Protein 3X17 (pdb70)

Solvent-accessible surface area: 38099 Å² total; per-residue (Å²): 118,24,151,62,8,77,6,5,3,0,9,25,0,2,29,32,78,10,50,0,30,0,0,0,10,4,24,107,79,43,10,105,62,37,188,123,74,59,66,3,41,0,33,0,18,84,38,115,88,41,95,62,62,44,108,16,96,2,68,38,67,72,110,6,176,76,9,18,46,4,19,6,1,92,9,85,0,49,95,11,68,54,105,33,117,6,18,0,42,0,79,74,25,27,166,3,53,74,0,23,4,6,69,9,3,145,96,0,1,54,13,0,0,8,2,2,27,5,5,4,0,16,49,63,6,125,6,128,101,28,41,1,44,10,62,80,0,17,69,51,0,0,11,2,47,50,68,23,34,20,47,58,53,30,30,9,15,20,0,24,4,0,0,8,3,6,1,6,5,4,0,5,0,0,0,0,0,0,0,0,0,4,0,0,2,0,24,43,36,25,62,122,17,7,59,53,25,39,0,99,13,97,43,41,63,79,55,15,11,0,0,0,7,0,0,56,56,0,0,42,0,0,7,71,0,20,18,42,37,0,0,0,3,8,1,0,1,3,69,149,123,16,44,69,52,79,0,47,105,10,135,32,114,8,38,1,2,73,13,1,0,0,0,0,0,0,0,0,0,0,0,0,0,0,6,40,12,0,54,108,72,40,51,65,8,9,156,106,0,43,55,10,0,25,51,0,17,111,30,2,79,69,26,47,101,54,31,79,20,30,88,126,10,42,58,5,1,20,56,36,46,2,150,80,7,40,17,0,22,0,0,0,0,0,0,0,10,22,48,35,55,103,70,87,5,28,82,31,0,22,134,21,10,188,131,40,25,14,75,36,30,35,2,25,55,69,17,0,0,0,0,0,0,0,0,0,20,44,58,11,139,205,21,49,110,69,8,61,60,85,0,44,87,90,0,31,80,10,0,132,57,8,17,109,25,31,120,70,9,18,1,6,1,0,3,57,56,48,48,0,83,114,2,2,0,25,43,0,0,0,32,0,0,3,0,4,0,0,30,95,53,90,112,87,110,54,14,56,99,0,0,5,4,0,0,3,1,0,0,0,0,0,9,56,16,13,0,0,0,0,48,22,32,58,44,21,1,133,64,2,19,6,15,7,11,110,36,26,69,48,60,0,38,0,7,0,0,1,0,0,2,1,90,42,103,33,208,53,16,168,65,130,72,3,3,61,1,21,21,35,47,14,93,0,69,0,0,0,22,1,9,4,6,18,1,0,0,0,0,0,0,0,0,18,9,12,21,127,80,27,151,32,2,16,4,1,3,0,11,24,0,4,28,31,84,14,59,0,31,0,0,0,5,4,23,68,73,39,32,109,52,34,179,140,73,55,69,4,51,0,40,0,21,82,37,132,94,43,91,69,48,44,106,21,99,0,64,41,74,66,100,6,170,77,9,23,46,6,21,5,1,78,7,92,0,52,90,13,69,45,102,33,125,3,15,0,42,0,74,77,26,27,105,3,50,72,0,22,4,4,75,7,4,143,92,0,0,54,12,0,0,7,1,2,25,5,5,3,0,13,50,62,6,121,12,124,104,28,43,3,44,9,62,84,1,13,106,76,0,0,34,2,50,52,98,28,113,88,61,187,50,41,41,77,18,128,0,51,1,0,0,7,3,8,1,8,4,4,0,4,0,0,0,0,0,0,0,0,0,3,0,0,0,0,26,42,40,23,58,115,15,12,53,49,27,38,0,96,15,94,44,37,65,74,58,18,13,0,0,0,4,0,0,61,58,0,0,43,0,0,28,87,0,37,19,72,38,0,0,0,4,8,2,0,1,3,69,148,123,18,45,68,52,82,1,48,96,9,131,30,118,7,37,1,3,74,10,0,0,0,0,0,0,0,0,0,0,0,0,0,0,0,5,38,10,2,60,105,70,47,56,64,8,10,152,121,0,36,57,11,0,21,58,0,22,139,27,2,83,94,23,47,98,55,28,78,25,34,78,131,16,45,61,4,1,18,52,37,48,2,149,78,9,36,17,0,22,1,0,0,0,0,0,0,16,30,46,38,53,97,72,83,4,31,76,42,1,22,125,32,8,200,113,28,34,11,76,39,28,35,1,23,55,65,16,0,0,0,0,0,0,0,0,0,16,45,59,5,165,195,12,51,98,74,13,81,51,98,0,38,134,119,0,41,80,10,0,126,53,9,25,106,24,25,122,70,9,22,1,5,1,0,4,56,54,46,53,0,87,123,2,1,0,27,38,0,0,1,35,0,0,4,0,4,0,0,27,97,50,64,104,89,107,73,10,57,124,0,0,7,7,0,0,5,1,0,0,1,0,0,4,16,9,12,0,0,0,0,46,25,37,61,13,28,1,113,31,3,19,6,13,9,10,100,34,32,69,53,54,0,38,0,6,0,0,1,0,0,3,1,83,46,96,34,149,6,19,141,62,126,80,4,2,41,1,10,3,22,1,9,59,0,73,0,0,0,22,1,9,4,6,18,2,0,0,0,0,0,0,0,0,24,12,10,22,130

Radius of gyration: 35.02 Å; Cα contacts (8 Å, |Δi|>4): 2572; chains: 2; bounding box: 73×94×100 Å

Secondary structure (DSSP, 8-state):
--TT-EEE--SSEE-TTS--EEEEE--TT-SS---TT---EEEEEETTT--EEEEEEPEEEEE-TTTT--EEEEEE-TT--S-EEEEEEETTS-BPPPEEESSHHHHHHHHHHHHHHHTBSSS-EE-TTT--EE----TT--EE-S--SS--TTPBP----SB--SSS--EEHHHHHHHHHHHHHHHHH-GGG--TTTT--TTTTSSS-HHHHHHHHHHHHHHHTB-TTS-EE-EEEESS---S--GGG--S-EEEPPEEHHHHHHHHHHHHHHHHHHTTT-HHHHHHHHHHHHHHHHHHHH--------GGGGSSS--------HHHHHHHHHHHHHHH--HHHHHHHHHHHHH---------SS--HHHHHHHHHHH-SS--TTTTTHHHHHHHHHHHHHHHHHHT-TT--S--TT---TTHHHHHHHHHHHHHHHHHHS--HHHHHHHHHHHHHHTT-STT----BTTSSSS--SS-S-HHHHHH----TTPBB----SS-SSTTS-TT-GGG-----TT-HHHH-B-HHHHHHHHHHHHHHHH-/--TT-EEE--SSEE-TTS--EEEEEE-SS--S---TT---EEEEEETTT--EEEEEEPEEEEE-TTTT--EEEEEE-TT----EEEEEEETTS-BPPPEEESSHHHHHHHHHHHHHHHHB-SS-EE-TTT--EE----TT--EE-S--SS--TT-B-----SB--SSS--EEHHHHHHHHHHHHHHHHH-GGG--TTTT--TTTTSSS-HHHHHHHHHHHHHHHTB-TTS-EE-EEEESS---S--GGG--S-EEEPPEEHHHHHHHHHHHHHHHHHSTTT-HHHHHHHHHHHHHHHHHHHT--------GGGGSSS--------HHHHHHHHHHHHHHH--HHHHHHHHHHHHH-PPPP-S--SS--THHHHHHHHHH-SS--HHHHHHHHHHHHHHHHHHHHHHHT-TTS-S--TT---TTHHHHHHHHHHHHHHHHHHS--HHHHHHHHHHHHHHBT-STT--B-BTTSSSS--SS-S-HHHHHH----TTPBB----SS--SSS--TT-GGG----STT-TTTS-B-HHHHHHHHHHHHHHHH-

Foldseek 3Di:
DQPPWDKWFQQAAEELQFWGKIKIWDDLPDPVPPDPPDWWKKFKAAPPPRHTDDIDIWDDQDQLVFFQRITITMDIVSVDRDWHKIKMDIVVHDIHHIYTHHLRLLVLLLQLLLLQVLFKAQAFDCDPVFRFTDHGFPQQFAFACPDDPPDHGGDGFRLTIAGQFWQFRKFFLLLLLLLLQLLLVLCVVQVVSFDQQSHVHPRRPVRDTVSLVSSVRSLVSQVSQADQLLFGFGIKAALAADDLADRRVVPGHIYTHHTWLLSSLSSLLSLLSCLVRCCVPDNPSSVVSLVSSVSSVSVVVVDDGDQDFPPSVPNHHDGLRQPDRQLSNLSSLLSNCLNPVDPVSLVSNVVCVVVDHPQQAQDDSNHNNLNSLLCCLPRHDPHDVVVNVVSLVNLLVLLVLQLVQLVSGSQLQSATQVGFAQQSLLRSLSNLVSLVSNCVVPNDSSSLNSNVSSSRDCSQSASVSANQWAPHGDHYQQAALHSSCSHVVGDSGSFGGSAAHQDFDDDPFHHRSGNPGADSHNPRNSHRMGGSSSSSSVSSSSSVSSRD/DLVVKDKWFQQAAEELQFKGKMKIWGDPPDDVVQPVPDWWKKFKAAPPPSHTDDIDTWDDQDQLVFFQRTGMTMDIPSVDRPWHKIWMDTVVHDIGDIYTHHLRLLVLLQLLLLLLLLQKAQAFDCDPVFRFTDHGFPQQFAFACPDDPPDHGGDGFRQTIAGQFWQFRKFFLLLLLLLLQLLLVQCVVQVQSFDQQSHVHPCRPVRDGVSVVSSCRSLVSQVSQADPQLFGFGIKAALAADDLAARRVVPGHIHTHHTWLQSLLSSLLSLLSCLVRCVVPCNPSSVVSNVSSVSSVSVNVVDDGDQDFDPSSPSHHDGLRQPDNQLSNLSSLLSNCLRPVDPVSVVSVVVCVVVHHDQQAQCDSNHNSVNSLLCLQPGHDPHDPVVSVVSLVRLLVLLVLQLVLQVSGPLRQSATFVGCAQLSLLRSLSNLVSLVSNCVVPNDVSSLNSNVSSSRDCSQSAPVSENQWWPDGDHYQQQALHSSCVNVVGDSGSFGASAAHQDFPDPQADHRSGRVRAGSHNPRNSHGMGGSSSSSSVSSSSSVSSRD

Nearest PDB structures (foldseek):
  3x17-assembly2_A  TM=9.994E-01  e=1.806E-95  uncultured bacterium
  5u2o-assembly1_A  TM=9.255E-01  e=7.073E-48  Thermobacillus composti KWC4
  5u0h-assembly1_A  TM=9.293E-01  e=1.559E-47  Thermobacillus composti KWC4
  4cj0-assembly1_A  TM=9.137E-01  e=5.878E-42  Acetivibrio thermocellus
  5e2j-assembly2_B  TM=9.163E-01  e=1.608E-40  Alicyclobacillus acidocaldarius subsp. acidocaldarius

Sequence (1096 aa):
LLQGAQILVNQVGYHPATPKQAVLALAPGTAAGIRPGWTPTLQIVRADDGQVVWEGTMAGPSEDRLVSGDTLYRADFTSLTAPGRYVAQVVGGPRSPEFAIGPVYRDVLYAAARSYYLQRCGVAIDDPITGVSHALDHHEDGYVLVDDPFYRAGTRLEATGGWHDAGDYGKYVTTTAVTAAQLLKAYELYPQAFADGQLHLPESGNGVPDILDEVRWGLEWLFRMQRPDGAVYHKLAGLRWPGMIRPEQDVQRRYVYRITTQDTAKAAAAWAMAARIFAPFDAAFARKALAAAEQAWRFLAASGPILDYPAEDNSGSGPYDDRDDADDRFWAAVELWVVTGRAEYHDYIARMARTGLPAYAPVSWVNPAALGYFDYVTLGQKGDPAIRARLVQRILEGARSVFQTYEQSGYGVPILAGSFHWGSNKEALAKGMLLLFAHHLEPRPEYERAALAQLDYVLGVNPLAKSYVTGLGSNPPRNPHHRLVKASGVMVPGLLVGGPNDHPQTKAIRPHMGPRGYADVTDSYETNEPAIDYNAPLVFVAAHFASLLLQGAQILVNQVGYHPATPKQAVLALAPGTAAGIRPGWTPTLQIVRADDGQVVWEGTMAGPSEDRLVSGDTLYRADFTSLTAPGRYVAQVVGGPRSPEFAIGPVYRDVLYAAARSYYLQRCGVAIDDPITGVSHALDHHEDGYVLVDDPFYRAGTRLEATGGWHDAGDYGKYVTTTAVTAAQLLKAYELYPQAFADGQLHLPESGNGVPDILDEVRWGLEWLFRMQRPDGAVYHKLAGLRWPGMIRPEQDVQRRYVYRITTQDTAKAAAAWAMAARIFAPFDAAFARKALAAAEQAWRFLAASGPILDYPAEDNSGSGPYDDRDDADDRFWAAVELWVVTGRAEYHDYIARMARTGLPAYAPVSWVNPAALGYFDYVTLGQKGDPAIRARLVQRILEGARSVFQTYEQSGYGVPILAGSFHWGSNKEALAKGMLLLFAHHLEPRPEYERAALAQLDYVLGVNPLAKSYVTGLGSNPPRNPHHRLVKASGVMVPGLLVGGPNDHPQTKAIRPHMGPRGYADVTDSYETNEPAIDYNAPLVFVAAHFASL

Structure (mmCIF, N/CA/C/O backbone):
data_3X17
#
_entry.id   3X17
#
_cell.length_a   84.631
_cell.length_b   89.913
_cell.length_c   151.157
_cell.angle_alpha   90.00
_cell.angle_beta   90.00
_cell.angle_gamma   90.00
#
_symmetry.space_group_name_H-M   'P 21 21 21'
#
loop_
_entity.id
_entity.type
_entity.pdbx_description
1 polymer Endoglucanase
2 non-polymer 'ZINC ION'
3 non-polymer 'CALCIUM ION'
4 water water
#
loop_
_atom_site.group_PDB
_atom_site.id
_atom_site.type_symbol
_atom_site.label_atom_id
_atom_site.label_alt_id
_atom_site.label_comp_id
_atom_site.label_asym_id
_atom_site.label_entity_id
_atom_site.label_seq_id
_atom_site.pdbx_PDB_ins_code
_atom_site.Cartn_x
_atom_site.Cartn_y
_atom_site.Cartn_z
_atom_site.occupancy
_atom_site.B_iso_or_equiv
_atom_site.auth_seq_id
_atom_site.auth_comp_id
_atom_site.auth_asym_id
_atom_site.auth_atom_id
_atom_site.pdbx_PDB_model_num
ATOM 1 N N . LEU A 1 12 ? 5.724 -6.235 46.029 1.00 77.31 30 LEU B N 1
ATOM 2 C CA . LEU A 1 12 ? 4.320 -6.357 45.665 1.00 78.54 30 LEU B CA 1
ATOM 3 C C . LEU A 1 12 ? 4.157 -7.045 44.322 1.00 78.46 30 LEU B C 1
ATOM 4 O O . LEU A 1 12 ? 3.183 -7.732 44.082 1.00 78.64 30 LEU B O 1
ATOM 9 N N . LEU A 1 13 ? 5.135 -6.837 43.450 1.00 77.53 31 LEU B N 1
ATOM 10 C CA . LEU A 1 13 ? 5.151 -7.397 42.096 1.00 74.82 31 LEU B CA 1
ATOM 11 C C . LEU A 1 13 ? 6.203 -8.495 42.002 1.00 73.93 31 LEU B C 1
ATOM 12 O O . LEU A 1 13 ? 6.693 -8.840 40.923 1.00 72.03 31 LEU B O 1
ATOM 17 N N . GLN A 1 14 ? 6.545 -9.069 43.126 1.00 73.19 32 GLN B N 1
ATOM 18 C CA . GLN A 1 14 ? 7.380 -10.241 43.077 1.00 72.85 32 GLN B CA 1
ATOM 19 C C . GLN A 1 14 ? 6.569 -11.452 43.540 1.00 70.27 32 GLN B C 1
ATOM 20 O O . GLN A 1 14 ? 5.720 -11.347 44.405 1.00 69.87 32 GLN B O 1
ATOM 26 N N . GLY A 1 15 ? 6.845 -12.613 42.989 1.00 67.10 33 GLY B N 1
ATOM 27 C CA . GLY A 1 15 ? 7.375 -12.765 41.679 1.00 61.96 33 GLY B CA 1
ATOM 28 C C . GLY A 1 15 ? 6.131 -12.968 40.836 1.00 58.14 33 GLY B C 1
ATOM 29 O O . GLY A 1 15 ? 5.676 -14.065 40.610 1.00 56.30 33 GLY B O 1
ATOM 30 N N . ALA A 1 16 ? 5.570 -11.869 40.398 1.00 53.29 34 ALA B N 1
ATOM 31 C CA . ALA A 1 16 ? 4.537 -11.879 39.408 1.00 50.53 34 ALA B CA 1
ATOM 32 C C . ALA A 1 16 ? 5.170 -12.126 38.053 1.00 49.06 34 ALA B C 1
ATOM 33 O O . ALA A 1 16 ? 6.363 -12.143 37.945 1.00 49.08 34 ALA B O 1
ATOM 35 N N . GLN A 1 17 ? 4.362 -12.312 37.028 1.00 45.84 35 GLN B N 1
ATOM 36 C CA . GLN A 1 17 ? 4.886 -12.496 35.676 1.00 45.89 35 GLN B CA 1
ATOM 37 C C . GLN A 1 17 ? 4.041 -11.698 34.684 1.00 43.40 35 GLN B C 1
ATOM 38 O O . GLN A 1 17 ? 2.819 -11.681 34.800 1.00 40.85 35 GLN B O 1
ATOM 44 N N . ILE A 1 18 ? 4.655 -11.122 33.656 1.00 42.44 36 ILE B N 1
ATOM 45 C CA . ILE A 1 18 ? 3.842 -10.576 32.550 1.00 42.11 36 ILE B CA 1
ATOM 46 C C . ILE A 1 18 ? 3.955 -11.490 31.363 1.00 40.62 36 ILE B C 1
ATOM 47 O O . ILE A 1 18 ? 5.051 -11.669 30.807 1.00 39.31 36 ILE B O 1
ATOM 52 N N . LEU A 1 19 ? 2.796 -11.931 30.902 1.00 37.04 37 LEU B N 1
ATOM 53 C CA . LEU A 1 19 ? 2.696 -12.926 29.869 1.00 39.22 37 LEU B CA 1
ATOM 54 C C . LEU A 1 19 ? 2.378 -12.218 28.560 1.00 38.53 37 LEU B C 1
ATOM 55 O O . LEU A 1 19 ? 1.528 -11.337 28.525 1.00 37.75 37 LEU B O 1
ATOM 60 N N . VAL A 1 20 ? 3.113 -12.563 27.509 1.00 37.74 38 VAL B N 1
ATOM 61 C CA . VAL A 1 20 ? 2.840 -12.073 26.158 1.00 35.34 38 VAL B CA 1
ATOM 62 C C . VAL A 1 20 ? 3.004 -13.260 25.195 1.00 35.71 38 VAL B C 1
ATOM 63 O O . VAL A 1 20 ? 3.577 -14.278 25.560 1.00 35.68 38 VAL B O 1
ATOM 67 N N . ASN A 1 21 ? 2.434 -13.158 23.999 1.00 36.97 39 ASN B N 1
ATOM 68 C CA . ASN A 1 21 ? 2.777 -14.053 22.897 1.00 35.08 39 ASN B CA 1
ATOM 69 C C . ASN A 1 21 ? 4.260 -13.911 22.637 1.00 35.81 39 ASN B C 1
ATOM 70 O O . ASN A 1 21 ? 4.731 -12.820 22.265 1.00 33.90 39 ASN B O 1
ATOM 75 N N . GLN A 1 22 ? 4.989 -15.013 22.773 1.00 34.31 40 GLN B N 1
ATOM 76 C CA . GLN A 1 22 ? 6.437 -14.950 22.731 1.00 35.27 40 GLN B CA 1
ATOM 77 C C . GLN A 1 22 ? 6.995 -14.829 21.330 1.00 35.69 40 GLN B C 1
ATOM 78 O O . GLN A 1 22 ? 8.191 -14.621 21.153 1.00 36.95 40 GLN B O 1
ATOM 84 N N . VAL A 1 23 ? 6.151 -15.006 20.327 1.00 34.35 41 VAL B N 1
ATOM 85 C CA . VAL A 1 23 ? 6.571 -14.692 18.985 1.00 35.14 41 VAL B CA 1
ATOM 86 C C . VAL A 1 23 ? 6.185 -13.231 18.736 1.00 35.49 41 VAL B C 1
ATOM 87 O O . VAL A 1 23 ? 7.019 -12.416 18.349 1.00 34.01 41 VAL B O 1
ATOM 91 N N . GLY A 1 24 ? 4.918 -12.915 18.971 1.00 35.07 42 GLY B N 1
ATOM 92 C CA . GLY A 1 24 ? 4.471 -11.515 18.958 1.00 38.17 42 GLY B CA 1
ATOM 93 C C . GLY A 1 24 ? 3.069 -11.333 18.392 1.00 38.11 42 GLY B C 1
ATOM 94 O O . GLY A 1 24 ? 2.166 -12.132 18.672 1.00 39.41 42 GLY B O 1
ATOM 95 N N . TYR A 1 25 ? 2.874 -10.248 17.643 1.00 38.88 43 TYR B N 1
ATOM 96 C CA . TYR A 1 25 ? 1.530 -9.796 17.273 1.00 37.92 43 TYR B CA 1
ATOM 97 C C . TYR A 1 25 ? 1.554 -9.177 15.891 1.00 37.67 43 TYR B C 1
ATOM 98 O O . TYR A 1 25 ? 2.513 -8.482 15.542 1.00 37.41 43 TYR B O 1
ATOM 107 N N . HIS A 1 26 ? 0.516 -9.443 15.102 1.00 38.44 44 HIS B N 1
ATOM 108 C CA . HIS A 1 26 ? 0.333 -8.747 13.837 1.00 41.20 44 HIS B CA 1
ATOM 109 C C . HIS A 1 26 ? -0.143 -7.311 14.117 1.00 42.29 44 HIS B C 1
ATOM 110 O O . HIS A 1 26 ? -0.871 -7.074 15.080 1.00 42.76 44 HIS B O 1
ATOM 117 N N . PRO A 1 27 ? 0.252 -6.350 13.268 1.00 44.36 45 PRO B N 1
ATOM 118 C CA . PRO A 1 27 ? -0.143 -4.963 13.576 1.00 45.32 45 PRO B CA 1
ATOM 119 C C . PRO A 1 27 ? -1.663 -4.745 13.696 1.00 45.16 45 PRO B C 1
ATOM 120 O O . PRO A 1 27 ? -2.112 -3.960 14.530 1.00 45.61 45 PRO B O 1
ATOM 124 N N . ALA A 1 28 ? -2.457 -5.506 12.959 1.00 44.84 46 ALA B N 1
ATOM 125 C CA . ALA A 1 28 ? -3.881 -5.212 12.882 1.00 45.42 46 ALA B CA 1
ATOM 126 C C . ALA A 1 28 ? -4.697 -5.804 14.027 1.00 46.00 46 ALA B C 1
ATOM 127 O O . ALA A 1 28 ? -5.913 -5.627 14.089 1.00 47.98 46 ALA B O 1
ATOM 129 N N . THR A 1 29 ? -4.070 -6.586 14.892 1.00 45.76 47 THR B N 1
ATOM 130 C CA . THR A 1 29 ? -4.865 -7.391 15.792 1.00 44.46 47 THR B CA 1
ATOM 131 C C . THR A 1 29 ? -4.829 -6.827 17.185 1.00 43.67 47 THR B C 1
ATOM 132 O O . THR A 1 29 ? -3.928 -6.050 17.522 1.00 44.19 47 THR B O 1
ATOM 136 N N . PRO A 1 30 ? -5.794 -7.241 18.015 1.00 42.05 48 PRO B N 1
ATOM 137 C CA . PRO A 1 30 ? -5.713 -6.997 19.459 1.00 42.44 48 PRO B CA 1
ATOM 138 C C . PRO A 1 30 ? -4.439 -7.578 20.047 1.00 40.63 48 PRO B C 1
ATOM 139 O O . PRO A 1 30 ? -3.899 -8.535 19.509 1.00 40.85 48 PRO B O 1
ATOM 143 N N . LYS A 1 31 ? -3.901 -6.943 21.076 1.00 40.12 49 LYS B N 1
ATOM 144 C CA . LYS A 1 31 ? -2.586 -7.331 21.602 1.00 41.55 49 LYS B CA 1
ATOM 145 C C . LYS A 1 31 ? -2.612 -7.362 23.124 1.00 43.00 49 LYS B C 1
ATOM 146 O O . LYS A 1 31 ? -2.620 -6.308 23.769 1.00 45.42 49 LYS B O 1
ATOM 152 N N . GLN A 1 32 ? -2.757 -8.555 23.697 1.00 42.35 50 GLN B N 1
ATOM 153 C CA . GLN A 1 32 ? -2.916 -8.695 25.150 1.00 41.00 50 GLN B CA 1
ATOM 154 C C . GLN A 1 32 ? -1.574 -8.849 25.871 1.00 41.28 50 GLN B C 1
ATOM 155 O O . GLN A 1 32 ? -0.622 -9.399 25.315 1.00 41.11 50 GLN B O 1
ATOM 161 N N . ALA A 1 33 ? -1.499 -8.350 27.103 1.00 39.44 51 ALA B N 1
ATOM 162 C CA . ALA A 1 33 ? -0.471 -8.780 28.044 1.00 41.24 51 ALA B CA 1
ATOM 163 C C . ALA A 1 33 ? -1.124 -9.021 29.395 1.00 41.50 51 ALA B C 1
ATOM 164 O O . ALA A 1 33 ? -2.108 -8.366 29.764 1.00 40.40 51 ALA B O 1
ATOM 166 N N . VAL A 1 34 ? -0.686 -10.066 30.065 1.00 40.97 52 VAL B N 1
ATOM 167 C CA . VAL A 1 34 ? -1.417 -10.535 31.222 1.00 39.52 52 VAL B CA 1
ATOM 168 C C . VAL A 1 34 ? -0.426 -10.543 32.353 1.00 41.22 52 VAL B C 1
ATOM 169 O O . VAL A 1 34 ? 0.670 -11.094 32.218 1.00 39.69 52 VAL B O 1
ATOM 173 N N . LEU A 1 35 ? -0.773 -9.813 33.411 1.00 41.32 53 LEU B N 1
ATOM 174 C CA . LEU A 1 35 ? -0.004 -9.790 34.641 1.00 40.84 53 LEU B CA 1
ATOM 175 C C . LEU A 1 35 ? -0.598 -10.820 35.596 1.00 40.87 53 LEU B C 1
ATOM 176 O O . LEU A 1 35 ? -1.735 -10.691 36.025 1.00 38.56 53 LEU B O 1
ATOM 181 N N . ALA A 1 36 ? 0.146 -11.877 35.879 1.00 41.85 54 ALA B N 1
ATOM 182 C CA . ALA A 1 36 ? -0.364 -12.897 36.783 1.00 45.01 54 ALA B CA 1
ATOM 183 C C . ALA A 1 36 ? 0.386 -12.796 38.090 1.00 45.58 54 ALA B C 1
ATOM 184 O O . ALA A 1 36 ? 1.606 -12.872 38.104 1.00 44.69 54 ALA B O 1
ATOM 186 N N . LEU A 1 37 ? -0.354 -12.655 39.185 1.00 49.39 55 LEU B N 1
ATOM 187 C CA . LEU A 1 37 ? 0.244 -12.635 40.522 1.00 53.46 55 LEU B CA 1
ATOM 188 C C . LEU A 1 37 ? 0.586 -14.032 41.027 1.00 56.03 55 LEU B C 1
ATOM 189 O O . LEU A 1 37 ? -0.206 -14.972 40.891 1.00 56.93 55 LEU B O 1
ATOM 194 N N . ALA A 1 38 ? 1.699 -14.121 41.715 1.00 60.31 56 ALA B N 1
ATOM 195 C CA . ALA A 1 38 ? 2.008 -15.240 42.577 1.00 63.54 56 ALA B CA 1
ATOM 196 C C . ALA A 1 38 ? 0.811 -15.885 43.275 1.00 65.85 56 ALA B C 1
ATOM 197 O O . ALA A 1 38 ? 0.103 -15.232 44.027 1.00 65.86 56 ALA B O 1
ATOM 199 N N . PRO A 1 39 ? 0.599 -17.173 43.048 1.00 68.64 57 PRO B N 1
ATOM 200 C CA . PRO A 1 39 ? -0.479 -17.896 43.743 1.00 70.72 57 PRO B CA 1
ATOM 201 C C . PRO A 1 39 ? -0.623 -17.591 45.238 1.00 72.18 57 PRO B C 1
ATOM 202 O O . PRO A 1 39 ? -1.699 -17.185 45.691 1.00 72.54 57 PRO B O 1
ATOM 206 N N . GLY A 1 40 ? 0.453 -17.744 45.995 1.00 73.61 58 GLY B N 1
ATOM 207 C CA . GLY A 1 40 ? 0.497 -17.115 47.306 1.00 77.53 58 GLY B CA 1
ATOM 208 C C . GLY A 1 40 ? 0.696 -15.616 47.173 1.00 79.65 58 GLY B C 1
ATOM 209 O O . GLY A 1 40 ? 1.830 -15.142 47.229 1.00 80.86 58 GLY B O 1
ATOM 210 N N . THR A 1 41 ? -0.386 -14.879 46.911 1.00 80.97 59 THR B N 1
ATOM 211 C CA . THR A 1 41 ? -0.359 -13.404 46.937 1.00 82.23 59 THR B CA 1
ATOM 212 C C . THR A 1 41 ? -1.775 -12.884 47.157 1.00 83.35 59 THR B C 1
ATOM 213 O O . THR A 1 41 ? -2.637 -13.622 47.624 1.00 84.41 59 THR B O 1
ATOM 217 N N . ALA A 1 42 ? -2.031 -11.660 46.705 1.00 83.62 60 ALA B N 1
ATOM 218 C CA . ALA A 1 42 ? -3.174 -10.869 47.157 1.00 84.38 60 ALA B CA 1
ATOM 219 C C . ALA A 1 42 ? -4.579 -11.465 46.966 1.00 84.90 60 ALA B C 1
ATOM 220 O O . ALA A 1 42 ? -5.071 -11.525 45.840 1.00 85.82 60 ALA B O 1
ATOM 222 N N . ALA A 1 43 ? -5.247 -11.878 48.049 1.00 84.79 61 ALA B N 1
ATOM 223 C CA . ALA A 1 43 ? -4.799 -11.696 49.441 1.00 84.51 61 ALA B CA 1
ATOM 224 C C . ALA A 1 43 ? -4.707 -10.194 49.700 1.00 83.88 61 ALA B C 1
ATOM 225 O O . ALA A 1 43 ? -5.733 -9.509 49.810 1.00 84.38 61 ALA B O 1
ATOM 227 N N . GLY A 1 44 ? -3.506 -9.707 49.932 1.00 82.45 62 GLY B N 1
ATOM 228 C CA . GLY A 1 44 ? -3.261 -8.278 50.066 1.00 81.42 62 GLY B CA 1
ATOM 229 C C . GLY A 1 44 ? -3.131 -7.529 48.756 1.00 80.96 62 GLY B C 1
ATOM 230 O O . GLY A 1 44 ? -2.065 -6.988 48.441 1.00 81.66 62 GLY B O 1
ATOM 231 N N . ILE A 1 45 ? -4.195 -7.565 47.953 1.00 79.09 63 ILE B N 1
ATOM 232 C CA . ILE A 1 45 ? -4.426 -6.515 46.959 1.00 77.33 63 ILE B CA 1
ATOM 233 C C . ILE A 1 45 ? -4.938 -5.285 47.695 1.00 74.16 63 ILE B C 1
ATOM 234 O O . ILE A 1 45 ? -6.075 -5.270 48.177 1.00 73.52 63 ILE B O 1
ATOM 239 N N . ARG A 1 46 ? -4.104 -4.259 47.802 1.00 70.73 64 ARG B N 1
ATOM 240 C CA . ARG A 1 46 ? -4.634 -2.979 48.234 1.00 67.98 64 ARG B CA 1
ATOM 241 C C . ARG A 1 46 ? -5.746 -2.511 47.291 1.00 65.80 64 ARG B C 1
ATOM 242 O O . ARG A 1 46 ? -5.530 -2.398 46.086 1.00 65.12 64 ARG B O 1
ATOM 250 N N . PRO A 1 47 ? -6.963 -2.324 47.829 1.00 64.39 65 PRO B N 1
ATOM 251 C CA . PRO A 1 47 ? -8.092 -1.884 47.024 1.00 63.11 65 PRO B CA 1
ATOM 252 C C . PRO A 1 47 ? -7.677 -0.683 46.199 1.00 61.96 65 PRO B C 1
ATOM 253 O O . PRO A 1 47 ? -7.058 0.240 46.742 1.00 62.09 65 PRO B O 1
ATOM 257 N N . GLY A 1 48 ? -7.954 -0.737 44.894 1.00 59.01 66 GLY B N 1
ATOM 258 C CA . GLY A 1 48 ? -7.743 0.386 43.987 1.00 55.46 66 GLY B CA 1
ATOM 259 C C . GLY A 1 48 ? -6.335 0.429 43.419 1.00 53.00 66 GLY B C 1
ATOM 260 O O . GLY A 1 48 ? -6.032 1.235 42.538 1.00 53.56 66 GLY B O 1
ATOM 261 N N . TRP A 1 49 ? -5.466 -0.439 43.912 1.00 49.94 67 TRP B N 1
ATOM 262 C CA . TRP A 1 49 ? -4.151 -0.569 43.300 1.00 49.59 67 TRP B CA 1
ATOM 263 C C . TRP A 1 49 ? -4.234 -0.883 41.808 1.00 48.82 67 TRP B C 1
ATOM 264 O O . TRP A 1 49 ? -5.024 -1.724 41.383 1.00 46.31 67 TRP B O 1
ATOM 275 N N . THR A 1 50 ? -3.402 -0.201 41.023 1.00 47.92 68 THR B N 1
ATOM 276 C CA . THR A 1 50 ? -3.404 -0.363 39.588 1.00 47.84 68 THR B CA 1
ATOM 277 C C . THR A 1 50 ? -2.001 -0.409 39.000 1.00 48.75 68 THR B C 1
ATOM 278 O O . THR A 1 50 ? -1.238 0.565 39.081 1.00 48.44 68 THR B O 1
ATOM 282 N N . PRO A 1 51 ? -1.661 -1.542 38.377 1.00 46.61 69 PRO B N 1
ATOM 283 C CA . PRO A 1 51 ? -0.359 -1.751 37.765 1.00 44.93 69 PRO B CA 1
ATOM 284 C C . PRO A 1 51 ? -0.238 -0.940 36.497 1.00 42.45 69 PRO B C 1
ATOM 285 O O . PRO A 1 51 ? -1.205 -0.826 35.758 1.00 40.50 69 PRO B O 1
ATOM 289 N N . THR A 1 52 ? 0.928 -0.353 36.257 1.00 42.49 70 THR B N 1
ATOM 290 C CA . THR A 1 52 ? 1.177 0.304 34.973 1.00 44.47 70 THR B CA 1
ATOM 291 C C . THR A 1 52 ? 2.079 -0.524 34.063 1.00 42.38 70 THR B C 1
ATOM 292 O O . THR A 1 52 ? 3.149 -0.968 34.472 1.00 41.48 70 THR B O 1
ATOM 296 N N . LEU A 1 53 ? 1.645 -0.709 32.822 1.00 41.70 71 LEU B N 1
ATOM 297 C CA . LEU A 1 53 ? 2.474 -1.399 31.828 1.00 40.96 71 LEU B CA 1
ATOM 298 C C . LEU A 1 53 ? 3.085 -0.439 30.827 1.00 40.71 71 LEU B C 1
ATOM 299 O O . LEU A 1 53 ? 2.400 0.438 30.285 1.00 40.80 71 LEU B O 1
ATOM 304 N N . GLN A 1 54 ? 4.358 -0.649 30.528 1.00 39.08 72 GLN B N 1
ATOM 305 C CA . GLN A 1 54 ? 4.957 -0.034 29.374 1.00 40.47 72 GLN B CA 1
ATOM 306 C C . GLN A 1 54 ? 5.329 -1.102 28.351 1.00 41.88 72 GLN B C 1
ATOM 307 O O . GLN A 1 54 ? 5.634 -2.240 28.714 1.00 40.71 72 GLN B O 1
ATOM 313 N N . ILE A 1 55 ? 5.256 -0.740 27.075 1.00 41.54 73 ILE B N 1
ATOM 314 C CA . ILE A 1 55 ? 5.948 -1.475 26.032 1.00 42.72 73 ILE B CA 1
ATOM 315 C C . ILE A 1 55 ? 7.145 -0.652 25.613 1.00 45.48 73 ILE B C 1
ATOM 316 O O . ILE A 1 55 ? 7.039 0.554 25.421 1.00 47.61 73 ILE B O 1
ATOM 321 N N . VAL A 1 56 ? 8.258 -1.327 25.376 1.00 47.89 74 VAL B N 1
ATOM 322 C CA . VAL A 1 56 ? 9.551 -0.672 25.291 1.00 49.87 74 VAL B CA 1
ATOM 323 C C . VAL A 1 56 ? 10.328 -1.247 24.092 1.00 50.66 74 VAL B C 1
ATOM 324 O O . VAL A 1 56 ? 10.370 -2.455 23.906 1.00 49.40 74 VAL B O 1
ATOM 328 N N . ARG A 1 57 ? 10.908 -0.393 23.258 1.00 54.64 75 ARG B N 1
ATOM 329 C CA . ARG A 1 57 ? 11.788 -0.888 22.188 1.00 58.51 75 ARG B CA 1
ATOM 330 C C . ARG A 1 57 ? 12.874 -1.798 22.763 1.00 59.25 75 ARG B C 1
ATOM 331 O O . ARG A 1 57 ? 13.458 -1.501 23.813 1.00 59.43 75 ARG B O 1
ATOM 339 N N . ALA A 1 58 ? 13.087 -2.943 22.121 1.00 59.73 76 ALA B N 1
ATOM 340 C CA . ALA A 1 58 ? 14.121 -3.875 22.560 1.00 61.15 76 ALA B CA 1
ATOM 341 C C . ALA A 1 58 ? 15.494 -3.212 22.573 1.00 62.66 76 ALA B C 1
ATOM 342 O O . ALA A 1 58 ? 16.246 -3.370 23.529 1.00 62.01 76 ALA B O 1
ATOM 344 N N . ASP A 1 59 ? 15.812 -2.482 21.506 1.00 64.40 77 ASP B N 1
ATOM 345 C CA . ASP A 1 59 ? 17.120 -1.836 21.352 1.00 68.02 77 ASP B CA 1
ATOM 346 C C . ASP A 1 59 ? 17.421 -0.723 22.381 1.00 69.11 77 ASP B C 1
ATOM 347 O O . ASP A 1 59 ? 18.427 -0.802 23.093 1.00 69.94 77 ASP B O 1
ATOM 352 N N . ASP A 1 60 ? 16.523 0.268 22.489 1.00 69.74 78 ASP B N 1
ATOM 353 C CA . ASP A 1 60 ? 16.714 1.458 23.346 1.00 68.53 78 ASP B CA 1
ATOM 354 C C . ASP A 1 60 ? 16.320 1.250 24.787 1.00 67.50 78 ASP B C 1
ATOM 355 O O . ASP A 1 60 ? 16.973 1.765 25.695 1.00 68.37 78 ASP B O 1
ATOM 360 N N . GLY A 1 61 ? 15.139 0.681 24.987 1.00 64.71 79 GLY B N 1
ATOM 361 C CA . GLY A 1 61 ? 14.437 0.869 26.245 1.00 60.90 79 GLY B CA 1
ATOM 362 C C . GLY A 1 61 ? 13.520 2.080 26.179 1.00 57.83 79 GLY B C 1
ATOM 363 O O . GLY A 1 61 ? 12.873 2.430 27.161 1.00 58.04 79 GLY B O 1
ATOM 364 N N . GLN A 1 62 ? 13.442 2.697 25.006 1.00 55.63 80 GLN B N 1
ATOM 365 C CA . GLN A 1 62 ? 12.464 3.751 24.748 1.00 54.70 80 GLN B CA 1
ATOM 366 C C . GLN A 1 62 ? 11.003 3.285 24.908 1.00 52.57 80 GLN B C 1
ATOM 367 O O . GLN A 1 62 ? 10.532 2.419 24.169 1.00 50.43 80 GLN B O 1
ATOM 373 N N . VAL A 1 63 ? 10.292 3.864 25.871 1.00 49.04 81 VAL B N 1
ATOM 374 C CA . VAL A 1 63 ? 8.864 3.600 26.025 1.00 47.06 81 VAL B CA 1
ATOM 375 C C . VAL A 1 63 ? 8.030 4.004 24.810 1.00 47.13 81 VAL B C 1
ATOM 376 O O . VAL A 1 63 ? 8.110 5.132 24.323 1.00 45.33 81 VAL B O 1
ATOM 380 N N . VAL A 1 64 ? 7.254 3.059 24.291 1.00 46.31 82 VAL B N 1
ATOM 381 C CA . VAL A 1 64 ? 6.507 3.320 23.073 1.00 47.38 82 VAL B CA 1
ATOM 382 C C . VAL A 1 64 ? 5.004 3.227 23.330 1.00 44.65 82 VAL B C 1
ATOM 383 O O . VAL A 1 64 ? 4.185 3.676 22.527 1.00 44.53 82 VAL B O 1
ATOM 387 N N . TRP A 1 65 ? 4.661 2.765 24.526 1.00 44.28 83 TRP B N 1
ATOM 388 C CA . TRP A 1 65 ? 3.274 2.580 24.916 1.00 43.59 83 TRP B CA 1
ATOM 389 C C . TRP A 1 65 ? 3.246 2.463 26.436 1.00 43.94 83 TRP B C 1
ATOM 390 O O . TRP A 1 65 ? 4.097 1.819 27.035 1.00 42.92 83 TRP B O 1
ATOM 401 N N . GLU A 1 66 ? 2.281 3.110 27.070 1.00 42.47 84 GLU B N 1
ATOM 402 C CA . GLU A 1 66 ? 2.184 3.025 28.503 1.00 44.78 84 GLU B CA 1
ATOM 403 C C . GLU A 1 66 ? 0.717 3.048 28.842 1.00 43.51 84 GLU B C 1
ATOM 404 O O . GLU A 1 66 ? -0.039 3.765 28.213 1.00 46.17 84 GLU B O 1
ATOM 410 N N . GLY A 1 67 ? 0.307 2.243 29.808 1.00 44.34 85 GLY B N 1
ATOM 411 C CA . GLY A 1 67 ? -1.111 2.056 30.080 1.00 43.70 85 GLY B CA 1
ATOM 412 C C . GLY A 1 67 ? -1.297 1.419 31.433 1.00 45.56 85 GLY B C 1
ATOM 413 O O . GLY A 1 67 ? -0.473 0.621 31.883 1.00 47.66 85 GLY B O 1
ATOM 414 N N . THR A 1 68 ? -2.331 1.871 32.124 1.00 46.29 86 THR B N 1
ATOM 415 C CA . THR A 1 68 ? -2.791 1.273 33.351 1.00 47.69 86 THR B CA 1
ATOM 416 C C . THR A 1 68 ? -3.479 -0.073 33.048 1.00 47.83 86 THR B C 1
ATOM 417 O O . THR A 1 68 ? -4.217 -0.191 32.060 1.00 48.40 86 THR B O 1
ATOM 421 N N . MET A 1 69 ? -3.204 -1.088 33.865 1.00 44.68 87 MET B N 1
ATOM 422 C CA . MET A 1 69 ? -3.779 -2.410 33.641 1.00 45.49 87 MET B CA 1
ATOM 423 C C . MET A 1 69 ? -5.134 -2.558 34.345 1.00 45.07 87 MET B C 1
ATOM 424 O O . MET A 1 69 ? -5.275 -2.225 35.526 1.00 47.54 87 MET B O 1
ATOM 429 N N . ALA A 1 70 ? -6.112 -3.112 33.637 1.00 44.68 88 ALA B N 1
ATOM 430 C CA . ALA A 1 70 ? -7.376 -3.486 34.256 1.00 42.74 88 ALA B CA 1
ATOM 431 C C . ALA A 1 70 ? -7.232 -4.718 35.137 1.00 43.87 88 ALA B C 1
ATOM 432 O O . ALA A 1 70 ? -6.402 -5.600 34.865 1.00 42.63 88 ALA B O 1
ATOM 434 N N . GLY A 1 71 ? -8.033 -4.762 36.203 1.00 44.72 89 GLY B N 1
ATOM 435 C CA . GLY A 1 71 ? -7.997 -5.852 37.175 1.00 46.12 89 GLY B CA 1
ATOM 436 C C . GLY A 1 71 ? -8.115 -5.336 38.600 1.00 47.63 89 GLY B C 1
ATOM 437 O O . GLY A 1 71 ? -8.171 -4.132 38.815 1.00 47.47 89 GLY B O 1
ATOM 438 N N . PRO A 1 72 ? -8.082 -6.241 39.592 1.00 49.10 90 PRO B N 1
ATOM 439 C CA . PRO A 1 72 ? -7.756 -7.658 39.412 1.00 50.14 90 PRO B CA 1
ATOM 440 C C . PRO A 1 72 ? -8.981 -8.438 38.950 1.00 50.95 90 PRO B C 1
ATOM 441 O O . PRO A 1 72 ? -10.112 -7.977 39.131 1.00 49.50 90 PRO B O 1
ATOM 445 N N . SER A 1 73 ? -8.726 -9.575 38.302 1.00 52.03 91 SER B N 1
ATOM 446 C CA . SER A 1 73 ? -9.702 -10.656 38.130 1.00 51.91 91 SER B CA 1
ATOM 447 C C . SER A 1 73 ? -9.093 -11.961 38.631 1.00 51.03 91 SER B C 1
ATOM 448 O O . SER A 1 73 ? -7.919 -12.262 38.361 1.00 49.97 91 SER B O 1
ATOM 451 N N . GLU A 1 74 ? -9.910 -12.757 39.310 1.00 50.46 92 GLU B N 1
ATOM 452 C CA . GLU A 1 74 ? -9.480 -14.067 39.774 1.00 50.20 92 GLU B CA 1
ATOM 453 C C . GLU A 1 74 ? -9.944 -15.170 38.818 1.00 48.91 92 GLU B C 1
ATOM 454 O O . GLU A 1 74 ? -11.142 -15.400 38.645 1.00 46.11 92 GLU B O 1
ATOM 460 N N . ASP A 1 75 ? -9.009 -15.851 38.193 1.00 47.36 93 ASP B N 1
ATOM 461 C CA . ASP A 1 75 ? -9.317 -16.876 37.217 1.00 46.39 93 ASP B CA 1
ATOM 462 C C . ASP A 1 75 ? -9.818 -18.133 37.887 1.00 47.26 93 ASP B C 1
ATOM 463 O O . ASP A 1 75 ? -9.190 -19.160 37.833 1.00 46.49 93 ASP B O 1
ATOM 468 N N . ARG A 1 76 ? -10.987 -18.032 38.484 1.00 47.34 94 ARG B N 1
ATOM 469 C CA . ARG A 1 76 ? -11.445 -18.941 39.533 1.00 50.15 94 ARG B CA 1
ATOM 470 C C . ARG A 1 76 ? -11.788 -20.332 38.981 1.00 48.87 94 ARG B C 1
ATOM 471 O O . ARG A 1 76 ? -11.732 -21.340 39.702 1.00 48.12 94 ARG B O 1
ATOM 479 N N . LEU A 1 77 ? -12.129 -20.382 37.698 1.00 46.92 95 LEU B N 1
ATOM 480 C CA . LEU A 1 77 ? -12.629 -21.613 37.103 1.00 43.91 95 LEU B CA 1
ATOM 481 C C . LEU A 1 77 ? -11.553 -22.404 36.371 1.00 42.81 95 LEU B C 1
ATOM 482 O O . LEU A 1 77 ? -11.825 -23.472 35.821 1.00 41.48 95 LEU B O 1
ATOM 487 N N . VAL A 1 78 ? -10.351 -21.870 36.337 1.00 41.11 96 VAL B N 1
ATOM 488 C CA . VAL A 1 78 ? -9.288 -22.472 35.563 1.00 40.74 96 VAL B CA 1
ATOM 489 C C . VAL A 1 78 ? -7.949 -22.519 36.243 1.00 40.13 96 VAL B C 1
ATOM 490 O O . VAL A 1 78 ? -7.566 -23.533 36.701 1.00 42.16 96 VAL B O 1
ATOM 494 N N . SER A 1 79 ? -7.237 -21.414 36.289 1.00 41.26 97 SER B N 1
ATOM 495 C CA . SER A 1 79 ? -5.892 -21.418 36.874 1.00 42.26 97 SER B CA 1
ATOM 496 C C . SER A 1 79 ? -5.923 -21.159 38.377 1.00 42.71 97 SER B C 1
ATOM 497 O O . SER A 1 79 ? -5.014 -21.554 39.087 1.00 44.13 97 SER B O 1
ATOM 500 N N . GLY A 1 80 ? -6.893 -20.383 38.846 1.00 44.37 98 GLY B N 1
ATOM 501 C CA . GLY A 1 80 ? -6.834 -19.850 40.209 1.00 43.14 98 GLY B CA 1
ATOM 502 C C . GLY A 1 80 ? -6.072 -18.534 40.346 1.00 44.13 98 GLY B C 1
ATOM 503 O O . GLY A 1 80 ? -6.049 -17.951 41.421 1.00 44.90 98 GLY B O 1
ATOM 504 N N . ASP A 1 81 ? -5.423 -18.066 39.278 1.00 44.24 99 ASP B N 1
ATOM 505 C CA . ASP A 1 81 ? -4.563 -16.883 39.399 1.00 44.29 99 ASP B CA 1
ATOM 506 C C . ASP A 1 81 ? -5.335 -15.578 39.587 1.00 43.97 99 ASP B C 1
ATOM 507 O O . ASP A 1 81 ? -6.509 -15.460 39.216 1.00 43.65 99 ASP B O 1
ATOM 512 N N . THR A 1 82 ? -4.640 -14.587 40.129 1.00 42.26 100 THR B N 1
ATOM 513 C CA . THR A 1 82 ? -5.086 -13.219 40.063 1.00 41.67 100 THR B CA 1
ATOM 514 C C . THR A 1 82 ? -4.439 -12.545 38.868 1.00 40.77 100 THR B C 1
ATOM 515 O O . THR A 1 82 ? -3.201 -12.468 38.789 1.00 41.88 100 THR B O 1
ATOM 519 N N . LEU A 1 83 ? -5.275 -12.096 37.929 1.00 38.42 101 LEU B N 1
ATOM 520 C CA . LEU A 1 83 ? -4.798 -11.449 36.705 1.00 39.17 101 LEU B CA 1
ATOM 521 C C . LEU A 1 83 ? -5.146 -9.960 36.638 1.00 38.39 101 LEU B C 1
ATOM 522 O O . LEU A 1 83 ? -6.263 -9.547 36.963 1.00 37.43 101 LEU B O 1
ATOM 527 N N . TYR A 1 84 ? -4.210 -9.186 36.106 1.00 36.80 102 TYR B N 1
ATOM 528 C CA . TYR A 1 84 ? -4.522 -7.912 35.486 1.00 37.84 102 TYR B CA 1
ATOM 529 C C . TYR A 1 84 ? -4.198 -8.020 34.008 1.00 36.94 102 TYR B C 1
ATOM 530 O O . TYR A 1 84 ? -3.401 -8.859 33.617 1.00 38.21 102 TYR B O 1
ATOM 539 N N . ARG A 1 85 ? -4.781 -7.149 33.187 1.00 39.36 103 ARG B N 1
ATOM 540 C CA . ARG A 1 85 ? -4.540 -7.193 31.752 1.00 40.63 103 ARG B CA 1
ATOM 541 C C . ARG A 1 85 ? -4.531 -5.842 31.075 1.00 41.76 103 ARG B C 1
ATOM 542 O O . ARG A 1 85 ? -5.195 -4.895 31.523 1.00 43.11 103 ARG B O 1
ATOM 550 N N . ALA A 1 86 ? -3.727 -5.743 30.021 1.00 42.01 104 ALA B N 1
ATOM 551 C CA . ALA A 1 86 ? -3.743 -4.594 29.125 1.00 41.81 104 ALA B CA 1
ATOM 552 C C . ALA A 1 86 ? -4.001 -5.042 27.687 1.00 43.39 104 ALA B C 1
ATOM 553 O O . ALA A 1 86 ? -3.786 -6.205 27.314 1.00 43.46 104 ALA B O 1
ATOM 555 N N . ASP A 1 87 ? -4.381 -4.082 26.865 1.00 44.35 105 ASP B N 1
ATOM 556 C CA . ASP A 1 87 ? -4.504 -4.300 25.437 1.00 44.69 105 ASP B CA 1
ATOM 557 C C . ASP A 1 87 ? -3.753 -3.173 24.755 1.00 42.63 105 ASP B C 1
ATOM 558 O O . ASP A 1 87 ? -4.179 -2.028 24.803 1.00 43.15 105 ASP B O 1
ATOM 563 N N . PHE A 1 88 ? -2.545 -3.459 24.290 1.00 42.25 106 PHE B N 1
ATOM 564 C CA . PHE A 1 88 ? -1.769 -2.455 23.589 1.00 40.83 106 PHE B CA 1
ATOM 565 C C . PHE A 1 88 ? -1.933 -2.512 22.071 1.00 40.22 106 PHE B C 1
ATOM 566 O O . PHE A 1 88 ? -0.977 -2.259 21.339 1.00 40.94 106 PHE B O 1
ATOM 574 N N . THR A 1 89 ? -3.147 -2.824 21.616 1.00 41.67 107 THR B N 1
ATOM 575 C CA . THR A 1 89 ? -3.523 -2.804 20.183 1.00 45.30 107 THR B CA 1
ATOM 576 C C . THR A 1 89 ? -3.025 -1.580 19.413 1.00 45.80 107 THR B C 1
ATOM 577 O O . THR A 1 89 ? -2.615 -1.695 18.248 1.00 45.87 107 THR B O 1
ATOM 581 N N . SER A 1 90 ? -3.139 -0.411 20.050 1.00 48.35 108 SER B N 1
ATOM 582 C CA . SER A 1 90 ? -2.753 0.897 19.466 1.00 50.01 108 SER B CA 1
ATOM 583 C C . SER A 1 90 ? -1.364 0.869 18.880 1.00 50.99 108 SER B C 1
ATOM 584 O O . SER A 1 90 ? -1.088 1.584 17.920 1.00 53.88 108 SER B O 1
ATOM 587 N N . LEU A 1 91 ? -0.479 0.121 19.513 1.00 49.68 109 LEU B N 1
ATOM 588 C CA . LEU A 1 91 ? 0.877 0.020 19.080 1.00 49.13 109 LEU B CA 1
ATOM 589 C C . LEU A 1 91 ? 0.845 -0.808 17.835 1.00 50.54 109 LEU B C 1
ATOM 590 O O . LEU A 1 91 ? 0.419 -1.932 17.903 1.00 50.37 109 LEU B O 1
ATOM 595 N N . THR A 1 92 ? 1.261 -0.247 16.698 1.00 50.68 110 THR B N 1
ATOM 596 C CA . THR A 1 92 ? 1.213 -0.977 15.431 1.00 49.05 110 THR B CA 1
ATOM 597 C C . THR A 1 92 ? 2.486 -0.779 14.638 1.00 48.53 110 THR B C 1
ATOM 598 O O . THR A 1 92 ? 2.593 -1.268 13.516 1.00 48.43 110 THR B O 1
ATOM 602 N N . ALA A 1 93 ? 3.463 -0.095 15.221 1.00 48.81 111 ALA B N 1
ATOM 603 C CA . ALA A 1 93 ? 4.779 0.062 14.562 1.00 49.23 111 ALA B CA 1
ATOM 604 C C . ALA A 1 93 ? 5.637 -1.213 14.577 1.00 49.33 111 ALA B C 1
ATOM 605 O O . ALA A 1 93 ? 5.932 -1.766 15.642 1.00 48.57 111 ALA B O 1
ATOM 607 N N . PRO A 1 94 ? 5.969 -1.728 13.381 1.00 49.78 112 PRO B N 1
ATOM 608 C CA . PRO A 1 94 ? 6.759 -2.953 13.237 1.00 48.61 112 PRO B CA 1
ATOM 609 C C . PRO A 1 94 ? 8.091 -2.847 13.940 1.00 48.91 112 PRO B C 1
ATOM 610 O O . PRO A 1 94 ? 8.812 -1.866 13.741 1.00 50.20 112 PRO B O 1
ATOM 614 N N . GLY A 1 95 ? 8.464 -3.895 14.668 1.00 47.03 113 GLY B N 1
ATOM 615 C CA . GLY A 1 95 ? 9.760 -3.943 15.328 1.00 47.64 113 GLY B CA 1
ATOM 616 C C . GLY A 1 95 ? 9.828 -4.951 16.459 1.00 47.97 113 GLY B C 1
ATOM 617 O O . GLY A 1 95 ? 8.971 -5.836 16.582 1.00 48.13 113 GLY B O 1
ATOM 618 N N . ARG A 1 96 ? 10.790 -4.759 17.346 1.00 46.90 114 ARG B N 1
ATOM 619 C CA . ARG A 1 96 ? 10.981 -5.692 18.441 1.00 46.78 114 ARG B CA 1
ATOM 620 C C . ARG A 1 96 ? 10.865 -4.986 19.773 1.00 45.03 114 ARG B C 1
ATOM 621 O O . ARG A 1 96 ? 11.427 -3.906 19.949 1.00 44.24 114 ARG B O 1
ATOM 629 N N . TYR A 1 97 ? 10.232 -5.643 20.739 1.00 41.59 115 TYR B N 1
ATOM 630 C CA . TYR A 1 97 ? 9.775 -4.967 21.943 1.00 41.50 115 TYR B CA 1
ATOM 631 C C . TYR A 1 97 ? 9.862 -5.835 23.207 1.00 41.29 115 TYR B C 1
ATOM 632 O O . TYR A 1 97 ? 9.978 -7.065 23.135 1.00 41.17 115 TYR B O 1
ATOM 641 N N . VAL A 1 98 ? 9.686 -5.187 24.351 1.00 38.33 116 VAL B N 1
ATOM 642 C CA . VAL A 1 98 ? 9.521 -5.856 25.622 1.00 39.09 116 VAL B CA 1
ATOM 643 C C . VAL A 1 98 ? 8.368 -5.220 26.390 1.00 40.46 116 VAL B C 1
ATOM 644 O O . VAL A 1 98 ? 8.142 -4.011 26.303 1.00 41.01 116 VAL B O 1
ATOM 648 N N . ALA A 1 99 ? 7.606 -6.038 27.107 1.00 41.57 117 ALA B N 1
ATOM 649 C CA . ALA A 1 99 ? 6.584 -5.527 28.012 1.00 41.91 117 ALA B CA 1
ATOM 650 C C . ALA A 1 99 ? 7.134 -5.477 29.434 1.00 42.50 117 ALA B C 1
ATOM 651 O O . ALA A 1 99 ? 7.767 -6.437 29.911 1.00 42.88 117 ALA B O 1
ATOM 653 N N . GLN A 1 100 ? 6.858 -4.366 30.118 1.00 44.48 118 GLN B N 1
ATOM 654 C CA . GLN A 1 100 ? 7.557 -4.000 31.348 1.00 45.98 118 GLN B CA 1
ATOM 655 C C . GLN A 1 100 ? 6.537 -3.430 32.298 1.00 46.06 118 GLN B C 1
ATOM 656 O O . GLN A 1 100 ? 5.975 -2.375 32.028 1.00 48.85 118 GLN B O 1
ATOM 662 N N . VAL A 1 101 ? 6.259 -4.116 33.395 1.00 46.21 119 VAL B N 1
ATOM 663 C CA . VAL A 1 101 ? 5.390 -3.524 34.409 1.00 45.98 119 VAL B CA 1
ATOM 664 C C . VAL A 1 101 ? 6.220 -2.628 35.333 1.00 47.50 119 VAL B C 1
ATOM 665 O O . VAL A 1 101 ? 7.320 -3.020 35.740 1.00 48.91 119 VAL B O 1
ATOM 669 N N . VAL A 1 102 ? 5.773 -1.384 35.534 1.00 46.34 120 VAL B N 1
ATOM 670 C CA . VAL A 1 102 ? 6.548 -0.407 36.303 1.00 46.36 120 VAL B CA 1
ATOM 671 C C . VAL A 1 102 ? 6.694 -0.915 37.733 1.00 45.32 120 VAL B C 1
ATOM 672 O O . VAL A 1 102 ? 5.705 -1.279 38.377 1.00 44.51 120 VAL B O 1
ATOM 676 N N . GLY A 1 103 ? 7.941 -1.039 38.185 1.00 45.89 121 GLY B N 1
ATOM 677 C CA . GLY A 1 103 ? 8.229 -1.654 39.497 1.00 45.22 121 GLY B CA 1
ATOM 678 C C . GLY A 1 103 ? 8.022 -3.161 39.561 1.00 46.05 121 GLY B C 1
ATOM 679 O O . GLY A 1 103 ? 7.857 -3.726 40.637 1.00 46.41 121 GLY B O 1
ATOM 680 N N . GLY A 1 104 ? 8.001 -3.814 38.404 1.00 45.73 122 GLY B N 1
ATOM 681 C CA . GLY A 1 104 ? 7.516 -5.189 38.312 1.00 44.95 122 GLY B CA 1
ATOM 682 C C . GLY A 1 104 ? 8.276 -5.970 37.259 1.00 44.34 122 GLY B C 1
ATOM 683 O O . GLY A 1 104 ? 9.337 -5.548 36.831 1.00 42.33 122 GLY B O 1
ATOM 684 N N . PRO A 1 105 ? 7.702 -7.093 36.792 1.00 44.63 123 PRO B N 1
ATOM 685 C CA . PRO A 1 105 ? 8.438 -8.017 35.931 1.00 44.43 123 PRO B CA 1
ATOM 686 C C . PRO A 1 105 ? 8.561 -7.527 34.489 1.00 43.72 123 PRO B C 1
ATOM 687 O O . PRO A 1 105 ? 7.858 -6.606 34.068 1.00 42.42 123 PRO B O 1
ATOM 691 N N . ARG A 1 106 ? 9.498 -8.108 33.758 1.00 42.57 124 ARG B N 1
ATOM 692 C CA . ARG A 1 106 ? 9.617 -7.826 32.352 1.00 43.32 124 ARG B CA 1
ATOM 693 C C . ARG A 1 106 ? 9.385 -9.105 31.528 1.00 42.70 124 ARG B C 1
ATOM 694 O O . ARG A 1 106 ? 9.648 -10.215 31.997 1.00 41.59 124 ARG B O 1
ATOM 702 N N . SER A 1 107 ? 8.712 -8.946 30.391 1.00 40.60 125 SER B N 1
ATOM 703 C CA . SER A 1 107 ? 8.469 -10.047 29.467 1.00 41.02 125 SER B CA 1
ATOM 704 C C . SER A 1 107 ? 9.698 -10.337 28.629 1.00 42.81 125 SER B C 1
ATOM 705 O O . SER A 1 107 ? 10.573 -9.490 28.471 1.00 43.41 125 SER B O 1
ATOM 708 N N . PRO A 1 108 ? 9.728 -11.521 28.018 1.00 43.46 126 PRO B N 1
ATOM 709 C CA . PRO A 1 108 ? 10.678 -11.737 26.944 1.00 43.12 126 PRO B CA 1
ATOM 710 C C . PRO A 1 108 ? 10.389 -10.819 25.756 1.00 43.53 126 PRO B C 1
ATOM 711 O O . PRO A 1 108 ? 9.303 -10.221 25.666 1.00 43.32 126 PRO B O 1
ATOM 715 N N . GLU A 1 109 ? 11.335 -10.760 24.831 1.00 41.73 127 GLU B N 1
ATOM 716 C CA . GLU A 1 109 ? 11.188 -9.960 23.629 1.00 44.53 127 GLU B CA 1
ATOM 717 C C . GLU A 1 109 ? 10.207 -10.592 22.676 1.00 44.03 127 GLU B C 1
ATOM 718 O O . GLU A 1 109 ? 10.295 -11.795 22.406 1.00 45.02 127 GLU B O 1
ATOM 724 N N . PHE A 1 110 ? 9.457 -9.744 21.981 1.00 40.69 128 PHE B N 1
ATOM 725 C CA . PHE A 1 110 ? 8.517 -10.216 20.982 1.00 39.95 128 PHE B CA 1
ATOM 726 C C . PHE A 1 110 ? 8.479 -9.222 19.828 1.00 40.26 128 PHE B C 1
ATOM 727 O O . PHE A 1 110 ? 8.936 -8.095 19.959 1.00 39.41 128 PHE B O 1
ATOM 735 N N . ALA A 1 111 ? 7.975 -9.650 18.685 1.00 39.23 129 ALA B N 1
ATOM 736 C CA . ALA A 1 111 ? 7.934 -8.774 17.516 1.00 41.62 129 ALA B CA 1
ATOM 737 C C . ALA A 1 111 ? 6.531 -8.247 17.253 1.00 40.28 129 ALA B C 1
ATOM 738 O O . ALA A 1 111 ? 5.547 -8.908 17.562 1.00 42.53 129 ALA B O 1
ATOM 740 N N . ILE A 1 112 ? 6.444 -7.055 16.680 1.00 40.84 130 ILE B N 1
ATOM 741 C CA . ILE A 1 112 ? 5.237 -6.668 15.964 1.00 41.47 130 ILE B CA 1
ATOM 742 C C . ILE A 1 112 ? 5.544 -6.641 14.481 1.00 41.38 130 ILE B C 1
ATOM 743 O O . ILE A 1 112 ? 6.589 -6.154 14.076 1.00 41.89 130 ILE B O 1
ATOM 748 N N . GLY A 1 113 ? 4.710 -7.311 13.697 1.00 40.75 131 GLY B N 1
ATOM 749 C CA . GLY A 1 113 ? 5.064 -7.686 12.335 1.00 42.08 131 GLY B CA 1
ATOM 750 C C . GLY A 1 113 ? 4.157 -8.821 11.877 1.00 42.74 131 GLY B C 1
ATOM 751 O O . GLY A 1 113 ? 3.242 -9.211 12.604 1.00 42.36 131 GLY B O 1
ATOM 752 N N . PRO A 1 114 ? 4.409 -9.361 10.676 1.00 43.67 132 PRO B N 1
ATOM 753 C CA . PRO A 1 114 ? 3.595 -10.456 10.133 1.00 41.53 132 PRO B CA 1
ATOM 754 C C . PRO A 1 114 ? 3.978 -11.807 10.773 1.00 39.12 132 PRO B C 1
ATOM 755 O O . PRO A 1 114 ? 4.452 -12.722 10.101 1.00 37.80 132 PRO B O 1
ATOM 759 N N . VAL A 1 115 ? 3.795 -11.915 12.084 1.00 34.90 133 VAL B N 1
ATOM 760 C CA . VAL A 1 115 ? 4.466 -12.969 12.826 1.00 35.57 133 VAL B CA 1
ATOM 761 C C . VAL A 1 115 ? 3.916 -14.369 12.523 1.00 35.10 133 VAL B C 1
ATOM 762 O O . VAL A 1 115 ? 4.590 -15.359 12.779 1.00 33.88 133 VAL B O 1
ATOM 766 N N . TYR A 1 116 ? 2.696 -14.458 12.002 1.00 31.69 134 TYR B N 1
ATOM 767 C CA . TYR A 1 116 ? 2.096 -15.769 11.841 1.00 34.72 134 TYR B CA 1
ATOM 768 C C . TYR A 1 116 ? 2.492 -16.396 10.526 1.00 36.42 134 TYR B C 1
ATOM 769 O O . TYR A 1 116 ? 2.179 -17.552 10.288 1.00 35.52 134 TYR B O 1
ATOM 778 N N . ARG A 1 117 ? 3.251 -15.656 9.717 1.00 36.40 135 ARG B N 1
ATOM 779 C CA . ARG A 1 117 ? 3.872 -16.247 8.541 1.00 39.80 135 ARG B CA 1
ATOM 780 C C . ARG A 1 117 ? 4.969 -17.219 8.952 1.00 37.37 135 ARG B C 1
ATOM 781 O O . ARG A 1 117 ? 5.096 -18.291 8.381 1.00 37.38 135 ARG B O 1
ATOM 789 N N . ASP A 1 118 ? 5.771 -16.825 9.931 1.00 36.33 136 ASP B N 1
ATOM 790 C CA . ASP A 1 118 ? 6.828 -17.679 10.436 1.00 38.60 136 ASP B CA 1
ATOM 791 C C . ASP A 1 118 ? 6.276 -18.812 11.292 1.00 36.81 136 ASP B C 1
ATOM 792 O O . ASP A 1 118 ? 6.830 -19.901 11.286 1.00 35.13 136 ASP B O 1
ATOM 797 N N . VAL A 1 119 ? 5.247 -18.525 12.082 1.00 34.48 137 VAL B N 1
ATOM 798 C CA . VAL A 1 119 ? 4.584 -19.581 12.865 1.00 35.50 137 VAL B CA 1
ATOM 799 C C . VAL A 1 119 ? 4.004 -20.650 11.920 1.00 32.53 137 VAL B C 1
ATOM 800 O O . VAL A 1 119 ? 4.269 -21.840 12.081 1.00 33.62 137 VAL B O 1
ATOM 804 N N . LEU A 1 120 ? 3.170 -20.216 10.981 1.00 31.50 138 LEU B N 1
ATOM 805 C CA . LEU A 1 120 ? 2.638 -21.092 9.923 1.00 31.43 138 LEU B CA 1
ATOM 806 C C . LEU A 1 120 ? 3.728 -21.943 9.256 1.00 32.20 138 LEU B C 1
ATOM 807 O O . LEU A 1 120 ? 3.570 -23.152 9.101 1.00 30.17 138 LEU B O 1
ATOM 812 N N . TYR A 1 121 ? 4.815 -21.295 8.836 1.00 31.76 139 TYR B N 1
ATOM 813 C CA . TYR A 1 121 ? 5.957 -21.982 8.223 1.00 32.40 139 TYR B CA 1
ATOM 814 C C . TYR A 1 121 ? 6.445 -23.137 9.104 1.00 33.17 139 TYR B C 1
ATOM 815 O O . TYR A 1 121 ? 6.638 -24.249 8.640 1.00 31.21 139 TYR B O 1
ATOM 824 N N . ALA A 1 122 ? 6.709 -22.840 10.368 1.00 32.44 140 ALA B N 1
ATOM 825 C CA . ALA A 1 122 ? 7.370 -23.800 11.217 1.00 32.67 140 ALA B CA 1
ATOM 826 C C . ALA A 1 122 ? 6.406 -24.975 11.430 1.00 32.43 140 ALA B C 1
ATOM 827 O O . ALA A 1 122 ? 6.808 -26.145 11.420 1.00 32.12 140 ALA B O 1
ATOM 829 N N . ALA A 1 123 ? 5.146 -24.647 11.692 1.00 29.21 141 ALA B N 1
ATOM 830 C CA . ALA A 1 123 ? 4.162 -25.666 12.019 1.00 28.05 141 ALA B CA 1
ATOM 831 C C . ALA A 1 123 ? 3.913 -26.555 10.837 1.00 26.78 141 ALA B C 1
ATOM 832 O O . ALA A 1 123 ? 3.738 -27.740 11.009 1.00 29.59 141 ALA B O 1
ATOM 834 N N . ALA A 1 124 ? 3.723 -25.955 9.662 1.00 27.69 142 ALA B N 1
ATOM 835 C CA . ALA A 1 124 ? 3.504 -26.719 8.434 1.00 29.17 142 ALA B CA 1
ATOM 836 C C . ALA A 1 124 ? 4.736 -27.553 8.034 1.00 30.25 142 ALA B C 1
ATOM 837 O O . ALA A 1 124 ? 4.612 -28.709 7.624 1.00 28.55 142 ALA B O 1
ATOM 839 N N . ARG A 1 125 ? 5.918 -26.962 8.093 1.00 30.69 143 ARG B N 1
ATOM 840 C CA . ARG A 1 125 ? 7.125 -27.653 7.675 1.00 30.81 143 ARG B CA 1
ATOM 841 C C . ARG A 1 125 ? 7.516 -28.789 8.604 1.00 31.76 143 ARG B C 1
ATOM 842 O O . ARG A 1 125 ? 8.199 -29.665 8.223 1.00 31.77 143 ARG B O 1
ATOM 850 N N . SER A 1 126 ? 7.032 -28.763 9.822 1.00 31.59 144 SER B N 1
ATOM 851 C CA . SER A 1 126 ? 7.298 -29.834 10.765 1.00 32.32 144 SER B CA 1
ATOM 852 C C . SER A 1 126 ? 6.842 -31.202 10.242 1.00 32.30 144 SER B C 1
ATOM 853 O O . SER A 1 126 ? 7.505 -32.199 10.496 1.00 34.60 144 SER B O 1
ATOM 856 N N . TYR A 1 127 ? 5.769 -31.241 9.440 1.00 31.37 145 TYR B N 1
ATOM 857 C CA . TYR A 1 127 ? 5.330 -32.487 8.811 1.00 30.76 145 TYR B CA 1
ATOM 858 C C . TYR A 1 127 ? 6.439 -33.083 7.926 1.00 33.25 145 TYR B C 1
ATOM 859 O O . TYR A 1 127 ? 6.679 -34.296 7.926 1.00 33.25 145 TYR B O 1
ATOM 868 N N . TYR A 1 128 ? 7.087 -32.235 7.139 1.00 32.75 146 TYR B N 1
ATOM 869 C CA . TYR A 1 128 ? 8.180 -32.697 6.290 1.00 36.17 146 TYR B CA 1
ATOM 870 C C . TYR A 1 128 ? 9.229 -33.379 7.161 1.00 34.74 146 TYR B C 1
ATOM 871 O O . TYR A 1 128 ? 9.783 -34.383 6.788 1.00 32.41 146 TYR B O 1
ATOM 880 N N . LEU A 1 129 ? 9.404 -32.883 8.374 1.00 36.29 147 LEU B N 1
ATOM 881 C CA . LEU A 1 129 ? 10.471 -33.369 9.233 1.00 36.92 147 LEU B CA 1
ATOM 882 C C . LEU A 1 129 ? 10.025 -34.644 9.969 1.00 37.52 147 LEU B C 1
ATOM 883 O O . LEU A 1 129 ? 10.837 -35.336 10.599 1.00 37.90 147 LEU B O 1
ATOM 888 N N . GLN A 1 130 ? 8.729 -34.928 9.902 1.00 35.00 148 GLN B N 1
ATOM 889 C CA . GLN A 1 130 ? 8.151 -36.157 10.464 1.00 33.52 148 GLN B CA 1
ATOM 890 C C . GLN A 1 130 ? 8.000 -37.287 9.442 1.00 32.30 148 GLN B C 1
ATOM 891 O O . GLN A 1 130 ? 7.541 -38.375 9.791 1.00 34.72 148 GLN B O 1
ATOM 897 N N . ARG A 1 131 ? 8.278 -37.018 8.172 1.00 30.28 149 ARG B N 1
ATOM 898 C CA . ARG A 1 131 ? 8.100 -38.037 7.127 1.00 31.38 149 ARG B CA 1
ATOM 899 C C . ARG A 1 131 ? 8.864 -39.333 7.405 1.00 30.86 149 ARG B C 1
ATOM 900 O O . ARG A 1 131 ? 9.947 -39.312 7.975 1.00 30.83 149 ARG B O 1
ATOM 908 N N . CYS A 1 132 ? 8.247 -40.457 7.058 1.00 31.30 150 CYS B N 1
ATOM 909 C CA . CYS A 1 132 ? 8.806 -41.781 7.319 1.00 31.69 150 CYS B CA 1
ATOM 910 C C . CYS A 1 132 ? 9.157 -42.386 5.974 1.00 33.19 150 CYS B C 1
ATOM 911 O O . CYS A 1 132 ? 8.503 -42.089 4.972 1.00 32.41 150 CYS B O 1
ATOM 914 N N . GLY A 1 133 ? 10.242 -43.157 5.927 1.00 31.14 151 GLY B N 1
ATOM 915 C CA . GLY A 1 133 ? 10.534 -43.934 4.736 1.00 32.69 151 GLY B CA 1
ATOM 916 C C . GLY A 1 133 ? 11.387 -43.173 3.736 1.00 34.03 151 GLY B C 1
ATOM 917 O O . GLY A 1 133 ? 11.410 -43.493 2.550 1.00 34.64 151 GLY B O 1
ATOM 918 N N . VAL A 1 134 ? 12.049 -42.122 4.190 1.00 36.32 152 VAL B N 1
ATOM 919 C CA . VAL A 1 134 ? 12.833 -41.316 3.273 1.00 39.04 152 VAL B CA 1
ATOM 920 C C . VAL A 1 134 ? 13.951 -40.639 4.044 1.00 39.28 152 VAL B C 1
ATOM 921 O O . VAL A 1 134 ? 13.745 -40.210 5.177 1.00 35.89 152 VAL B O 1
ATOM 925 N N . ALA A 1 135 ? 15.142 -40.586 3.448 1.00 39.34 153 ALA B N 1
ATOM 926 C CA . ALA A 1 135 ? 16.290 -39.950 4.105 1.00 39.70 153 ALA B CA 1
ATOM 927 C C . ALA A 1 135 ? 16.051 -38.450 4.204 1.00 39.23 153 ALA B C 1
ATOM 928 O O . ALA A 1 135 ? 15.503 -37.853 3.282 1.00 39.52 153 ALA B O 1
ATOM 930 N N . ILE A 1 136 ? 16.524 -37.837 5.286 1.00 38.74 154 ILE B N 1
ATOM 931 C CA . ILE A 1 136 ? 16.517 -36.374 5.403 1.00 41.01 154 ILE B CA 1
ATOM 932 C C . ILE A 1 136 ? 17.888 -35.888 5.876 1.00 40.55 154 ILE B C 1
ATOM 933 O O . ILE A 1 136 ? 18.491 -36.452 6.813 1.00 40.20 154 ILE B O 1
ATOM 938 N N . ASP A 1 137 ? 18.390 -34.863 5.204 1.00 40.77 155 ASP B N 1
ATOM 939 C CA . ASP A 1 137 ? 19.571 -34.136 5.672 1.00 43.28 155 ASP B CA 1
ATOM 940 C C . ASP A 1 137 ? 19.339 -32.643 5.461 1.00 42.50 155 ASP B C 1
ATOM 941 O O . ASP A 1 137 ? 19.681 -32.104 4.409 1.00 43.19 155 ASP B O 1
ATOM 946 N N . ASP A 1 138 ? 18.608 -32.023 6.384 1.00 41.01 156 ASP B N 1
ATOM 947 C CA . ASP A 1 138 ? 18.037 -30.706 6.132 1.00 40.76 156 ASP B CA 1
ATOM 948 C C . ASP A 1 138 ? 18.970 -29.594 6.595 1.00 40.20 156 ASP B C 1
ATOM 949 O O . ASP A 1 138 ? 19.187 -29.418 7.794 1.00 40.29 156 ASP B O 1
ATOM 954 N N . PRO A 1 139 ? 19.379 -28.730 5.665 1.00 39.94 157 PRO B N 1
ATOM 955 C CA . PRO A 1 139 ? 20.345 -27.709 6.090 1.00 41.32 157 PRO B CA 1
ATOM 956 C C . PRO A 1 139 ? 19.701 -26.592 6.934 1.00 42.18 157 PRO B C 1
ATOM 957 O O . PRO A 1 139 ? 20.310 -26.103 7.883 1.00 42.86 157 PRO B O 1
ATOM 961 N N . ILE A 1 140 ? 18.428 -26.292 6.690 1.00 42.77 158 ILE B N 1
ATOM 962 C CA . ILE A 1 140 ? 17.756 -25.215 7.421 1.00 42.20 158 ILE B CA 1
ATOM 963 C C . ILE A 1 140 ? 17.716 -25.492 8.931 1.00 42.57 158 ILE B C 1
ATOM 964 O O . ILE A 1 140 ? 17.945 -24.610 9.768 1.00 42.34 158 ILE B O 1
ATOM 969 N N . THR A 1 141 ? 17.635 -26.767 9.253 1.00 40.19 159 THR B N 1
ATOM 970 C CA . THR A 1 141 ? 17.124 -27.206 10.526 1.00 38.77 159 THR B CA 1
ATOM 971 C C . THR A 1 141 ? 18.252 -28.009 11.221 1.00 40.81 159 THR B C 1
ATOM 972 O O . THR A 1 141 ? 18.380 -28.038 12.456 1.00 38.87 159 THR B O 1
ATOM 976 N N . GLY A 1 142 ? 19.132 -28.566 10.395 1.00 39.76 160 GLY B N 1
ATOM 977 C CA . GLY A 1 142 ? 20.112 -29.544 10.846 1.00 41.05 160 GLY B CA 1
ATOM 978 C C . GLY A 1 142 ? 19.569 -30.954 11.016 1.00 40.38 160 GLY B C 1
ATOM 979 O O . GLY A 1 142 ? 20.305 -31.845 11.371 1.00 40.11 160 GLY B O 1
ATOM 980 N N . VAL A 1 143 ? 18.269 -31.155 10.831 1.00 37.65 161 VAL B N 1
ATOM 981 C CA . VAL A 1 143 ? 17.689 -32.465 11.107 1.00 38.31 161 VAL B CA 1
ATOM 982 C C . VAL A 1 143 ? 18.128 -33.468 10.023 1.00 39.64 161 VAL B C 1
ATOM 983 O O . VAL A 1 143 ? 18.103 -33.154 8.813 1.00 38.37 161 VAL B O 1
ATOM 987 N N . SER A 1 144 ? 18.605 -34.633 10.456 1.00 40.50 162 SER B N 1
ATOM 988 C CA . SER A 1 144 ? 19.035 -35.663 9.518 1.00 42.77 162 SER B CA 1
ATOM 989 C C . SER A 1 144 ? 18.874 -37.071 10.053 1.00 41.85 162 SER B C 1
ATOM 990 O O . SER A 1 144 ? 19.130 -37.352 11.228 1.00 43.02 162 SER B O 1
ATOM 993 N N . HIS A 1 145 ? 18.477 -37.964 9.164 1.00 40.92 163 HIS B N 1
ATOM 994 C CA . HIS A 1 145 ? 18.525 -39.377 9.445 1.00 39.66 163 HIS B CA 1
ATOM 995 C C . HIS A 1 145 ? 18.507 -40.089 8.114 1.00 40.72 163 HIS B C 1
ATOM 996 O O . HIS A 1 145 ? 17.997 -39.551 7.134 1.00 41.40 163 HIS B O 1
ATOM 1003 N N . ALA A 1 146 ? 19.086 -41.285 8.069 1.00 41.77 164 ALA B N 1
ATOM 1004 C CA . ALA A 1 146 ? 19.098 -42.077 6.842 1.00 42.49 164 ALA B CA 1
ATOM 1005 C C . ALA A 1 146 ? 17.726 -42.705 6.634 1.00 42.67 164 ALA B C 1
ATOM 1006 O O . ALA A 1 146 ? 16.825 -42.552 7.465 1.00 42.77 164 ALA B O 1
ATOM 1008 N N . LEU A 1 147 ? 17.585 -43.455 5.561 1.00 41.86 165 LEU B N 1
ATOM 1009 C CA . LEU A 1 147 ? 16.350 -44.111 5.213 1.00 41.74 165 LEU B CA 1
ATOM 1010 C C . LEU A 1 147 ? 15.817 -44.950 6.336 1.00 40.72 165 LEU B C 1
ATOM 1011 O O . LEU A 1 147 ? 16.497 -45.791 6.835 1.00 41.47 165 LEU B O 1
ATOM 1016 N N . ASP A 1 148 ? 14.575 -44.734 6.713 1.00 40.62 166 ASP B N 1
ATOM 1017 C CA . ASP A 1 148 ? 13.973 -45.476 7.833 1.00 38.24 166 ASP B CA 1
ATOM 1018 C C . ASP A 1 148 ? 12.801 -46.319 7.366 1.00 37.19 166 ASP B C 1
ATOM 1019 O O . ASP A 1 148 ? 12.003 -45.880 6.527 1.00 37.96 166 ASP B O 1
ATOM 1024 N N . HIS A 1 149 ? 12.610 -47.469 7.997 1.00 35.73 167 HIS B N 1
ATOM 1025 C CA . HIS A 1 149 ? 11.328 -48.151 7.923 1.00 37.21 167 HIS B CA 1
ATOM 1026 C C . HIS A 1 149 ? 10.994 -48.382 6.463 1.00 38.10 167 HIS B C 1
ATOM 1027 O O . HIS A 1 149 ? 9.820 -48.426 6.067 1.00 35.88 167 HIS B O 1
ATOM 1034 N N . HIS A 1 150 ? 12.029 -48.684 5.694 1.00 37.28 168 HIS B N 1
ATOM 1035 C CA . HIS A 1 150 ? 11.835 -49.105 4.316 1.00 38.12 168 HIS B CA 1
ATOM 1036 C C . HIS A 1 150 ? 11.168 -50.477 4.169 1.00 37.89 168 HIS B C 1
ATOM 1037 O O . HIS A 1 150 ? 10.786 -50.863 3.055 1.00 36.09 168 HIS B O 1
ATOM 1044 N N . GLU A 1 151 ? 11.033 -51.218 5.272 1.00 37.62 169 GLU B N 1
ATOM 1045 C CA . GLU A 1 151 ? 10.337 -52.518 5.203 1.00 38.37 169 GLU B CA 1
ATOM 1046 C C . GLU A 1 151 ? 8.861 -52.488 5.611 1.00 35.92 169 GLU B C 1
ATOM 1047 O O . GLU A 1 151 ? 8.268 -53.537 5.872 1.00 36.51 169 GLU B O 1
ATOM 1053 N N . ASP A 1 152 ? 8.258 -51.301 5.680 1.00 36.05 170 ASP B N 1
ATOM 1054 C CA . ASP A 1 152 ? 6.855 -51.173 6.150 1.00 34.32 170 ASP B CA 1
ATOM 1055 C C . ASP A 1 152 ? 5.939 -51.729 5.058 1.00 33.73 170 ASP B C 1
ATOM 1056 O O . ASP A 1 152 ? 5.989 -51.233 3.935 1.00 34.64 170 ASP B O 1
ATOM 1061 N N . GLY A 1 153 ? 5.073 -52.707 5.339 1.00 33.62 171 GLY B N 1
ATOM 1062 C CA . GLY A 1 153 ? 5.133 -53.593 6.491 1.00 34.97 171 GLY B CA 1
ATOM 1063 C C . GLY A 1 153 ? 4.393 -54.892 6.188 1.00 33.65 171 GLY B C 1
ATOM 1064 O O . GLY A 1 153 ? 3.959 -55.135 5.063 1.00 33.88 171 GLY B O 1
ATOM 1065 N N . TYR A 1 154 ? 4.275 -55.750 7.185 1.00 34.66 172 TYR B N 1
ATOM 1066 C CA . TYR A 1 154 ? 3.773 -57.111 6.978 1.00 34.67 172 TYR B CA 1
ATOM 1067 C C . TYR A 1 154 ? 2.379 -57.223 7.578 1.00 34.41 172 TYR B C 1
ATOM 1068 O O . TYR A 1 154 ? 2.150 -56.776 8.704 1.00 35.97 172 TYR B O 1
ATOM 1077 N N . VAL A 1 155 ? 1.472 -57.864 6.861 1.00 33.61 173 VAL B N 1
ATOM 1078 C CA . VAL A 1 155 ? 0.089 -57.992 7.322 1.00 32.71 173 VAL B CA 1
ATOM 1079 C C . VAL A 1 155 ? 0.018 -58.792 8.609 1.00 34.22 173 VAL B C 1
ATOM 1080 O O . VAL A 1 155 ? 0.511 -59.917 8.651 1.00 34.91 173 VAL B O 1
ATOM 1084 N N . LEU A 1 156 ? -0.624 -58.242 9.639 1.00 34.32 174 LEU B N 1
ATOM 1085 C CA . LEU A 1 156 ? -0.705 -58.924 10.915 1.00 36.68 174 LEU B CA 1
ATOM 1086 C C . LEU A 1 156 ? -1.687 -60.096 10.942 1.00 37.14 174 LEU B C 1
ATOM 1087 O O . LEU A 1 156 ? -1.319 -61.170 11.389 1.00 38.82 174 LEU B O 1
ATOM 1092 N N . VAL A 1 157 ? -2.919 -59.897 10.469 1.00 39.62 175 VAL B N 1
ATOM 1093 C CA . VAL A 1 157 ? -3.915 -60.976 10.467 1.00 40.75 175 VAL B CA 1
ATOM 1094 C C . VAL A 1 157 ? -4.429 -61.346 9.080 1.00 40.88 175 VAL B C 1
ATOM 1095 O O . VAL A 1 157 ? -4.490 -60.497 8.191 1.00 38.93 175 VAL B O 1
ATOM 1099 N N . ASP A 1 158 ? -4.789 -62.620 8.893 1.00 41.17 176 ASP B N 1
ATOM 1100 C CA . ASP A 1 158 ? -5.351 -63.078 7.616 1.00 40.48 176 ASP B CA 1
ATOM 1101 C C . ASP A 1 158 ? -6.549 -62.219 7.241 1.00 40.82 176 ASP B C 1
ATOM 1102 O O . ASP A 1 158 ? -7.390 -61.901 8.076 1.00 37.69 176 ASP B O 1
ATOM 1107 N N . ASP A 1 159 ? -6.679 -61.922 5.961 1.00 37.19 177 ASP B N 1
ATOM 1108 C CA . ASP A 1 159 ? -7.910 -61.352 5.492 1.00 37.59 177 ASP B CA 1
ATOM 1109 C C . ASP A 1 159 ? -8.086 -61.910 4.102 1.00 37.93 177 ASP B C 1
ATOM 1110 O O . ASP A 1 159 ? -7.257 -62.680 3.643 1.00 40.51 177 ASP B O 1
ATOM 1115 N N . PRO A 1 160 ? -9.159 -61.530 3.430 1.00 37.35 178 PRO B N 1
ATOM 1116 C CA . PRO A 1 160 ? -9.473 -62.056 2.122 1.00 37.55 178 PRO B CA 1
ATOM 1117 C C . PRO A 1 160 ? -8.362 -61.878 1.074 1.00 38.26 178 PRO B C 1
ATOM 1118 O O . PRO A 1 160 ? -8.396 -62.548 0.038 1.00 40.57 178 PRO B O 1
ATOM 1122 N N . PHE A 1 161 ? -7.488 -60.887 1.245 1.00 34.57 179 PHE B N 1
ATOM 1123 C CA . PHE A 1 161 ? -6.528 -60.600 0.177 1.00 34.08 179 PHE B CA 1
ATOM 1124 C C . PHE A 1 161 ? -5.168 -61.198 0.498 1.00 33.32 179 PHE B C 1
ATOM 1125 O O . PHE A 1 161 ? -4.458 -61.629 -0.397 1.00 32.60 179 PHE B O 1
ATOM 1133 N N . TYR A 1 162 ? -4.814 -61.194 1.781 1.00 32.36 180 TYR B N 1
ATOM 1134 C CA . TYR A 1 162 ? -3.462 -61.467 2.217 1.00 33.53 180 TYR B CA 1
ATOM 1135 C C . TYR A 1 162 ? -3.476 -62.388 3.434 1.00 35.97 180 TYR B C 1
ATOM 1136 O O . TYR A 1 162 ? -4.224 -62.151 4.405 1.00 36.24 180 TYR B O 1
ATOM 1145 N N . ARG A 1 163 ? -2.558 -63.350 3.443 1.00 35.58 181 ARG B N 1
ATOM 1146 C CA . ARG A 1 163 ? -2.305 -64.105 4.657 1.00 37.05 181 ARG B CA 1
ATOM 1147 C C . ARG A 1 163 ? -1.381 -63.318 5.584 1.00 36.32 181 ARG B C 1
ATOM 1148 O O . ARG A 1 163 ? -0.535 -62.542 5.119 1.00 34.71 181 ARG B O 1
ATOM 1156 N N . ALA A 1 164 ? -1.571 -63.496 6.892 1.00 33.58 182 ALA B N 1
ATOM 1157 C CA . ALA A 1 164 ? -0.650 -62.957 7.877 1.00 34.30 182 ALA B CA 1
ATOM 1158 C C . ALA A 1 164 ? 0.780 -63.204 7.401 1.00 33.91 182 ALA B C 1
ATOM 1159 O O . ALA A 1 164 ? 1.122 -64.313 6.985 1.00 35.41 182 ALA B O 1
ATOM 1161 N N . GLY A 1 165 ? 1.620 -62.188 7.505 1.00 31.63 183 GLY B N 1
ATOM 1162 C CA . GLY A 1 165 ? 3.022 -62.315 7.122 1.00 31.88 183 GLY B CA 1
ATOM 1163 C C . GLY A 1 165 ? 3.317 -61.809 5.715 1.00 33.53 183 GLY B C 1
ATOM 1164 O O . GLY A 1 165 ? 4.476 -61.645 5.347 1.00 34.15 183 GLY B O 1
ATOM 1165 N N . THR A 1 166 ? 2.275 -61.476 4.958 1.00 31.68 184 THR B N 1
ATOM 1166 C CA . THR A 1 166 ? 2.485 -60.885 3.654 1.00 33.27 184 THR B CA 1
ATOM 1167 C C . THR A 1 166 ? 3.116 -59.501 3.745 1.00 33.07 184 THR B C 1
ATOM 1168 O O . THR A 1 166 ? 2.712 -58.675 4.578 1.00 33.98 184 THR B O 1
ATOM 1172 N N . ARG A 1 167 ? 4.085 -59.245 2.868 1.00 30.99 185 ARG B N 1
ATOM 1173 C CA . ARG A 1 167 ? 4.644 -57.916 2.699 1.00 32.37 185 ARG B CA 1
ATOM 1174 C C . ARG A 1 167 ? 3.743 -57.004 1.866 1.00 31.32 185 ARG B C 1
ATOM 1175 O O . ARG A 1 167 ? 3.458 -57.278 0.707 1.00 31.68 185 ARG B O 1
ATOM 1183 N N . LEU A 1 168 ? 3.360 -55.878 2.453 1.00 34.68 186 LEU B N 1
ATOM 1184 C CA . LEU A 1 168 ? 2.645 -54.813 1.731 1.00 33.55 186 LEU B CA 1
ATOM 1185 C C . LEU A 1 168 ? 3.610 -53.677 1.544 1.00 33.09 186 LEU B C 1
ATOM 1186 O O . LEU A 1 168 ? 4.362 -53.363 2.459 1.00 32.11 186 LEU B O 1
ATOM 1191 N N . GLU A 1 169 ? 3.524 -52.980 0.415 1.00 33.01 187 GLU B N 1
ATOM 1192 C CA . GLU A 1 169 ? 4.294 -51.765 0.297 1.00 33.07 187 GLU B CA 1
ATOM 1193 C C . GLU A 1 169 ? 3.519 -50.596 0.880 1.00 33.50 187 GLU B C 1
ATOM 1194 O O . GLU A 1 169 ? 2.615 -50.051 0.231 1.00 36.11 187 GLU B O 1
ATOM 1200 N N . ALA A 1 170 ? 3.841 -50.250 2.121 1.00 34.01 188 ALA B N 1
ATOM 1201 C CA . ALA A 1 170 ? 3.063 -49.283 2.901 1.00 34.50 188 ALA B CA 1
ATOM 1202 C C . ALA A 1 170 ? 4.088 -48.378 3.542 1.00 32.71 188 ALA B C 1
ATOM 1203 O O . ALA A 1 170 ? 4.010 -47.990 4.690 1.00 31.88 188 ALA B O 1
ATOM 1205 N N . THR A 1 171 ? 5.102 -48.129 2.781 1.00 33.59 189 THR B N 1
ATOM 1206 C CA . THR A 1 171 ? 6.150 -47.237 3.150 1.00 35.80 189 THR B CA 1
ATOM 1207 C C . THR A 1 171 ? 5.658 -45.775 3.053 1.00 32.22 189 THR B C 1
ATOM 1208 O O . THR A 1 171 ? 4.646 -45.550 2.508 1.00 31.40 189 THR B O 1
ATOM 1212 N N . GLY A 1 172 ? 6.372 -44.811 3.606 1.00 34.08 190 GLY B N 1
ATOM 1213 C CA . GLY A 1 172 ? 6.014 -43.380 3.472 1.00 33.15 190 GLY B CA 1
ATOM 1214 C C . GLY A 1 172 ? 5.124 -42.894 4.616 1.00 34.04 190 GLY B C 1
ATOM 1215 O O . GLY A 1 172 ? 5.091 -43.515 5.675 1.00 32.80 190 GLY B O 1
ATOM 1216 N N . GLY A 1 173 ? 4.335 -41.843 4.380 1.00 33.55 191 GLY B N 1
ATOM 1217 C CA . GLY A 1 173 ? 3.512 -41.254 5.445 1.00 32.55 191 GLY B CA 1
ATOM 1218 C C . GLY A 1 173 ? 4.308 -40.493 6.497 1.00 32.62 191 GLY B C 1
ATOM 1219 O O . GLY A 1 173 ? 5.490 -40.159 6.283 1.00 32.45 191 GLY B O 1
ATOM 1220 N N . TRP A 1 174 ? 3.643 -40.153 7.605 1.00 31.39 192 TRP B N 1
ATOM 1221 C CA . TRP A 1 174 ? 4.267 -39.373 8.686 1.00 31.69 192 TRP B CA 1
ATOM 1222 C C . TRP A 1 174 ? 4.447 -40.202 9.946 1.00 32.30 192 TRP B C 1
ATOM 1223 O O . TRP A 1 174 ? 3.482 -40.824 10.406 1.00 32.13 192 TRP B O 1
ATOM 1234 N N . HIS A 1 175 ? 5.622 -40.113 10.579 1.00 30.28 193 HIS B N 1
ATOM 1235 C CA . HIS A 1 175 ? 5.723 -40.493 11.993 1.00 31.30 193 HIS B CA 1
ATOM 1236 C C . HIS A 1 175 ? 4.669 -39.720 12.776 1.00 32.52 193 HIS B C 1
ATOM 1237 O O . HIS A 1 175 ? 4.510 -38.510 12.570 1.00 30.86 193 HIS B O 1
ATOM 1244 N N . ASP A 1 176 ? 3.921 -40.430 13.618 1.00 32.30 194 ASP B N 1
ATOM 1245 C CA . ASP A 1 176 ? 2.671 -39.905 14.181 1.00 33.76 194 ASP B CA 1
ATOM 1246 C C . ASP A 1 176 ? 2.960 -38.786 15.163 1.00 33.72 194 ASP B C 1
ATOM 1247 O O . ASP A 1 176 ? 2.160 -37.859 15.321 1.00 34.11 194 ASP B O 1
ATOM 1252 N N . ALA A 1 177 ? 4.056 -38.914 15.899 1.00 32.83 195 ALA B N 1
ATOM 1253 C CA . ALA A 1 177 ? 4.224 -38.141 17.120 1.00 30.54 195 ALA B CA 1
ATOM 1254 C C . ALA A 1 177 ? 5.672 -38.160 17.546 1.00 31.83 195 ALA B C 1
ATOM 1255 O O . ALA A 1 177 ? 6.549 -37.859 16.751 1.00 31.48 195 ALA B O 1
ATOM 1257 N N . GLY A 1 178 ? 5.935 -38.543 18.793 1.00 32.32 196 GLY B N 1
ATOM 1258 C CA . GLY A 1 178 ? 7.299 -38.833 19.207 1.00 34.15 196 GLY B CA 1
ATOM 1259 C C . GLY A 1 178 ? 7.733 -40.289 19.043 1.00 35.19 196 GLY B C 1
ATOM 1260 O O . GLY A 1 178 ? 8.872 -40.645 19.369 1.00 33.02 196 GLY B O 1
ATOM 1261 N N . ASP A 1 179 ? 6.798 -41.147 18.646 1.00 34.54 197 ASP B N 1
ATOM 1262 C CA . ASP A 1 179 ? 7.146 -42.478 18.184 1.00 36.44 197 ASP B CA 1
ATOM 1263 C C . ASP A 1 179 ? 7.202 -42.474 16.669 1.00 37.34 197 ASP B C 1
ATOM 1264 O O . ASP A 1 179 ? 7.182 -41.405 16.021 1.00 38.27 197 ASP B O 1
ATOM 1269 N N . TYR A 1 180 ? 7.259 -43.671 16.098 1.00 35.07 198 TYR B N 1
ATOM 1270 C CA . TYR A 1 180 ? 7.413 -43.813 14.651 1.00 33.86 198 TYR B CA 1
ATOM 1271 C C . TYR A 1 180 ? 6.272 -44.603 14.040 1.00 31.16 198 TYR B C 1
ATOM 1272 O O . TYR A 1 180 ? 6.263 -44.859 12.825 1.00 31.98 198 TYR B O 1
ATOM 1281 N N . GLY A 1 181 ? 5.267 -44.915 14.851 1.00 29.30 199 GLY B N 1
ATOM 1282 C CA . GLY A 1 181 ? 4.041 -45.514 14.335 1.00 27.97 199 GLY B CA 1
ATOM 1283 C C . GLY A 1 181 ? 3.333 -44.606 13.342 1.00 30.87 199 GLY B C 1
ATOM 1284 O O . GLY A 1 181 ? 3.525 -43.398 13.337 1.00 30.41 199 GLY B O 1
ATOM 1285 N N . LYS A 1 182 ? 2.613 -45.208 12.405 1.00 32.74 200 LYS B N 1
ATOM 1286 C CA . LYS A 1 182 ? 1.864 -44.449 11.416 1.00 32.46 200 LYS B CA 1
ATOM 1287 C C . LYS A 1 182 ? 0.421 -44.923 11.504 1.00 31.72 200 LYS B C 1
ATOM 1288 O O . LYS A 1 182 ? 0.157 -46.106 11.626 1.00 31.92 200 LYS B O 1
ATOM 1294 N N . TYR A 1 183 ? -0.500 -43.993 11.636 1.00 31.87 201 TYR B N 1
ATOM 1295 C CA . TYR A 1 183 ? -1.834 -44.374 12.093 1.00 30.23 201 TYR B CA 1
ATOM 1296 C C . TYR A 1 183 ? -2.832 -43.713 11.184 1.00 28.23 201 TYR B C 1
ATOM 1297 O O . TYR A 1 183 ? -2.785 -42.505 11.000 1.00 26.84 201 TYR B O 1
ATOM 1306 N N . VAL A 1 184 ? -3.721 -44.492 10.592 1.00 29.42 202 VAL B N 1
ATOM 1307 C CA . VAL A 1 184 ? -4.647 -43.923 9.628 1.00 30.04 202 VAL B CA 1
ATOM 1308 C C . VAL A 1 184 ? -5.620 -42.907 10.273 1.00 32.26 202 VAL B C 1
ATOM 1309 O O . VAL A 1 184 ? -6.079 -41.954 9.614 1.00 31.04 202 VAL B O 1
ATOM 1313 N N . THR A 1 185 ? -5.867 -43.070 11.569 1.00 29.97 203 THR B N 1
ATOM 1314 C CA . THR A 1 185 ? -6.971 -42.389 12.225 1.00 32.03 203 THR B CA 1
ATOM 1315 C C . THR A 1 185 ? -6.600 -40.915 12.426 1.00 33.20 203 THR B C 1
ATOM 1316 O O . THR A 1 185 ? -7.408 -40.024 12.185 1.00 34.29 203 THR B O 1
ATOM 1320 N N . THR A 1 186 ? -5.328 -40.660 12.714 1.00 33.31 204 THR B N 1
ATOM 1321 C CA . THR A 1 186 ? -4.824 -39.295 12.845 1.00 31.40 204 THR B CA 1
ATOM 1322 C C . THR A 1 186 ? -4.363 -38.732 11.505 1.00 30.19 204 THR B C 1
ATOM 1323 O O . THR A 1 186 ? -4.501 -37.536 11.261 1.00 31.57 204 THR B O 1
ATOM 1327 N N . THR A 1 187 ? -3.755 -39.573 10.670 1.00 29.64 205 THR B N 1
ATOM 1328 C CA . THR A 1 187 ? -3.257 -39.134 9.375 1.00 27.64 205 THR B CA 1
ATOM 1329 C C . THR A 1 187 ? -4.379 -38.578 8.522 1.00 28.37 205 THR B C 1
ATOM 1330 O O . THR A 1 187 ? -4.205 -37.552 7.872 1.00 27.98 205 THR B O 1
ATOM 1334 N N . ALA A 1 188 ? -5.531 -39.243 8.536 1.00 28.63 206 ALA B N 1
ATOM 1335 C CA . ALA A 1 188 ? -6.650 -38.819 7.713 1.00 27.12 206 ALA B CA 1
ATOM 1336 C C . ALA A 1 188 ? -7.263 -37.501 8.202 1.00 29.15 206 ALA B C 1
ATOM 1337 O O . ALA A 1 188 ? -7.425 -36.562 7.410 1.00 30.27 206 ALA B O 1
ATOM 1339 N N . VAL A 1 189 ? -7.440 -37.335 9.513 1.00 31.27 207 VAL B N 1
ATOM 1340 C CA . VAL A 1 189 ? -8.031 -36.071 10.002 1.00 28.85 207 VAL B CA 1
ATOM 1341 C C . VAL A 1 189 ? -7.026 -34.935 9.898 1.00 30.58 207 VAL B C 1
ATOM 1342 O O . VAL A 1 189 ? -7.403 -33.758 9.846 1.00 31.43 207 VAL B O 1
ATOM 1346 N N . THR A 1 190 ? -5.746 -35.277 10.021 1.00 27.85 208 THR B N 1
ATOM 1347 C CA . THR A 1 190 ? -4.688 -34.296 9.892 1.00 26.93 208 THR B CA 1
ATOM 1348 C C . THR A 1 190 ? -4.660 -33.789 8.457 1.00 28.22 208 THR B C 1
ATOM 1349 O O . THR A 1 190 ? -4.718 -32.585 8.219 1.00 27.23 208 THR B O 1
ATOM 1353 N N . ALA A 1 191 ? -4.675 -34.704 7.492 1.00 27.68 209 ALA B N 1
ATOM 1354 C CA . ALA A 1 191 ? -4.621 -34.288 6.086 1.00 30.02 209 ALA B CA 1
ATOM 1355 C C . ALA A 1 191 ? -5.841 -33.423 5.715 1.00 29.82 209 ALA B C 1
ATOM 1356 O O . ALA A 1 191 ? -5.713 -32.382 5.042 1.00 30.21 209 ALA B O 1
ATOM 1358 N N . ALA A 1 192 ? -7.005 -33.824 6.216 1.00 30.15 210 ALA B N 1
ATOM 1359 C CA . ALA A 1 192 ? -8.261 -33.074 5.979 1.00 29.27 210 ALA B CA 1
ATOM 1360 C C . ALA A 1 192 ? -8.135 -31.661 6.504 1.00 29.08 210 ALA B C 1
ATOM 1361 O O . ALA A 1 192 ? -8.619 -30.728 5.875 1.00 31.50 210 ALA B O 1
ATOM 1363 N N . GLN A 1 193 ? -7.554 -31.513 7.694 1.00 29.13 211 GLN B N 1
ATOM 1364 C CA . GLN A 1 193 ? -7.449 -30.203 8.305 1.00 31.03 211 GLN B CA 1
ATOM 1365 C C . GLN A 1 193 ? -6.415 -29.295 7.620 1.00 30.26 211 GLN B C 1
ATOM 1366 O O . GLN A 1 193 ? -6.657 -28.109 7.439 1.00 31.98 211 GLN B O 1
ATOM 1372 N N . LEU A 1 194 ? -5.291 -29.843 7.182 1.00 29.30 212 LEU B N 1
ATOM 1373 C CA . LEU A 1 194 ? -4.385 -29.043 6.350 1.00 28.88 212 LEU B CA 1
ATOM 1374 C C . LEU A 1 194 ? -5.079 -28.628 5.051 1.00 29.73 212 LEU B C 1
ATOM 1375 O O . LEU A 1 194 ? -4.927 -27.493 4.578 1.00 29.88 212 LEU B O 1
ATOM 1380 N N . LEU A 1 195 ? -5.888 -29.522 4.503 1.00 27.38 213 LEU B N 1
ATOM 1381 C CA . LEU A 1 195 ? -6.547 -29.232 3.240 1.00 30.35 213 LEU B CA 1
ATOM 1382 C C . LEU A 1 195 ? -7.489 -28.047 3.425 1.00 30.20 213 LEU B C 1
ATOM 1383 O O . LEU A 1 195 ? -7.577 -27.164 2.567 1.00 31.67 213 LEU B O 1
ATOM 1388 N N . LYS A 1 196 ? -8.188 -28.033 4.555 1.00 30.61 214 LYS B N 1
ATOM 1389 C CA . LYS A 1 196 ? -9.182 -26.997 4.837 1.00 30.50 214 LYS B CA 1
ATOM 1390 C C . LYS A 1 196 ? -8.499 -25.668 5.091 1.00 29.99 214 LYS B C 1
ATOM 1391 O O . LYS A 1 196 ? -9.034 -24.621 4.745 1.00 31.11 214 LYS B O 1
ATOM 1397 N N . ALA A 1 197 ? -7.372 -25.702 5.809 1.00 29.98 215 ALA B N 1
ATOM 1398 C CA . ALA A 1 197 ? -6.535 -24.523 5.954 1.00 30.24 215 ALA B CA 1
ATOM 1399 C C . ALA A 1 197 ? -6.222 -23.926 4.578 1.00 31.77 215 ALA B C 1
ATOM 1400 O O . ALA A 1 197 ? -6.258 -22.705 4.402 1.00 31.97 215 ALA B O 1
ATOM 1402 N N . TYR A 1 198 ? -5.782 -24.772 3.657 1.00 29.89 216 TYR B N 1
ATOM 1403 C CA . TYR A 1 198 ? -5.408 -24.278 2.360 1.00 32.93 216 TYR B CA 1
ATOM 1404 C C . TYR A 1 198 ? -6.619 -23.749 1.612 1.00 31.64 216 TYR B C 1
ATOM 1405 O O . TYR A 1 198 ? -6.574 -22.671 1.048 1.00 33.56 216 TYR B O 1
ATOM 1414 N N . GLU A 1 199 ? -7.715 -24.491 1.655 1.00 32.28 217 GLU B N 1
ATOM 1415 C CA . GLU A 1 199 ? -8.939 -24.116 0.955 1.00 30.61 217 GLU B CA 1
ATOM 1416 C C . GLU A 1 199 ? -9.475 -22.748 1.394 1.00 32.46 217 GLU B C 1
ATOM 1417 O O . GLU A 1 199 ? -9.918 -21.963 0.579 1.00 33.53 217 GLU B O 1
ATOM 1423 N N . LEU A 1 200 ? -9.493 -22.504 2.695 1.00 32.38 218 LEU B N 1
ATOM 1424 C CA . LEU A 1 200 ? -9.988 -21.247 3.235 1.00 32.96 218 LEU B CA 1
ATOM 1425 C C . LEU A 1 200 ? -8.955 -20.124 3.142 1.00 31.73 218 LEU B C 1
ATOM 1426 O O . LEU A 1 200 ? -9.326 -18.987 2.925 1.00 31.31 218 LEU B O 1
ATOM 1431 N N . TYR A 1 201 ? -7.670 -20.452 3.186 1.00 30.03 219 TYR B N 1
ATOM 1432 C CA . TYR A 1 201 ? -6.636 -19.411 3.193 1.00 29.40 219 TYR B CA 1
ATOM 1433 C C . TYR A 1 201 ? -5.532 -19.632 2.157 1.00 29.93 219 TYR B C 1
ATOM 1434 O O . TYR A 1 201 ? -4.352 -19.627 2.496 1.00 32.33 219 TYR B O 1
ATOM 1443 N N . PRO A 1 202 ? -5.907 -19.798 0.883 1.00 31.59 220 PRO B N 1
ATOM 1444 C CA . PRO A 1 202 ? -4.947 -20.158 -0.174 1.00 33.75 220 PRO B CA 1
ATOM 1445 C C . PRO A 1 202 ? -3.842 -19.119 -0.334 1.00 37.28 220 PRO B C 1
ATOM 1446 O O . PRO A 1 202 ? -2.727 -19.448 -0.775 1.00 37.24 220 PRO B O 1
ATOM 1450 N N . GLN A 1 203 ? -4.130 -17.875 0.051 1.00 36.93 221 GLN B N 1
ATOM 1451 C CA . GLN A 1 203 ? -3.162 -16.792 -0.130 1.00 39.85 221 GLN B CA 1
ATOM 1452 C C . GLN A 1 203 ? -2.029 -16.868 0.915 1.00 38.69 221 GLN B C 1
ATOM 1453 O O . GLN A 1 203 ? -0.929 -16.348 0.687 1.00 36.55 221 GLN B O 1
ATOM 1459 N N . ALA A 1 204 ? -2.238 -17.649 1.979 1.00 37.42 222 ALA B N 1
ATOM 1460 C CA . ALA A 1 204 ? -1.134 -17.921 2.911 1.00 36.32 222 ALA B CA 1
ATOM 1461 C C . ALA A 1 204 ? -0.172 -19.028 2.441 1.00 34.82 222 ALA B C 1
ATOM 1462 O O . ALA A 1 204 ? 0.895 -19.207 3.003 1.00 33.02 222 ALA B O 1
ATOM 1464 N N . PHE A 1 205 ? -0.479 -19.674 1.327 1.00 36.25 223 PHE B N 1
ATOM 1465 C CA . PHE A 1 205 ? 0.237 -20.898 0.957 1.00 36.58 223 PHE B CA 1
ATOM 1466 C C . PHE A 1 205 ? 0.738 -20.865 -0.494 1.00 38.72 223 PHE B C 1
ATOM 1467 O O . PHE A 1 205 ? -0.044 -21.074 -1.426 1.00 42.82 223 PHE B O 1
ATOM 1475 N N . ALA A 1 206 ? 2.048 -20.789 -0.684 1.00 38.32 224 ALA B N 1
ATOM 1476 C CA . ALA A 1 206 ? 2.597 -20.764 -2.032 1.00 37.07 224 ALA B CA 1
ATOM 1477 C C . ALA A 1 206 ? 3.415 -22.008 -2.397 1.00 35.12 224 ALA B C 1
ATOM 1478 O O . ALA A 1 206 ? 3.969 -22.680 -1.530 1.00 32.39 224 ALA B O 1
ATOM 1480 N N . ASP A 1 207 ? 3.565 -22.250 -3.696 1.00 33.17 225 ASP B N 1
ATOM 1481 C CA . ASP A 1 207 ? 4.660 -23.085 -4.188 1.00 33.70 225 ASP B CA 1
ATOM 1482 C C . ASP A 1 207 ? 5.973 -22.547 -3.629 1.00 32.87 225 ASP B C 1
ATOM 1483 O O . ASP A 1 207 ? 6.183 -21.327 -3.583 1.00 31.99 225 ASP B O 1
ATOM 1488 N N . GLY A 1 208 ? 6.798 -23.456 -3.108 1.00 33.00 226 GLY B N 1
ATOM 1489 C CA . GLY A 1 208 ? 8.129 -23.129 -2.600 1.00 31.77 226 GLY B CA 1
ATOM 1490 C C . GLY A 1 208 ? 8.114 -22.593 -1.189 1.00 31.59 226 GLY B C 1
ATOM 1491 O O . GLY A 1 208 ? 9.161 -22.451 -0.572 1.00 31.80 226 GLY B O 1
ATOM 1492 N N . GLN A 1 209 ? 6.930 -22.308 -0.657 1.00 33.20 227 GLN B N 1
ATOM 1493 C CA . GLN A 1 209 ? 6.804 -21.833 0.729 1.00 32.45 227 GLN B CA 1
ATOM 1494 C C . GLN A 1 209 ? 7.612 -22.615 1.775 1.00 34.58 227 GLN B C 1
ATOM 1495 O O . GLN A 1 209 ? 8.177 -22.023 2.707 1.00 36.34 227 GLN B O 1
ATOM 1501 N N . LEU A 1 210 ? 7.656 -23.940 1.650 1.00 35.12 228 LEU B N 1
ATOM 1502 C CA . LEU A 1 210 ? 8.032 -24.772 2.785 1.00 35.36 228 LEU B CA 1
ATOM 1503 C C . LEU A 1 210 ? 9.407 -25.405 2.622 1.00 36.76 228 LEU B C 1
ATOM 1504 O O . LEU A 1 210 ? 9.814 -26.249 3.430 1.00 32.31 228 LEU B O 1
ATOM 1509 N N . HIS A 1 211 ? 10.125 -24.982 1.580 1.00 38.12 229 HIS B N 1
ATOM 1510 C CA . HIS A 1 211 ? 11.453 -25.513 1.298 1.00 37.51 229 HIS B CA 1
ATOM 1511 C C . HIS A 1 211 ? 11.459 -27.029 1.348 1.00 38.08 229 HIS B C 1
ATOM 1512 O O . HIS A 1 211 ? 12.149 -27.642 2.169 1.00 39.37 229 HIS B O 1
ATOM 1519 N N . LEU A 1 212 ? 10.705 -27.620 0.435 1.00 36.42 230 LEU B N 1
ATOM 1520 C CA . LEU A 1 212 ? 10.517 -29.065 0.377 1.00 38.91 230 LEU B CA 1
ATOM 1521 C C . LEU A 1 212 ? 11.229 -29.651 -0.857 1.00 39.53 230 LEU B C 1
ATOM 1522 O O . LEU A 1 212 ? 11.566 -28.918 -1.789 1.00 39.72 230 LEU B O 1
ATOM 1527 N N . PRO A 1 213 ? 11.316 -30.984 -0.938 1.00 40.52 231 PRO B N 1
ATOM 1528 C CA . PRO A 1 213 ? 11.734 -31.601 -2.202 1.00 39.99 231 PRO B CA 1
ATOM 1529 C C . PRO A 1 213 ? 10.776 -31.238 -3.340 1.00 41.27 231 PRO B C 1
ATOM 1530 O O . PRO A 1 213 ? 11.185 -31.208 -4.510 1.00 38.98 231 PRO B O 1
ATOM 1534 N N . GLU A 1 214 ? 9.511 -30.971 -3.004 1.00 38.80 232 GLU B N 1
ATOM 1535 C CA . GLU A 1 214 ? 8.520 -30.632 -4.021 1.00 38.17 232 GLU B CA 1
ATOM 1536 C C . GLU A 1 214 ? 8.398 -29.125 -4.300 1.00 36.82 232 GLU B C 1
ATOM 1537 O O . GLU A 1 214 ? 7.571 -28.705 -5.107 1.00 37.65 232 GLU B O 1
ATOM 1543 N N . SER A 1 215 ? 9.188 -28.312 -3.607 1.00 37.02 233 SER B N 1
ATOM 1544 C CA . SER A 1 215 ? 9.162 -26.873 -3.802 1.00 38.24 233 SER B CA 1
ATOM 1545 C C . SER A 1 215 ? 9.516 -26.547 -5.255 1.00 41.16 233 SER B C 1
ATOM 1546 O O . SER A 1 215 ? 10.564 -26.954 -5.736 1.00 40.78 233 SER B O 1
ATOM 1549 N N . GLY A 1 216 ? 8.630 -25.855 -5.964 1.00 42.37 234 GLY B N 1
ATOM 1550 C CA . GLY A 1 216 ? 8.944 -25.420 -7.321 1.00 44.06 234 GLY B CA 1
ATOM 1551 C C . GLY A 1 216 ? 8.348 -26.318 -8.388 1.00 44.60 234 GLY B C 1
ATOM 1552 O O . GLY A 1 216 ? 8.686 -26.189 -9.551 1.00 44.93 234 GLY B O 1
ATOM 1553 N N . ASN A 1 217 ? 7.411 -27.186 -8.005 1.00 43.00 235 ASN B N 1
ATOM 1554 C CA . ASN A 1 217 ? 6.693 -28.007 -8.965 1.00 40.90 235 ASN B CA 1
ATOM 1555 C C . ASN A 1 217 ? 5.388 -27.350 -9.407 1.00 41.07 235 ASN B C 1
ATOM 1556 O O . ASN A 1 217 ? 4.587 -27.970 -10.097 1.00 43.60 235 ASN B O 1
ATOM 1561 N N . GLY A 1 218 ? 5.153 -26.108 -8.999 1.00 39.53 236 GLY B N 1
ATOM 1562 C CA . GLY A 1 218 ? 3.946 -25.397 -9.419 1.00 38.77 236 GLY B CA 1
ATOM 1563 C C . GLY A 1 218 ? 2.717 -25.637 -8.546 1.00 38.99 236 GLY B C 1
ATOM 1564 O O . GLY A 1 218 ? 1.628 -25.150 -8.859 1.00 38.57 236 GLY B O 1
ATOM 1565 N N . VAL A 1 219 ? 2.891 -26.387 -7.456 1.00 36.85 237 VAL B N 1
ATOM 1566 C CA . VAL A 1 219 ? 1.788 -26.720 -6.544 1.00 35.96 237 VAL B CA 1
ATOM 1567 C C . VAL A 1 219 ? 2.112 -26.159 -5.132 1.00 34.60 237 VAL B C 1
ATOM 1568 O O . VAL A 1 219 ? 3.225 -26.319 -4.630 1.00 32.51 237 VAL B O 1
ATOM 1572 N N . PRO A 1 220 ? 1.131 -25.525 -4.472 1.00 33.18 238 PRO B N 1
ATOM 1573 C CA . PRO A 1 220 ? 1.420 -25.056 -3.115 1.00 33.14 238 PRO B CA 1
ATOM 1574 C C . PRO A 1 220 ? 2.007 -26.169 -2.263 1.00 32.27 238 PRO B C 1
ATOM 1575 O O . PRO A 1 220 ? 1.499 -27.287 -2.294 1.00 32.53 238 PRO B O 1
ATOM 1579 N N . ASP A 1 221 ? 3.092 -25.875 -1.556 1.00 31.84 239 ASP B N 1
ATOM 1580 C CA . ASP A 1 221 ? 3.851 -26.877 -0.823 1.00 31.42 239 ASP B CA 1
ATOM 1581 C C . ASP A 1 221 ? 2.981 -27.582 0.212 1.00 32.50 239 ASP B C 1
ATOM 1582 O O . ASP A 1 221 ? 3.177 -28.753 0.478 1.00 34.77 239 ASP B O 1
ATOM 1587 N N . ILE A 1 222 ? 2.065 -26.853 0.842 1.00 34.30 240 ILE B N 1
ATOM 1588 C CA . ILE A 1 222 ? 1.179 -27.464 1.843 1.00 32.41 240 ILE B CA 1
ATOM 1589 C C . ILE A 1 222 ? 0.414 -28.615 1.193 1.00 31.78 240 ILE B C 1
ATOM 1590 O O . ILE A 1 222 ? 0.225 -29.656 1.810 1.00 30.60 240 ILE B O 1
ATOM 1595 N N . LEU A 1 223 ? 0.102 -28.485 -0.100 1.00 32.44 241 LEU B N 1
ATOM 1596 C CA . LEU A 1 223 ? -0.574 -29.564 -0.842 1.00 30.90 241 LEU B CA 1
ATOM 1597 C C . LEU A 1 223 ? 0.361 -30.715 -1.212 1.00 30.17 241 LEU B C 1
ATOM 1598 O O . LEU A 1 223 ? -0.017 -31.869 -1.117 1.00 31.82 241 LEU B O 1
ATOM 1603 N N . ASP A 1 224 ? 1.612 -30.414 -1.522 1.00 30.21 242 ASP B N 1
ATOM 1604 C CA . ASP A 1 224 ? 2.612 -31.469 -1.619 1.00 32.28 242 ASP B CA 1
ATOM 1605 C C . ASP A 1 224 ? 2.726 -32.236 -0.309 1.00 32.82 242 ASP B C 1
ATOM 1606 O O . ASP A 1 224 ? 2.826 -33.458 -0.320 1.00 32.89 242 ASP B O 1
ATOM 1611 N N . GLU A 1 225 ? 2.709 -31.534 0.824 1.00 32.05 243 GLU B N 1
ATOM 1612 C CA . GLU A 1 225 ? 2.844 -32.257 2.087 1.00 30.25 243 GLU B CA 1
ATOM 1613 C C . GLU A 1 225 ? 1.633 -33.166 2.291 1.00 30.84 243 GLU B C 1
ATOM 1614 O O . GLU A 1 225 ? 1.784 -34.344 2.618 1.00 31.04 243 GLU B O 1
ATOM 1620 N N . VAL A 1 226 ? 0.441 -32.582 2.195 1.00 28.48 244 VAL B N 1
ATOM 1621 C CA . VAL A 1 226 ? -0.795 -33.343 2.264 1.00 29.88 244 VAL B CA 1
ATOM 1622 C C . VAL A 1 226 ? -0.731 -34.570 1.365 1.00 30.69 244 VAL B C 1
ATOM 1623 O O . VAL A 1 226 ? -1.201 -35.638 1.737 1.00 31.70 244 VAL B O 1
ATOM 1627 N N . ARG A 1 227 ? -0.175 -34.412 0.168 1.00 31.07 245 ARG B N 1
ATOM 1628 C CA . ARG A 1 227 ? -0.173 -35.502 -0.779 1.00 31.59 245 ARG B CA 1
ATOM 1629 C C . ARG A 1 227 ? 0.708 -36.652 -0.275 1.00 29.96 245 ARG B C 1
ATOM 1630 O O . ARG A 1 227 ? 0.354 -37.798 -0.426 1.00 31.22 245 ARG B O 1
ATOM 1638 N N . TRP A 1 228 ? 1.842 -36.327 0.348 1.00 31.22 246 TRP B N 1
ATOM 1639 C CA . TRP A 1 228 ? 2.640 -37.321 1.042 1.00 31.81 246 TRP B CA 1
ATOM 1640 C C . TRP A 1 228 ? 1.766 -38.159 1.974 1.00 32.09 246 TRP B C 1
ATOM 1641 O O . TRP A 1 228 ? 1.841 -39.382 1.961 1.00 30.18 246 TRP B O 1
ATOM 1652 N N . GLY A 1 229 ? 0.935 -37.511 2.784 1.00 31.02 247 GLY B N 1
ATOM 1653 C CA . GLY A 1 229 ? 0.136 -38.263 3.751 1.00 29.91 247 GLY B CA 1
ATOM 1654 C C . GLY A 1 229 ? -0.897 -39.111 3.044 1.00 29.92 247 GLY B C 1
ATOM 1655 O O . GLY A 1 229 ? -1.114 -40.264 3.397 1.00 30.84 247 GLY B O 1
ATOM 1656 N N . LEU A 1 230 ? -1.527 -38.543 2.019 1.00 30.11 248 LEU B N 1
ATOM 1657 C CA . LEU A 1 230 ? -2.626 -39.220 1.339 1.00 30.57 248 LEU B CA 1
ATOM 1658 C C . LEU A 1 230 ? -2.141 -40.412 0.515 1.00 32.00 248 LEU B C 1
ATOM 1659 O O . LEU A 1 230 ? -2.862 -41.418 0.372 1.00 29.32 248 LEU B O 1
ATOM 1664 N N . GLU A 1 231 ? -0.943 -40.275 -0.062 1.00 30.85 249 GLU B N 1
ATOM 1665 C CA . GLU A 1 231 ? -0.334 -41.372 -0.830 1.00 31.83 249 GLU B CA 1
ATOM 1666 C C . GLU A 1 231 ? -0.003 -42.591 0.030 1.00 31.57 249 GLU B C 1
ATOM 1667 O O . GLU A 1 231 ? -0.163 -43.743 -0.404 1.00 33.11 249 GLU B O 1
ATOM 1673 N N . TRP A 1 232 ? 0.320 -42.332 1.287 1.00 30.09 250 TRP B N 1
ATOM 1674 C CA . TRP A 1 232 ? 0.423 -43.399 2.269 1.00 30.98 250 TRP B CA 1
ATOM 1675 C C . TRP A 1 232 ? -0.895 -44.062 2.602 1.00 29.99 250 TRP B C 1
ATOM 1676 O O . TRP A 1 232 ? -0.975 -45.282 2.650 1.00 30.21 250 TRP B O 1
ATOM 1687 N N . LEU A 1 233 ? -1.951 -43.266 2.789 1.00 31.21 251 LEU B N 1
ATOM 1688 C CA . LEU A 1 233 ? -3.313 -43.805 2.830 1.00 31.00 251 LEU B CA 1
ATOM 1689 C C . LEU A 1 233 ? -3.671 -44.756 1.671 1.00 30.68 251 LEU B C 1
ATOM 1690 O O . LEU A 1 233 ? -4.315 -45.789 1.901 1.00 29.78 251 LEU B O 1
ATOM 1695 N N . PHE A 1 234 ? -3.338 -44.385 0.426 1.00 31.12 252 PHE B N 1
ATOM 1696 C CA . PHE A 1 234 ? -3.538 -45.297 -0.698 1.00 30.42 252 PHE B CA 1
ATOM 1697 C C . PHE A 1 234 ? -2.904 -46.675 -0.409 1.00 31.95 252 PHE B C 1
ATOM 1698 O O . PHE A 1 234 ? -3.527 -47.710 -0.654 1.00 31.91 252 PHE B O 1
ATOM 1706 N N . ARG A 1 235 ? -1.674 -46.683 0.105 1.00 31.77 253 ARG B N 1
ATOM 1707 C CA . ARG A 1 235 ? -0.952 -47.958 0.318 1.00 31.05 253 ARG B CA 1
ATOM 1708 C C . ARG A 1 235 ? -1.608 -48.739 1.455 1.00 30.41 253 ARG B C 1
ATOM 1709 O O . ARG A 1 235 ? -1.387 -49.945 1.591 1.00 30.62 253 ARG B O 1
ATOM 1717 N N . MET A 1 236 ? -2.364 -48.039 2.304 1.00 29.57 254 MET B N 1
ATOM 1718 C CA . MET A 1 236 ? -3.088 -48.668 3.419 1.00 29.20 254 MET B CA 1
ATOM 1719 C C . MET A 1 236 ? -4.493 -49.149 3.017 1.00 30.26 254 MET B C 1
ATOM 1720 O O . MET A 1 236 ? -5.298 -49.567 3.866 1.00 29.32 254 MET B O 1
ATOM 1725 N N . GLN A 1 237 ? -4.793 -49.061 1.730 1.00 28.51 255 GLN B N 1
ATOM 1726 C CA . GLN A 1 237 ? -6.089 -49.460 1.247 1.00 31.94 255 GLN B CA 1
ATOM 1727 C C . GLN A 1 237 ? -6.057 -50.813 0.541 1.00 34.11 255 GLN B C 1
ATOM 1728 O O . GLN A 1 237 ? -5.286 -51.055 -0.375 1.00 33.71 255 GLN B O 1
ATOM 1734 N N . ARG A 1 238 ? -7.043 -51.618 0.876 1.00 36.35 256 ARG B N 1
ATOM 1735 C CA . ARG A 1 238 ? -7.156 -52.973 0.395 1.00 38.51 256 ARG B CA 1
ATOM 1736 C C . ARG A 1 238 ? -8.058 -52.895 -0.839 1.00 37.68 256 ARG B C 1
ATOM 1737 O O . ARG A 1 238 ? -8.884 -51.980 -0.931 1.00 40.03 256 ARG B O 1
ATOM 1745 N N . PRO A 1 239 ? -7.911 -53.831 -1.798 1.00 37.27 257 PRO B N 1
ATOM 1746 C CA . PRO A 1 239 ? -8.592 -53.591 -3.063 1.00 37.44 257 PRO B CA 1
ATOM 1747 C C . PRO A 1 239 ? -10.112 -53.531 -2.953 1.00 37.70 257 PRO B C 1
ATOM 1748 O O . PRO A 1 239 ? -10.772 -52.997 -3.848 1.00 37.57 257 PRO B O 1
ATOM 1752 N N . ASP A 1 240 ? -10.684 -54.057 -1.874 1.00 36.43 258 ASP B N 1
ATOM 1753 C CA . ASP A 1 240 ? -12.127 -53.935 -1.733 1.00 36.54 258 ASP B CA 1
ATOM 1754 C C . ASP A 1 240 ? -12.508 -52.531 -1.217 1.00 34.84 258 ASP B C 1
ATOM 1755 O O . ASP A 1 240 ? -13.683 -52.177 -1.200 1.00 33.62 258 ASP B O 1
ATOM 1760 N N . GLY A 1 241 ? -11.499 -51.718 -0.867 1.00 33.08 259 GLY B N 1
ATOM 1761 C CA . GLY A 1 241 ? -11.748 -50.331 -0.432 1.00 29.71 259 GLY B CA 1
ATOM 1762 C C . GLY A 1 241 ? -11.597 -50.131 1.048 1.00 31.61 259 GLY B C 1
ATOM 1763 O O . GLY A 1 241 ? -11.456 -48.997 1.513 1.00 34.60 259 GLY B O 1
ATOM 1764 N N . ALA A 1 242 ? -11.488 -51.223 1.804 1.00 30.76 260 ALA B N 1
ATOM 1765 C CA . ALA A 1 242 ? -11.248 -51.103 3.241 1.00 31.22 260 ALA B CA 1
ATOM 1766 C C . ALA A 1 242 ? -9.828 -50.580 3.540 1.00 30.37 260 ALA B C 1
ATOM 1767 O O . ALA A 1 242 ? -8.924 -50.771 2.750 1.00 30.53 260 ALA B O 1
ATOM 1769 N N . VAL A 1 243 ? -9.650 -49.916 4.678 1.00 28.43 261 VAL B N 1
ATOM 1770 C CA . VAL A 1 243 ? -8.382 -49.259 4.999 1.00 29.91 261 VAL B CA 1
ATOM 1771 C C . VAL A 1 243 ? -7.825 -49.771 6.327 1.00 30.86 261 VAL B C 1
ATOM 1772 O O . VAL A 1 243 ? -8.561 -49.868 7.314 1.00 31.83 261 VAL B O 1
ATOM 1776 N N . TYR A 1 244 ? -6.578 -50.253 6.299 1.00 31.27 262 TYR B N 1
ATOM 1777 C CA . TYR A 1 244 ? -5.914 -50.768 7.502 1.00 30.67 262 TYR B CA 1
ATOM 1778 C C . TYR A 1 244 ? -5.745 -49.667 8.527 1.00 31.27 262 TYR B C 1
ATOM 1779 O O . TYR A 1 244 ? -5.689 -48.479 8.187 1.00 32.26 262 TYR B O 1
ATOM 1788 N N . HIS A 1 245 ? -5.642 -50.063 9.787 1.00 30.33 263 HIS B N 1
ATOM 1789 C CA . HIS A 1 245 ? -5.808 -49.126 10.880 1.00 31.63 263 HIS B CA 1
ATOM 1790 C C . HIS A 1 245 ? -4.522 -48.373 11.160 1.00 32.23 263 HIS B C 1
ATOM 1791 O O . HIS A 1 245 ? -4.537 -47.188 11.453 1.00 33.35 263 HIS B O 1
ATOM 1798 N N . LYS A 1 246 ? -3.404 -49.069 11.110 1.00 28.74 264 LYS B N 1
ATOM 1799 C CA . LYS A 1 246 ? -2.163 -48.483 11.538 1.00 29.30 264 LYS B CA 1
ATOM 1800 C C . LYS A 1 246 ? -1.041 -49.469 11.231 1.00 30.64 264 LYS B C 1
ATOM 1801 O O . LYS A 1 246 ? -1.292 -50.620 10.820 1.00 29.74 264 LYS B O 1
ATOM 1807 N N . LEU A 1 247 ? 0.185 -48.971 11.342 1.00 30.97 265 LEU B N 1
ATOM 1808 C CA . LEU A 1 247 ? 1.359 -49.717 10.983 1.00 32.91 265 LEU B CA 1
ATOM 1809 C C . LEU A 1 247 ? 2.413 -49.446 12.024 1.00 33.20 265 LEU B C 1
ATOM 1810 O O . LEU A 1 247 ? 2.813 -48.301 12.228 1.00 35.68 265 LEU B O 1
ATOM 1815 N N . ALA A 1 248 ? 2.872 -50.483 12.701 1.00 31.62 266 ALA B N 1
ATOM 1816 C CA . ALA A 1 248 ? 3.823 -50.255 13.790 1.00 35.02 266 ALA B CA 1
ATOM 1817 C C . ALA A 1 248 ? 4.546 -51.543 14.151 1.00 33.72 266 ALA B C 1
ATOM 1818 O O . ALA A 1 248 ? 4.163 -52.607 13.685 1.00 31.28 266 ALA B O 1
ATOM 1820 N N . GLY A 1 249 ? 5.604 -51.418 14.947 1.00 35.77 267 GLY B N 1
ATOM 1821 C CA . GLY A 1 249 ? 6.326 -52.577 15.487 1.00 37.83 267 GLY B CA 1
ATOM 1822 C C . GLY A 1 249 ? 5.512 -53.204 16.595 1.00 41.53 267 GLY B C 1
ATOM 1823 O O . GLY A 1 249 ? 4.548 -52.593 17.082 1.00 40.56 267 GLY B O 1
ATOM 1824 N N . LEU A 1 250 ? 5.877 -54.431 16.984 1.00 42.49 268 LEU B N 1
ATOM 1825 C CA . LEU A 1 250 ? 5.297 -55.076 18.169 1.00 42.55 268 LEU B CA 1
ATOM 1826 C C . LEU A 1 250 ? 5.771 -54.407 19.459 1.00 40.05 268 LEU B C 1
ATOM 1827 O O . LEU A 1 250 ? 5.118 -54.502 20.487 1.00 39.38 268 LEU B O 1
ATOM 1832 N N . ARG A 1 251 ? 6.898 -53.713 19.381 1.00 40.63 269 ARG B N 1
ATOM 1833 C CA . ARG A 1 251 ? 7.502 -53.071 20.549 1.00 41.31 269 ARG B CA 1
ATOM 1834 C C . ARG A 1 251 ? 7.744 -51.568 20.338 1.00 40.14 269 ARG B C 1
ATOM 1835 O O . ARG A 1 251 ? 8.007 -51.115 19.219 1.00 36.62 269 ARG B O 1
ATOM 1843 N N . TRP A 1 252 ? 7.616 -50.805 21.424 1.00 39.32 270 TRP B N 1
ATOM 1844 C CA . TRP A 1 252 ? 7.990 -49.404 21.441 1.00 39.21 270 TRP B CA 1
ATOM 1845 C C . TRP A 1 252 ? 9.504 -49.348 21.329 1.00 40.85 270 TRP B C 1
ATOM 1846 O O . TRP A 1 252 ? 10.194 -49.946 22.147 1.00 39.44 270 TRP B O 1
ATOM 1857 N N . PRO A 1 253 ? 10.018 -48.654 20.293 1.00 39.75 271 PRO B N 1
ATOM 1858 C CA . PRO A 1 253 ? 11.427 -48.338 20.222 1.00 39.85 271 PRO B CA 1
ATOM 1859 C C . PRO A 1 253 ? 11.859 -47.544 21.445 1.00 41.56 271 PRO B C 1
ATOM 1860 O O . PRO A 1 253 ? 11.049 -46.828 22.045 1.00 40.82 271 PRO B O 1
ATOM 1864 N N . GLY A 1 254 ? 13.143 -47.625 21.775 1.00 42.01 272 GLY B N 1
ATOM 1865 C CA . GLY A 1 254 ? 13.720 -46.713 22.741 1.00 41.83 272 GLY B CA 1
ATOM 1866 C C . GLY A 1 254 ? 13.898 -45.328 22.144 1.00 42.81 272 GLY B C 1
ATOM 1867 O O . GLY A 1 254 ? 13.416 -45.040 21.034 1.00 42.28 272 GLY B O 1
ATOM 1868 N N . MET A 1 255 ? 14.637 -44.486 22.861 1.00 40.70 273 MET B N 1
ATOM 1869 C CA . MET A 1 255 ? 14.987 -43.178 22.355 1.00 41.65 273 MET B CA 1
ATOM 1870 C C . MET A 1 255 ? 16.100 -43.277 21.335 1.00 41.55 273 MET B C 1
ATOM 1871 O O . MET A 1 255 ? 17.212 -42.840 21.588 1.00 43.84 273 MET B O 1
ATOM 1876 N N . ILE A 1 256 ? 15.790 -43.816 20.161 1.00 40.67 274 ILE B N 1
ATOM 1877 C CA . ILE A 1 256 ? 16.794 -44.001 19.129 1.00 38.74 274 ILE B CA 1
ATOM 1878 C C . ILE A 1 256 ? 16.301 -43.351 17.839 1.00 39.74 274 ILE B C 1
ATOM 1879 O O . ILE A 1 256 ? 15.105 -43.054 17.710 1.00 39.43 274 ILE B O 1
ATOM 1884 N N . ARG A 1 257 ? 17.201 -43.217 16.867 1.00 37.80 275 ARG B N 1
ATOM 1885 C CA . ARG A 1 257 ? 16.862 -42.763 15.514 1.00 40.84 275 ARG B CA 1
ATOM 1886 C C . ARG A 1 257 ? 15.937 -43.740 14.794 1.00 39.06 275 ARG B C 1
ATOM 1887 O O . ARG A 1 257 ? 15.949 -44.937 15.086 1.00 38.95 275 ARG B O 1
ATOM 1895 N N . PRO A 1 258 ? 15.212 -43.245 13.773 1.00 38.71 276 PRO B N 1
ATOM 1896 C CA . PRO A 1 258 ? 14.240 -44.101 13.094 1.00 37.48 276 PRO B CA 1
ATOM 1897 C C . PRO A 1 258 ? 14.911 -45.190 12.265 1.00 38.22 276 PRO B C 1
ATOM 1898 O O . PRO A 1 258 ? 14.314 -46.246 12.062 1.00 36.60 276 PRO B O 1
ATOM 1902 N N . GLU A 1 259 ? 16.112 -44.915 11.752 1.00 37.84 277 GLU B N 1
ATOM 1903 C CA . GLU A 1 259 ? 16.847 -45.910 10.968 1.00 41.19 277 GLU B CA 1
ATOM 1904 C C . GLU A 1 259 ? 17.426 -46.993 11.858 1.00 40.89 277 GLU B C 1
ATOM 1905 O O . GLU A 1 259 ? 17.781 -48.052 11.379 1.00 39.59 277 GLU B O 1
ATOM 1911 N N . GLN A 1 260 ? 17.547 -46.717 13.149 1.00 41.75 278 GLN B N 1
ATOM 1912 C CA . GLN A 1 260 ? 17.914 -47.773 14.086 1.00 43.70 278 GLN B CA 1
ATOM 1913 C C . GLN A 1 260 ? 16.725 -48.655 14.496 1.00 43.86 278 GLN B C 1
ATOM 1914 O O . GLN A 1 260 ? 16.919 -49.718 15.107 1.00 42.61 278 GLN B O 1
ATOM 1920 N N . ASP A 1 261 ? 15.501 -48.219 14.170 1.00 41.70 279 ASP B N 1
ATOM 1921 C CA . ASP A 1 261 ? 14.307 -48.938 14.621 1.00 41.60 279 ASP B CA 1
ATOM 1922 C C . ASP A 1 261 ? 14.006 -50.002 13.594 1.00 42.17 279 ASP B C 1
ATOM 1923 O O . ASP A 1 261 ? 13.262 -49.776 12.641 1.00 40.39 279 ASP B O 1
ATOM 1928 N N . VAL A 1 262 ? 14.683 -51.132 13.727 1.00 43.34 280 VAL B N 1
ATOM 1929 C CA . VAL A 1 262 ? 14.833 -52.053 12.615 1.00 42.97 280 VAL B CA 1
ATOM 1930 C C . VAL A 1 262 ? 13.958 -53.296 12.848 1.00 42.64 280 VAL B C 1
ATOM 1931 O O . VAL A 1 262 ? 13.847 -54.171 11.990 1.00 42.43 280 VAL B O 1
ATOM 1935 N N . GLN A 1 263 ? 13.208 -53.287 13.948 1.00 41.02 281 GLN B N 1
ATOM 1936 C CA . GLN A 1 263 ? 12.203 -54.320 14.180 1.00 41.03 281 GLN B CA 1
ATOM 1937 C C . GLN A 1 263 ? 11.218 -54.460 12.997 1.00 40.85 281 GLN B C 1
ATOM 1938 O O . GLN A 1 263 ? 11.011 -53.525 12.227 1.00 38.55 281 GLN B O 1
ATOM 1944 N N . ARG A 1 264 ? 10.644 -55.647 12.835 1.00 38.91 282 ARG B N 1
ATOM 1945 C CA . ARG A 1 264 ? 9.683 -55.847 11.781 1.00 40.61 282 ARG B CA 1
ATOM 1946 C C . ARG A 1 264 ? 8.470 -54.985 12.125 1.00 40.12 282 ARG B C 1
ATOM 1947 O O . ARG A 1 264 ? 8.147 -54.815 13.313 1.00 38.88 282 ARG B O 1
ATOM 1955 N N . ARG A 1 265 ? 7.842 -54.392 11.107 1.00 37.28 283 ARG B N 1
ATOM 1956 C CA . ARG A 1 265 ? 6.638 -53.586 11.329 1.00 38.49 283 ARG B CA 1
ATOM 1957 C C . ARG A 1 265 ? 5.437 -54.189 10.625 1.00 37.87 283 ARG B C 1
ATOM 1958 O O . ARG A 1 265 ? 5.556 -54.688 9.507 1.00 38.75 283 ARG B O 1
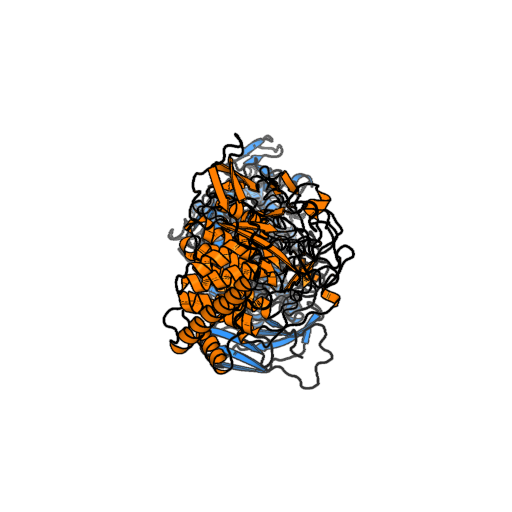ATOM 1966 N N . TYR A 1 266 ? 4.286 -54.098 11.285 1.00 36.16 284 TYR B N 1
ATOM 1967 C CA . TYR A 1 266 ? 3.079 -54.830 10.915 1.00 35.36 284 TYR B CA 1
ATOM 1968 C C . TYR A 1 266 ? 1.944 -53.894 10.559 1.00 35.15 284 TYR B C 1
ATOM 1969 O O . TYR A 1 266 ? 1.832 -52.791 11.097 1.00 33.21 284 TYR B O 1
ATOM 1978 N N . VAL A 1 267 ? 1.113 -54.352 9.635 1.00 33.15 285 VAL B N 1
ATOM 1979 C CA . VAL A 1 267 ? -0.047 -53.602 9.185 1.00 33.95 285 VAL B CA 1
ATOM 1980 C C . VAL A 1 267 ? -1.242 -54.209 9.891 1.00 33.98 285 VAL B C 1
ATOM 1981 O O . VAL A 1 267 ? -1.518 -55.395 9.742 1.00 33.51 285 VAL B O 1
ATOM 1985 N N . TYR A 1 268 ? -1.847 -53.427 10.773 1.00 34.23 286 TYR B N 1
ATOM 1986 C CA . TYR A 1 268 ? -2.930 -53.912 11.623 1.00 32.93 286 TYR B CA 1
ATOM 1987 C C . TYR A 1 268 ? -4.259 -53.905 10.868 1.00 33.93 286 TYR B C 1
ATOM 1988 O O . TYR A 1 268 ? -4.359 -53.325 9.784 1.00 34.52 286 TYR B O 1
ATOM 1997 N N . ARG A 1 269 ? -5.278 -54.526 11.457 1.00 32.01 287 ARG B N 1
ATOM 1998 C CA . ARG A 1 269 ? -6.470 -54.919 10.731 1.00 33.23 287 ARG B CA 1
ATOM 1999 C C . ARG A 1 269 ? -7.314 -53.701 10.358 1.00 33.54 287 ARG B C 1
ATOM 2000 O O . ARG A 1 269 ? -7.224 -52.655 11.003 1.00 31.15 287 ARG B O 1
ATOM 2008 N N . ILE A 1 270 ? -8.129 -53.844 9.314 1.00 34.20 288 ILE B N 1
ATOM 2009 C CA . ILE A 1 270 ? -8.971 -52.747 8.869 1.00 33.27 288 ILE B CA 1
ATOM 2010 C C . ILE A 1 270 ? -9.990 -52.328 9.936 1.00 36.48 288 ILE B C 1
ATOM 2011 O O . ILE A 1 270 ? -10.384 -53.118 10.803 1.00 33.51 288 ILE B O 1
ATOM 2016 N N . THR A 1 271 ? -10.552 -51.141 9.711 1.00 37.04 289 THR B N 1
ATOM 2017 C CA . THR A 1 271 ? -11.563 -50.565 10.557 1.00 35.86 289 THR B CA 1
ATOM 2018 C C . THR A 1 271 ? -12.458 -49.746 9.617 1.00 37.88 289 THR B C 1
ATOM 2019 O O . THR A 1 271 ? -11.975 -49.213 8.608 1.00 37.62 289 THR B O 1
ATOM 2023 N N . THR A 1 272 ? -13.763 -49.716 9.889 1.00 35.61 290 THR B N 1
ATOM 2024 C CA . THR A 1 272 ? -14.684 -48.893 9.105 1.00 34.72 290 THR B CA 1
ATOM 2025 C C . THR A 1 272 ? -14.528 -47.394 9.359 1.00 33.94 290 THR B C 1
ATOM 2026 O O . THR A 1 272 ? -14.648 -46.626 8.423 1.00 34.83 290 THR B O 1
ATOM 2030 N N . GLN A 1 273 ? -14.253 -46.969 10.600 1.00 32.90 291 GLN B N 1
ATOM 2031 C CA . GLN A 1 273 ? -13.936 -45.543 10.839 1.00 33.78 291 GLN B CA 1
ATOM 2032 C C . GLN A 1 273 ? -12.738 -45.046 10.029 1.00 31.02 291 GLN B C 1
ATOM 2033 O O . GLN A 1 273 ? -12.763 -43.948 9.485 1.00 30.16 291 GLN B O 1
ATOM 2039 N N . ASP A 1 274 ? -11.683 -45.852 9.962 1.00 31.13 292 ASP B N 1
ATOM 2040 C CA . ASP A 1 274 ? -10.525 -45.501 9.163 1.00 30.00 292 ASP B CA 1
ATOM 2041 C C . ASP A 1 274 ? -10.908 -45.457 7.694 1.00 31.17 292 ASP B C 1
ATOM 2042 O O . ASP A 1 274 ? -10.429 -44.593 6.949 1.00 31.89 292 ASP B O 1
ATOM 2047 N N . THR A 1 275 ? -11.714 -46.423 7.259 1.00 30.78 293 THR B N 1
ATOM 2048 C CA . THR A 1 275 ? -12.101 -46.492 5.866 1.00 30.90 293 THR B CA 1
ATOM 2049 C C . THR A 1 275 ? -12.880 -45.204 5.473 1.00 32.30 293 THR B C 1
ATOM 2050 O O . THR A 1 275 ? -12.599 -44.553 4.449 1.00 30.80 293 THR B O 1
ATOM 2054 N N . ALA A 1 276 ? -13.768 -44.776 6.364 1.00 30.72 294 ALA B N 1
ATOM 2055 C CA . ALA A 1 276 ? -14.607 -43.586 6.124 1.00 31.67 294 ALA B CA 1
ATOM 2056 C C . ALA A 1 276 ? -13.785 -42.279 6.251 1.00 30.23 294 ALA B C 1
ATOM 2057 O O . ALA A 1 276 ? -13.883 -41.399 5.398 1.00 32.82 294 ALA B O 1
ATOM 2059 N N . LYS A 1 277 ? -12.939 -42.176 7.273 1.00 28.75 295 LYS B N 1
ATOM 2060 C CA . LYS A 1 277 ? -12.014 -41.041 7.365 1.00 29.80 295 LYS B CA 1
ATOM 2061 C C . LYS A 1 277 ? -11.155 -40.891 6.108 1.00 31.15 295 LYS B C 1
ATOM 2062 O O . LYS A 1 277 ? -11.024 -39.797 5.570 1.00 29.29 295 LYS B O 1
ATOM 2068 N N . ALA A 1 278 ? -10.656 -42.002 5.570 1.00 29.84 296 ALA B N 1
ATOM 2069 C CA . ALA A 1 278 ? -9.786 -41.888 4.414 1.00 30.27 296 ALA B CA 1
ATOM 2070 C C . ALA A 1 278 ? -10.627 -41.499 3.210 1.00 30.52 296 ALA B C 1
ATOM 2071 O O . ALA A 1 278 ? -10.215 -40.680 2.406 1.00 31.76 296 ALA B O 1
ATOM 2073 N N . ALA A 1 279 ? -11.826 -42.065 3.106 1.00 30.56 297 ALA B N 1
ATOM 2074 C CA . ALA A 1 279 ? -12.770 -41.631 2.081 1.00 30.76 297 ALA B CA 1
ATOM 2075 C C . ALA A 1 279 ? -12.968 -40.131 2.124 1.00 28.96 297 ALA B C 1
ATOM 2076 O O . ALA A 1 279 ? -12.924 -39.477 1.098 1.00 30.62 297 ALA B O 1
ATOM 2078 N N . ALA A 1 280 ? -13.211 -39.591 3.309 1.00 30.27 298 ALA B N 1
ATOM 2079 C CA . ALA A 1 280 ? -13.520 -38.167 3.437 1.00 30.86 298 ALA B CA 1
ATOM 2080 C C . ALA A 1 280 ? -12.312 -37.325 2.993 1.00 31.43 298 ALA B C 1
ATOM 2081 O O . ALA A 1 280 ? -12.435 -36.402 2.180 1.00 32.12 298 ALA B O 1
ATOM 2083 N N . ALA A 1 281 ? -11.134 -37.695 3.458 1.00 30.65 299 ALA B N 1
ATOM 2084 C CA . ALA A 1 281 ? -9.949 -36.886 3.174 1.00 31.42 299 ALA B CA 1
ATOM 2085 C C . ALA A 1 281 ? -9.619 -36.925 1.699 1.00 30.33 299 ALA B C 1
ATOM 2086 O O . ALA A 1 281 ? -9.343 -35.882 1.096 1.00 30.18 299 ALA B O 1
ATOM 2088 N N . TRP A 1 282 ? -9.705 -38.114 1.109 1.00 29.94 300 TRP B N 1
ATOM 2089 C CA . TRP A 1 282 ? -9.493 -38.285 -0.324 1.00 31.01 300 TRP B CA 1
ATOM 2090 C C . TRP A 1 282 ? -10.516 -37.491 -1.152 1.00 31.00 300 TRP B C 1
ATOM 2091 O O . TRP A 1 282 ? -10.182 -36.989 -2.221 1.00 31.71 300 TRP B O 1
ATOM 2102 N N . ALA A 1 283 ? -11.786 -37.555 -0.775 1.00 30.22 301 ALA B N 1
ATOM 2103 C CA . ALA A 1 283 ? -12.812 -36.792 -1.516 1.00 30.36 301 ALA B CA 1
ATOM 2104 C C . ALA A 1 283 ? -12.573 -35.283 -1.405 1.00 28.50 301 ALA B C 1
ATOM 2105 O O . ALA A 1 283 ? -12.768 -34.546 -2.368 1.00 29.40 301 ALA B O 1
ATOM 2107 N N . MET A 1 284 ? -12.191 -34.809 -0.219 1.00 30.69 302 MET B N 1
ATOM 2108 C CA . MET A 1 284 ? -11.679 -33.445 -0.105 1.00 31.83 302 MET B CA 1
ATOM 2109 C C . MET A 1 284 ? -10.533 -33.132 -1.072 1.00 31.77 302 MET B C 1
ATOM 2110 O O . MET A 1 284 ? -10.471 -32.052 -1.619 1.00 31.41 302 MET B O 1
ATOM 2115 N N . ALA A 1 285 ? -9.557 -34.026 -1.174 1.00 33.57 303 ALA B N 1
ATOM 2116 C CA . ALA A 1 285 ? -8.376 -33.752 -1.995 1.00 32.96 303 ALA B CA 1
ATOM 2117 C C . ALA A 1 285 ? -8.785 -33.724 -3.456 1.00 33.60 303 ALA B C 1
ATOM 2118 O O . ALA A 1 285 ? -8.187 -32.999 -4.267 1.00 31.20 303 ALA B O 1
ATOM 2120 N N . ALA A 1 286 ? -9.764 -34.559 -3.798 1.00 32.31 304 ALA B N 1
ATOM 2121 C CA . ALA A 1 286 ? -10.265 -34.599 -5.168 1.00 35.40 304 ALA B CA 1
ATOM 2122 C C . ALA A 1 286 ? -10.782 -33.213 -5.575 1.00 36.16 304 ALA B C 1
ATOM 2123 O O . ALA A 1 286 ? -10.581 -32.783 -6.706 1.00 38.20 304 ALA B O 1
ATOM 2125 N N . ARG A 1 287 ? -11.417 -32.522 -4.661 1.00 35.63 305 ARG B N 1
ATOM 2126 C CA . ARG A 1 287 ? -11.959 -31.223 -4.923 1.00 35.99 305 ARG B CA 1
ATOM 2127 C C . ARG A 1 287 ? -10.844 -30.212 -4.951 1.00 35.76 305 ARG B C 1
ATOM 2128 O O . ARG A 1 287 ? -10.812 -29.363 -5.779 1.00 34.66 305 ARG B O 1
ATOM 2136 N N . ILE A 1 288 ? -9.923 -30.325 -4.033 1.00 32.10 306 ILE B N 1
ATOM 2137 C CA . ILE A 1 288 ? -8.968 -29.259 -3.831 1.00 31.14 306 ILE B CA 1
ATOM 2138 C C . ILE A 1 288 ? -7.792 -29.334 -4.818 1.00 33.27 306 ILE B C 1
ATOM 2139 O O . ILE A 1 288 ? -7.230 -28.297 -5.193 1.00 33.82 306 ILE B O 1
ATOM 2144 N N . PHE A 1 289 ? -7.409 -30.543 -5.238 1.00 32.76 307 PHE B N 1
ATOM 2145 C CA . PHE A 1 289 ? -6.199 -30.700 -6.074 1.00 34.04 307 PHE B CA 1
ATOM 2146 C C . PHE A 1 289 ? -6.562 -30.520 -7.536 1.00 35.41 307 PHE B C 1
ATOM 2147 O O . PHE A 1 289 ? -5.692 -30.616 -8.391 1.00 35.70 307 PHE B O 1
ATOM 2155 N N . ALA A 1 290 ? -7.859 -30.403 -7.828 1.00 34.93 308 ALA B N 1
ATOM 2156 C CA . ALA A 1 290 ? -8.323 -30.389 -9.218 1.00 39.10 308 ALA B CA 1
ATOM 2157 C C . ALA A 1 290 ? -7.612 -29.375 -10.147 1.00 39.87 308 ALA B C 1
ATOM 2158 O O . ALA A 1 290 ? -7.232 -29.738 -11.248 1.00 42.79 308 ALA B O 1
ATOM 2160 N N . PRO A 1 291 ? -7.365 -28.134 -9.680 1.00 41.40 309 PRO B N 1
ATOM 2161 C CA . PRO A 1 291 ? -6.653 -27.169 -10.549 1.00 41.75 309 PRO B CA 1
ATOM 2162 C C . PRO A 1 291 ? -5.150 -27.439 -10.695 1.00 41.73 309 PRO B C 1
ATOM 2163 O O . PRO A 1 291 ? -4.510 -26.820 -11.528 1.00 42.07 309 PRO B O 1
ATOM 2167 N N . PHE A 1 292 ? -4.575 -28.297 -9.853 1.00 40.87 310 PHE B N 1
ATOM 2168 C CA . PHE A 1 292 ? -3.138 -28.473 -9.843 1.00 41.47 310 PHE B CA 1
ATOM 2169 C C . PHE A 1 292 ? -2.698 -29.778 -10.472 1.00 43.03 310 PHE B C 1
ATOM 2170 O O . PHE A 1 292 ? -1.685 -29.815 -11.146 1.00 42.77 310 PHE B O 1
ATOM 2178 N N . ASP A 1 293 ? -3.410 -30.861 -10.170 1.00 44.06 311 ASP B N 1
ATOM 2179 C CA . ASP A 1 293 ? -2.998 -32.189 -10.592 1.00 42.56 311 ASP B CA 1
ATOM 2180 C C . ASP A 1 293 ? -4.233 -33.042 -10.791 1.00 43.37 311 ASP B C 1
ATOM 2181 O O . ASP A 1 293 ? -4.701 -33.675 -9.854 1.00 42.06 311 ASP B O 1
ATOM 2186 N N . ALA A 1 294 ? -4.775 -33.011 -12.007 1.00 42.52 312 ALA B N 1
ATOM 2187 C CA . ALA A 1 294 ? -6.053 -33.650 -12.319 1.00 43.15 312 ALA B CA 1
ATOM 2188 C C . ALA A 1 294 ? -5.993 -35.185 -12.220 1.00 40.94 312 ALA B C 1
ATOM 2189 O O . ALA A 1 294 ? -6.963 -35.815 -11.806 1.00 43.56 312 ALA B O 1
ATOM 2191 N N . ALA A 1 295 ? -4.841 -35.765 -12.540 1.00 37.93 313 ALA B N 1
ATOM 2192 C CA . ALA A 1 295 ? -4.630 -37.209 -12.402 1.00 37.97 313 ALA B CA 1
ATOM 2193 C C . ALA A 1 295 ? -4.624 -37.643 -10.907 1.00 36.96 313 ALA B C 1
ATOM 2194 O O . ALA A 1 295 ? -5.161 -38.679 -10.541 1.00 36.76 313 ALA B O 1
ATOM 2196 N N . PHE A 1 296 ? -3.979 -36.864 -10.058 1.00 35.29 314 PHE B N 1
ATOM 2197 C CA . PHE A 1 296 ? -3.987 -37.171 -8.636 1.00 35.08 314 PHE B CA 1
ATOM 2198 C C . PHE A 1 296 ? -5.372 -36.971 -8.051 1.00 34.17 314 PHE B C 1
ATOM 2199 O O . PHE A 1 296 ? -5.844 -37.787 -7.271 1.00 35.26 314 PHE B O 1
ATOM 2207 N N . ALA A 1 297 ? -6.018 -35.872 -8.430 1.00 35.07 315 ALA B N 1
ATOM 2208 C CA . ALA A 1 297 ? -7.435 -35.664 -8.151 1.00 36.36 315 ALA B CA 1
ATOM 2209 C C . ALA A 1 297 ? -8.337 -36.868 -8.438 1.00 36.66 315 ALA B C 1
ATOM 2210 O O . ALA A 1 297 ? -9.130 -37.245 -7.582 1.00 38.18 315 ALA B O 1
ATOM 2212 N N . ARG A 1 298 ? -8.298 -37.388 -9.665 1.00 37.23 316 ARG B N 1
ATOM 2213 C CA . ARG A 1 298 ? -9.064 -38.592 -10.051 1.00 38.17 316 ARG B CA 1
ATOM 2214 C C . ARG A 1 298 ? -8.761 -39.770 -9.153 1.00 36.84 316 ARG B C 1
ATOM 2215 O O . ARG A 1 298 ? -9.642 -40.590 -8.861 1.00 39.91 316 ARG B O 1
ATOM 2223 N N . LYS A 1 299 ? -7.478 -39.975 -8.899 1.00 35.34 317 LYS B N 1
ATOM 2224 C CA . LYS A 1 299 ? -7.055 -41.140 -8.157 1.00 34.93 317 LYS B CA 1
ATOM 2225 C C . LYS A 1 299 ? -7.601 -41.032 -6.736 1.00 34.87 317 LYS B C 1
ATOM 2226 O O . LYS A 1 299 ? -8.080 -42.023 -6.170 1.00 33.10 317 LYS B O 1
ATOM 2232 N N . ALA A 1 300 ? -7.553 -39.825 -6.164 1.00 34.40 318 ALA B N 1
ATOM 2233 C CA . ALA A 1 300 ? -8.052 -39.677 -4.805 1.00 34.23 318 ALA B CA 1
ATOM 2234 C C . ALA A 1 300 ? -9.542 -39.960 -4.839 1.00 33.88 318 ALA B C 1
ATOM 2235 O O . ALA A 1 300 ? -10.058 -40.648 -3.969 1.00 35.06 318 ALA B O 1
ATOM 2237 N N . LEU A 1 301 ? -10.198 -39.554 -5.926 1.00 36.02 319 LEU B N 1
ATOM 2238 C CA . LEU A 1 301 ? -11.651 -39.709 -6.020 1.00 34.38 319 LEU B CA 1
ATOM 2239 C C . LEU A 1 301 ? -11.996 -41.164 -6.175 1.00 35.00 319 LEU B C 1
ATOM 2240 O O . LEU A 1 301 ? -12.922 -41.640 -5.532 1.00 35.38 319 LEU B O 1
ATOM 2245 N N . ALA A 1 302 ? -11.206 -41.897 -6.966 1.00 35.55 320 ALA B N 1
ATOM 2246 C CA . ALA A 1 302 ? -11.485 -43.329 -7.183 1.00 34.05 320 ALA B CA 1
ATOM 2247 C C . ALA A 1 302 ? -11.362 -44.096 -5.882 1.00 34.14 320 ALA B C 1
ATOM 2248 O O . ALA A 1 302 ? -12.215 -44.929 -5.550 1.00 35.64 320 ALA B O 1
ATOM 2250 N N . ALA A 1 303 ? -10.310 -43.784 -5.129 1.00 33.72 321 ALA B N 1
ATOM 2251 C CA . ALA A 1 303 ? -10.076 -44.419 -3.853 1.00 32.59 321 ALA B CA 1
ATOM 2252 C C . ALA A 1 303 ? -11.243 -44.158 -2.898 1.00 31.96 321 ALA B C 1
ATOM 2253 O O . ALA A 1 303 ? -11.721 -45.073 -2.221 1.00 31.98 321 ALA B O 1
ATOM 2255 N N . ALA A 1 304 ? -11.671 -42.900 -2.809 1.00 31.20 322 ALA B N 1
ATOM 2256 C CA . ALA A 1 304 ? -12.779 -42.539 -1.903 1.00 33.22 322 ALA B CA 1
ATOM 2257 C C . ALA A 1 304 ? -14.039 -43.318 -2.273 1.00 30.43 322 ALA B C 1
ATOM 2258 O O . ALA A 1 304 ? -14.778 -43.785 -1.397 1.00 30.22 322 ALA B O 1
ATOM 2260 N N . GLU A 1 305 ? -14.275 -43.454 -3.570 1.00 32.68 323 GLU B N 1
ATOM 2261 C CA . GLU A 1 305 ? -15.469 -44.132 -4.084 1.00 33.52 323 GLU B CA 1
ATOM 2262 C C . GLU A 1 305 ? -15.463 -45.626 -3.775 1.00 33.61 323 GLU B C 1
ATOM 2263 O O . GLU A 1 305 ? -16.513 -46.214 -3.504 1.00 34.29 323 GLU B O 1
ATOM 2269 N N . GLN A 1 306 ? -14.280 -46.233 -3.793 1.00 33.35 324 GLN B N 1
ATOM 2270 C CA . GLN A 1 306 ? -14.149 -47.671 -3.566 1.00 31.80 324 GLN B CA 1
ATOM 2271 C C . GLN A 1 306 ? -14.320 -47.955 -2.067 1.00 31.12 324 GLN B C 1
ATOM 2272 O O . GLN A 1 306 ? -15.023 -48.872 -1.676 1.00 30.86 324 GLN B O 1
ATOM 2278 N N . ALA A 1 307 ? -13.705 -47.122 -1.239 1.00 32.45 325 ALA B N 1
ATOM 2279 C CA . ALA A 1 307 ? -13.937 -47.127 0.190 1.00 32.71 325 ALA B CA 1
ATOM 2280 C C . ALA A 1 307 ? -15.414 -46.985 0.574 1.00 33.94 325 ALA B C 1
ATOM 2281 O O . ALA A 1 307 ? -15.893 -47.657 1.477 1.00 33.13 325 ALA B O 1
ATOM 2283 N N . TRP A 1 308 ? -16.130 -46.072 -0.067 1.00 34.19 326 TRP B N 1
ATOM 2284 C CA . TRP A 1 308 ? -17.548 -45.973 0.205 1.00 33.61 326 TRP B CA 1
ATOM 2285 C C . TRP A 1 308 ? -18.309 -47.237 -0.234 1.00 34.93 326 TRP B C 1
ATOM 2286 O O . TRP A 1 308 ? -19.295 -47.600 0.390 1.00 35.03 326 TRP B O 1
ATOM 2297 N N . ARG A 1 309 ? -17.875 -47.891 -1.311 1.00 34.69 327 ARG B N 1
ATOM 2298 C CA . ARG A 1 309 ? -18.523 -49.143 -1.728 1.00 36.66 327 ARG B CA 1
ATOM 2299 C C . ARG A 1 309 ? -18.378 -50.195 -0.627 1.00 36.50 327 ARG B C 1
ATOM 2300 O O . ARG A 1 309 ? -19.351 -50.842 -0.214 1.00 35.55 327 ARG B O 1
ATOM 2308 N N . PHE A 1 310 ? -17.172 -50.290 -0.082 1.00 36.48 328 PHE B N 1
ATOM 2309 C CA . PHE A 1 310 ? -16.961 -51.129 1.088 1.00 35.79 328 PHE B CA 1
ATOM 2310 C C . PHE A 1 310 ? -17.883 -50.769 2.253 1.00 36.67 328 PHE B C 1
ATOM 2311 O O . PHE A 1 310 ? -18.497 -51.652 2.837 1.00 35.96 328 PHE B O 1
ATOM 2319 N N . LEU A 1 311 ? -17.916 -49.494 2.645 1.00 34.00 329 LEU B N 1
ATOM 2320 C CA . LEU A 1 311 ? -18.784 -49.075 3.758 1.00 36.21 329 LEU B CA 1
ATOM 2321 C C . LEU A 1 311 ? -20.277 -49.363 3.547 1.00 35.45 329 LEU B C 1
ATOM 2322 O O . LEU A 1 311 ? -20.987 -49.654 4.494 1.00 36.19 329 LEU B O 1
ATOM 2327 N N . ALA A 1 312 ? -20.767 -49.211 2.331 1.00 37.18 330 ALA B N 1
ATOM 2328 C CA . ALA A 1 312 ? -22.196 -49.392 2.085 1.00 40.64 330 ALA B CA 1
ATOM 2329 C C . ALA A 1 312 ? -22.598 -50.878 2.151 1.00 41.46 330 ALA B C 1
ATOM 2330 O O . ALA A 1 312 ? -23.765 -51.193 2.379 1.00 41.20 330 ALA B O 1
ATOM 2332 N N . ALA A 1 313 ? -21.598 -51.765 2.148 1.00 42.67 331 ALA B N 1
ATOM 2333 C CA . ALA A 1 313 ? -21.830 -53.209 2.179 1.00 43.75 331 ALA B CA 1
ATOM 2334 C C . ALA A 1 313 ? -21.464 -53.778 3.535 1.00 44.43 331 ALA B C 1
ATOM 2335 O O . ALA A 1 313 ? -21.416 -54.987 3.719 1.00 45.36 331 ALA B O 1
ATOM 2337 N N . SER A 1 314 ? -21.104 -52.921 4.468 1.00 45.04 332 SER B N 1
ATOM 2338 C CA . SER A 1 314 ? -20.482 -53.424 5.687 1.00 44.83 332 SER B CA 1
ATOM 2339 C C . SER A 1 314 ? -21.059 -52.721 6.918 1.00 43.19 332 SER B C 1
ATOM 2340 O O . SER A 1 314 ? -21.331 -51.525 6.868 1.00 44.04 332 SER B O 1
ATOM 2343 N N . GLY A 1 315 ? -21.312 -53.477 7.987 1.00 42.47 333 GLY B N 1
ATOM 2344 C CA . GLY A 1 315 ? -21.645 -52.916 9.304 1.00 38.19 333 GLY B CA 1
ATOM 2345 C C . GLY A 1 315 ? -20.370 -52.377 9.961 1.00 39.13 333 GLY B C 1
ATOM 2346 O O . GLY A 1 315 ? -19.281 -52.439 9.384 1.00 39.56 333 GLY B O 1
ATOM 2347 N N . PRO A 1 316 ? -20.500 -51.833 11.169 1.00 37.17 334 PRO B N 1
ATOM 2348 C CA . PRO A 1 316 ? -19.363 -51.336 11.918 1.00 37.16 334 PRO B CA 1
ATOM 2349 C C . PRO A 1 316 ? -18.301 -52.421 12.062 1.00 37.91 334 PRO B C 1
ATOM 2350 O O . PRO A 1 316 ? -18.619 -53.539 12.435 1.00 38.27 334 PRO B O 1
ATOM 2354 N N . ILE A 1 317 ? -17.051 -52.092 11.758 1.00 36.23 335 ILE B N 1
ATOM 2355 C CA . ILE A 1 317 ? -15.943 -52.950 12.125 1.00 35.41 335 ILE B CA 1
ATOM 2356 C C . ILE A 1 317 ? -14.962 -52.136 12.942 1.00 36.23 335 ILE B C 1
ATOM 2357 O O . ILE A 1 317 ? -14.156 -51.374 12.404 1.00 37.29 335 ILE B O 1
ATOM 2362 N N . LEU A 1 318 ? -15.021 -52.311 14.252 1.00 34.51 336 LEU B N 1
ATOM 2363 C CA . LEU A 1 318 ? -14.301 -51.447 15.130 1.00 34.16 336 LEU B CA 1
ATOM 2364 C C . LEU A 1 318 ? -13.632 -52.271 16.217 1.00 35.52 336 LEU B C 1
ATOM 2365 O O . LEU A 1 318 ? -13.850 -52.044 17.404 1.00 34.87 336 LEU B O 1
ATOM 2370 N N . ASP A 1 319 ? -12.804 -53.225 15.810 1.00 36.06 337 ASP B N 1
ATOM 2371 C CA . ASP A 1 319 ? -12.119 -54.097 16.772 1.00 38.49 337 ASP B CA 1
ATOM 2372 C C . ASP A 1 319 ? -10.711 -53.625 17.040 1.00 37.76 337 ASP B C 1
ATOM 2373 O O . ASP A 1 319 ? -9.897 -53.502 16.108 1.00 39.78 337 ASP B O 1
ATOM 2378 N N . TYR A 1 320 ? -10.394 -53.477 18.311 1.00 38.22 338 TYR B N 1
ATOM 2379 C CA . TYR A 1 320 ? -9.099 -52.979 18.733 1.00 38.40 338 TYR B CA 1
ATOM 2380 C C . TYR A 1 320 ? -8.493 -53.914 19.789 1.00 40.39 338 TYR B C 1
ATOM 2381 O O . TYR A 1 320 ? -8.408 -53.562 20.961 1.00 39.57 338 TYR B O 1
ATOM 2390 N N . PRO A 1 321 ? -8.029 -55.100 19.362 1.00 40.96 339 PRO B N 1
ATOM 2391 C CA . PRO A 1 321 ? -7.558 -56.057 20.363 1.00 42.39 339 PRO B CA 1
ATOM 2392 C C . PRO A 1 321 ? -6.452 -55.431 21.207 1.00 44.04 339 PRO B C 1
ATOM 2393 O O . PRO A 1 321 ? -5.550 -54.779 20.673 1.00 44.60 339 PRO B O 1
ATOM 2397 N N . ALA A 1 322 ? -6.523 -55.627 22.514 1.00 43.31 340 ALA B N 1
ATOM 2398 C CA . ALA A 1 322 ? -5.562 -55.018 23.424 1.00 45.02 340 ALA B CA 1
ATOM 2399 C C . ALA A 1 322 ? -4.119 -55.360 23.052 1.00 43.19 340 ALA B C 1
ATOM 2400 O O . ALA A 1 322 ? -3.194 -54.575 23.296 1.00 43.42 340 ALA B O 1
ATOM 2402 N N . GLU A 1 323 ? -3.920 -56.519 22.448 1.00 43.89 341 GLU B N 1
ATOM 2403 C CA . GLU A 1 323 ? -2.564 -56.924 22.074 1.00 46.63 341 GLU B CA 1
ATOM 2404 C C . GLU A 1 323 ? -1.986 -56.184 20.859 1.00 45.18 341 GLU B C 1
ATOM 2405 O O . GLU A 1 323 ? -0.777 -56.164 20.660 1.00 45.73 341 GLU B O 1
ATOM 2411 N N . ASP A 1 324 ? -2.847 -55.580 20.047 1.00 43.56 342 ASP B N 1
ATOM 2412 C CA . ASP A 1 324 ? -2.391 -54.729 18.959 1.00 42.07 342 ASP B CA 1
ATOM 2413 C C . ASP A 1 324 ? -1.731 -53.431 19.472 1.00 41.59 342 ASP B C 1
ATOM 2414 O O . ASP A 1 324 ? -1.155 -52.668 18.691 1.00 38.52 342 ASP B O 1
ATOM 2419 N N . ASN A 1 325 ? -1.837 -53.177 20.775 1.00 40.38 343 ASN B N 1
ATOM 2420 C CA . ASN A 1 325 ? -1.224 -51.986 21.369 1.00 41.41 343 ASN B CA 1
ATOM 2421 C C . ASN A 1 325 ? 0.150 -52.177 21.967 1.00 41.17 343 ASN B C 1
ATOM 2422 O O . ASN A 1 325 ? 0.613 -51.315 22.699 1.00 42.88 343 ASN B O 1
ATOM 2427 N N . SER A 1 326 ? 0.804 -53.300 21.676 1.00 41.23 344 SER B N 1
ATOM 2428 C CA . SER A 1 326 ? 2.067 -53.626 22.348 1.00 40.85 344 SER B CA 1
ATOM 2429 C C . SER A 1 326 ? 3.209 -52.683 21.953 1.00 41.58 344 SER B C 1
ATOM 2430 O O . SER A 1 326 ? 4.192 -52.585 22.673 1.00 42.07 344 SER B O 1
ATOM 2433 N N . GLY A 1 327 ? 3.101 -52.007 20.805 1.00 40.65 345 GLY B N 1
ATOM 2434 C CA . GLY A 1 327 ? 4.162 -51.079 20.386 1.00 35.13 345 GLY B CA 1
ATOM 2435 C C . GLY A 1 327 ? 3.683 -49.785 19.741 1.00 36.56 345 GLY B C 1
ATOM 2436 O O . GLY A 1 327 ? 4.413 -49.135 18.977 1.00 34.82 345 GLY B O 1
ATOM 2437 N N . SER A 1 328 ? 2.440 -49.437 20.016 1.00 35.06 346 SER B N 1
ATOM 2438 C CA . SER A 1 328 ? 1.788 -48.301 19.372 1.00 36.00 346 SER B CA 1
ATOM 2439 C C . SER A 1 328 ? 0.497 -48.012 20.127 1.00 37.46 346 SER B C 1
ATOM 2440 O O . SER A 1 328 ? 0.013 -48.857 20.913 1.00 37.80 346 SER B O 1
ATOM 2443 N N . GLY A 1 329 ? -0.028 -46.802 19.949 1.00 37.75 347 GLY B N 1
ATOM 2444 C CA . GLY A 1 329 ? -1.263 -46.411 20.638 1.00 36.67 347 GLY B CA 1
ATOM 2445 C C . GLY A 1 329 ? -2.478 -46.977 19.933 1.00 36.75 347 GLY B C 1
ATOM 2446 O O . GLY A 1 329 ? -2.397 -47.350 18.765 1.00 36.13 347 GLY B O 1
ATOM 2447 N N . PRO A 1 330 ? -3.626 -47.045 20.636 1.00 36.67 348 PRO B N 1
ATOM 2448 C CA . PRO A 1 330 ? -4.820 -47.710 20.082 1.00 36.06 348 PRO B CA 1
ATOM 2449 C C . PRO A 1 330 ? -5.615 -46.912 19.031 1.00 34.37 348 PRO B C 1
ATOM 2450 O O . PRO A 1 330 ? -6.179 -47.499 18.099 1.00 34.29 348 PRO B O 1
ATOM 2454 N N . TYR A 1 331 ? -5.726 -45.597 19.216 1.00 34.42 349 TYR B N 1
ATOM 2455 C CA . TYR A 1 331 ? -6.723 -44.789 18.489 1.00 33.06 349 TYR B CA 1
ATOM 2456 C C . TYR A 1 331 ? -8.007 -45.580 18.308 1.00 32.87 349 TYR B C 1
ATOM 2457 O O . TYR A 1 331 ? -8.497 -45.759 17.185 1.00 33.23 349 TYR B O 1
ATOM 2466 N N . ASP A 1 332 ? -8.569 -46.025 19.423 1.00 32.10 350 ASP B N 1
ATOM 2467 C CA . ASP A 1 332 ? -9.691 -46.937 19.376 1.00 33.87 350 ASP B CA 1
ATOM 2468 C C . ASP A 1 332 ? -11.004 -46.139 19.289 1.00 34.61 350 ASP B C 1
ATOM 2469 O O . ASP A 1 332 ? -11.727 -45.954 20.300 1.00 36.41 350 ASP B O 1
ATOM 2474 N N . ASP A 1 333 ? -11.243 -45.565 18.112 1.00 32.53 351 ASP B N 1
ATOM 2475 C CA . ASP A 1 333 ? -12.439 -44.759 17.855 1.00 33.82 351 ASP B CA 1
ATOM 2476 C C . ASP A 1 333 ? -13.623 -45.723 17.710 1.00 33.57 351 ASP B C 1
ATOM 2477 O O . ASP A 1 333 ? -13.652 -46.542 16.798 1.00 33.15 351 ASP B O 1
ATOM 2482 N N . ARG A 1 334 ? -14.496 -45.736 18.702 1.00 34.45 352 ARG B N 1
ATOM 2483 C CA . ARG A 1 334 ? -15.466 -46.835 18.839 1.00 38.49 352 ARG B CA 1
ATOM 2484 C C . ARG A 1 334 ? -16.855 -46.553 18.233 1.00 37.88 352 ARG B C 1
ATOM 2485 O O . ARG A 1 334 ? -17.805 -47.307 18.464 1.00 39.09 352 ARG B O 1
ATOM 2493 N N . ASP A 1 335 ? -16.919 -45.566 17.336 1.00 36.81 353 ASP B N 1
ATOM 2494 C CA . ASP A 1 335 ? -18.152 -45.277 16.586 1.00 37.95 353 ASP B CA 1
ATOM 2495 C C . ASP A 1 335 ? -17.830 -44.676 15.220 1.00 36.06 353 ASP B C 1
ATOM 2496 O O . ASP A 1 335 ? -17.134 -43.655 15.135 1.00 39.06 353 ASP B O 1
ATOM 2501 N N . ASP A 1 336 ? -18.359 -45.271 14.157 1.00 33.20 354 ASP B N 1
ATOM 2502 C CA . ASP A 1 336 ? -18.031 -44.844 12.806 1.00 33.68 354 ASP B CA 1
ATOM 2503 C C . ASP A 1 336 ? -19.073 -43.945 12.134 1.00 34.99 354 ASP B C 1
ATOM 2504 O O . ASP A 1 336 ? -18.945 -43.604 10.949 1.00 34.71 354 ASP B O 1
ATOM 2509 N N . ALA A 1 337 ? -20.144 -43.614 12.852 1.00 32.97 355 ALA B N 1
ATOM 2510 C CA . ALA A 1 337 ? -21.263 -42.871 12.216 1.00 32.65 355 ALA B CA 1
ATOM 2511 C C . ALA A 1 337 ? -20.872 -41.422 11.893 1.00 31.15 355 ALA B C 1
ATOM 2512 O O . ALA A 1 337 ? -21.236 -40.894 10.835 1.00 33.21 355 ALA B O 1
ATOM 2514 N N . ASP A 1 338 ? -20.113 -40.793 12.787 1.00 28.65 356 ASP B N 1
ATOM 2515 C CA . ASP A 1 338 ? -19.640 -39.456 12.530 1.00 32.55 356 ASP B CA 1
ATOM 2516 C C . ASP A 1 338 ? -18.628 -39.415 11.398 1.00 34.09 356 ASP B C 1
ATOM 2517 O O . ASP A 1 338 ? -18.624 -38.472 10.596 1.00 35.48 356 ASP B O 1
ATOM 2522 N N . ASP A 1 339 ? -17.787 -40.445 11.328 1.00 34.32 357 ASP B N 1
ATOM 2523 C CA . ASP A 1 339 ? -16.878 -40.637 10.186 1.00 34.09 357 ASP B CA 1
ATOM 2524 C C . ASP A 1 339 ? -17.601 -40.925 8.864 1.00 34.95 357 ASP B C 1
ATOM 2525 O O . ASP A 1 339 ? -17.255 -40.341 7.829 1.00 33.66 357 ASP B O 1
ATOM 2530 N N . ARG A 1 340 ? -18.625 -41.792 8.883 1.00 33.64 358 ARG B N 1
ATOM 2531 C CA . ARG A 1 340 ? -19.418 -42.019 7.653 1.00 31.93 358 ARG B CA 1
ATOM 2532 C C . ARG A 1 340 ? -20.163 -40.771 7.188 1.00 31.77 358 ARG B C 1
ATOM 2533 O O . ARG A 1 340 ? -20.200 -40.468 5.991 1.00 31.67 358 ARG B O 1
ATOM 2541 N N . PHE A 1 341 ? -20.784 -40.056 8.122 1.00 32.63 359 PHE B N 1
ATOM 2542 C CA . PHE A 1 341 ? -21.410 -38.766 7.788 1.00 33.07 359 PHE B CA 1
ATOM 2543 C C . PHE A 1 341 ? -20.412 -37.891 7.014 1.00 34.59 359 PHE B C 1
ATOM 2544 O O . PHE A 1 341 ? -20.699 -37.407 5.899 1.00 34.06 359 PHE B O 1
ATOM 2552 N N . TRP A 1 342 ? -19.215 -37.728 7.587 1.00 34.25 360 TRP B N 1
ATOM 2553 C CA . TRP A 1 342 ? -18.209 -36.834 6.998 1.00 31.30 360 TRP B CA 1
ATOM 2554 C C . TRP A 1 342 ? -17.816 -37.296 5.600 1.00 30.97 360 TRP B C 1
ATOM 2555 O O . TRP A 1 342 ? -17.748 -36.510 4.667 1.00 30.81 360 TRP B O 1
ATOM 2566 N N . ALA A 1 343 ? -17.603 -38.596 5.451 1.00 31.16 361 ALA B N 1
ATOM 2567 C CA . ALA A 1 343 ? -17.285 -39.152 4.142 1.00 31.95 361 ALA B CA 1
ATOM 2568 C C . ALA A 1 343 ? -18.424 -38.925 3.148 1.00 31.24 361 ALA B C 1
ATOM 2569 O O . ALA A 1 343 ? -18.185 -38.497 2.015 1.00 31.59 361 ALA B O 1
ATOM 2571 N N . ALA A 1 344 ? -19.657 -39.210 3.568 1.00 30.82 362 ALA B N 1
ATOM 2572 C CA . ALA A 1 344 ? -20.835 -38.891 2.734 1.00 32.61 362 ALA B CA 1
ATOM 2573 C C . ALA A 1 344 ? -20.891 -37.444 2.241 1.00 30.77 362 ALA B C 1
ATOM 2574 O O . ALA A 1 344 ? -21.070 -37.198 1.050 1.00 33.67 362 ALA B O 1
ATOM 2576 N N . VAL A 1 345 ? -20.716 -36.491 3.145 1.00 31.57 363 VAL B N 1
ATOM 2577 C CA . VAL A 1 345 ? -20.692 -35.070 2.765 1.00 31.04 363 VAL B CA 1
ATOM 2578 C C . VAL A 1 345 ? -19.641 -34.805 1.697 1.00 29.61 363 VAL B C 1
ATOM 2579 O O . VAL A 1 345 ? -19.959 -34.265 0.642 1.00 30.14 363 VAL B O 1
ATOM 2583 N N . GLU A 1 346 ? -18.388 -35.182 1.967 1.00 29.38 364 GLU B N 1
ATOM 2584 C CA . GLU A 1 346 ? -17.276 -34.857 1.046 1.00 30.74 364 GLU B CA 1
ATOM 2585 C C . GLU A 1 346 ? -17.451 -35.508 -0.340 1.00 32.38 364 GLU B C 1
ATOM 2586 O O . GLU A 1 346 ? -17.192 -34.893 -1.375 1.00 32.69 364 GLU B O 1
ATOM 2592 N N . LEU A 1 347 ? -17.929 -36.743 -0.357 1.00 34.08 365 LEU B N 1
ATOM 2593 C CA . LEU A 1 347 ? -18.208 -37.406 -1.617 1.00 36.08 365 LEU B CA 1
ATOM 2594 C C . LEU A 1 347 ? -19.369 -36.729 -2.356 1.00 35.85 365 LEU B C 1
ATOM 2595 O O . LEU A 1 347 ? -19.319 -36.577 -3.576 1.00 36.00 365 LEU B O 1
ATOM 2600 N N . TRP A 1 348 ? -20.438 -36.418 -1.621 1.00 36.37 366 TRP B N 1
ATOM 2601 C CA . TRP A 1 348 ? -21.553 -35.638 -2.167 1.00 38.61 366 TRP B CA 1
ATOM 2602 C C . TRP A 1 348 ? -21.086 -34.319 -2.785 1.00 38.56 366 TRP B C 1
ATOM 2603 O O . TRP A 1 348 ? -21.535 -33.942 -3.874 1.00 40.74 366 TRP B O 1
ATOM 2614 N N . VAL A 1 349 ? -20.178 -33.631 -2.088 1.00 38.35 367 VAL B N 1
ATOM 2615 C CA . VAL A 1 349 ? -19.747 -32.288 -2.484 1.00 36.00 367 VAL B CA 1
ATOM 2616 C C . VAL A 1 349 ? -19.004 -32.336 -3.798 1.00 36.41 367 VAL B C 1
ATOM 2617 O O . VAL A 1 349 ? -19.226 -31.476 -4.655 1.00 37.33 367 VAL B O 1
ATOM 2621 N N . VAL A 1 350 ? -18.112 -33.316 -3.974 1.00 33.90 368 VAL B N 1
ATOM 2622 C CA . VAL A 1 350 ? -17.305 -33.390 -5.221 1.00 32.33 368 VAL B CA 1
ATOM 2623 C C . VAL A 1 350 ? -17.995 -34.113 -6.404 1.00 34.77 368 VAL B C 1
ATOM 2624 O O . VAL A 1 350 ? -17.696 -33.829 -7.574 1.00 35.85 368 VAL B O 1
ATOM 2628 N N . THR A 1 351 ? -18.905 -35.046 -6.115 1.00 34.74 369 THR B N 1
ATOM 2629 C CA . THR A 1 351 ? -19.577 -35.795 -7.193 1.00 36.80 369 THR B CA 1
ATOM 2630 C C . THR A 1 351 ? -20.996 -35.309 -7.490 1.00 38.45 369 THR B C 1
ATOM 2631 O O . THR A 1 351 ? -21.509 -35.552 -8.565 1.00 36.88 369 THR B O 1
ATOM 2635 N N . GLY A 1 352 ? -21.675 -34.792 -6.474 1.00 40.39 370 GLY B N 1
ATOM 2636 C CA . GLY A 1 352 ? -23.030 -34.330 -6.638 1.00 42.22 370 GLY B CA 1
ATOM 2637 C C . GLY A 1 352 ? -24.035 -35.462 -6.627 1.00 44.31 370 GLY B C 1
ATOM 2638 O O . GLY A 1 352 ? -25.220 -35.219 -6.717 1.00 42.97 370 GLY B O 1
ATOM 2639 N N . ARG A 1 353 ? -23.570 -36.692 -6.418 1.00 45.15 371 ARG B N 1
ATOM 2640 C CA . ARG A 1 353 ? -24.429 -37.864 -6.548 1.00 43.43 371 ARG B CA 1
ATOM 2641 C C . ARG A 1 353 ? -25.409 -38.089 -5.390 1.00 44.75 371 ARG B C 1
ATOM 2642 O O . ARG A 1 353 ? -25.059 -37.970 -4.184 1.00 42.26 371 ARG B O 1
ATOM 2650 N N . ALA A 1 354 ? -26.639 -38.430 -5.777 1.00 42.05 372 ALA B N 1
ATOM 2651 C CA . ALA A 1 354 ? -27.702 -38.742 -4.838 1.00 44.02 372 ALA B CA 1
ATOM 2652 C C . ALA A 1 354 ? -27.325 -39.813 -3.808 1.00 43.24 372 ALA B C 1
ATOM 2653 O O . ALA A 1 354 ? -27.735 -39.730 -2.629 1.00 41.30 372 ALA B O 1
ATOM 2655 N N . GLU A 1 355 ? -26.566 -40.824 -4.239 1.00 41.56 373 GLU B N 1
ATOM 2656 C CA . GLU A 1 355 ? -26.262 -41.924 -3.322 1.00 42.60 373 GLU B CA 1
ATOM 2657 C C . GLU A 1 355 ? -25.634 -41.422 -2.027 1.00 43.01 373 GLU B C 1
ATOM 2658 O O . GLU A 1 355 ? -25.954 -41.935 -0.954 1.00 45.50 373 GLU B O 1
ATOM 2664 N N . TYR A 1 356 ? -24.766 -40.408 -2.127 1.00 40.13 374 TYR B N 1
ATOM 2665 C CA . TYR A 1 356 ? -24.113 -39.826 -0.959 1.00 38.58 374 TYR B CA 1
ATOM 2666 C C . TYR A 1 356 ? -25.059 -38.937 -0.134 1.00 38.05 374 TYR B C 1
ATOM 2667 O O . TYR A 1 356 ? -25.102 -39.038 1.092 1.00 36.15 374 TYR B O 1
ATOM 2676 N N . HIS A 1 357 ? -25.854 -38.102 -0.803 1.00 39.57 375 HIS B N 1
ATOM 2677 C CA . HIS A 1 357 ? -26.818 -37.249 -0.073 1.00 38.48 375 HIS B CA 1
ATOM 2678 C C . HIS A 1 357 ? -27.935 -38.057 0.607 1.00 38.27 375 HIS B C 1
ATOM 2679 O O . HIS A 1 357 ? -28.371 -37.714 1.704 1.00 38.76 375 HIS B O 1
ATOM 2686 N N . ASP A 1 358 ? -28.350 -39.153 -0.025 1.00 39.87 376 ASP B N 1
ATOM 2687 C CA . ASP A 1 358 ? -29.282 -40.100 0.594 1.00 40.72 376 ASP B CA 1
ATOM 2688 C C . ASP A 1 358 ? -28.796 -40.536 1.970 1.00 41.26 376 ASP B C 1
ATOM 2689 O O . ASP A 1 358 ? -29.576 -40.574 2.934 1.00 40.51 376 ASP B O 1
ATOM 2694 N N . TYR A 1 359 ? -27.509 -40.871 2.076 1.00 39.69 377 TYR B N 1
ATOM 2695 C CA . TYR A 1 359 ? -26.996 -41.312 3.364 1.00 37.71 377 TYR B CA 1
ATOM 2696 C C . TYR A 1 359 ? -27.165 -40.187 4.371 1.00 36.86 377 TYR B C 1
ATOM 2697 O O . TYR A 1 359 ? -27.646 -40.394 5.491 1.00 37.19 377 TYR B O 1
ATOM 2706 N N . ILE A 1 360 ? -26.832 -38.972 3.945 1.00 36.81 378 ILE B N 1
ATOM 2707 C CA . ILE A 1 360 ? -26.942 -37.812 4.829 1.00 35.83 378 ILE B CA 1
ATOM 2708 C C . ILE A 1 360 ? -28.394 -37.609 5.300 1.00 35.89 378 ILE B C 1
ATOM 2709 O O . ILE A 1 360 ? -28.643 -37.484 6.497 1.00 34.80 378 ILE B O 1
ATOM 2714 N N . ALA A 1 361 ? -29.336 -37.657 4.361 1.00 36.50 379 ALA B N 1
ATOM 2715 C CA . ALA A 1 361 ? -30.759 -37.422 4.673 1.00 39.82 379 ALA B CA 1
ATOM 2716 C C . ALA A 1 361 ? -31.323 -38.497 5.603 1.00 40.50 379 ALA B C 1
ATOM 2717 O O . ALA A 1 361 ? -32.050 -38.191 6.542 1.00 44.16 379 ALA B O 1
ATOM 2719 N N . ARG A 1 362 ? -30.929 -39.745 5.373 1.00 42.30 380 ARG B N 1
ATOM 2720 C CA . ARG A 1 362 ? -31.271 -40.861 6.260 1.00 43.87 380 ARG B CA 1
ATOM 2721 C C . ARG A 1 362 ? -30.789 -40.601 7.688 1.00 44.82 380 ARG B C 1
ATOM 2722 O O . ARG A 1 362 ? -31.569 -40.723 8.660 1.00 42.26 380 ARG B O 1
ATOM 2730 N N . MET A 1 363 ? -29.521 -40.208 7.819 1.00 43.45 381 MET B N 1
ATOM 2731 C CA . MET A 1 363 ? -28.992 -39.853 9.139 1.00 44.78 381 MET B CA 1
ATOM 2732 C C . MET A 1 363 ? -29.722 -38.679 9.740 1.00 43.41 381 MET B C 1
ATOM 2733 O O . MET A 1 363 ? -29.909 -38.636 10.945 1.00 44.08 381 MET B O 1
ATOM 2738 N N . ALA A 1 364 ? -30.059 -37.695 8.912 1.00 42.11 382 ALA B N 1
ATOM 2739 C CA . ALA A 1 364 ? -30.741 -36.493 9.409 1.00 44.84 382 ALA B CA 1
ATOM 2740 C C . ALA A 1 364 ? -32.097 -36.837 10.068 1.00 46.49 382 ALA B C 1
ATOM 2741 O O . ALA A 1 364 ? -32.486 -36.210 11.063 1.00 45.39 382 ALA B O 1
ATOM 2743 N N . ARG A 1 365 ? -32.733 -37.909 9.592 1.00 48.19 383 ARG B N 1
ATOM 2744 C CA . ARG A 1 365 ? -33.947 -38.427 10.225 1.00 50.53 383 ARG B CA 1
ATOM 2745 C C . ARG A 1 365 ? -33.765 -39.004 11.640 1.00 50.69 383 ARG B C 1
ATOM 2746 O O . ARG A 1 365 ? -34.657 -38.879 12.482 1.00 50.11 383 ARG B O 1
ATOM 2754 N N . THR A 1 366 ? -32.636 -39.649 11.911 1.00 50.61 384 THR B N 1
ATOM 2755 C CA . THR A 1 366 ? -32.471 -40.329 13.200 1.00 50.54 384 THR B CA 1
ATOM 2756 C C . THR A 1 366 ? -31.559 -39.587 14.169 1.00 52.07 384 THR B C 1
ATOM 2757 O O . THR A 1 366 ? -31.638 -39.781 15.394 1.00 52.18 384 THR B O 1
ATOM 2761 N N . GLY A 1 367 ? -30.736 -38.688 13.632 1.00 51.43 385 GLY B N 1
ATOM 2762 C CA . GLY A 1 367 ? -29.867 -37.865 14.469 1.00 51.36 385 GLY B CA 1
ATOM 2763 C C . GLY A 1 367 ? -28.527 -37.656 13.789 1.00 50.17 385 GLY B C 1
ATOM 2764 O O . GLY A 1 367 ? -27.899 -38.610 13.351 1.00 49.29 385 GLY B O 1
ATOM 2765 N N . LEU A 1 368 ? -28.170 -36.396 13.565 1.00 49.56 386 LEU B N 1
ATOM 2766 C CA . LEU A 1 368 ? -26.878 -36.075 12.975 1.00 47.28 386 LEU B CA 1
ATOM 2767 C C . LEU A 1 368 ? -25.803 -36.297 14.030 1.00 44.77 386 LEU B C 1
ATOM 2768 O O . LEU A 1 368 ? -26.095 -36.278 15.220 1.00 41.55 386 LEU B O 1
ATOM 2773 N N . PRO A 1 369 ? -24.552 -36.498 13.596 1.00 43.91 387 PRO B N 1
ATOM 2774 C CA . PRO A 1 369 ? -23.431 -36.646 14.532 1.00 40.92 387 PRO B CA 1
ATOM 2775 C C . PRO A 1 369 ? -23.405 -35.445 15.469 1.00 39.95 387 PRO B C 1
ATOM 2776 O O . PRO A 1 369 ? -23.785 -34.353 15.049 1.00 39.66 387 PRO B O 1
ATOM 2780 N N . ALA A 1 370 ? -22.979 -35.623 16.718 1.00 38.26 388 ALA B N 1
ATOM 2781 C CA . ALA A 1 370 ? -22.756 -34.474 17.605 1.00 37.70 388 ALA B CA 1
ATOM 2782 C C . ALA A 1 370 ? -21.769 -33.486 16.967 1.00 37.61 388 ALA B C 1
ATOM 2783 O O . ALA A 1 370 ? -20.864 -33.893 16.214 1.00 34.09 388 ALA B O 1
ATOM 2785 N N . TYR A 1 371 ? -22.012 -32.192 17.202 1.00 34.02 389 TYR B N 1
ATOM 2786 C CA . TYR A 1 371 ? -21.138 -31.134 16.729 1.00 35.06 389 TYR B CA 1
ATOM 2787 C C . TYR A 1 371 ? -20.055 -30.873 17.771 1.00 35.27 389 TYR B C 1
ATOM 2788 O O . TYR A 1 371 ? -20.337 -30.494 18.910 1.00 36.17 389 TYR B O 1
ATOM 2797 N N . ALA A 1 372 ? -18.810 -31.100 17.400 1.00 34.85 390 ALA B N 1
ATOM 2798 C CA . ALA A 1 372 ? -17.748 -31.033 18.402 1.00 35.23 390 ALA B CA 1
ATOM 2799 C C . ALA A 1 372 ? -16.468 -30.610 17.710 1.00 31.64 390 ALA B C 1
ATOM 2800 O O . ALA A 1 372 ? -16.404 -30.637 16.476 1.00 34.59 390 ALA B O 1
ATOM 2802 N N . PRO A 1 373 ? -15.490 -30.104 18.481 1.00 31.40 391 PRO B N 1
ATOM 2803 C CA . PRO A 1 373 ? -14.242 -29.643 17.852 1.00 31.19 391 PRO B CA 1
ATOM 2804 C C . PRO A 1 373 ? -13.661 -30.849 17.093 1.00 33.62 391 PRO B C 1
ATOM 2805 O O . PRO A 1 373 ? -13.871 -31.987 17.506 1.00 32.38 391 PRO B O 1
ATOM 2809 N N . VAL A 1 374 ? -13.080 -30.611 15.930 1.00 31.75 392 VAL B N 1
ATOM 2810 C CA . VAL A 1 374 ? -12.552 -31.694 15.093 1.00 31.05 392 VAL B CA 1
ATOM 2811 C C . VAL A 1 374 ? -11.508 -32.489 15.852 1.00 32.22 392 VAL B C 1
ATOM 2812 O O . VAL A 1 374 ? -10.604 -31.905 16.489 1.00 29.55 392 VAL B O 1
ATOM 2816 N N . SER A 1 375 ? -11.714 -33.808 15.903 1.00 32.00 393 SER B N 1
ATOM 2817 C CA . SER A 1 375 ? -10.767 -34.726 16.561 1.00 31.75 393 SER B CA 1
ATOM 2818 C C . SER A 1 375 ? -10.733 -36.065 15.799 1.00 31.43 393 SER B C 1
ATOM 2819 O O . SER A 1 375 ? -11.583 -36.307 14.961 1.00 31.10 393 SER B O 1
ATOM 2822 N N . TRP A 1 376 ? -9.742 -36.913 16.084 1.00 31.96 394 TRP B N 1
ATOM 2823 C CA . TRP A 1 376 ? -9.677 -38.264 15.504 1.00 31.44 394 TRP B CA 1
ATOM 2824 C C . TRP A 1 376 ? -10.818 -39.187 15.934 1.00 32.20 394 TRP B C 1
ATOM 2825 O O . TRP A 1 376 ? -11.097 -40.189 15.266 1.00 34.10 394 TRP B O 1
ATOM 2836 N N . VAL A 1 377 ? -11.520 -38.825 17.000 1.00 31.41 395 VAL B N 1
ATOM 2837 C CA . VAL A 1 377 ? -12.754 -39.534 17.370 1.00 31.99 395 VAL B CA 1
ATOM 2838 C C . VAL A 1 377 ? -13.925 -39.082 16.492 1.00 32.15 395 VAL B C 1
ATOM 2839 O O . VAL A 1 377 ? -14.582 -39.901 15.821 1.00 29.62 395 VAL B O 1
ATOM 2843 N N . ASN A 1 378 ? -14.152 -37.763 16.483 1.00 32.46 396 ASN B N 1
ATOM 2844 C CA . ASN A 1 378 ? -15.283 -37.156 15.779 1.00 31.26 396 ASN B CA 1
ATOM 2845 C C . ASN A 1 378 ? -14.810 -36.020 14.873 1.00 29.22 396 ASN B C 1
ATOM 2846 O O . ASN A 1 378 ? -14.414 -34.970 15.341 1.00 28.86 396 ASN B O 1
ATOM 2851 N N . PRO A 1 379 ? -14.724 -36.284 13.577 1.00 31.69 397 PRO B N 1
ATOM 2852 C CA . PRO A 1 379 ? -14.270 -35.280 12.620 1.00 30.17 397 PRO B CA 1
ATOM 2853 C C . PRO A 1 379 ? -15.458 -34.557 11.940 1.00 31.44 397 PRO B C 1
ATOM 2854 O O . PRO A 1 379 ? -15.269 -33.808 10.973 1.00 28.53 397 PRO B O 1
ATOM 2858 N N . ALA A 1 380 ? -16.678 -34.840 12.385 1.00 29.56 398 ALA B N 1
ATOM 2859 C CA . ALA A 1 380 ? -17.841 -34.479 11.593 1.00 31.73 398 ALA B CA 1
ATOM 2860 C C . ALA A 1 380 ? -18.074 -32.957 11.426 1.00 31.43 398 ALA B C 1
ATOM 2861 O O . ALA A 1 380 ? -18.821 -32.564 10.546 1.00 29.74 398 ALA B O 1
ATOM 2863 N N . ALA A 1 381 ? -17.414 -32.112 12.227 1.00 30.31 399 ALA B N 1
ATOM 2864 C CA . ALA A 1 381 ? -17.575 -30.663 12.048 1.00 30.99 399 ALA B CA 1
ATOM 2865 C C . ALA A 1 381 ? -17.150 -30.230 10.653 1.00 33.51 399 ALA B C 1
ATOM 2866 O O . ALA A 1 381 ? -17.692 -29.255 10.106 1.00 34.53 399 ALA B O 1
ATOM 2868 N N . LEU A 1 382 ? -16.145 -30.903 10.096 1.00 30.17 400 LEU B N 1
ATOM 2869 C CA . LEU A 1 382 ? -15.719 -30.619 8.725 1.00 33.72 400 LEU B CA 1
ATOM 2870 C C . LEU A 1 382 ? -16.842 -30.938 7.730 1.00 32.70 400 LEU B C 1
ATOM 2871 O O . LEU A 1 382 ? -16.988 -30.302 6.684 1.00 33.18 400 LEU B O 1
ATOM 2876 N N . GLY A 1 383 ? -17.657 -31.920 8.069 1.00 32.57 401 GLY B N 1
ATOM 2877 C CA . GLY A 1 383 ? -18.761 -32.264 7.195 1.00 31.52 401 GLY B CA 1
ATOM 2878 C C . GLY A 1 383 ? -19.841 -31.201 7.308 1.00 32.83 401 GLY B C 1
ATOM 2879 O O . GLY A 1 383 ? -20.376 -30.741 6.301 1.00 32.15 401 GLY B O 1
ATOM 2880 N N . TYR A 1 384 ? -20.183 -30.835 8.542 1.00 32.27 402 TYR B N 1
ATOM 2881 C CA . TYR A 1 384 ? -21.126 -29.735 8.769 1.00 34.88 402 TYR B CA 1
ATOM 2882 C C . TYR A 1 384 ? -20.730 -28.534 7.925 1.00 33.63 402 TYR B C 1
ATOM 2883 O O . TYR A 1 384 ? -21.538 -28.006 7.171 1.00 34.70 402 TYR B O 1
ATOM 2892 N N . PHE A 1 385 ? -19.462 -28.138 8.026 1.00 34.09 403 PHE B N 1
ATOM 2893 C CA . PHE A 1 385 ? -18.993 -26.905 7.408 1.00 32.95 403 PHE B CA 1
ATOM 2894 C C . PHE A 1 385 ? -18.986 -27.022 5.895 1.00 32.97 403 PHE B C 1
ATOM 2895 O O . PHE A 1 385 ? -19.320 -26.069 5.203 1.00 33.98 403 PHE B O 1
ATOM 2903 N N . ASP A 1 386 ? -18.557 -28.176 5.379 1.00 32.91 404 ASP B N 1
ATOM 2904 C CA . ASP A 1 386 ? -18.355 -28.335 3.938 1.00 30.68 404 ASP B CA 1
ATOM 2905 C C . ASP A 1 386 ? -19.695 -28.490 3.228 1.00 31.11 404 ASP B C 1
ATOM 2906 O O . ASP A 1 386 ? -19.906 -27.945 2.143 1.00 31.63 404 ASP B O 1
ATOM 2911 N N . TYR A 1 387 ? -20.615 -29.203 3.859 1.00 30.57 405 TYR B N 1
ATOM 2912 C CA . TYR A 1 387 ? -21.995 -29.217 3.400 1.00 31.42 405 TYR B CA 1
ATOM 2913 C C . TYR A 1 387 ? -22.629 -27.802 3.259 1.00 33.98 405 TYR B C 1
ATOM 2914 O O . TYR A 1 387 ? -23.091 -27.431 2.179 1.00 31.28 405 TYR B O 1
ATOM 2923 N N . VAL A 1 388 ? -22.642 -27.041 4.361 1.00 33.00 406 VAL B N 1
ATOM 2924 C CA . VAL A 1 388 ? -23.108 -25.658 4.372 1.00 34.84 406 VAL B CA 1
ATOM 2925 C C . VAL A 1 388 ? -22.393 -24.774 3.330 1.00 35.67 406 VAL B C 1
ATOM 2926 O O . VAL A 1 388 ? -23.058 -24.106 2.537 1.00 37.31 406 VAL B O 1
ATOM 2930 N N . THR A 1 389 ? -21.060 -24.811 3.271 1.00 35.48 407 THR B N 1
ATOM 2931 C CA . THR A 1 389 ? -20.325 -23.854 2.427 1.00 34.42 407 THR B CA 1
ATOM 2932 C C . THR A 1 389 ? -20.045 -24.304 1.003 1.00 35.39 407 THR B C 1
ATOM 2933 O O . THR A 1 389 ? -19.671 -23.489 0.171 1.00 36.14 407 THR B O 1
ATOM 2937 N N . LEU A 1 390 ? -20.099 -25.605 0.756 1.00 34.86 408 LEU B N 1
ATOM 2938 C CA . LEU A 1 390 ? -19.609 -26.135 -0.523 1.00 38.18 408 LEU B CA 1
ATOM 2939 C C . LEU A 1 390 ? -20.637 -27.014 -1.230 1.00 38.07 408 LEU B C 1
ATOM 2940 O O . LEU A 1 390 ? -20.557 -27.185 -2.437 1.00 36.74 408 LEU B O 1
ATOM 2945 N N . GLY A 1 391 ? -21.633 -27.499 -0.484 1.00 40.58 409 GLY B N 1
ATOM 2946 C CA . GLY A 1 391 ? -22.659 -28.377 -1.034 1.00 42.88 409 GLY B CA 1
ATOM 2947 C C . GLY A 1 391 ? -23.562 -27.646 -2.009 1.00 47.11 409 GLY B C 1
ATOM 2948 O O . GLY A 1 391 ? -24.090 -26.583 -1.692 1.00 49.27 409 GLY B O 1
ATOM 2949 N N . GLN A 1 392 ? -23.727 -28.195 -3.208 1.00 49.00 410 GLN B N 1
ATOM 2950 C CA . GLN A 1 392 ? -24.656 -27.627 -4.177 1.00 53.21 410 GLN B CA 1
ATOM 2951 C C . GLN A 1 392 ? -25.974 -28.366 -4.166 1.00 54.04 410 GLN B C 1
ATOM 2952 O O . GLN A 1 392 ? -26.009 -29.603 -4.092 1.00 55.45 410 GLN B O 1
ATOM 2958 N N . LYS A 1 393 ? -27.063 -27.617 -4.264 1.00 53.01 411 LYS B N 1
ATOM 2959 C CA . LYS A 1 393 ? -28.381 -28.230 -4.427 1.00 53.24 411 LYS B CA 1
ATOM 2960 C C . LYS A 1 393 ? -28.669 -29.228 -3.307 1.00 51.48 411 LYS B C 1
ATOM 2961 O O . LYS A 1 393 ? -29.084 -30.363 -3.553 1.00 50.19 411 LYS B O 1
ATOM 2967 N N . GLY A 1 394 ? -28.441 -28.783 -2.075 1.00 50.90 412 GLY B N 1
ATOM 2968 C CA . GLY A 1 394 ? -28.723 -29.583 -0.886 1.00 49.81 412 GLY B CA 1
ATOM 2969 C C . GLY A 1 394 ? -30.174 -29.548 -0.447 1.00 48.75 412 GLY B C 1
ATOM 2970 O O . GLY A 1 394 ? -31.064 -29.294 -1.248 1.00 49.33 412 GLY B O 1
ATOM 2971 N N . ASP A 1 395 ? -30.413 -30.058 0.753 1.00 46.26 413 ASP B N 1
ATOM 2972 C CA . ASP A 1 395 ? -31.715 -30.018 1.383 1.00 44.55 413 ASP B CA 1
ATOM 2973 C C . ASP A 1 395 ? -31.749 -28.805 2.309 1.00 43.05 413 ASP B C 1
ATOM 2974 O O . ASP A 1 395 ? -30.924 -28.692 3.211 1.00 42.39 413 ASP B O 1
ATOM 2979 N N . PRO A 1 396 ? -32.670 -27.864 2.047 1.00 41.03 414 PRO B N 1
ATOM 2980 C CA . PRO A 1 396 ? -32.560 -26.585 2.755 1.00 38.76 414 PRO B CA 1
ATOM 2981 C C . PRO A 1 396 ? -32.856 -26.716 4.234 1.00 37.49 414 PRO B C 1
ATOM 2982 O O . PRO A 1 396 ? -32.280 -25.990 5.044 1.00 37.43 414 PRO B O 1
ATOM 2986 N N . ALA A 1 397 ? -33.668 -27.702 4.612 1.00 37.64 415 ALA B N 1
ATOM 2987 C CA . ALA A 1 397 ? -33.916 -27.943 6.046 1.00 38.59 415 ALA B CA 1
A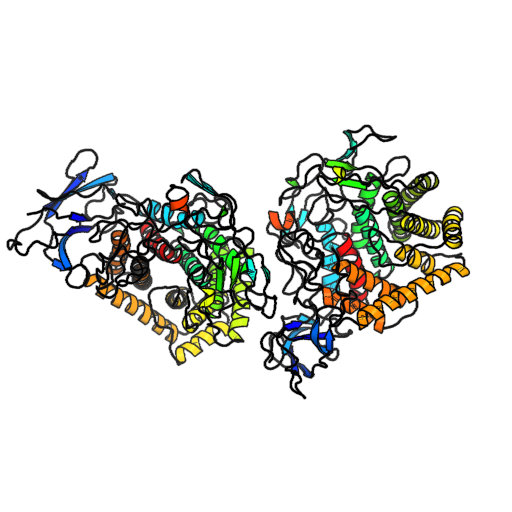TOM 2988 C C . ALA A 1 397 ? -32.693 -28.565 6.754 1.00 38.10 415 ALA B C 1
ATOM 2989 O O . ALA A 1 397 ? -32.436 -28.290 7.937 1.00 39.21 415 ALA B O 1
ATOM 2991 N N . ILE A 1 398 ? -31.933 -29.392 6.037 1.00 37.92 416 ILE B N 1
ATOM 2992 C CA . ILE A 1 398 ? -30.683 -29.945 6.608 1.00 38.26 416 ILE B CA 1
ATOM 2993 C C . ILE A 1 398 ? -29.641 -28.840 6.748 1.00 37.45 416 ILE B C 1
ATOM 2994 O O . ILE A 1 398 ? -29.096 -28.603 7.842 1.00 34.36 416 ILE B O 1
ATOM 2999 N N . ARG A 1 399 ? -29.524 -28.047 5.684 1.00 36.06 417 ARG B N 1
ATOM 3000 C CA . ARG A 1 399 ? -28.569 -26.978 5.667 1.00 35.18 417 ARG B CA 1
ATOM 3001 C C . ARG A 1 399 ? -28.812 -26.056 6.845 1.00 35.89 417 ARG B C 1
ATOM 3002 O O . ARG A 1 399 ? -27.868 -25.721 7.571 1.00 34.66 417 ARG B O 1
ATOM 3010 N N . ALA A 1 400 ? -30.083 -25.745 7.112 1.00 36.50 418 ALA B N 1
ATOM 3011 C CA . ALA A 1 400 ? -30.424 -24.843 8.222 1.00 36.57 418 ALA B CA 1
ATOM 3012 C C . ALA A 1 400 ? -30.103 -25.471 9.562 1.00 35.68 418 ALA B C 1
ATOM 3013 O O . ALA A 1 400 ? -29.701 -24.780 10.483 1.00 37.01 418 ALA B O 1
ATOM 3015 N N . ARG A 1 401 ? -30.285 -26.779 9.685 1.00 35.83 419 ARG B N 1
ATOM 3016 C CA . ARG A 1 401 ? -29.863 -27.466 10.914 1.00 37.70 419 ARG B CA 1
ATOM 3017 C C . ARG A 1 401 ? -28.344 -27.428 11.116 1.00 37.72 419 ARG B C 1
ATOM 3018 O O . ARG A 1 401 ? -27.856 -27.100 12.199 1.00 38.24 419 ARG B O 1
ATOM 3026 N N . LEU A 1 402 ? -27.606 -27.643 10.035 1.00 37.63 420 LEU B N 1
ATOM 3027 C CA . LEU A 1 402 ? -26.152 -27.619 10.088 1.00 35.98 420 LEU B CA 1
ATOM 3028 C C . LEU A 1 402 ? -25.642 -26.248 10.503 1.00 36.00 420 LEU B C 1
ATOM 3029 O O . LEU A 1 402 ? -24.772 -26.140 11.378 1.00 35.31 420 LEU B O 1
ATOM 3034 N N . VAL A 1 403 ? -26.262 -25.200 9.958 1.00 35.90 421 VAL B N 1
ATOM 3035 C CA . VAL A 1 403 ? -25.830 -23.833 10.237 1.00 35.30 421 VAL B CA 1
ATOM 3036 C C . VAL A 1 403 ? -26.005 -23.542 11.720 1.00 35.63 421 VAL B C 1
ATOM 3037 O O . VAL A 1 403 ? -25.074 -23.079 12.389 1.00 34.81 421 VAL B O 1
ATOM 3041 N N . GLN A 1 404 ? -27.219 -23.778 12.216 1.00 35.57 422 GLN B N 1
ATOM 3042 C CA . GLN A 1 404 ? -27.545 -23.574 13.629 1.00 36.51 422 GLN B CA 1
ATOM 3043 C C . GLN A 1 404 ? -26.567 -24.299 14.591 1.00 35.84 422 GLN B C 1
ATOM 3044 O O . GLN A 1 404 ? -26.149 -23.735 15.607 1.00 35.19 422 GLN B O 1
ATOM 3050 N N . ARG A 1 405 ? -26.223 -25.554 14.289 1.00 34.11 423 ARG B N 1
ATOM 3051 C CA . ARG A 1 405 ? -25.224 -26.262 15.082 1.00 33.08 423 ARG B CA 1
ATOM 3052 C C . ARG A 1 405 ? -23.841 -25.620 15.019 1.00 34.25 423 ARG B C 1
ATOM 3053 O O . ARG A 1 405 ? -23.167 -25.483 16.044 1.00 34.35 423 ARG B O 1
ATOM 3061 N N . ILE A 1 406 ? -23.467 -25.109 13.851 1.00 33.98 424 ILE B N 1
ATOM 3062 C CA . ILE A 1 406 ? -22.177 -24.438 13.722 1.00 34.35 424 ILE B CA 1
ATOM 3063 C C . ILE A 1 406 ? -22.112 -23.188 14.608 1.00 36.08 424 ILE B C 1
ATOM 3064 O O . ILE A 1 406 ? -21.116 -22.961 15.315 1.00 35.60 424 ILE B O 1
ATOM 3069 N N . LEU A 1 407 ? -23.197 -22.408 14.621 1.00 34.78 425 LEU B N 1
ATOM 3070 C CA . LEU A 1 407 ? -23.211 -21.165 15.399 1.00 36.62 425 LEU B CA 1
ATOM 3071 C C . LEU A 1 407 ? -23.328 -21.419 16.898 1.00 37.01 425 LEU B C 1
ATOM 3072 O O . LEU A 1 407 ? -22.702 -20.723 17.715 1.00 36.24 425 LEU B O 1
ATOM 3077 N N . GLU A 1 408 ? -24.103 -22.437 17.251 1.00 36.28 426 GLU B N 1
ATOM 3078 C CA . GLU A 1 408 ? -24.199 -22.884 18.639 1.00 39.31 426 GLU B CA 1
ATOM 3079 C C . GLU A 1 408 ? -22.837 -23.408 19.177 1.00 37.32 426 GLU B C 1
ATOM 3080 O O . GLU A 1 408 ? -22.422 -23.049 20.279 1.00 38.25 426 GLU B O 1
ATOM 3086 N N . GLY A 1 409 ? -22.107 -24.171 18.362 1.00 37.43 427 GLY B N 1
ATOM 3087 C CA . GLY A 1 409 ? -20.790 -24.682 18.762 1.00 34.44 427 GLY B CA 1
ATOM 3088 C C . GLY A 1 409 ? -19.810 -23.567 19.104 1.00 35.78 427 GLY B C 1
ATOM 3089 O O . GLY A 1 409 ? -19.208 -23.532 20.191 1.00 35.96 427 GLY B O 1
ATOM 3090 N N . ALA A 1 410 ? -19.733 -22.581 18.228 1.00 34.45 428 ALA B N 1
ATOM 3091 C CA . ALA A 1 410 ? -18.906 -21.436 18.507 1.00 35.96 428 ALA B CA 1
ATOM 3092 C C . ALA A 1 410 ? -19.413 -20.775 19.786 1.00 36.42 428 ALA B C 1
ATOM 3093 O O . ALA A 1 410 ? -18.623 -20.387 20.640 1.00 35.61 428 ALA B O 1
ATOM 3095 N N . ARG A 1 411 ? -20.732 -20.714 19.953 1.00 37.00 429 ARG B N 1
ATOM 3096 C CA . ARG A 1 411 ? -21.280 -19.985 21.091 1.00 40.42 429 ARG B CA 1
ATOM 3097 C C . ARG A 1 411 ? -20.889 -20.635 22.423 1.00 38.02 429 ARG B C 1
ATOM 3098 O O . ARG A 1 411 ? -20.321 -19.981 23.296 1.00 37.90 429 ARG B O 1
ATOM 3106 N N . SER A 1 412 ? -21.088 -21.940 22.548 1.00 36.25 430 SER B N 1
ATOM 3107 C CA . SER A 1 412 ? -20.548 -22.608 23.737 1.00 38.84 430 SER B CA 1
ATOM 3108 C C . SER A 1 412 ? -19.026 -22.435 23.904 1.00 36.58 430 SER B C 1
ATOM 3109 O O . SER A 1 412 ? -18.564 -22.171 25.006 1.00 35.09 430 SER B O 1
ATOM 3112 N N . VAL A 1 413 ? -18.249 -22.546 22.825 1.00 34.76 431 VAL B N 1
ATOM 3113 C CA . VAL A 1 413 ? -16.817 -22.274 22.949 1.00 34.87 431 VAL B CA 1
ATOM 3114 C C . VAL A 1 413 ? -16.575 -20.866 23.519 1.00 35.82 431 VAL B C 1
ATOM 3115 O O . VAL A 1 413 ? -15.830 -20.710 24.486 1.00 35.81 431 VAL B O 1
ATOM 3119 N N . PHE A 1 414 ? -17.205 -19.859 22.916 1.00 34.71 432 PHE B N 1
ATOM 3120 C CA . PHE A 1 414 ? -17.029 -18.479 23.331 1.00 36.63 432 PHE B CA 1
ATOM 3121 C C . PHE A 1 414 ? -17.376 -18.244 24.797 1.00 38.18 432 PHE B C 1
ATOM 3122 O O . PHE A 1 414 ? -16.654 -17.533 25.505 1.00 39.28 432 PHE B O 1
ATOM 3130 N N . GLN A 1 415 ? -18.432 -18.900 25.273 1.00 39.16 433 GLN B N 1
ATOM 3131 C CA . GLN A 1 415 ? -18.807 -18.803 26.681 1.00 40.71 433 GLN B CA 1
ATOM 3132 C C . GLN A 1 415 ? -17.734 -19.341 27.628 1.00 40.86 433 GLN B C 1
ATOM 3133 O O . GLN A 1 415 ? -17.496 -18.772 28.719 1.00 40.64 433 GLN B O 1
ATOM 3139 N N . THR A 1 416 ? -17.106 -20.461 27.253 1.00 39.22 434 THR B N 1
ATOM 3140 C CA . THR A 1 416 ? -15.992 -20.972 28.056 1.00 37.54 434 THR B CA 1
ATOM 3141 C C . THR A 1 416 ? -14.814 -19.998 28.017 1.00 37.40 434 THR B C 1
ATOM 3142 O O . THR A 1 416 ? -14.196 -19.693 29.039 1.00 38.46 434 THR B O 1
ATOM 3146 N N . TYR A 1 417 ? -14.528 -19.475 26.838 1.00 35.18 435 TYR B N 1
ATOM 3147 C CA . TYR A 1 417 ? -13.432 -18.538 26.693 1.00 36.63 435 TYR B CA 1
ATOM 3148 C C . TYR A 1 417 ? -13.630 -17.353 27.650 1.00 38.12 435 TYR B C 1
ATOM 3149 O O . TYR A 1 417 ? -12.670 -16.856 28.251 1.00 38.59 435 TYR B O 1
ATOM 3158 N N . GLU A 1 418 ? -14.875 -16.925 27.810 1.00 38.03 436 GLU B N 1
ATOM 3159 C CA . GLU A 1 418 ? -15.155 -15.772 28.656 1.00 42.01 436 GLU B CA 1
ATOM 3160 C C . GLU A 1 418 ? -14.989 -16.123 30.126 1.00 42.08 436 GLU B C 1
ATOM 3161 O O . GLU A 1 418 ? -14.701 -15.257 30.932 1.00 45.29 436 GLU B O 1
ATOM 3167 N N . GLN A 1 419 ? -15.121 -17.402 30.460 1.00 42.51 437 GLN B N 1
ATOM 3168 C CA . GLN A 1 419 ? -14.912 -17.850 31.835 1.00 42.84 437 GLN B CA 1
ATOM 3169 C C . GLN A 1 419 ? -13.437 -18.051 32.194 1.00 42.21 437 GLN B C 1
ATOM 3170 O O . GLN A 1 419 ? -13.138 -18.550 33.267 1.00 45.50 437 GLN B O 1
ATOM 3176 N N . SER A 1 420 ? -12.516 -17.659 31.319 1.00 40.62 438 SER B N 1
ATOM 3177 C CA . SER A 1 420 ? -11.155 -18.169 31.413 1.00 37.23 438 SER B CA 1
ATOM 3178 C C . SER A 1 420 ? -10.130 -17.057 31.331 1.00 36.80 438 SER B C 1
ATOM 3179 O O . SER A 1 420 ? -9.918 -16.461 30.281 1.00 35.21 438 SER B O 1
ATOM 3182 N N . GLY A 1 421 ? -9.442 -16.823 32.432 1.00 36.67 439 GLY B N 1
ATOM 3183 C CA . GLY A 1 421 ? -8.570 -15.668 32.504 1.00 39.31 439 GLY B CA 1
ATOM 3184 C C . GLY A 1 421 ? -7.521 -15.679 31.409 1.00 38.86 439 GLY B C 1
ATOM 3185 O O . GLY A 1 421 ? -7.234 -14.649 30.829 1.00 38.45 439 GLY B O 1
ATOM 3186 N N . TYR A 1 422 ? -6.969 -16.850 31.086 1.00 39.65 440 TYR B N 1
ATOM 3187 C CA . TYR A 1 422 ? -5.918 -16.902 30.072 1.00 38.68 440 TYR B CA 1
ATOM 3188 C C . TYR A 1 422 ? -6.402 -17.049 28.627 1.00 39.75 440 TYR B C 1
ATOM 3189 O O . TYR A 1 422 ? -5.574 -17.198 27.715 1.00 41.37 440 TYR B O 1
ATOM 3198 N N . GLY A 1 423 ? -7.716 -17.114 28.415 1.00 38.03 441 GLY B N 1
ATOM 3199 C CA . GLY A 1 423 ? -8.226 -17.317 27.062 1.00 36.26 441 GLY B CA 1
ATOM 3200 C C . GLY A 1 423 ? -8.560 -18.757 26.695 1.00 36.13 441 GLY B C 1
ATOM 3201 O O . GLY A 1 423 ? -9.443 -18.989 25.890 1.00 33.73 441 GLY B O 1
ATOM 3202 N N . VAL A 1 424 ? -7.874 -19.724 27.301 1.00 37.83 442 VAL B N 1
ATOM 3203 C CA . VAL A 1 424 ? -8.005 -21.131 26.886 1.00 37.18 442 VAL B CA 1
ATOM 3204 C C . VAL A 1 424 ? -9.384 -21.643 27.253 1.00 35.06 442 VAL B C 1
ATOM 3205 O O . VAL A 1 424 ? -9.813 -21.486 28.385 1.00 35.43 442 VAL B O 1
ATOM 3209 N N . PRO A 1 425 ? -10.142 -22.127 26.258 1.00 36.08 443 PRO B N 1
ATOM 3210 C CA . PRO A 1 425 ? -11.550 -22.485 26.471 1.00 35.36 443 PRO B CA 1
ATOM 3211 C C . PRO A 1 425 ? -11.718 -23.849 27.113 1.00 34.15 443 PRO B C 1
ATOM 3212 O O . PRO A 1 425 ? -12.552 -24.652 26.676 1.00 34.19 443 PRO B O 1
ATOM 3216 N N . ILE A 1 426 ? -11.019 -24.049 28.224 1.00 33.84 444 ILE B N 1
ATOM 3217 C CA . ILE A 1 426 ? -11.013 -25.330 28.897 1.00 35.91 444 ILE B CA 1
ATOM 3218 C C . ILE A 1 426 ? -11.014 -25.087 30.400 1.00 36.91 444 ILE B C 1
ATOM 3219 O O . ILE A 1 426 ? -10.188 -24.335 30.910 1.00 37.93 444 ILE B O 1
ATOM 3224 N N . LEU A 1 427 ? -11.970 -25.678 31.105 1.00 37.64 445 LEU B N 1
ATOM 3225 C CA . LEU A 1 427 ? -12.050 -25.460 32.556 1.00 39.95 445 LEU B CA 1
ATOM 3226 C C . LEU A 1 427 ? -11.241 -26.507 33.321 1.00 40.19 445 LEU B C 1
ATOM 3227 O O . LEU A 1 427 ? -11.052 -27.646 32.848 1.00 37.74 445 LEU B O 1
ATOM 3232 N N . ALA A 1 428 ? -10.774 -26.110 34.500 1.00 40.24 446 ALA B N 1
ATOM 3233 C CA . ALA A 1 428 ? -10.184 -27.022 35.465 1.00 42.34 446 ALA B CA 1
ATOM 3234 C C . ALA A 1 428 ? -11.023 -28.289 35.655 1.00 42.30 446 ALA B C 1
ATOM 3235 O O . ALA A 1 428 ? -12.246 -28.226 35.760 1.00 42.68 446 ALA B O 1
ATOM 3237 N N . GLY A 1 429 ? -10.354 -29.436 35.706 1.00 42.34 447 GLY B N 1
ATOM 3238 C CA . GLY A 1 429 ? -11.051 -30.716 35.717 1.00 42.74 447 GLY B CA 1
ATOM 3239 C C . GLY A 1 429 ? -11.243 -31.263 34.314 1.00 43.77 447 GLY B C 1
ATOM 3240 O O . GLY A 1 429 ? -11.573 -32.441 34.143 1.00 45.29 447 GLY B O 1
ATOM 3241 N N . SER A 1 430 ? -11.035 -30.435 33.292 1.00 41.78 448 SER B N 1
ATOM 3242 C CA . SER A 1 430 ? -11.267 -30.929 31.931 1.00 40.81 448 SER B CA 1
ATOM 3243 C C . SER A 1 430 ? -10.034 -30.897 31.037 1.00 38.80 448 SER B C 1
ATOM 3244 O O . SER A 1 430 ? -10.162 -30.984 29.812 1.00 37.04 448 SER B O 1
ATOM 3247 N N . PHE A 1 431 ? -8.857 -30.710 31.627 1.00 37.32 449 PHE B N 1
ATOM 3248 C CA . PHE A 1 431 ? -7.612 -30.766 30.848 1.00 37.88 449 PHE B CA 1
ATOM 3249 C C . PHE A 1 431 ? -7.200 -32.205 30.576 1.00 38.39 449 PHE B C 1
ATOM 3250 O O . PHE A 1 431 ? -6.804 -32.921 31.481 1.00 38.30 449 PHE B O 1
ATOM 3258 N N . HIS A 1 432 ? -7.318 -32.623 29.325 1.00 39.25 450 HIS B N 1
ATOM 3259 C CA . HIS A 1 432 ? -6.968 -33.974 28.930 1.00 41.08 450 HIS B CA 1
ATOM 3260 C C . HIS A 1 432 ? -5.700 -33.977 28.073 1.00 40.34 450 HIS B C 1
ATOM 3261 O O . HIS A 1 432 ? -5.212 -32.939 27.625 1.00 39.30 450 HIS B O 1
ATOM 3268 N N . TRP A 1 433 ? -5.224 -35.176 27.794 1.00 38.69 451 TRP B N 1
ATOM 3269 C CA . TRP A 1 433 ? -4.104 -35.396 26.894 1.00 37.47 451 TRP B CA 1
ATOM 3270 C C . TRP A 1 433 ? -4.403 -34.734 25.542 1.00 34.73 451 TRP B C 1
ATOM 3271 O O . TRP A 1 433 ? -5.367 -35.082 24.906 1.00 36.19 451 TRP B O 1
ATOM 3282 N N . GLY A 1 434 ? -3.585 -33.778 25.121 1.00 33.44 452 GLY B N 1
ATOM 3283 C CA . GLY A 1 434 ? -3.854 -33.011 23.904 1.00 31.37 452 GLY B CA 1
ATOM 3284 C C . GLY A 1 434 ? -4.682 -31.746 24.132 1.00 32.21 452 GLY B C 1
ATOM 3285 O O . GLY A 1 434 ? -5.258 -31.188 23.188 1.00 30.61 452 GLY B O 1
ATOM 3286 N N . SER A 1 435 ? -4.714 -31.255 25.366 1.00 29.98 453 SER B N 1
ATOM 3287 C CA . SER A 1 435 ? -5.450 -30.042 25.652 1.00 31.89 453 SER B CA 1
ATOM 3288 C C . SER A 1 435 ? -5.095 -28.862 24.733 1.00 31.43 453 SER B C 1
ATOM 3289 O O . SER A 1 435 ? -5.967 -28.100 24.348 1.00 31.24 453 SER B O 1
ATOM 3292 N N . ASN A 1 436 ? -3.822 -28.707 24.388 1.00 31.19 454 ASN B N 1
ATOM 3293 C CA . ASN A 1 436 ? -3.450 -27.687 23.421 1.00 32.64 454 ASN B CA 1
ATOM 3294 C C . ASN A 1 436 ? -4.170 -27.838 22.084 1.00 33.75 454 ASN B C 1
ATOM 3295 O O . ASN A 1 436 ? -4.661 -26.871 21.501 1.00 34.49 454 ASN B O 1
ATOM 3300 N N . LYS A 1 437 ? -4.246 -29.063 21.598 1.00 33.95 455 LYS B N 1
ATOM 3301 C CA . LYS A 1 437 ? -4.903 -29.319 20.331 1.00 33.19 455 LYS B CA 1
ATOM 3302 C C . LYS A 1 437 ? -6.393 -28.950 20.425 1.00 33.18 455 LYS B C 1
ATOM 3303 O O . LYS A 1 437 ? -6.966 -28.310 19.527 1.00 30.70 455 LYS B O 1
ATOM 3309 N N . GLU A 1 438 ? -7.010 -29.368 21.518 1.00 32.66 456 GLU B N 1
ATOM 3310 C CA . GLU A 1 438 ? -8.411 -29.071 21.818 1.00 33.23 456 GLU B CA 1
ATOM 3311 C C . GLU A 1 438 ? -8.700 -27.558 21.870 1.00 32.24 456 GLU B C 1
ATOM 3312 O O . GLU A 1 438 ? -9.711 -27.098 21.320 1.00 33.30 456 GLU B O 1
ATOM 3318 N N . ALA A 1 439 ? -7.779 -26.788 22.456 1.00 30.89 457 ALA B N 1
ATOM 3319 C CA . ALA A 1 439 ? -7.877 -25.320 22.440 1.00 30.47 457 ALA B CA 1
ATOM 3320 C C . ALA A 1 439 ? -7.926 -24.825 21.005 1.00 31.71 457 ALA B C 1
ATOM 3321 O O . ALA A 1 439 ? -8.767 -23.986 20.648 1.00 31.64 457 ALA B O 1
ATOM 3323 N N . LEU A 1 440 ? -6.962 -25.263 20.209 1.00 28.76 458 LEU B N 1
ATOM 3324 C CA . LEU A 1 440 ? -6.841 -24.728 18.867 1.00 29.66 458 LEU B CA 1
ATOM 3325 C C . LEU A 1 440 ? -8.001 -25.204 17.996 1.00 29.20 458 LEU B C 1
ATOM 3326 O O . LEU A 1 440 ? -8.494 -24.456 17.143 1.00 32.17 458 LEU B O 1
ATOM 3331 N N . ALA A 1 441 ? -8.445 -26.441 18.209 1.00 28.64 459 ALA B N 1
ATOM 3332 C CA . ALA A 1 441 ? -9.590 -26.993 17.482 1.00 27.82 459 ALA B CA 1
ATOM 3333 C C . ALA A 1 441 ? -10.863 -26.210 17.828 1.00 30.39 459 ALA B C 1
ATOM 3334 O O . ALA A 1 441 ? -11.744 -26.077 16.985 1.00 29.71 459 ALA B O 1
ATOM 3336 N N . LYS A 1 442 ? -10.987 -25.775 19.081 1.00 28.79 460 LYS B N 1
ATOM 3337 C CA . LYS A 1 442 ? -12.076 -24.877 19.471 1.00 31.79 460 LYS B CA 1
ATOM 3338 C C . LYS A 1 442 ? -11.931 -23.483 18.862 1.00 32.76 460 LYS B C 1
ATOM 3339 O O . LYS A 1 442 ? -12.928 -22.843 18.529 1.00 33.52 460 LYS B O 1
ATOM 3345 N N . GLY A 1 443 ? -10.688 -23.033 18.704 1.00 32.42 461 GLY B N 1
ATOM 3346 C CA . GLY A 1 443 ? -10.385 -21.874 17.890 1.00 30.63 461 GLY B CA 1
ATOM 3347 C C . GLY A 1 443 ? -10.939 -22.020 16.487 1.00 31.86 461 GLY B C 1
ATOM 3348 O O . GLY A 1 443 ? -11.542 -21.091 15.931 1.00 29.50 461 GLY B O 1
ATOM 3349 N N . MET A 1 444 ? -10.737 -23.203 15.923 1.00 31.30 462 MET B N 1
ATOM 3350 C CA . MET A 1 444 ? -11.276 -23.545 14.607 1.00 31.23 462 MET B CA 1
ATOM 3351 C C . MET A 1 444 ? -12.812 -23.455 14.557 1.00 29.85 462 MET B C 1
ATOM 3352 O O . MET A 1 444 ? -13.335 -22.937 13.607 1.00 30.81 462 MET B O 1
ATOM 3357 N N . LEU A 1 445 ? -13.528 -23.921 15.575 1.00 30.76 463 LEU B N 1
ATOM 3358 C CA . LEU A 1 445 ? -14.990 -23.764 15.554 1.00 31.63 463 LEU B CA 1
ATOM 3359 C C . LEU A 1 445 ? -15.438 -22.302 15.617 1.00 32.68 463 LEU B C 1
ATOM 3360 O O . LEU A 1 445 ? -16.398 -21.920 14.931 1.00 32.27 463 LEU B O 1
ATOM 3365 N N . LEU A 1 446 ? -14.727 -21.480 16.389 1.00 31.48 464 LEU B N 1
ATOM 3366 C CA . LEU A 1 446 ? -14.961 -20.025 16.375 1.00 33.70 464 LEU B CA 1
ATOM 3367 C C . LEU A 1 446 ? -14.765 -19.449 14.976 1.00 33.59 464 LEU B C 1
ATOM 3368 O O . LEU A 1 446 ? -15.635 -18.739 14.474 1.00 35.94 464 LEU B O 1
ATOM 3373 N N . LEU A 1 447 ? -13.694 -19.854 14.300 1.00 32.11 465 LEU B N 1
ATOM 3374 C CA . LEU A 1 447 ? -13.461 -19.376 12.968 1.00 32.23 465 LEU B CA 1
ATOM 3375 C C . LEU A 1 447 ? -14.482 -19.891 11.964 1.00 32.42 465 LEU B C 1
ATOM 3376 O O . LEU A 1 447 ? -14.746 -19.220 10.976 1.00 36.54 465 LEU B O 1
ATOM 3381 N N . PHE A 1 448 ? -15.012 -21.095 12.156 1.00 31.89 466 PHE B N 1
ATOM 3382 C CA . PHE A 1 448 ? -16.048 -21.586 11.228 1.00 32.98 466 PHE B CA 1
ATOM 3383 C C . PHE A 1 448 ? -17.283 -20.659 11.306 1.00 32.74 466 PHE B C 1
ATOM 3384 O O . PHE A 1 448 ? -17.854 -20.289 10.283 1.00 32.17 466 PHE B O 1
ATOM 3392 N N . ALA A 1 449 ? -17.702 -20.354 12.527 1.00 29.74 467 ALA B N 1
ATOM 3393 C CA . ALA A 1 449 ? -18.858 -19.507 12.789 1.00 34.73 467 ALA B CA 1
ATOM 3394 C C . ALA A 1 449 ? -18.607 -18.086 12.281 1.00 33.72 467 ALA B C 1
ATOM 3395 O O . ALA A 1 449 ? -19.401 -17.541 11.519 1.00 36.49 467 ALA B O 1
ATOM 3397 N N . HIS A 1 450 ? -17.430 -17.564 12.578 1.00 36.23 468 HIS B N 1
ATOM 3398 C CA . HIS A 1 450 ? -16.970 -16.306 12.011 1.00 38.78 468 HIS B CA 1
ATOM 3399 C C . HIS A 1 450 ? -17.089 -16.271 10.489 1.00 40.85 468 HIS B C 1
ATOM 3400 O O . HIS A 1 450 ? -17.356 -15.221 9.900 1.00 39.71 468 HIS B O 1
ATOM 3407 N N . HIS A 1 451 ? -16.837 -17.403 9.851 1.00 40.98 469 HIS B N 1
ATOM 3408 C CA . HIS A 1 451 ? -16.865 -17.451 8.408 1.00 43.41 469 HIS B CA 1
ATOM 3409 C C . HIS A 1 451 ? -18.310 -17.361 7.873 1.00 44.74 469 HIS B C 1
ATOM 3410 O O . HIS A 1 451 ? -18.553 -16.792 6.798 1.00 44.11 469 HIS B O 1
ATOM 3417 N N . LEU A 1 452 ? -19.265 -17.913 8.627 1.00 44.02 470 LEU B N 1
ATOM 3418 C CA . LEU A 1 452 ? -20.683 -17.869 8.221 1.00 44.37 470 LEU B CA 1
ATOM 3419 C C . LEU A 1 452 ? -21.313 -16.503 8.513 1.00 44.38 470 LEU B C 1
ATOM 3420 O O . LEU A 1 452 ? -22.212 -16.051 7.804 1.00 44.99 470 LEU B O 1
ATOM 3425 N N . GLU A 1 453 ? -20.772 -15.840 9.526 1.00 44.49 471 GLU B N 1
ATOM 3426 C CA . GLU A 1 453 ? -21.399 -14.723 10.209 1.00 46.72 471 GLU B CA 1
ATOM 3427 C C . GLU A 1 453 ? -20.253 -13.959 10.892 1.00 45.57 471 GLU B C 1
ATOM 3428 O O . GLU A 1 453 ? -19.845 -14.308 12.010 1.00 43.72 471 GLU B O 1
ATOM 3434 N N . PRO A 1 454 ? -19.673 -12.972 10.187 1.00 44.46 472 PRO B N 1
ATOM 3435 C CA . PRO A 1 454 ? -18.457 -12.341 10.727 1.00 45.06 472 PRO B CA 1
ATOM 3436 C C . PRO A 1 454 ? -18.727 -11.730 12.093 1.00 46.24 472 PRO B C 1
ATOM 3437 O O . PRO A 1 454 ? -19.833 -11.247 12.345 1.00 46.67 472 PRO B O 1
ATOM 3441 N N . ARG A 1 455 ? -17.771 -11.857 12.987 1.00 44.58 473 ARG B N 1
ATOM 3442 C CA . ARG A 1 455 ? -17.993 -11.542 14.361 1.00 44.35 473 ARG B CA 1
ATOM 3443 C C . ARG A 1 455 ? -16.672 -11.367 15.048 1.00 44.25 473 ARG B C 1
ATOM 3444 O O . ARG A 1 455 ? -16.022 -12.307 15.398 1.00 44.29 473 ARG B O 1
ATOM 3452 N N . PRO A 1 456 ? -16.264 -10.135 15.214 1.00 45.06 474 PRO B N 1
ATOM 3453 C CA . PRO A 1 456 ? -14.921 -9.844 15.671 1.00 43.42 474 PRO B CA 1
ATOM 3454 C C . PRO A 1 456 ? -14.539 -10.497 16.977 1.00 41.14 474 PRO B C 1
ATOM 3455 O O . PRO A 1 456 ? -13.409 -10.852 17.107 1.00 39.42 474 PRO B O 1
ATOM 3459 N N . GLU A 1 457 ? -15.449 -10.642 17.919 1.00 38.34 475 GLU B N 1
ATOM 3460 C CA . GLU A 1 457 ? -15.081 -11.289 19.151 1.00 39.66 475 GLU B CA 1
ATOM 3461 C C . GLU A 1 457 ? -14.691 -12.737 18.937 1.00 38.89 475 GLU B C 1
ATOM 3462 O O . GLU A 1 457 ? -13.940 -13.264 19.670 1.00 38.35 475 GLU B O 1
ATOM 3468 N N . TYR A 1 458 ? -15.208 -13.379 17.918 1.00 39.12 476 TYR B N 1
ATOM 3469 C CA . TYR A 1 458 ? -14.874 -14.788 17.697 1.00 37.54 476 TYR B CA 1
ATOM 3470 C C . TYR A 1 458 ? -13.436 -14.869 17.184 1.00 39.50 476 TYR B C 1
ATOM 3471 O O . TYR A 1 458 ? -12.629 -15.652 17.676 1.00 37.73 476 TYR B O 1
ATOM 3480 N N . GLU A 1 459 ? -13.092 -13.955 16.288 1.00 39.11 477 GLU B N 1
ATOM 3481 C CA . GLU A 1 459 ? -11.746 -13.896 15.748 1.00 40.25 477 GLU B CA 1
ATOM 3482 C C . GLU A 1 459 ? -10.722 -13.549 16.830 1.00 39.11 477 GLU B C 1
ATOM 3483 O O . GLU A 1 459 ? -9.615 -14.127 16.888 1.00 35.72 477 GLU B O 1
ATOM 3489 N N . ARG A 1 460 ? -11.125 -12.679 17.746 1.00 38.27 478 ARG B N 1
ATOM 3490 C CA . ARG A 1 460 ? -10.281 -12.403 18.897 1.00 40.49 478 ARG B CA 1
ATOM 3491 C C . ARG A 1 460 ? -10.099 -13.669 19.747 1.00 38.97 478 ARG B C 1
ATOM 3492 O O . ARG A 1 460 ? -8.983 -13.972 20.172 1.00 38.13 478 ARG B O 1
ATOM 3500 N N . ALA A 1 461 ? -11.196 -14.376 20.010 1.00 35.68 479 ALA B N 1
ATOM 3501 C CA . ALA A 1 461 ? -11.133 -15.572 20.832 1.00 36.57 479 ALA B CA 1
ATOM 3502 C C . ALA A 1 461 ? -10.265 -16.643 20.180 1.00 34.40 479 ALA B C 1
ATOM 3503 O O . ALA A 1 461 ? -9.590 -17.379 20.874 1.00 35.16 479 ALA B O 1
ATOM 3505 N N . ALA A 1 462 ? -10.323 -16.762 18.853 1.00 33.74 480 ALA B N 1
ATOM 3506 C CA . ALA A 1 462 ? -9.464 -17.688 18.132 1.00 31.69 480 ALA B CA 1
ATOM 3507 C C . ALA A 1 462 ? -8.003 -17.257 18.259 1.00 34.12 480 ALA B C 1
ATOM 3508 O O . ALA A 1 462 ? -7.118 -18.085 18.528 1.00 34.42 480 ALA B O 1
ATOM 3510 N N . LEU A 1 463 ? -7.730 -15.973 18.061 1.00 31.23 481 LEU B N 1
ATOM 3511 C CA . LEU A 1 463 ? -6.351 -15.484 18.194 1.00 31.84 481 LEU B CA 1
ATOM 3512 C C . LEU A 1 463 ? -5.807 -15.836 19.572 1.00 31.46 481 LEU B C 1
ATOM 3513 O O . LEU A 1 463 ? -4.627 -16.177 19.725 1.00 31.27 481 LEU B O 1
ATOM 3518 N N . ALA A 1 464 ? -6.674 -15.739 20.567 1.00 29.08 482 ALA B N 1
ATOM 3519 C CA . ALA A 1 464 ? -6.285 -15.994 21.950 1.00 27.07 482 ALA B CA 1
ATOM 3520 C C . ALA A 1 464 ? -5.771 -17.436 22.141 1.00 28.91 482 ALA B C 1
ATOM 3521 O O . ALA A 1 464 ? -5.097 -17.738 23.146 1.00 28.52 482 ALA B O 1
ATOM 3523 N N . GLN A 1 465 ? -6.113 -18.326 21.214 1.00 26.26 483 GLN B N 1
ATOM 3524 C CA . GLN A 1 465 ? -5.618 -19.719 21.306 1.00 29.09 483 GLN B CA 1
ATOM 3525 C C . GLN A 1 465 ? -4.177 -19.844 20.805 1.00 29.62 483 GLN B C 1
ATOM 3526 O O . GLN A 1 465 ? -3.364 -20.572 21.393 1.00 31.48 483 GLN B O 1
ATOM 3532 N N . LEU A 1 466 ? -3.853 -19.077 19.768 1.00 28.81 484 LEU B N 1
ATOM 3533 C CA . LEU A 1 466 ? -2.458 -18.867 19.412 1.00 31.06 484 LEU B CA 1
ATOM 3534 C C . LEU A 1 466 ? -1.657 -18.180 20.521 1.00 32.10 484 LEU B C 1
ATOM 3535 O O . LEU A 1 466 ? -0.577 -18.648 20.862 1.00 33.83 484 LEU B O 1
ATOM 3540 N N . ASP A 1 467 ? -2.156 -17.078 21.079 1.00 29.49 485 ASP B N 1
ATOM 3541 C CA . ASP A 1 467 ? -1.432 -16.418 22.180 1.00 30.60 485 ASP B CA 1
ATOM 3542 C C . ASP A 1 467 ? -1.159 -17.401 23.307 1.00 30.08 485 ASP B C 1
ATOM 3543 O O . ASP A 1 467 ? -0.110 -17.344 23.945 1.00 30.25 485 ASP B O 1
ATOM 3548 N N . TYR A 1 468 ? -2.155 -18.226 23.604 1.00 29.08 486 TYR B N 1
ATOM 3549 C CA . TYR A 1 468 ? -2.084 -19.133 24.737 1.00 32.94 486 TYR B CA 1
ATOM 3550 C C . TYR A 1 468 ? -1.013 -20.220 24.553 1.00 31.85 486 TYR B C 1
ATOM 3551 O O . TYR A 1 468 ? -0.181 -20.427 25.445 1.00 31.18 486 TYR B O 1
ATOM 3560 N N . VAL A 1 469 ? -0.960 -20.830 23.365 1.00 31.16 487 VAL B N 1
ATOM 3561 C CA . VAL A 1 469 ? 0.035 -21.875 23.135 1.00 30.66 487 VAL B CA 1
ATOM 3562 C C . VAL A 1 469 ? 1.411 -21.276 22.915 1.00 31.47 487 VAL B C 1
ATOM 3563 O O . VAL A 1 469 ? 2.408 -22.013 22.884 1.00 31.61 487 VAL B O 1
ATOM 3567 N N . LEU A 1 470 ? 1.474 -19.950 22.769 1.00 29.31 488 LEU B N 1
ATOM 3568 C CA . LEU A 1 470 ? 2.740 -19.303 22.506 1.00 30.88 488 LEU B CA 1
ATOM 3569 C C . LEU A 1 470 ? 3.202 -18.431 23.656 1.00 30.85 488 LEU B C 1
ATOM 3570 O O . LEU A 1 470 ? 4.072 -17.582 23.479 1.00 30.46 488 LEU B O 1
ATOM 3575 N N . GLY A 1 471 ? 2.615 -18.641 24.832 1.00 30.50 489 GLY B N 1
ATOM 3576 C CA . GLY A 1 471 ? 3.190 -18.093 26.066 1.00 31.23 489 GLY B CA 1
ATOM 3577 C C . GLY A 1 471 ? 2.222 -17.343 26.973 1.00 31.66 489 GLY B C 1
ATOM 3578 O O . GLY A 1 471 ? 2.584 -16.967 28.106 1.00 31.37 489 GLY B O 1
ATOM 3579 N N . VAL A 1 472 ? 0.976 -17.182 26.526 1.00 30.06 490 VAL B N 1
ATOM 3580 C CA . VAL A 1 472 ? -0.041 -16.560 27.371 1.00 31.26 490 VAL B CA 1
ATOM 3581 C C . VAL A 1 472 ? -0.762 -17.607 28.217 1.00 32.83 490 VAL B C 1
ATOM 3582 O O . VAL A 1 472 ? -1.894 -17.989 27.943 1.00 33.94 490 VAL B O 1
ATOM 3586 N N . ASN A 1 473 ? -0.083 -18.065 29.263 1.00 33.68 491 ASN B N 1
ATOM 3587 C CA . ASN A 1 473 ? -0.545 -19.188 30.079 1.00 32.98 491 ASN B CA 1
ATOM 3588 C C . ASN A 1 473 ? 0.228 -19.175 31.405 1.00 33.80 491 ASN B C 1
ATOM 3589 O O . ASN A 1 473 ? 1.245 -18.491 31.526 1.00 34.43 491 ASN B O 1
ATOM 3594 N N . PRO A 1 474 ? -0.271 -19.882 32.424 1.00 34.48 492 PRO B N 1
ATOM 3595 C CA . PRO A 1 474 ? 0.292 -19.551 33.731 1.00 36.00 492 PRO B CA 1
ATOM 3596 C C . PRO A 1 474 ? 1.737 -20.019 33.888 1.00 36.54 492 PRO B C 1
ATOM 3597 O O . PRO A 1 474 ? 2.373 -19.683 34.878 1.00 37.45 492 PRO B O 1
ATOM 3601 N N . LEU A 1 475 ? 2.219 -20.856 32.958 1.00 38.57 493 LEU B N 1
ATOM 3602 C CA . LEU A 1 475 ? 3.610 -21.359 32.997 1.00 35.61 493 LEU B CA 1
ATOM 3603 C C . LEU A 1 475 ? 4.531 -20.511 32.125 1.00 37.14 493 LEU B C 1
ATOM 3604 O O . LEU A 1 475 ? 5.721 -20.790 32.005 1.00 37.08 493 LEU B O 1
ATOM 3609 N N . ALA A 1 476 ? 3.967 -19.492 31.475 1.00 35.72 494 ALA B N 1
ATOM 3610 C CA . ALA A 1 476 ? 4.752 -18.643 30.616 1.00 35.54 494 ALA B CA 1
ATOM 3611 C C . ALA A 1 476 ? 5.515 -19.496 29.598 1.00 34.35 494 ALA B C 1
ATOM 3612 O O . ALA A 1 476 ? 6.708 -19.251 29.329 1.00 32.59 494 ALA B O 1
ATOM 3614 N N . LYS A 1 477 ? 4.849 -20.538 29.102 1.00 32.02 495 LYS B N 1
ATOM 3615 C CA . LYS A 1 477 ? 5.507 -21.561 28.275 1.00 30.55 495 LYS B CA 1
ATOM 3616 C C . LYS A 1 477 ? 5.068 -21.414 26.833 1.00 31.36 495 LYS B C 1
ATOM 3617 O O . LYS A 1 477 ? 3.864 -21.322 26.548 1.00 33.25 495 LYS B O 1
ATOM 3623 N N . SER A 1 478 ? 6.008 -21.530 25.911 1.00 31.86 496 SER B N 1
ATOM 3624 C CA . SER A 1 478 ? 5.630 -21.752 24.502 1.00 32.24 496 SER B CA 1
ATOM 3625 C C . SER A 1 478 ? 5.538 -23.253 24.303 1.00 32.10 496 SER B C 1
ATOM 3626 O O . SER A 1 478 ? 6.465 -23.975 24.687 1.00 32.12 496 SER B O 1
ATOM 3629 N N . TYR A 1 479 ? 4.409 -23.734 23.792 1.00 29.43 497 TYR B N 1
ATOM 3630 C CA . TYR A 1 479 ? 4.239 -25.172 23.642 1.00 29.50 497 TYR B CA 1
ATOM 3631 C C . TYR A 1 479 ? 4.656 -25.641 22.258 1.00 30.84 497 TYR B C 1
ATOM 3632 O O . TYR A 1 479 ? 4.425 -26.787 21.904 1.00 30.54 497 TYR B O 1
ATOM 3641 N N . VAL A 1 480 ? 5.249 -24.746 21.462 1.00 30.68 498 VAL B N 1
ATOM 3642 C CA . VAL A 1 480 ? 5.674 -25.117 20.123 1.00 29.41 498 VAL B CA 1
ATOM 3643 C C . VAL A 1 480 ? 7.188 -25.103 20.034 1.00 29.62 498 VAL B C 1
ATOM 3644 O O . VAL A 1 480 ? 7.828 -24.085 20.314 1.00 29.89 498 VAL B O 1
ATOM 3648 N N . THR A 1 481 ? 7.767 -26.220 19.620 1.00 28.15 499 THR B N 1
ATOM 3649 C CA . THR A 1 481 ? 9.229 -26.333 19.630 1.00 30.73 499 THR B CA 1
ATOM 3650 C C . THR A 1 481 ? 9.849 -25.307 18.716 1.00 32.78 499 THR B C 1
ATOM 3651 O O . THR A 1 481 ? 9.326 -25.052 17.616 1.00 31.90 499 THR B O 1
ATOM 3655 N N . GLY A 1 482 ? 10.972 -24.733 19.148 1.00 32.64 500 GLY B N 1
ATOM 3656 C CA . GLY A 1 482 ? 11.716 -23.782 18.298 1.00 32.87 500 GLY B CA 1
ATOM 3657 C C . GLY A 1 482 ? 11.055 -22.409 18.138 1.00 34.42 500 GLY B C 1
ATOM 3658 O O . GLY A 1 482 ? 11.553 -21.570 17.385 1.00 36.00 500 GLY B O 1
ATOM 3659 N N . LEU A 1 483 ? 9.948 -22.174 18.846 1.00 33.21 501 LEU B N 1
ATOM 3660 C CA . LEU A 1 483 ? 9.264 -20.886 18.813 1.00 34.05 501 LEU B CA 1
ATOM 3661 C C . LEU A 1 483 ? 9.231 -20.202 20.170 1.00 34.49 501 LEU B C 1
ATOM 3662 O O . LEU A 1 483 ? 9.006 -20.844 21.200 1.00 36.31 501 LEU B O 1
ATOM 3667 N N . GLY A 1 484 ? 9.355 -18.880 20.157 1.00 36.51 502 GLY B N 1
ATOM 3668 C CA . GLY A 1 484 ? 9.276 -18.077 21.380 1.00 36.96 502 GLY B CA 1
ATOM 3669 C C . GLY A 1 484 ? 10.527 -18.241 22.219 1.00 37.64 502 GLY B C 1
ATOM 3670 O O . GLY A 1 484 ? 11.549 -18.737 21.735 1.00 35.10 502 GLY B O 1
ATOM 3671 N N . SER A 1 485 ? 10.469 -17.808 23.473 1.00 38.94 503 SER B N 1
ATOM 3672 C CA . SER A 1 485 ? 11.690 -17.779 24.277 1.00 38.52 503 SER B CA 1
ATOM 3673 C C . SER A 1 485 ? 11.747 -18.889 25.291 1.00 37.49 503 SER B C 1
ATOM 3674 O O . SER A 1 485 ? 12.810 -19.152 25.820 1.00 37.07 503 SER B O 1
ATOM 3677 N N . ASN A 1 486 ? 10.612 -19.547 25.552 1.00 35.98 504 ASN B N 1
ATOM 3678 C CA . ASN A 1 486 ? 10.568 -20.679 26.492 1.00 35.90 504 ASN B CA 1
ATOM 3679 C C . ASN A 1 486 ? 9.835 -21.930 25.939 1.00 34.05 504 ASN B C 1
ATOM 3680 O O . ASN A 1 486 ? 8.881 -22.426 26.549 1.00 34.00 504 ASN B O 1
ATOM 3685 N N . PRO A 1 487 ? 10.269 -22.419 24.767 1.00 33.47 505 PRO B N 1
ATOM 3686 C CA . PRO A 1 487 ? 9.701 -23.596 24.144 1.00 34.16 505 PRO B CA 1
ATOM 3687 C C . PRO A 1 487 ? 10.031 -24.887 24.917 1.00 35.53 505 PRO B C 1
ATOM 3688 O O . PRO A 1 487 ? 10.773 -24.854 25.912 1.00 37.04 505 PRO B O 1
ATOM 3692 N N . PRO A 1 488 ? 9.481 -26.023 24.466 1.00 35.70 506 PRO B N 1
ATOM 3693 C CA . PRO A 1 488 ? 9.832 -27.330 25.028 1.00 34.97 506 PRO B CA 1
ATOM 3694 C C . PRO A 1 488 ? 11.236 -27.761 24.611 1.00 35.80 506 PRO B C 1
ATOM 3695 O O . PRO A 1 488 ? 11.486 -27.999 23.442 1.00 37.22 506 PRO B O 1
ATOM 3699 N N . ARG A 1 489 ? 12.148 -27.845 25.570 1.00 36.07 507 ARG B N 1
ATOM 3700 C CA . ARG A 1 489 ? 13.500 -28.249 25.285 1.00 35.43 507 ARG B CA 1
ATOM 3701 C C . ARG A 1 489 ? 13.658 -29.766 25.335 1.00 33.85 507 ARG B C 1
ATOM 3702 O O . ARG A 1 489 ? 14.596 -30.303 24.774 1.00 30.75 507 ARG B O 1
ATOM 3710 N N . ASN A 1 490 ? 12.750 -30.440 26.022 1.00 33.06 508 ASN B N 1
ATOM 3711 C CA . ASN A 1 490 ? 12.885 -31.859 26.242 1.00 35.02 508 ASN B CA 1
ATOM 3712 C C . ASN A 1 490 ? 11.667 -32.613 25.792 1.00 33.90 508 ASN B C 1
ATOM 3713 O O . ASN A 1 490 ? 11.094 -33.371 26.566 1.00 34.96 508 ASN B O 1
ATOM 3718 N N . PRO A 1 491 ? 11.239 -32.402 24.550 1.00 35.00 509 PRO B N 1
ATOM 3719 C CA . PRO A 1 491 ? 10.008 -33.045 24.091 1.00 34.48 509 PRO B CA 1
ATOM 3720 C C . PRO A 1 491 ? 10.108 -34.575 24.068 1.00 34.76 509 PRO B C 1
ATOM 3721 O O . PRO A 1 491 ? 11.173 -35.118 23.739 1.00 36.80 509 PRO B O 1
ATOM 3725 N N . HIS A 1 492 ? 9.003 -35.261 24.365 1.00 33.23 510 HIS B N 1
ATOM 3726 C CA . HIS A 1 492 ? 8.941 -36.702 24.180 1.00 32.42 510 HIS B CA 1
ATOM 3727 C C . HIS A 1 492 ? 8.994 -36.997 22.683 1.00 33.58 510 HIS B C 1
ATOM 3728 O O . HIS A 1 492 ? 7.947 -37.139 22.017 1.00 32.41 510 HIS B O 1
ATOM 3735 N N . HIS A 1 493 ? 10.215 -37.051 22.155 1.00 30.61 511 HIS B N 1
ATOM 3736 C CA . HIS A 1 493 ? 10.424 -37.206 20.720 1.00 33.09 511 HIS B CA 1
ATOM 3737 C C . HIS A 1 493 ? 11.736 -37.924 20.478 1.00 33.17 511 HIS B C 1
ATOM 3738 O O . HIS A 1 493 ? 12.811 -37.388 20.753 1.00 33.63 511 HIS B O 1
ATOM 3745 N N . ARG A 1 494 ? 11.621 -39.117 19.916 1.00 33.99 512 ARG B N 1
ATOM 3746 C CA . ARG A 1 494 ? 12.715 -40.061 19.823 1.00 34.48 512 ARG B CA 1
ATOM 3747 C C . ARG A 1 494 ? 13.861 -39.516 18.981 1.00 36.50 512 ARG B C 1
ATOM 3748 O O . ARG A 1 494 ? 15.010 -39.617 19.389 1.00 39.46 512 ARG B O 1
ATOM 3756 N N . LEU A 1 495 ? 13.551 -38.887 17.847 1.00 37.03 513 LEU B N 1
ATOM 3757 C CA . LEU A 1 495 ? 14.582 -38.324 16.989 1.00 36.38 513 LEU B CA 1
ATOM 3758 C C . LEU A 1 495 ? 15.283 -37.138 17.643 1.00 38.31 513 LEU B C 1
ATOM 3759 O O . LEU A 1 495 ? 16.513 -37.016 17.565 1.00 38.64 513 LEU B O 1
ATOM 3764 N N . VAL A 1 496 ? 14.503 -36.254 18.262 1.00 37.34 514 VAL B N 1
ATOM 3765 C CA . VAL A 1 496 ? 15.077 -35.109 18.947 1.00 37.96 514 VAL B CA 1
ATOM 3766 C C . VAL A 1 496 ? 16.023 -35.574 20.043 1.00 39.43 514 VAL B C 1
ATOM 3767 O O . VAL A 1 496 ? 17.172 -35.103 20.130 1.00 39.07 514 VAL B O 1
ATOM 3771 N N . LYS A 1 497 ? 15.558 -36.543 20.825 1.00 39.07 515 LYS B N 1
ATOM 3772 C CA . LYS A 1 497 ? 16.292 -37.036 21.983 1.00 41.42 515 LYS B CA 1
ATOM 3773 C C . LYS A 1 497 ? 17.553 -37.761 21.528 1.00 42.33 515 LYS B C 1
ATOM 3774 O O . LYS A 1 497 ? 18.645 -37.448 21.981 1.00 42.80 515 LYS B O 1
ATOM 3780 N N . ALA A 1 498 ? 17.407 -38.664 20.565 1.00 42.24 516 ALA B N 1
ATOM 3781 C CA . ALA A 1 498 ? 18.557 -39.415 20.060 1.00 44.65 516 ALA B CA 1
ATOM 3782 C C . ALA A 1 498 ? 19.578 -38.546 19.321 1.00 44.79 516 ALA B C 1
ATOM 3783 O O . ALA A 1 498 ? 20.771 -38.787 19.411 1.00 44.32 516 ALA B O 1
ATOM 3785 N N . SER A 1 499 ? 19.115 -37.525 18.609 1.00 44.23 517 SER B N 1
ATOM 3786 C CA . SER A 1 499 ? 20.003 -36.771 17.739 1.00 43.58 517 SER B CA 1
ATOM 3787 C C . SER A 1 499 ? 20.591 -35.569 18.448 1.00 44.67 517 SER B C 1
ATOM 3788 O O . SER A 1 499 ? 21.597 -35.019 18.000 1.00 43.72 517 SER B O 1
ATOM 3791 N N . GLY A 1 500 ? 19.928 -35.127 19.520 1.00 44.85 518 GLY B N 1
ATOM 3792 C CA . GLY A 1 500 ? 20.220 -33.828 20.132 1.00 43.60 518 GLY B CA 1
ATOM 3793 C C . GLY A 1 500 ? 19.988 -32.637 19.202 1.00 44.20 518 GLY B C 1
ATOM 3794 O O . GLY A 1 500 ? 20.438 -31.519 19.488 1.00 43.87 518 GLY B O 1
ATOM 3795 N N . VAL A 1 501 ? 19.258 -32.860 18.108 1.00 41.00 519 VAL B N 1
ATOM 3796 C CA . VAL A 1 501 ? 18.862 -31.774 17.202 1.00 39.67 519 VAL B CA 1
ATOM 3797 C C . VAL A 1 501 ? 17.350 -31.488 17.297 1.00 39.85 519 VAL B C 1
ATOM 3798 O O . VAL A 1 501 ? 16.531 -32.383 17.041 1.00 38.62 519 VAL B O 1
ATOM 3802 N N . MET A 1 502 ? 16.978 -30.263 17.676 1.00 37.60 520 MET B N 1
ATOM 3803 C CA . MET A 1 502 ? 15.553 -29.891 17.768 1.00 37.72 520 MET B CA 1
ATOM 3804 C C . MET A 1 502 ? 14.862 -29.976 16.413 1.00 38.39 520 MET B C 1
ATOM 3805 O O . MET A 1 502 ? 15.368 -29.455 15.392 1.00 36.86 520 MET B O 1
ATOM 3810 N N . VAL A 1 503 ? 13.700 -30.621 16.401 1.00 37.37 521 VAL B N 1
ATOM 3811 C CA . VAL A 1 503 ? 12.750 -30.433 15.320 1.00 34.23 521 VAL B CA 1
ATOM 3812 C C . VAL A 1 503 ? 11.795 -29.279 15.653 1.00 35.55 521 VAL B C 1
ATOM 3813 O O . VAL A 1 503 ? 10.963 -29.382 16.566 1.00 35.13 521 VAL B O 1
ATOM 3817 N N . PRO A 1 504 ? 11.913 -28.168 14.906 1.00 34.43 522 PRO B N 1
ATOM 3818 C CA . PRO A 1 504 ? 11.118 -26.987 15.219 1.00 33.48 522 PRO B CA 1
ATOM 3819 C C . PRO A 1 504 ? 9.683 -27.087 14.671 1.00 32.84 522 PRO B C 1
ATOM 3820 O O . PRO A 1 504 ? 9.438 -27.803 13.689 1.00 33.21 522 PRO B O 1
ATOM 3824 N N . GLY A 1 505 ? 8.750 -26.398 15.325 1.00 32.28 523 GLY B N 1
ATOM 3825 C CA . GLY A 1 505 ? 7.418 -26.180 14.787 1.00 30.98 523 GLY B CA 1
ATOM 3826 C C . GLY A 1 505 ? 6.410 -27.211 15.280 1.00 32.02 523 GLY B C 1
ATOM 3827 O O . GLY A 1 505 ? 5.245 -27.222 14.832 1.00 30.84 523 GLY B O 1
ATOM 3828 N N . LEU A 1 506 ? 6.830 -28.073 16.212 1.00 31.43 524 LEU B N 1
ATOM 3829 C CA . LEU A 1 506 ? 5.913 -29.121 16.737 1.00 30.39 524 LEU B CA 1
ATOM 3830 C C . LEU A 1 506 ? 5.209 -28.651 18.008 1.00 28.16 524 LEU B C 1
ATOM 3831 O O . LEU A 1 506 ? 5.860 -28.283 18.995 1.00 26.27 524 LEU B O 1
ATOM 3836 N N . LEU A 1 507 ? 3.884 -28.753 18.014 1.00 27.72 525 LEU B N 1
ATOM 3837 C CA . LEU A 1 507 ? 3.103 -28.460 19.204 1.00 29.41 525 LEU B CA 1
ATOM 3838 C C . LEU A 1 507 ? 3.019 -29.688 20.134 1.00 30.24 525 LEU B C 1
ATOM 3839 O O . LEU A 1 507 ? 2.461 -30.725 19.751 1.00 28.77 525 LEU B O 1
ATOM 3844 N N . VAL A 1 508 ? 3.422 -29.514 21.397 1.00 30.08 526 VAL B N 1
ATOM 3845 C CA . VAL A 1 508 ? 3.234 -30.559 22.394 1.00 29.94 526 VAL B CA 1
ATOM 3846 C C . VAL A 1 508 ? 1.823 -30.566 22.935 1.00 30.85 526 VAL B C 1
ATOM 3847 O O . VAL A 1 508 ? 1.122 -29.566 22.864 1.00 33.17 526 VAL B O 1
ATOM 3851 N N . GLY A 1 509 ? 1.382 -31.729 23.406 1.00 32.43 527 GLY B N 1
ATOM 3852 C CA . GLY A 1 509 ? 0.046 -31.890 23.959 1.00 29.84 527 GLY B CA 1
ATOM 3853 C C . GLY A 1 509 ? -0.363 -30.834 24.981 1.00 29.57 527 GLY B C 1
ATOM 3854 O O . GLY A 1 509 ? -1.505 -30.395 24.979 1.00 32.17 527 GLY B O 1
ATOM 3855 N N . GLY A 1 510 ? 0.495 -30.568 25.952 1.00 29.38 528 GLY B N 1
ATOM 3856 C CA . GLY A 1 510 ? 0.215 -29.557 26.973 1.00 32.08 528 GLY B CA 1
ATOM 3857 C C . GLY A 1 510 ? -0.454 -30.097 28.243 1.00 34.40 528 GLY B C 1
ATOM 3858 O O . GLY A 1 510 ? -0.589 -31.311 28.420 1.00 32.54 528 GLY B O 1
ATOM 3859 N N . PRO A 1 511 ? -0.972 -29.182 29.081 1.00 34.34 529 PRO B N 1
ATOM 3860 C CA . PRO A 1 511 ? -1.511 -29.475 30.404 1.00 35.87 529 PRO B CA 1
ATOM 3861 C C . PRO A 1 511 ? -2.570 -30.561 30.386 1.00 35.97 529 PRO B C 1
ATOM 3862 O O . PRO A 1 511 ? -3.418 -30.606 29.474 1.00 35.56 529 PRO B O 1
ATOM 3866 N N . ASN A 1 512 ? -2.521 -31.412 31.410 1.00 35.26 530 ASN B N 1
ATOM 3867 C CA . ASN A 1 512 ? -3.310 -32.638 31.462 1.00 34.44 530 ASN B CA 1
ATOM 3868 C C . ASN A 1 512 ? -3.608 -32.931 32.924 1.00 36.26 530 ASN B C 1
ATOM 3869 O O . ASN A 1 512 ? -2.690 -32.979 33.761 1.00 34.31 530 ASN B O 1
ATOM 3874 N N . ASP A 1 513 ? -4.897 -33.031 33.251 1.00 37.43 531 ASP B N 1
ATOM 3875 C CA . ASP A 1 513 ? -5.321 -33.313 34.610 1.00 39.26 531 ASP B CA 1
ATOM 3876 C C . ASP A 1 513 ? -5.087 -34.779 34.984 1.00 39.97 531 ASP B C 1
ATOM 3877 O O . ASP A 1 513 ? -5.142 -35.130 36.164 1.00 41.01 531 ASP B O 1
ATOM 3882 N N . HIS A 1 514 ? -4.916 -35.645 33.990 1.00 39.12 532 HIS B N 1
ATOM 3883 C CA . HIS A 1 514 ? -4.939 -37.087 34.240 1.00 40.35 532 HIS B CA 1
ATOM 3884 C C . HIS A 1 514 ? -3.630 -37.739 33.850 1.00 41.41 532 HIS B C 1
ATOM 3885 O O . HIS A 1 514 ? -3.527 -38.327 32.777 1.00 42.65 532 HIS B O 1
ATOM 3892 N N . PRO A 1 515 ? -2.629 -37.658 34.733 1.00 42.01 533 PRO B N 1
ATOM 3893 C CA . PRO A 1 515 ? -1.269 -38.127 34.469 1.00 43.14 533 PRO B CA 1
ATOM 3894 C C . PRO A 1 515 ? -1.138 -39.634 34.247 1.00 42.75 533 PRO B C 1
ATOM 3895 O O . PRO A 1 515 ? -1.914 -40.403 34.792 1.00 40.76 533 PRO B O 1
ATOM 3899 N N . GLN A 1 516 ? -0.052 -40.021 33.578 1.00 42.21 534 GLN B N 1
ATOM 3900 C CA . GLN A 1 516 ? 0.272 -41.405 33.260 1.00 44.53 534 GLN B CA 1
ATOM 3901 C C . GLN A 1 516 ? 1.695 -41.685 33.702 1.00 44.43 534 GLN B C 1
ATOM 3902 O O . GLN A 1 516 ? 2.128 -42.824 33.701 1.00 43.81 534 GLN B O 1
ATOM 3908 N N . THR A 1 517 ? 2.462 -40.628 33.913 1.00 42.40 535 THR B N 1
ATOM 3909 C CA . THR A 1 517 ? 3.866 -40.783 34.189 1.00 44.28 535 THR B CA 1
ATOM 3910 C C . THR A 1 517 ? 4.209 -40.081 35.497 1.00 45.69 535 THR B C 1
ATOM 3911 O O . THR A 1 517 ? 3.324 -39.622 36.222 1.00 46.78 535 THR B O 1
ATOM 3915 N N . LYS A 1 518 ? 5.501 -40.016 35.789 1.00 47.56 536 LYS B N 1
ATOM 3916 C CA . LYS A 1 518 ? 5.968 -39.702 37.126 1.00 49.57 536 LYS B CA 1
ATOM 3917 C C . LYS A 1 518 ? 5.974 -38.191 37.370 1.00 48.47 536 LYS B C 1
ATOM 3918 O O . LYS A 1 518 ? 5.726 -37.735 38.490 1.00 47.47 536 LYS B O 1
ATOM 3924 N N . ALA A 1 519 ? 6.218 -37.421 36.314 1.00 48.08 537 ALA B N 1
ATOM 3925 C CA . ALA A 1 519 ? 6.731 -36.061 36.478 1.00 50.53 537 ALA B CA 1
ATOM 3926 C C . ALA A 1 519 ? 5.666 -34.967 36.581 1.00 50.30 537 ALA B C 1
ATOM 3927 O O . ALA A 1 519 ? 6.000 -33.793 36.721 1.00 52.93 537 ALA B O 1
ATOM 3929 N N . ILE A 1 520 ? 4.396 -35.348 36.538 1.00 48.55 538 ILE B N 1
ATOM 3930 C CA . ILE A 1 520 ? 3.313 -34.422 36.843 1.00 48.92 538 ILE B CA 1
ATOM 3931 C C . ILE A 1 520 ? 2.281 -35.080 37.736 1.00 48.03 538 ILE B C 1
ATOM 3932 O O . ILE A 1 520 ? 1.917 -36.249 37.542 1.00 46.99 538 ILE B O 1
ATOM 3937 N N . ARG A 1 521 ? 1.720 -34.298 38.645 1.00 45.94 539 ARG B N 1
ATOM 3938 C CA . ARG A 1 521 ? 0.599 -34.788 39.426 1.00 46.46 539 ARG B CA 1
ATOM 3939 C C . ARG A 1 521 ? -0.799 -34.390 38.924 1.00 44.26 539 ARG B C 1
ATOM 3940 O O . ARG A 1 521 ? -0.922 -33.567 38.019 1.00 43.63 539 ARG B O 1
ATOM 3948 N N . PRO A 1 522 ? -1.847 -35.065 39.435 1.00 42.43 540 PRO B N 1
ATOM 3949 C CA . PRO A 1 522 ? -3.202 -34.930 38.890 1.00 42.40 540 PRO B CA 1
ATOM 3950 C C . PRO A 1 522 ? -3.886 -33.622 39.271 1.00 42.67 540 PRO B C 1
ATOM 3951 O O . PRO A 1 522 ? -3.550 -33.015 40.296 1.00 41.22 540 PRO B O 1
ATOM 3955 N N . HIS A 1 523 ? -4.821 -33.183 38.426 1.00 41.57 541 HIS B N 1
ATOM 3956 C CA . HIS A 1 523 ? -5.730 -32.095 38.773 1.00 43.40 541 HIS B CA 1
ATOM 3957 C C . HIS A 1 523 ? -5.017 -30.755 38.955 1.00 41.42 541 HIS B C 1
ATOM 3958 O O . HIS A 1 523 ? -5.457 -29.922 39.748 1.00 41.44 541 HIS B O 1
ATOM 3965 N N . MET A 1 524 ? -3.898 -30.568 38.253 1.00 40.06 542 MET B N 1
ATOM 3966 C CA . MET A 1 524 ? -3.210 -29.266 38.204 1.00 38.13 542 MET B CA 1
ATOM 3967 C C . MET A 1 524 ? -3.725 -28.351 37.073 1.00 37.81 542 MET B C 1
ATOM 3968 O O . MET A 1 524 ? -3.232 -27.231 36.898 1.00 37.15 542 MET B O 1
ATOM 3973 N N . GLY A 1 525 ? -4.698 -28.833 36.303 1.00 37.03 543 GLY B N 1
ATOM 3974 C CA . GLY A 1 525 ? -5.242 -28.052 35.173 1.00 39.51 543 GLY B CA 1
ATOM 3975 C C . GLY A 1 525 ? -4.200 -27.410 34.257 1.00 38.17 543 GLY B C 1
ATOM 3976 O O . GLY A 1 525 ? -3.364 -28.104 33.694 1.00 39.08 543 GLY B O 1
ATOM 3977 N N . PRO A 1 526 ? -4.270 -26.075 34.058 1.00 37.53 544 PRO B N 1
ATOM 3978 C CA . PRO A 1 526 ? -3.400 -25.447 33.056 1.00 36.92 544 PRO B CA 1
ATOM 3979 C C . PRO A 1 526 ? -1.954 -25.470 33.507 1.00 36.43 544 PRO B C 1
ATOM 3980 O O . PRO A 1 526 ? -1.050 -25.086 32.755 1.00 34.95 544 PRO B O 1
ATOM 3984 N N . ARG A 1 527 ? -1.736 -25.900 34.744 1.00 37.53 545 ARG B N 1
ATOM 3985 C CA . ARG A 1 527 ? -0.395 -26.090 35.240 1.00 39.41 545 ARG B CA 1
ATOM 3986 C C . ARG A 1 527 ? 0.111 -27.523 35.176 1.00 39.72 545 ARG B C 1
ATOM 3987 O O . ARG A 1 527 ? 1.253 -27.782 35.562 1.00 38.06 545 ARG B O 1
ATOM 3995 N N . GLY A 1 528 ? -0.722 -28.445 34.692 1.00 37.63 546 GLY B N 1
ATOM 3996 C CA . GLY A 1 528 ? -0.354 -29.870 34.674 1.00 37.68 546 GLY B CA 1
ATOM 3997 C C . GLY A 1 528 ? 0.569 -30.311 33.544 1.00 36.27 546 GLY B C 1
ATOM 3998 O O . GLY A 1 528 ? 0.192 -31.100 32.704 1.00 34.09 546 GLY B O 1
ATOM 3999 N N . TYR A 1 529 ? 1.777 -29.764 33.495 1.00 38.26 547 TYR B N 1
ATOM 4000 C CA . TYR A 1 529 ? 2.666 -29.994 32.341 1.00 38.59 547 TYR B CA 1
ATOM 4001 C C . TYR A 1 529 ? 4.103 -30.013 32.816 1.00 36.28 547 TYR B C 1
ATOM 4002 O O . TYR A 1 529 ? 4.462 -29.237 33.688 1.00 37.74 547 TYR B O 1
ATOM 4011 N N . ALA A 1 530 ? 4.953 -30.782 32.150 1.00 36.48 548 ALA B N 1
ATOM 4012 C CA . ALA A 1 530 ? 6.385 -30.799 32.500 1.00 36.21 548 ALA B CA 1
ATOM 4013 C C . ALA A 1 530 ? 7.268 -30.929 31.285 1.00 37.11 548 ALA B C 1
ATOM 4014 O O . ALA A 1 530 ? 7.147 -31.886 30.512 1.00 37.69 548 ALA B O 1
ATOM 4016 N N . ASP A 1 531 ? 8.225 -30.023 31.151 1.00 36.66 549 ASP B N 1
ATOM 4017 C CA . ASP A 1 531 ? 9.109 -30.096 29.995 1.00 36.43 549 ASP B CA 1
ATOM 4018 C C . ASP A 1 531 ? 10.198 -31.153 30.209 1.00 36.48 549 ASP B C 1
ATOM 4019 O O . ASP A 1 531 ? 11.356 -30.831 30.404 1.00 35.15 549 ASP B O 1
ATOM 4024 N N . VAL A 1 532 ? 9.827 -32.421 30.120 1.00 38.15 550 VAL B N 1
ATOM 4025 C CA . VAL A 1 532 ? 10.807 -33.477 30.295 1.00 41.18 550 VAL B CA 1
ATOM 4026 C C . VAL A 1 532 ? 10.488 -34.610 29.330 1.00 39.11 550 VAL B C 1
ATOM 4027 O O . VAL A 1 532 ? 9.308 -34.861 29.017 1.00 38.22 550 VAL B O 1
ATOM 4031 N N . THR A 1 533 ? 11.537 -35.306 28.897 1.00 36.50 551 THR B N 1
ATOM 4032 C CA . THR A 1 533 ? 11.432 -36.299 27.820 1.00 37.86 551 THR B CA 1
ATOM 4033 C C . THR A 1 533 ? 10.427 -37.411 28.078 1.00 38.30 551 THR B C 1
ATOM 4034 O O . THR A 1 533 ? 9.688 -37.799 27.166 1.00 39.03 551 THR B O 1
ATOM 4038 N N . ASP A 1 534 ? 10.322 -37.830 29.338 1.00 37.10 552 ASP B N 1
ATOM 4039 C CA . ASP A 1 534 ? 9.490 -38.973 29.748 1.00 42.14 552 ASP B CA 1
ATOM 4040 C C . ASP A 1 534 ? 7.990 -38.676 29.707 1.00 41.44 552 ASP B C 1
ATOM 4041 O O . ASP A 1 534 ? 7.173 -39.585 29.774 1.00 41.45 552 ASP B O 1
ATOM 4046 N N . SER A 1 535 ? 7.629 -37.402 29.813 1.00 41.81 553 SER B N 1
ATOM 4047 C CA . SER A 1 535 ? 6.224 -37.046 29.958 1.00 39.78 553 SER B CA 1
ATOM 4048 C C . SER A 1 535 ? 5.574 -37.054 28.601 1.00 39.88 553 SER B C 1
ATOM 4049 O O . SER A 1 535 ? 5.523 -36.031 27.923 1.00 40.99 553 SER B O 1
ATOM 4052 N N . TYR A 1 536 ? 5.142 -38.233 28.170 1.00 38.85 554 TYR B N 1
ATOM 4053 C CA . TYR A 1 536 ? 4.517 -38.361 26.885 1.00 38.74 554 TYR B CA 1
ATOM 4054 C C . TYR A 1 536 ? 3.049 -37.899 26.919 1.00 38.55 554 TYR B C 1
ATOM 4055 O O . TYR A 1 536 ? 2.443 -37.663 25.875 1.00 40.03 554 TYR B O 1
ATOM 4064 N N . GLU A 1 537 ? 2.475 -37.746 28.087 1.00 36.31 555 GLU B N 1
ATOM 4065 C CA . GLU A 1 537 ? 1.100 -37.311 28.148 1.00 37.27 555 GLU B CA 1
ATOM 4066 C C . GLU A 1 537 ? 0.933 -35.796 28.240 1.00 36.93 555 GLU B C 1
ATOM 4067 O O . GLU A 1 537 ? -0.131 -35.281 28.291 1.00 35.33 555 GLU B O 1
ATOM 4073 N N . THR A 1 538 ? 2.032 -35.100 28.214 1.00 35.98 556 THR B N 1
ATOM 4074 C CA . THR A 1 538 ? 2.072 -33.678 28.489 1.00 35.73 556 THR B CA 1
ATOM 4075 C C . THR A 1 538 ? 2.989 -32.989 27.476 1.00 35.33 556 THR B C 1
ATOM 4076 O O . THR A 1 538 ? 2.778 -31.826 27.105 1.00 33.79 556 THR B O 1
ATOM 4080 N N . ASN A 1 539 ? 4.037 -33.693 27.055 1.00 31.71 557 ASN B N 1
ATOM 4081 C CA . ASN A 1 539 ? 5.148 -33.043 26.367 1.00 32.30 557 ASN B CA 1
ATOM 4082 C C . ASN A 1 539 ? 5.529 -33.775 25.093 1.00 31.21 557 ASN B C 1
ATOM 4083 O O . ASN A 1 539 ? 6.689 -33.751 24.645 1.00 32.23 557 ASN B O 1
ATOM 4088 N N . GLU A 1 540 ? 4.549 -34.454 24.526 1.00 30.92 558 GLU B N 1
ATOM 4089 C CA . GLU A 1 540 ? 4.743 -35.135 23.253 1.00 31.63 558 GLU B CA 1
ATOM 4090 C C . GLU A 1 540 ? 3.945 -34.414 22.149 1.00 31.63 558 GLU B C 1
ATOM 4091 O O . GLU A 1 540 ? 2.738 -34.153 22.309 1.00 31.67 558 GLU B O 1
ATOM 4097 N N . PRO A 1 541 ? 4.595 -34.157 21.011 1.00 31.02 559 PRO B N 1
ATOM 4098 C CA . PRO A 1 541 ? 3.905 -33.622 19.843 1.00 31.71 559 PRO B CA 1
ATOM 4099 C C . PRO A 1 541 ? 3.127 -34.712 19.128 1.00 32.27 559 PRO B C 1
ATOM 4100 O O . PRO A 1 541 ? 3.338 -35.887 19.412 1.00 35.87 559 PRO B O 1
ATOM 4104 N N . ALA A 1 542 ? 2.183 -34.331 18.274 1.00 30.80 560 ALA B N 1
ATOM 4105 C CA . ALA A 1 542 ? 1.513 -35.264 17.388 1.00 30.89 560 ALA B CA 1
ATOM 4106 C C . ALA A 1 542 ? 1.015 -34.539 16.140 1.00 31.72 560 ALA B C 1
ATOM 4107 O O . ALA A 1 542 ? 0.771 -33.317 16.169 1.00 31.22 560 ALA B O 1
ATOM 4109 N N . ILE A 1 543 ? 0.850 -35.290 15.051 1.00 31.09 561 ILE B N 1
ATOM 4110 C CA . ILE A 1 543 ? 0.422 -34.709 13.786 1.00 31.04 561 ILE B CA 1
ATOM 4111 C C . ILE A 1 543 ? -0.979 -34.071 13.904 1.00 31.24 561 ILE B C 1
ATOM 4112 O O . ILE A 1 543 ? -1.261 -33.065 13.248 1.00 29.37 561 ILE B O 1
ATOM 4117 N N . ASP A 1 544 ? -1.871 -34.683 14.688 1.00 29.13 562 ASP B N 1
ATOM 4118 C CA . ASP A 1 544 ? -3.216 -34.113 14.826 1.00 28.66 562 ASP B CA 1
ATOM 4119 C C . ASP A 1 544 ? -3.248 -32.873 15.743 1.00 28.95 562 ASP B C 1
ATOM 4120 O O . ASP A 1 544 ? -4.228 -32.138 15.759 1.00 30.16 562 ASP B O 1
ATOM 4125 N N . TYR A 1 545 ? -2.149 -32.595 16.440 1.00 28.03 563 TYR B N 1
ATOM 4126 C CA . TYR A 1 545 ? -2.059 -31.382 17.241 1.00 30.29 563 TYR B CA 1
ATOM 4127 C C . TYR A 1 545 ? -1.681 -30.216 16.328 1.00 30.84 563 TYR B C 1
ATOM 4128 O O . TYR A 1 545 ? -2.226 -29.129 16.444 1.00 30.92 563 TYR B O 1
ATOM 4137 N N . ASN A 1 546 ? -0.750 -30.475 15.419 1.00 30.91 564 ASN B N 1
ATOM 4138 C CA . ASN A 1 546 ? -0.259 -29.486 14.487 1.00 32.77 564 ASN B CA 1
ATOM 4139 C C . ASN A 1 546 ? -1.283 -29.049 13.450 1.00 32.19 564 ASN B C 1
ATOM 4140 O O . ASN A 1 546 ? -1.168 -27.975 12.858 1.00 33.13 564 ASN B O 1
ATOM 4145 N N . ALA A 1 547 ? -2.265 -29.902 13.206 1.00 31.43 565 ALA B N 1
ATOM 4146 C CA . ALA A 1 547 ? -3.232 -29.654 12.139 1.00 30.88 565 ALA B CA 1
ATOM 4147 C C . ALA A 1 547 ? -4.094 -28.421 12.440 1.00 31.07 565 ALA B C 1
ATOM 4148 O O . ALA A 1 547 ? -4.229 -27.557 11.601 1.00 32.11 565 ALA B O 1
ATOM 4150 N N . PRO A 1 548 ? -4.688 -28.341 13.648 1.00 31.79 566 PRO B N 1
ATOM 4151 C CA . PRO A 1 548 ? -5.460 -27.123 13.911 1.00 30.39 566 PRO B CA 1
ATOM 4152 C C . PRO A 1 548 ? -4.551 -25.920 14.160 1.00 30.59 566 PRO B C 1
ATOM 4153 O O . PRO A 1 548 ? -4.984 -24.776 13.985 1.00 29.85 566 PRO B O 1
ATOM 4157 N N . LEU A 1 549 ? -3.310 -26.164 14.587 1.00 29.17 567 LEU B N 1
ATOM 4158 C CA . LEU A 1 549 ? -2.333 -25.083 14.676 1.00 30.50 567 LEU B CA 1
ATOM 4159 C C . LEU A 1 549 ? -2.067 -24.442 13.306 1.00 31.58 567 LEU B C 1
ATOM 4160 O O . LEU A 1 549 ? -2.052 -23.222 13.179 1.00 33.49 567 LEU B O 1
ATOM 4165 N N . VAL A 1 550 ? -1.787 -25.254 12.310 1.00 28.99 568 VAL B N 1
ATOM 4166 C CA . VAL A 1 550 ? -1.618 -24.748 10.954 1.00 31.48 568 VAL B CA 1
ATOM 4167 C C . VAL A 1 550 ? -2.899 -24.027 10.491 1.00 34.28 568 VAL B C 1
ATOM 4168 O O . VAL A 1 550 ? -2.811 -22.965 9.893 1.00 32.68 568 VAL B O 1
ATOM 4172 N N . PHE A 1 551 ? -4.081 -24.567 10.829 1.00 35.06 569 PHE B N 1
ATOM 4173 C CA . PHE A 1 551 ? -5.343 -23.894 10.472 1.00 34.12 569 PHE B CA 1
ATOM 4174 C C . PHE A 1 551 ? -5.496 -22.498 11.079 1.00 31.90 569 PHE B C 1
ATOM 4175 O O . PHE A 1 551 ? -5.695 -21.504 10.356 1.00 31.04 569 PHE B O 1
ATOM 4183 N N . VAL A 1 552 ? -5.327 -22.403 12.392 1.00 29.60 570 VAL B N 1
ATOM 4184 C CA . VAL A 1 552 ? -5.570 -21.137 13.062 1.00 31.15 570 VAL B CA 1
ATOM 4185 C C . VAL A 1 552 ? -4.490 -20.117 12.702 1.00 31.50 570 VAL B C 1
ATOM 4186 O O . VAL A 1 552 ? -4.796 -18.959 12.401 1.00 31.26 570 VAL B O 1
ATOM 4190 N N . ALA A 1 553 ? -3.261 -20.604 12.541 1.00 29.32 571 ALA B N 1
ATOM 4191 C CA . ALA A 1 553 ? -2.151 -19.749 12.188 1.00 30.06 571 ALA B CA 1
ATOM 4192 C C . ALA A 1 553 ? -2.371 -19.190 10.779 1.00 31.71 571 ALA B C 1
ATOM 4193 O O . ALA A 1 553 ? -2.075 -18.001 10.512 1.00 29.24 571 ALA B O 1
ATOM 4195 N N . ALA A 1 554 ? -2.880 -20.036 9.884 1.00 28.73 572 ALA B N 1
ATOM 4196 C CA . ALA A 1 554 ? -3.106 -19.601 8.502 1.00 31.59 572 ALA B CA 1
ATOM 4197 C C . ALA A 1 554 ? -4.168 -18.482 8.424 1.00 32.25 572 ALA B C 1
ATOM 4198 O O . ALA A 1 554 ? -4.023 -17.538 7.648 1.00 33.65 572 ALA B O 1
ATOM 4200 N N . HIS A 1 555 ? -5.201 -18.564 9.261 1.00 32.61 573 HIS B N 1
ATOM 4201 C CA . HIS A 1 555 ? -6.160 -17.475 9.374 1.00 32.98 573 HIS B CA 1
ATOM 4202 C C . HIS A 1 555 ? -5.476 -16.127 9.668 1.00 34.27 573 HIS B C 1
ATOM 4203 O O . HIS A 1 555 ? -5.758 -15.117 9.025 1.00 34.93 573 HIS B O 1
ATOM 4210 N N . PHE A 1 556 ? -4.554 -16.111 10.620 1.00 34.55 574 PHE B N 1
ATOM 4211 C CA . PHE A 1 556 ? -3.951 -14.857 11.001 1.00 37.13 574 PHE B CA 1
ATOM 4212 C C . PHE A 1 556 ? -2.731 -14.465 10.165 1.00 39.18 574 PHE B C 1
ATOM 4213 O O . PHE A 1 556 ? -2.288 -13.322 10.224 1.00 42.52 574 PHE B O 1
ATOM 4221 N N . ALA A 1 557 ? -2.261 -15.364 9.307 1.00 41.19 575 ALA B N 1
ATOM 4222 C CA . ALA A 1 557 ? -1.162 -15.060 8.398 1.00 43.09 575 ALA B CA 1
ATOM 4223 C C . ALA A 1 557 ? -1.697 -14.400 7.135 1.00 47.12 575 ALA B C 1
ATOM 4224 O O . ALA A 1 557 ? -0.937 -13.839 6.365 1.00 45.55 575 ALA B O 1
ATOM 4226 N N . SER A 1 558 ? -2.977 -14.523 6.892 1.00 49.90 576 SER B N 1
ATOM 4227 C CA . SER A 1 558 ? -3.479 -14.015 5.653 1.00 56.39 576 SER B CA 1
ATOM 4228 C C . SER A 1 558 ? -4.371 -12.785 5.793 1.00 60.84 576 SER B C 1
ATOM 4229 O O . SER A 1 558 ? -4.451 -11.969 4.908 1.00 62.72 576 SER B O 1
ATOM 4232 N N . LEU A 1 559 ? -5.041 -12.667 6.917 1.00 65.29 577 LEU B N 1
ATOM 4233 C CA . LEU A 1 559 ? -6.083 -11.693 7.056 1.00 68.74 577 LEU B CA 1
ATOM 4234 C C . LEU A 1 559 ? -7.168 -12.047 6.059 1.00 70.84 577 LEU B C 1
ATOM 4235 O O . LEU A 1 559 ? -8.357 -12.011 6.370 1.00 73.36 577 LEU B O 1
ATOM 4240 N N . LEU B 1 12 ? -19.147 -68.150 8.480 1.00 52.61 30 LEU A N 1
ATOM 4241 C CA . LEU B 1 12 ? -18.500 -69.211 7.724 1.00 55.76 30 LEU A CA 1
ATOM 4242 C C . LEU B 1 12 ? -17.913 -68.757 6.385 1.00 55.19 30 LEU A C 1
ATOM 4243 O O . LEU B 1 12 ? -16.970 -69.338 5.891 1.00 54.81 30 LEU A O 1
ATOM 4248 N N . LEU B 1 13 ? -18.501 -67.720 5.811 1.00 52.64 31 LEU A N 1
ATOM 4249 C CA . LEU B 1 13 ? -17.938 -67.019 4.660 1.00 50.95 31 LEU A CA 1
ATOM 4250 C C . LEU B 1 13 ? -17.051 -65.861 5.124 1.00 50.05 31 LEU A C 1
ATOM 4251 O O . LEU B 1 13 ? -16.479 -65.138 4.321 1.00 50.15 31 LEU A O 1
ATOM 4256 N N . GLN B 1 14 ? -16.976 -65.735 6.415 1.00 49.85 32 GLN A N 1
ATOM 4257 C CA . GLN B 1 14 ? -16.031 -64.924 7.076 1.00 51.92 32 GLN A CA 1
ATOM 4258 C C . GLN B 1 14 ? -14.666 -65.165 6.469 1.00 51.07 32 GLN A C 1
ATOM 4259 O O . GLN B 1 14 ? -14.096 -66.208 6.646 1.00 48.92 32 GLN A O 1
ATOM 4265 N N . GLY B 1 15 ? -14.144 -64.179 5.766 1.00 49.35 33 GLY A N 1
ATOM 4266 C CA . GLY B 1 15 ? -12.760 -64.252 5.256 1.00 47.82 33 GLY A CA 1
ATOM 4267 C C . GLY B 1 15 ? -12.621 -64.978 3.925 1.00 45.31 33 GLY A C 1
ATOM 4268 O O . GLY B 1 15 ? -11.522 -65.136 3.393 1.00 46.16 33 GLY A O 1
ATOM 4269 N N . ALA B 1 16 ? -13.754 -65.377 3.367 1.00 43.24 34 ALA A N 1
ATOM 4270 C CA . ALA B 1 16 ? -13.788 -66.003 2.061 1.00 42.43 34 ALA A CA 1
ATOM 4271 C C . ALA B 1 16 ? -13.325 -65.022 0.967 1.00 41.25 34 ALA A C 1
ATOM 4272 O O . ALA B 1 16 ? -13.385 -63.804 1.162 1.00 40.06 34 ALA A O 1
ATOM 4274 N N . GLN B 1 17 ? -12.915 -65.543 -0.192 1.00 38.54 35 GLN A N 1
ATOM 4275 C CA . GLN B 1 17 ? -12.620 -64.665 -1.351 1.00 38.73 35 GLN A CA 1
ATOM 4276 C C . GLN B 1 17 ? -13.426 -65.138 -2.560 1.00 36.25 35 GLN A C 1
ATOM 4277 O O . GLN B 1 17 ? -13.567 -66.333 -2.754 1.00 35.87 35 GLN A O 1
ATOM 4283 N N . ILE B 1 18 ? -13.970 -64.235 -3.379 1.00 37.23 36 ILE A N 1
ATOM 4284 C CA . ILE B 1 18 ? -14.453 -64.691 -4.705 1.00 38.25 36 ILE A CA 1
ATOM 4285 C C . ILE B 1 18 ? -13.540 -64.220 -5.806 1.00 37.52 36 ILE A C 1
ATOM 4286 O O . ILE B 1 18 ? -13.195 -63.044 -5.871 1.00 36.99 36 ILE A O 1
ATOM 4291 N N . LEU B 1 19 ? -13.290 -65.103 -6.750 1.00 35.42 37 LEU A N 1
ATOM 4292 C CA . LEU B 1 19 ? -12.319 -64.834 -7.776 1.00 35.49 37 LEU A CA 1
ATOM 4293 C C . LEU B 1 19 ? -13.023 -64.808 -9.141 1.00 36.38 37 LEU A C 1
ATOM 4294 O O . LEU B 1 19 ? -13.729 -65.764 -9.492 1.00 36.27 37 LEU A O 1
ATOM 4299 N N . VAL B 1 20 ? -12.877 -63.694 -9.862 1.00 34.14 38 VAL A N 1
ATOM 4300 C CA . VAL B 1 20 ? -13.256 -63.609 -11.277 1.00 35.97 38 VAL A CA 1
ATOM 4301 C C . VAL B 1 20 ? -12.101 -63.106 -12.177 1.00 36.63 38 VAL A C 1
ATOM 4302 O O . VAL B 1 20 ? -11.158 -62.461 -11.698 1.00 36.88 38 VAL A O 1
ATOM 4306 N N . ASN B 1 21 ? -12.215 -63.323 -13.492 1.00 37.49 39 ASN A N 1
ATOM 4307 C CA . ASN B 1 21 ? -11.368 -62.582 -14.434 1.00 35.93 39 ASN A CA 1
ATOM 4308 C C . ASN B 1 21 ? -11.710 -61.108 -14.357 1.00 37.96 39 ASN A C 1
ATOM 4309 O O . ASN B 1 21 ? -12.865 -60.744 -14.598 1.00 38.31 39 ASN A O 1
ATOM 4314 N N . GLN B 1 22 ? -10.760 -60.283 -13.896 1.00 35.72 40 GLN A N 1
ATOM 4315 C CA . GLN B 1 22 ? -11.045 -58.874 -13.598 1.00 35.73 40 GLN A CA 1
ATOM 4316 C C . GLN B 1 22 ? -11.245 -57.973 -14.812 1.00 36.41 40 GLN A C 1
ATOM 4317 O O . GLN B 1 22 ? -11.623 -56.824 -14.663 1.00 36.20 40 GLN A O 1
ATOM 4323 N N . VAL B 1 23 ? -10.885 -58.460 -15.991 1.00 38.65 41 VAL A N 1
ATOM 4324 C CA . VAL B 1 23 ? -11.218 -57.764 -17.249 1.00 39.55 41 VAL A CA 1
ATOM 4325 C C . VAL B 1 23 ? -12.604 -58.264 -17.696 1.00 40.68 41 VAL A C 1
ATOM 4326 O O . VAL B 1 23 ? -13.545 -57.476 -17.842 1.00 39.41 41 VAL A O 1
ATOM 4330 N N . GLY B 1 24 ? -12.742 -59.583 -17.783 1.00 39.34 42 GLY A N 1
ATOM 4331 C CA . GLY B 1 24 ? -14.040 -60.197 -17.976 1.00 41.34 42 GLY A CA 1
ATOM 4332 C C . GLY B 1 24 ? -14.013 -61.452 -18.829 1.00 42.78 42 GLY A C 1
ATOM 4333 O O . GLY B 1 24 ? -13.055 -62.236 -18.794 1.00 42.95 42 GLY A O 1
ATOM 4334 N N . TYR B 1 25 ? -15.087 -61.650 -19.583 1.00 41.88 43 TYR A N 1
ATOM 4335 C CA . TYR B 1 25 ? -15.235 -62.836 -20.399 1.00 43.06 43 TYR A CA 1
ATOM 4336 C C . TYR B 1 25 ? -15.784 -62.476 -21.783 1.00 43.84 43 TYR A C 1
ATOM 4337 O O . TYR B 1 25 ? -16.551 -61.525 -21.931 1.00 43.73 43 TYR A O 1
ATOM 4346 N N . HIS B 1 26 ? -15.459 -63.301 -22.769 1.00 46.91 44 HIS A N 1
ATOM 4347 C CA . HIS B 1 26 ? -16.150 -63.273 -24.056 1.00 50.00 44 HIS A CA 1
ATOM 4348 C C . HIS B 1 26 ? -17.482 -64.020 -23.921 1.00 50.92 44 HIS A C 1
ATOM 4349 O O . HIS B 1 26 ? -17.536 -65.075 -23.276 1.00 51.30 44 HIS A O 1
ATOM 4356 N N . PRO B 1 27 ? -18.557 -63.472 -24.527 1.00 52.76 45 PRO A N 1
ATOM 4357 C CA . PRO B 1 27 ? -19.907 -64.068 -24.477 1.00 52.93 45 PRO A CA 1
ATOM 4358 C C . PRO B 1 27 ? -19.897 -65.563 -24.823 1.00 53.48 45 PRO A C 1
ATOM 4359 O O . PRO B 1 27 ? -20.533 -66.363 -24.140 1.00 54.17 45 PRO A O 1
ATOM 4363 N N . ALA B 1 28 ? -19.089 -65.943 -25.807 1.00 52.51 46 ALA A N 1
ATOM 4364 C CA . ALA B 1 28 ? -19.125 -67.285 -26.345 1.00 52.27 46 ALA A CA 1
ATOM 4365 C C . ALA B 1 28 ? -18.296 -68.307 -25.573 1.00 52.64 46 ALA A C 1
ATOM 4366 O O . ALA B 1 28 ? -18.227 -69.463 -25.985 1.00 53.66 46 ALA A O 1
ATOM 4368 N N . THR B 1 29 ? -17.619 -67.894 -24.501 1.00 51.19 47 THR A N 1
ATOM 4369 C CA . THR B 1 29 ? -16.682 -68.801 -23.819 1.00 50.66 47 THR A CA 1
ATOM 4370 C C . THR B 1 29 ? -17.202 -69.299 -22.473 1.00 50.65 47 THR A C 1
ATOM 4371 O O . THR B 1 29 ? -18.163 -68.741 -21.916 1.00 51.55 47 THR A O 1
ATOM 4375 N N . PRO B 1 30 ? -16.558 -70.341 -21.932 1.00 48.30 48 PRO A N 1
ATOM 4376 C CA . PRO B 1 30 ? -16.773 -70.665 -20.534 1.00 48.82 48 PRO A CA 1
ATOM 4377 C C . PRO B 1 30 ? -16.486 -69.476 -19.621 1.00 49.28 48 PRO A C 1
ATOM 4378 O O . PRO B 1 30 ? -15.630 -68.635 -19.929 1.00 46.59 48 PRO A O 1
ATOM 4382 N N . LYS B 1 31 ? -17.314 -69.332 -18.594 1.00 48.40 49 LYS A N 1
ATOM 4383 C CA . LYS B 1 31 ? -17.178 -68.254 -17.639 1.00 49.02 49 LYS A CA 1
ATOM 4384 C C . LYS B 1 31 ? -17.131 -68.798 -16.200 1.00 50.84 49 LYS A C 1
ATOM 4385 O O . LYS B 1 31 ? -18.104 -69.373 -15.699 1.00 52.43 49 LYS A O 1
ATOM 4391 N N . GLN B 1 32 ? -15.958 -68.697 -15.580 1.00 48.46 50 GLN A N 1
ATOM 4392 C CA . GLN B 1 32 ? -15.715 -69.342 -14.298 1.00 45.05 50 GLN A CA 1
ATOM 4393 C C . GLN B 1 32 ? -15.668 -68.326 -13.174 1.00 43.44 50 GLN A C 1
ATOM 4394 O O . GLN B 1 32 ? -15.338 -67.155 -13.378 1.00 40.81 50 GLN A O 1
ATOM 4400 N N . ALA B 1 33 ? -16.074 -68.767 -11.996 1.00 43.15 51 ALA A N 1
ATOM 4401 C CA . ALA B 1 33 ? -15.978 -67.959 -10.808 1.00 42.19 51 ALA A CA 1
ATOM 4402 C C . ALA B 1 33 ? -15.645 -68.894 -9.674 1.00 43.07 51 ALA A C 1
ATOM 4403 O O . ALA B 1 33 ? -16.219 -69.987 -9.576 1.00 43.37 51 ALA A O 1
ATOM 4405 N N . VAL B 1 34 ? -14.739 -68.455 -8.802 1.00 41.52 52 VAL A N 1
ATOM 4406 C CA . VAL B 1 34 ? -14.175 -69.329 -7.775 1.00 39.32 52 VAL A CA 1
ATOM 4407 C C . VAL B 1 34 ? -14.286 -68.681 -6.411 1.00 38.99 52 VAL A C 1
ATOM 4408 O O . VAL B 1 34 ? -13.960 -67.509 -6.243 1.00 36.83 52 VAL A O 1
ATOM 4412 N N . LEU B 1 35 ? -14.806 -69.440 -5.451 1.00 39.93 53 LEU A N 1
ATOM 4413 C CA . LEU B 1 35 ? -14.814 -69.003 -4.071 1.00 39.95 53 LEU A CA 1
ATOM 4414 C C . LEU B 1 35 ? -13.811 -69.821 -3.296 1.00 39.31 53 LEU A C 1
ATOM 4415 O O . LEU B 1 35 ? -13.826 -71.047 -3.340 1.00 37.59 53 LEU A O 1
ATOM 4420 N N . ALA B 1 36 ? -12.917 -69.115 -2.615 1.00 38.16 54 ALA A N 1
ATOM 4421 C CA . ALA B 1 36 ? -11.886 -69.723 -1.807 1.00 38.74 54 ALA A CA 1
ATOM 4422 C C . ALA B 1 36 ? -12.159 -69.440 -0.351 1.00 38.78 54 ALA A C 1
ATOM 4423 O O . ALA B 1 36 ? -12.349 -68.292 0.039 1.00 38.70 54 ALA A O 1
ATOM 4425 N N . LEU B 1 37 ? -12.108 -70.478 0.469 1.00 42.46 55 LEU A N 1
ATOM 4426 C CA . LEU B 1 37 ? -12.412 -70.321 1.881 1.00 45.85 55 LEU A CA 1
ATOM 4427 C C . LEU B 1 37 ? -11.193 -69.969 2.715 1.00 47.42 55 LEU A C 1
ATOM 4428 O O . LEU B 1 37 ? -10.073 -70.358 2.390 1.00 43.80 55 LEU A O 1
ATOM 4433 N N . ALA B 1 38 ? -11.432 -69.268 3.821 1.00 49.64 56 ALA A N 1
ATOM 4434 C CA . ALA B 1 38 ? -10.372 -68.967 4.778 1.00 53.61 56 ALA A CA 1
ATOM 4435 C C . ALA B 1 38 ? -9.667 -70.235 5.277 1.00 54.90 56 ALA A C 1
ATOM 4436 O O . ALA B 1 38 ? -10.188 -71.345 5.128 1.00 51.71 56 ALA A O 1
ATOM 4438 N N . PRO B 1 39 ? -8.426 -70.077 5.779 1.00 57.73 57 PRO A N 1
ATOM 4439 C CA . PRO B 1 39 ? -7.651 -71.160 6.389 1.00 58.64 57 PRO A CA 1
ATOM 4440 C C . PRO B 1 39 ? -8.399 -71.949 7.471 1.00 60.01 57 PRO A C 1
ATOM 4441 O O . PRO B 1 39 ? -8.476 -73.175 7.394 1.00 59.10 57 PRO A O 1
ATOM 4445 N N . GLY B 1 40 ? -8.961 -71.256 8.457 1.00 62.11 58 GLY A N 1
ATOM 4446 C CA . GLY B 1 40 ? -9.622 -71.941 9.577 1.00 64.97 58 GLY A CA 1
ATOM 4447 C C . GLY B 1 40 ? -10.631 -73.021 9.196 1.00 66.07 58 GLY A C 1
ATOM 4448 O O . GLY B 1 40 ? -11.019 -73.840 10.032 1.00 66.14 58 GLY A O 1
ATOM 4449 N N . THR B 1 41 ? -10.960 -73.090 7.907 1.00 67.23 59 THR A N 1
ATOM 4450 C CA . THR B 1 41 ? -12.237 -73.613 7.423 1.00 67.92 59 THR A CA 1
ATOM 4451 C C . THR B 1 41 ? -11.968 -74.264 6.065 1.00 68.97 59 THR A C 1
ATOM 4452 O O . THR B 1 41 ? -11.199 -73.716 5.266 1.00 71.17 59 THR A O 1
ATOM 4456 N N . ALA B 1 42 ? -12.473 -75.463 5.829 1.00 68.62 60 ALA A N 1
ATOM 4457 C CA . ALA B 1 42 ? -13.027 -76.365 6.813 1.00 69.05 60 ALA A CA 1
ATOM 4458 C C . ALA B 1 42 ? -11.882 -76.993 7.591 1.00 69.46 60 ALA A C 1
ATOM 4459 O O . ALA B 1 42 ? -10.786 -76.471 7.561 1.00 70.81 60 ALA A O 1
ATOM 4461 N N . ALA B 1 43 ? -12.116 -78.090 8.310 1.00 69.01 61 ALA A N 1
ATOM 4462 C CA . ALA B 1 43 ? -13.227 -79.004 8.025 1.00 67.64 61 ALA A CA 1
ATOM 4463 C C . ALA B 1 43 ? -14.461 -78.744 8.881 1.00 65.57 61 ALA A C 1
ATOM 4464 O O . ALA B 1 43 ? -15.228 -79.672 9.150 1.00 65.08 61 ALA A O 1
ATOM 4466 N N . GLY B 1 44 ? -14.688 -77.477 9.233 1.00 63.54 62 GLY A N 1
ATOM 4467 C CA . GLY B 1 44 ? -15.989 -77.040 9.761 1.00 62.63 62 GLY A CA 1
ATOM 4468 C C . GLY B 1 44 ? -17.108 -76.841 8.740 1.00 61.99 62 GLY A C 1
ATOM 4469 O O . GLY B 1 44 ? -18.189 -76.342 9.083 1.00 62.03 62 GLY A O 1
ATOM 4470 N N . ILE B 1 45 ? -16.850 -77.210 7.486 1.00 60.78 63 ILE A N 1
ATOM 4471 C CA . ILE B 1 45 ? -17.877 -77.186 6.448 1.00 60.72 63 ILE A CA 1
ATOM 4472 C C . ILE B 1 45 ? -19.006 -78.138 6.842 1.00 60.61 63 ILE A C 1
ATOM 4473 O O . ILE B 1 45 ? -18.881 -79.355 6.677 1.00 62.17 63 ILE A O 1
ATOM 4478 N N . ARG B 1 46 ? -20.086 -77.598 7.399 1.00 58.17 64 ARG A N 1
ATOM 4479 C CA . ARG B 1 46 ? -21.224 -78.437 7.761 1.00 57.80 64 ARG A CA 1
ATOM 4480 C C . ARG B 1 46 ? -21.667 -79.249 6.547 1.00 58.81 64 ARG A C 1
ATOM 4481 O O . ARG B 1 46 ? -21.619 -78.762 5.417 1.00 57.31 64 ARG A O 1
ATOM 4489 N N . PRO B 1 47 ? -22.079 -80.507 6.782 1.00 59.99 65 PRO A N 1
ATOM 4490 C CA . PRO B 1 47 ? -22.794 -81.281 5.763 1.00 59.93 65 PRO A CA 1
ATOM 4491 C C . PRO B 1 47 ? -23.941 -80.475 5.135 1.00 59.66 65 PRO A C 1
ATOM 4492 O O . PRO B 1 47 ? -24.857 -80.030 5.844 1.00 60.01 65 PRO A O 1
ATOM 4496 N N . GLY B 1 48 ? -23.883 -80.295 3.818 1.00 58.25 66 GLY A N 1
ATOM 4497 C CA . GLY B 1 48 ? -24.970 -79.653 3.086 1.00 57.05 66 GLY A CA 1
ATOM 4498 C C . GLY B 1 48 ? -24.682 -78.196 2.729 1.00 55.92 66 GLY A C 1
ATOM 4499 O O . GLY B 1 48 ? -25.327 -77.631 1.834 1.00 56.22 66 GLY A O 1
ATOM 4500 N N . TRP B 1 49 ? -23.695 -77.599 3.399 1.00 53.27 67 TRP A N 1
ATOM 4501 C CA . TRP B 1 49 ? -23.401 -76.194 3.205 1.00 50.40 67 TRP A CA 1
ATOM 4502 C C . TRP B 1 49 ? -23.052 -75.976 1.763 1.00 50.97 67 TRP A C 1
ATOM 4503 O O . TRP B 1 49 ? -22.269 -76.725 1.177 1.00 50.76 67 TRP A O 1
ATOM 4514 N N . THR B 1 50 ? -23.695 -74.987 1.168 1.00 49.84 68 THR A N 1
ATOM 4515 C CA . THR B 1 50 ? -23.435 -74.664 -0.214 1.00 49.87 68 THR A CA 1
ATOM 4516 C C . THR B 1 50 ? -23.577 -73.172 -0.374 1.00 50.28 68 THR A C 1
ATOM 4517 O O . THR B 1 50 ? -24.488 -72.552 0.195 1.00 52.83 68 THR A O 1
ATOM 4521 N N . PRO B 1 51 ? -22.651 -72.571 -1.108 1.00 48.54 69 PRO A N 1
ATOM 4522 C CA . PRO B 1 51 ? -22.809 -71.168 -1.312 1.00 48.24 69 PRO A CA 1
ATOM 4523 C C . PRO B 1 51 ? -23.683 -70.912 -2.537 1.00 47.02 69 PRO A C 1
ATOM 4524 O O . PRO B 1 51 ? -23.650 -71.680 -3.518 1.00 45.84 69 PRO A O 1
ATOM 4528 N N . THR B 1 52 ? -24.495 -69.863 -2.448 1.00 47.70 70 THR A N 1
ATOM 4529 C CA . THR B 1 52 ? -25.200 -69.340 -3.613 1.00 46.95 70 THR A CA 1
ATOM 4530 C C . THR B 1 52 ? -24.466 -68.124 -4.157 1.00 45.41 70 THR A C 1
ATOM 4531 O O . THR B 1 52 ? -24.183 -67.176 -3.415 1.00 44.90 70 THR A O 1
ATOM 4535 N N . LEU B 1 53 ? -24.247 -68.137 -5.467 1.00 44.58 71 LEU A N 1
ATOM 4536 C CA . LEU B 1 53 ? -23.660 -67.019 -6.202 1.00 45.32 71 LEU A CA 1
ATOM 4537 C C . LEU B 1 53 ? -24.706 -66.305 -7.074 1.00 45.42 71 LEU A C 1
ATOM 4538 O O . LEU B 1 53 ? -25.468 -66.945 -7.810 1.00 43.93 71 LEU A O 1
ATOM 4543 N N . GLN B 1 54 ? -24.706 -64.976 -7.007 1.00 45.65 72 GLN A N 1
ATOM 4544 C CA . GLN B 1 54 ? -25.410 -64.167 -7.997 1.00 47.73 72 GLN A CA 1
ATOM 4545 C C . GLN B 1 54 ? -24.438 -63.357 -8.861 1.00 47.54 72 GLN A C 1
ATOM 4546 O O . GLN B 1 54 ? -23.552 -62.662 -8.334 1.00 46.89 72 GLN A O 1
ATOM 4552 N N . ILE B 1 55 ? -24.630 -63.428 -10.178 1.00 46.00 73 ILE A N 1
ATOM 4553 C CA . ILE B 1 55 ? -24.160 -62.384 -11.075 1.00 46.95 73 ILE A CA 1
ATOM 4554 C C . ILE B 1 55 ? -25.178 -61.257 -11.226 1.00 49.07 73 ILE A C 1
ATOM 4555 O O . ILE B 1 55 ? -26.265 -61.454 -11.756 1.00 50.91 73 ILE A O 1
ATOM 4560 N N . VAL B 1 56 ? -24.732 -60.052 -10.904 1.00 50.39 74 VAL A N 1
ATOM 4561 C CA . VAL B 1 56 ? -25.573 -58.895 -10.684 1.00 50.70 74 VAL A CA 1
ATOM 4562 C C . VAL B 1 56 ? -25.072 -57.813 -11.648 1.00 53.85 74 VAL A C 1
ATOM 4563 O O . VAL B 1 56 ? -23.862 -57.676 -11.860 1.00 53.48 74 VAL A O 1
ATOM 4567 N N . ARG B 1 57 ? -26.001 -57.054 -12.221 1.00 55.23 75 ARG A N 1
ATOM 4568 C CA . ARG B 1 57 ? -25.646 -55.927 -13.072 1.00 56.54 75 ARG A CA 1
ATOM 4569 C C . ARG B 1 57 ? -24.933 -54.892 -12.215 1.00 57.35 75 ARG A C 1
ATOM 4570 O O . ARG B 1 57 ? -25.221 -54.766 -11.024 1.00 57.73 75 ARG A O 1
ATOM 4578 N N . ALA B 1 58 ? -24.001 -54.154 -12.807 1.00 58.80 76 ALA A N 1
ATOM 4579 C CA . ALA B 1 58 ? -23.217 -53.193 -12.026 1.00 60.57 76 ALA A CA 1
ATOM 4580 C C . ALA B 1 58 ? -23.929 -51.876 -11.699 1.00 62.16 76 ALA A C 1
ATOM 4581 O O . ALA B 1 58 ? -23.629 -51.248 -10.684 1.00 62.17 76 ALA A O 1
ATOM 4583 N N . ASP B 1 59 ? -24.866 -51.445 -12.539 1.00 64.59 77 ASP A N 1
ATOM 4584 C CA . ASP B 1 59 ? -25.736 -50.322 -12.140 1.00 67.97 77 ASP A CA 1
ATOM 4585 C C . ASP B 1 59 ? -27.007 -50.745 -11.393 1.00 68.65 77 ASP A C 1
ATOM 4586 O O . ASP B 1 59 ? -27.229 -50.318 -10.257 1.00 69.41 77 ASP A O 1
ATOM 4591 N N . ASP B 1 60 ? -27.772 -51.659 -11.994 1.00 69.02 78 ASP A N 1
ATOM 4592 C CA . ASP B 1 60 ? -29.063 -52.118 -11.451 1.00 69.13 78 ASP A CA 1
ATOM 4593 C C . ASP B 1 60 ? -28.952 -52.652 -10.027 1.00 68.31 78 ASP A C 1
ATOM 4594 O O . ASP B 1 60 ? -29.748 -52.305 -9.151 1.00 68.86 78 ASP A O 1
ATOM 4599 N N . GLY B 1 61 ? -27.980 -53.528 -9.814 1.00 66.18 79 GLY A N 1
ATOM 4600 C CA . GLY B 1 61 ? -28.071 -54.503 -8.742 1.00 63.87 79 GLY A CA 1
ATOM 4601 C C . GLY B 1 61 ? -28.918 -55.685 -9.170 1.00 61.52 79 GLY A C 1
ATOM 4602 O O . GLY B 1 61 ? -29.083 -56.641 -8.419 1.00 61.22 79 GLY A O 1
ATOM 4603 N N . GLN B 1 62 ? -29.413 -55.643 -10.400 1.00 59.46 80 GLN A N 1
ATOM 4604 C CA . GLN B 1 62 ? -30.369 -56.637 -10.859 1.00 56.87 80 GLN A CA 1
ATOM 4605 C C . GLN B 1 62 ? -29.702 -57.981 -11.029 1.00 55.52 80 GLN A C 1
ATOM 4606 O O . GLN B 1 62 ? -28.707 -58.110 -11.752 1.00 54.29 80 GLN A O 1
ATOM 4612 N N . VAL B 1 63 ? -30.266 -58.985 -10.365 1.00 52.12 81 VAL A N 1
ATOM 4613 C CA . VAL B 1 63 ? -29.800 -60.360 -10.478 1.00 50.08 81 VAL A CA 1
ATOM 4614 C C . VAL B 1 63 ? -30.047 -60.905 -11.877 1.00 49.29 81 VAL A C 1
ATOM 4615 O O . VAL B 1 63 ? -31.101 -60.690 -12.453 1.00 50.43 81 VAL A O 1
ATOM 4619 N N . VAL B 1 64 ? -29.042 -61.527 -12.471 1.00 47.15 82 VAL A N 1
ATOM 4620 C CA . VAL B 1 64 ? -29.107 -61.745 -13.890 1.00 47.58 82 VAL A CA 1
ATOM 4621 C C . VAL B 1 64 ? -28.746 -63.185 -14.153 1.00 45.49 82 VAL A C 1
ATOM 4622 O O . VAL B 1 64 ? -29.110 -63.769 -15.186 1.00 45.83 82 VAL A O 1
ATOM 4626 N N . TRP B 1 65 ? -28.169 -63.789 -13.118 1.00 43.42 83 TRP A N 1
ATOM 4627 C CA . TRP B 1 65 ? -27.762 -65.199 -13.096 1.00 41.89 83 TRP A CA 1
ATOM 4628 C C . TRP B 1 65 ? -27.595 -65.617 -11.626 1.00 42.76 83 TRP A C 1
ATOM 4629 O O . TRP B 1 65 ? -27.162 -64.814 -10.797 1.00 41.36 83 TRP A O 1
ATOM 4640 N N . GLU B 1 66 ? -27.993 -66.844 -11.309 1.00 43.95 84 GLU A N 1
ATOM 4641 C CA . GLU B 1 66 ? -27.985 -67.355 -9.943 1.00 45.46 84 GLU A CA 1
ATOM 4642 C C . GLU B 1 66 ? -27.906 -68.864 -9.973 1.00 47.88 84 GLU A C 1
ATOM 4643 O O . GLU B 1 66 ? -28.661 -69.516 -10.694 1.00 49.96 84 GLU A O 1
ATOM 4649 N N . GLY B 1 67 ? -26.946 -69.406 -9.235 1.00 48.21 85 GLY A N 1
ATOM 4650 C CA . GLY B 1 67 ? -26.722 -70.843 -9.145 1.00 49.10 85 GLY A CA 1
ATOM 4651 C C . GLY B 1 67 ? -25.974 -71.150 -7.850 1.00 49.92 85 GLY A C 1
ATOM 4652 O O . GLY B 1 67 ? -25.436 -70.236 -7.217 1.00 50.23 85 GLY A O 1
ATOM 4653 N N . THR B 1 68 ? -25.931 -72.430 -7.473 1.00 49.69 86 THR A N 1
ATOM 4654 C CA . THR B 1 68 ? -25.040 -72.936 -6.422 1.00 49.62 86 THR A CA 1
ATOM 4655 C C . THR B 1 68 ? -23.633 -73.132 -6.988 1.00 49.46 86 THR A C 1
ATOM 4656 O O . THR B 1 68 ? -23.474 -73.490 -8.166 1.00 50.04 86 THR A O 1
ATOM 4660 N N . MET B 1 69 ? -22.619 -72.968 -6.141 1.00 48.24 87 MET A N 1
ATOM 4661 C CA . MET B 1 69 ? -21.227 -73.263 -6.542 1.00 48.63 87 MET A CA 1
ATOM 4662 C C . MET B 1 69 ? -20.830 -74.665 -6.118 1.00 48.29 87 MET A C 1
ATOM 4663 O O . MET B 1 69 ? -21.022 -75.037 -4.968 1.00 49.95 87 MET A O 1
ATOM 4668 N N . ALA B 1 70 ? -20.250 -75.425 -7.034 1.00 49.47 88 ALA A N 1
ATOM 4669 C CA . ALA B 1 70 ? -19.880 -76.818 -6.779 1.00 50.30 88 ALA A CA 1
ATOM 4670 C C . ALA B 1 70 ? -18.597 -76.915 -5.946 1.00 51.78 88 ALA A C 1
ATOM 4671 O O . ALA B 1 70 ? -17.719 -76.061 -6.052 1.00 52.54 88 ALA A O 1
ATOM 4673 N N . GLY B 1 71 ? -18.456 -78.011 -5.203 1.00 51.88 89 GLY A N 1
ATOM 4674 C CA . GLY B 1 71 ? -17.356 -78.204 -4.258 1.00 51.94 89 GLY A CA 1
ATOM 4675 C C . GLY B 1 71 ? -17.866 -78.809 -2.958 1.00 51.03 89 GLY A C 1
ATOM 4676 O O . GLY B 1 71 ? -19.030 -79.169 -2.865 1.00 51.43 89 GLY A O 1
ATOM 4677 N N . PRO B 1 72 ? -17.016 -78.882 -1.925 1.00 51.17 90 PRO A N 1
ATOM 4678 C CA . PRO B 1 72 ? -15.648 -78.381 -1.849 1.00 50.94 90 PRO A CA 1
ATOM 4679 C C . PRO B 1 72 ? -14.664 -79.256 -2.632 1.00 51.61 90 PRO A C 1
ATOM 4680 O O . PRO B 1 72 ? -14.853 -80.477 -2.716 1.00 50.31 90 PRO A O 1
ATOM 4684 N N . SER B 1 73 ? -13.657 -78.635 -3.247 1.00 50.75 91 SER A N 1
ATOM 4685 C CA . SER B 1 73 ? -12.477 -79.376 -3.677 1.00 49.95 91 SER A CA 1
ATOM 4686 C C . SER B 1 73 ? -11.278 -78.760 -3.036 1.00 48.07 91 SER A C 1
ATOM 4687 O O . SER B 1 73 ? -11.033 -77.571 -3.209 1.00 47.80 91 SER A O 1
ATOM 4690 N N . GLU B 1 74 ? -10.504 -79.578 -2.340 1.00 47.03 92 GLU A N 1
ATOM 4691 C CA . GLU B 1 74 ? -9.273 -79.105 -1.733 1.00 48.29 92 GLU A CA 1
ATOM 4692 C C . GLU B 1 74 ? -8.116 -79.057 -2.750 1.00 45.81 92 GLU A C 1
ATOM 4693 O O . GLU B 1 74 ? -7.793 -80.047 -3.393 1.00 42.01 92 GLU A O 1
ATOM 4699 N N . ASP B 1 75 ? -7.505 -77.885 -2.882 1.00 45.36 93 ASP A N 1
ATOM 4700 C CA . ASP B 1 75 ? -6.430 -77.677 -3.851 1.00 45.52 93 ASP A CA 1
ATOM 4701 C C . ASP B 1 75 ? -5.100 -78.153 -3.285 1.00 45.28 93 ASP A C 1
ATOM 4702 O O . ASP B 1 75 ? -4.241 -77.343 -2.961 1.00 47.39 93 ASP A O 1
ATOM 4707 N N . ARG B 1 76 ? -4.933 -79.464 -3.160 1.00 44.85 94 ARG A N 1
ATOM 4708 C CA . ARG B 1 76 ? -3.984 -80.012 -2.204 1.00 47.08 94 ARG A CA 1
ATOM 4709 C C . ARG B 1 76 ? -2.578 -79.978 -2.798 1.00 45.59 94 ARG A C 1
ATOM 4710 O O . ARG B 1 76 ? -1.601 -79.917 -2.082 1.00 42.16 94 ARG A O 1
ATOM 4718 N N . LEU B 1 77 ? -2.498 -79.987 -4.120 1.00 46.44 95 LEU A N 1
ATOM 4719 C CA . LEU B 1 77 ? -1.206 -80.022 -4.787 1.00 46.57 95 LEU A CA 1
ATOM 4720 C C . LEU B 1 77 ? -0.659 -78.633 -5.115 1.00 45.75 95 LEU A C 1
ATOM 4721 O O . LEU B 1 77 ? 0.515 -78.497 -5.458 1.00 47.61 95 LEU A O 1
ATOM 4726 N N . VAL B 1 78 ? -1.500 -77.602 -4.990 1.00 43.85 96 VAL A N 1
ATOM 4727 C CA . VAL B 1 78 ? -1.117 -76.239 -5.376 1.00 39.66 96 VAL A CA 1
ATOM 4728 C C . VAL B 1 78 ? -1.245 -75.207 -4.242 1.00 39.03 96 VAL A C 1
ATOM 4729 O O . VAL B 1 78 ? -0.275 -74.940 -3.535 1.00 39.15 96 VAL A O 1
ATOM 4733 N N . SER B 1 79 ? -2.430 -74.641 -4.035 1.00 37.55 97 SER A N 1
ATOM 4734 C CA . SER B 1 79 ? -2.564 -73.548 -3.056 1.00 35.35 97 SER A CA 1
ATOM 4735 C C . SER B 1 79 ? -2.856 -74.050 -1.648 1.00 36.43 97 SER A C 1
ATOM 4736 O O . SER B 1 79 ? -2.551 -73.382 -0.660 1.00 31.05 97 SER A O 1
ATOM 4739 N N . GLY B 1 80 ? -3.431 -75.248 -1.562 1.00 37.31 98 GLY A N 1
ATOM 4740 C CA . GLY B 1 80 ? -3.959 -75.736 -0.289 1.00 39.42 98 GLY A CA 1
ATOM 4741 C C . GLY B 1 80 ? -5.353 -75.208 0.039 1.00 39.13 98 GLY A C 1
ATOM 4742 O O . GLY B 1 80 ? -5.906 -75.561 1.069 1.00 41.34 98 GLY A O 1
ATOM 4743 N N . ASP B 1 81 ? -5.920 -74.352 -0.811 1.00 38.96 99 ASP A N 1
ATOM 4744 C CA . ASP B 1 81 ? -7.230 -73.732 -0.511 1.00 38.77 99 ASP A CA 1
ATOM 4745 C C . ASP B 1 81 ? -8.342 -74.755 -0.717 1.00 37.50 99 ASP A C 1
ATOM 4746 O O . ASP B 1 81 ? -8.213 -75.668 -1.528 1.00 36.20 99 ASP A O 1
ATOM 4751 N N . THR B 1 82 ? -9.453 -74.560 -0.013 1.00 36.30 100 THR A N 1
ATOM 4752 C CA . THR B 1 82 ? -10.684 -75.260 -0.319 1.00 37.01 100 THR A CA 1
ATOM 4753 C C . THR B 1 82 ? -11.589 -74.373 -1.160 1.00 36.65 100 THR A C 1
ATOM 4754 O O . THR B 1 82 ? -11.890 -73.241 -0.782 1.00 37.75 100 THR A O 1
ATOM 4758 N N . LEU B 1 83 ? -11.949 -74.857 -2.341 1.00 36.78 101 LEU A N 1
ATOM 4759 C CA . LEU B 1 83 ? -12.552 -74.024 -3.377 1.00 37.30 101 LEU A CA 1
ATOM 4760 C C . LEU B 1 83 ? -13.956 -74.513 -3.745 1.00 38.36 101 LEU A C 1
ATOM 4761 O O . LEU B 1 83 ? -14.224 -75.715 -3.732 1.00 35.95 101 LEU A O 1
ATOM 4766 N N . TYR B 1 84 ? -14.814 -73.578 -4.145 1.00 37.06 102 TYR A N 1
ATOM 4767 C CA . TYR B 1 84 ? -16.087 -73.897 -4.799 1.00 40.02 102 TYR A CA 1
ATOM 4768 C C . TYR B 1 84 ? -16.111 -73.124 -6.108 1.00 42.16 102 TYR A C 1
ATOM 4769 O O . TYR B 1 84 ? -15.534 -72.023 -6.208 1.00 39.63 102 TYR A O 1
ATOM 4778 N N . ARG B 1 85 ? -16.812 -73.654 -7.103 1.00 43.30 103 ARG A N 1
ATOM 4779 C CA . ARG B 1 85 ? -16.718 -73.047 -8.421 1.00 47.21 103 ARG A CA 1
ATOM 4780 C C . ARG B 1 85 ? -18.025 -73.015 -9.164 1.00 48.02 103 ARG A C 1
ATOM 4781 O O . ARG B 1 85 ? -18.762 -73.997 -9.176 1.00 49.19 103 ARG A O 1
ATOM 4789 N N . ALA B 1 86 ? -18.300 -71.881 -9.795 1.00 48.66 104 ALA A N 1
ATOM 4790 C CA . ALA B 1 86 ? -19.450 -71.770 -10.669 1.00 49.91 104 ALA A CA 1
ATOM 4791 C C . ALA B 1 86 ? -19.026 -71.507 -12.115 1.00 51.95 104 ALA A C 1
ATOM 4792 O O . ALA B 1 86 ? -17.921 -70.995 -12.383 1.00 49.36 104 ALA A O 1
ATOM 4794 N N . ASP B 1 87 ? -19.923 -71.875 -13.032 1.00 52.34 105 ASP A N 1
ATOM 4795 C CA . ASP B 1 87 ? -19.743 -71.698 -14.462 1.00 52.00 105 ASP A CA 1
ATOM 4796 C C . ASP B 1 87 ? -20.970 -70.981 -15.000 1.00 51.85 105 ASP A C 1
ATOM 4797 O O . ASP B 1 87 ? -22.030 -71.586 -15.145 1.00 51.24 105 ASP A O 1
ATOM 4802 N N . PHE B 1 88 ? -20.851 -69.682 -15.225 1.00 49.69 106 PHE A N 1
ATOM 4803 C CA . PHE B 1 88 ? -21.993 -68.926 -15.664 1.00 50.80 106 PHE A CA 1
ATOM 4804 C C . PHE B 1 88 ? -21.926 -68.623 -17.158 1.00 52.30 106 PHE A C 1
ATOM 4805 O O . PHE B 1 88 ? -22.296 -67.540 -17.605 1.00 52.65 106 PHE A O 1
ATOM 4813 N N . THR B 1 89 ? -21.468 -69.601 -17.925 1.00 53.50 107 THR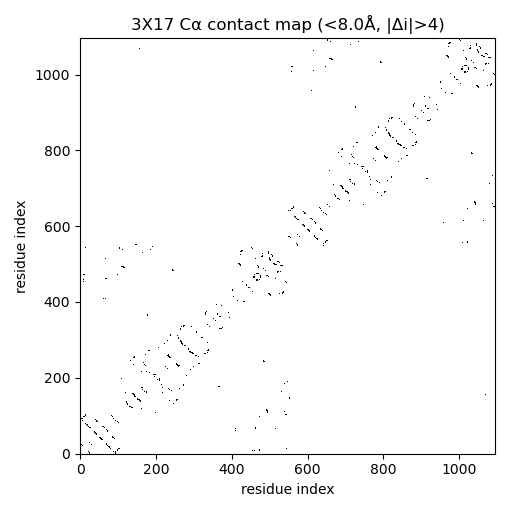 A N 1
ATOM 4814 C CA . THR B 1 89 ? -21.468 -69.496 -19.377 1.00 58.26 107 THR A CA 1
ATOM 4815 C C . THR B 1 89 ? -22.771 -68.906 -19.909 1.00 59.08 107 THR A C 1
ATOM 4816 O O . THR B 1 89 ? -22.749 -68.094 -20.834 1.00 59.69 107 THR A O 1
ATOM 4820 N N . SER B 1 90 ? -23.888 -69.294 -19.288 1.00 61.19 108 SER A N 1
ATOM 4821 C CA . SER B 1 90 ? -25.236 -68.837 -19.662 1.00 61.41 108 SER A CA 1
ATOM 4822 C C . SER B 1 90 ? -25.319 -67.347 -19.925 1.00 61.09 108 SER A C 1
ATOM 4823 O O . SER B 1 90 ? -25.991 -66.919 -20.864 1.00 62.28 108 SER A O 1
ATOM 4826 N N . LEU B 1 91 ? -24.702 -66.560 -19.072 1.00 59.62 109 LEU A N 1
ATOM 4827 C CA . LEU B 1 91 ? -24.816 -65.129 -19.177 1.00 58.74 109 LEU A CA 1
ATOM 4828 C C . LEU B 1 91 ? -24.105 -64.615 -20.410 1.00 58.76 109 LEU A C 1
ATOM 4829 O O . LEU B 1 91 ? -22.909 -64.691 -20.465 1.00 59.01 109 LEU A O 1
ATOM 4834 N N . THR B 1 92 ? -24.827 -64.092 -21.392 1.00 57.28 110 THR A N 1
ATOM 4835 C CA . THR B 1 92 ? -24.188 -63.627 -22.637 1.00 56.70 110 THR A CA 1
ATOM 4836 C C . THR B 1 92 ? -24.498 -62.200 -23.037 1.00 55.44 110 THR A C 1
ATOM 4837 O O . THR B 1 92 ? -23.853 -61.657 -23.917 1.00 54.97 110 THR A O 1
ATOM 4841 N N . ALA B 1 93 ? -25.467 -61.576 -22.382 1.00 56.73 111 ALA A N 1
ATOM 4842 C CA . ALA B 1 93 ? -25.661 -60.144 -22.569 1.00 57.33 111 ALA A CA 1
ATOM 4843 C C . ALA B 1 93 ? -24.350 -59.371 -22.325 1.00 58.16 111 ALA A C 1
ATOM 4844 O O . ALA B 1 93 ? -23.832 -59.332 -21.201 1.00 57.43 111 ALA A O 1
ATOM 4846 N N . PRO B 1 94 ? -23.803 -58.755 -23.385 1.00 58.94 112 PRO A N 1
ATOM 4847 C CA . PRO B 1 94 ? -22.643 -57.903 -23.160 1.00 58.17 112 PRO A CA 1
ATOM 4848 C C . PRO B 1 94 ? -22.986 -56.841 -22.136 1.00 58.45 112 PRO A C 1
ATOM 4849 O O . PRO B 1 94 ? -24.141 -56.438 -22.026 1.00 59.32 112 PRO A O 1
ATOM 4853 N N . GLY B 1 95 ? -22.005 -56.451 -21.334 1.00 58.28 113 GLY A N 1
ATOM 4854 C CA . GLY B 1 95 ? -22.223 -55.454 -20.293 1.00 55.75 113 GLY A CA 1
ATOM 4855 C C . GLY B 1 95 ? -21.355 -55.734 -19.088 1.00 54.78 113 GLY A C 1
ATOM 4856 O O . GLY B 1 95 ? -20.474 -56.584 -19.129 1.00 56.33 113 GLY A O 1
ATOM 4857 N N . ARG B 1 96 ? -21.708 -55.111 -17.978 1.00 54.54 114 ARG A N 1
ATOM 4858 C CA . ARG B 1 96 ? -20.802 -54.906 -16.868 1.00 54.32 114 ARG A CA 1
ATOM 4859 C C . ARG B 1 96 ? -21.440 -55.422 -15.569 1.00 53.28 114 ARG A C 1
ATOM 4860 O O . ARG B 1 96 ? -22.518 -54.962 -15.161 1.00 52.21 114 ARG A O 1
ATOM 4868 N N . TYR B 1 97 ? -20.768 -56.381 -14.934 1.00 50.66 115 TYR A N 1
ATOM 4869 C CA . TYR B 1 97 ? -21.353 -57.162 -13.843 1.00 48.29 115 TYR A CA 1
ATOM 4870 C C . TYR B 1 97 ? -20.454 -57.239 -12.612 1.00 47.98 115 TYR A C 1
ATOM 4871 O O . TYR B 1 97 ? -19.270 -56.838 -12.642 1.00 46.06 115 TYR A O 1
ATOM 4880 N N . VAL B 1 98 ? -21.029 -57.821 -11.560 1.00 46.07 11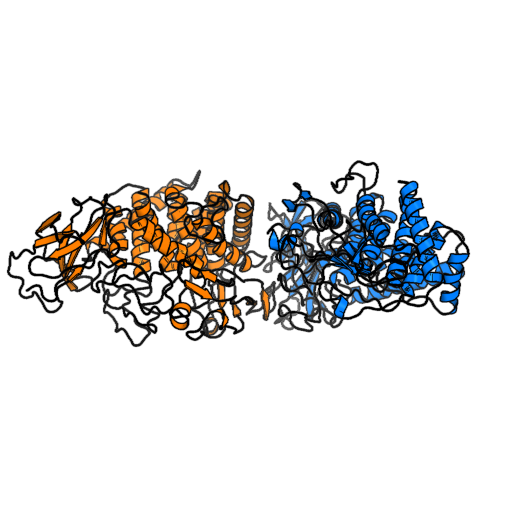6 VAL A N 1
ATOM 4881 C CA . VAL B 1 98 ? -20.355 -58.137 -10.309 1.00 46.25 116 VAL A CA 1
ATOM 4882 C C . VAL B 1 98 ? -20.820 -59.537 -9.878 1.00 45.84 116 VAL A C 1
ATOM 4883 O O . VAL B 1 98 ? -21.977 -59.887 -10.088 1.00 45.05 116 VAL A O 1
ATOM 4887 N N . ALA B 1 99 ? -19.896 -60.365 -9.379 1.00 45.35 117 ALA A N 1
ATOM 4888 C CA . ALA B 1 99 ? -20.240 -61.640 -8.743 1.00 44.24 117 ALA A CA 1
ATOM 4889 C C . ALA B 1 99 ? -20.372 -61.489 -7.228 1.00 45.22 117 ALA A C 1
ATOM 4890 O O . ALA B 1 99 ? -19.436 -61.053 -6.551 1.00 46.78 117 ALA A O 1
ATOM 4892 N N . GLN B 1 100 ? -21.555 -61.803 -6.708 1.00 44.76 118 GLN A N 1
ATOM 4893 C CA . GLN B 1 100 ? -21.885 -61.563 -5.299 1.00 44.35 118 GLN A CA 1
ATOM 4894 C C . GLN B 1 100 ? -22.192 -62.913 -4.678 1.00 45.02 118 GLN A C 1
ATOM 4895 O O . GLN B 1 100 ? -23.053 -63.647 -5.179 1.00 45.36 118 GLN A O 1
ATOM 4901 N N . VAL B 1 101 ? -21.423 -63.292 -3.663 1.00 43.09 119 VAL A N 1
ATOM 4902 C CA . VAL B 1 101 ? -21.727 -64.495 -2.933 1.00 44.33 119 VAL A CA 1
ATOM 4903 C C . VAL B 1 101 ? -22.742 -64.068 -1.909 1.00 44.31 119 VAL A C 1
ATOM 4904 O O . VAL B 1 101 ? -22.547 -63.048 -1.236 1.00 44.48 119 VAL A O 1
ATOM 4908 N N . VAL B 1 102 ? -23.873 -64.769 -1.860 1.00 44.12 120 VAL A N 1
ATOM 4909 C CA . VAL B 1 102 ? -24.960 -64.361 -0.959 1.00 45.75 120 VAL A CA 1
ATOM 4910 C C . VAL B 1 102 ? -24.560 -64.550 0.520 1.00 44.30 120 VAL A C 1
ATOM 4911 O O . VAL B 1 102 ? -24.180 -65.635 0.921 1.00 45.83 120 VAL A O 1
ATOM 4915 N N . GLY B 1 103 ? -24.623 -63.486 1.312 1.00 45.90 121 GLY A N 1
ATOM 4916 C CA . GLY B 1 103 ? -24.066 -63.498 2.662 1.00 47.78 121 GLY A CA 1
ATOM 4917 C C . GLY B 1 103 ? -22.559 -63.728 2.658 1.00 49.86 121 GLY A C 1
ATOM 4918 O O . GLY B 1 103 ? -21.999 -64.242 3.638 1.00 52.23 121 GLY A O 1
ATOM 4919 N N . GLY B 1 104 ? -21.920 -63.443 1.522 1.00 47.47 122 GLY A N 1
ATOM 4920 C CA . GLY B 1 104 ? -20.471 -63.576 1.391 1.00 46.04 122 GLY A CA 1
ATOM 4921 C C . GLY B 1 104 ? -19.771 -62.406 0.713 1.00 44.13 122 GLY A C 1
ATOM 4922 O O . GLY B 1 104 ? -20.242 -61.278 0.755 1.00 40.67 122 GLY A O 1
ATOM 4923 N N . PRO B 1 105 ? -18.603 -62.663 0.111 1.00 45.05 123 PRO A N 1
ATOM 4924 C CA . PRO B 1 105 ? -17.906 -61.508 -0.432 1.00 45.17 123 PRO A CA 1
ATOM 4925 C C . PRO B 1 105 ? -18.425 -61.154 -1.816 1.00 44.02 123 PRO A C 1
ATOM 4926 O O . PRO B 1 105 ? -18.997 -61.997 -2.513 1.00 43.88 123 PRO A O 1
ATOM 4930 N N . ARG B 1 106 ? -18.202 -59.902 -2.192 1.00 44.23 124 ARG A N 1
ATOM 4931 C CA . ARG B 1 106 ? -18.608 -59.352 -3.478 1.00 44.41 124 ARG A CA 1
ATOM 4932 C C . ARG B 1 106 ? -17.332 -59.163 -4.331 1.00 42.04 124 ARG A C 1
ATOM 4933 O O . ARG B 1 106 ? -16.347 -58.631 -3.838 1.00 40.67 124 ARG A O 1
ATOM 4941 N N . SER B 1 107 ? -17.381 -59.544 -5.605 1.00 40.97 125 SER A N 1
ATOM 4942 C CA . SER B 1 107 ? -16.262 -59.360 -6.521 1.00 40.69 125 SER A CA 1
ATOM 4943 C C . SER B 1 107 ? -16.160 -57.923 -7.021 1.00 42.09 125 SER A C 1
ATOM 4944 O O . SER B 1 107 ? -17.115 -57.166 -6.890 1.00 44.49 125 SER A O 1
ATOM 4947 N N . PRO B 1 108 ? -15.034 -57.563 -7.682 1.00 41.56 126 PRO A N 1
ATOM 4948 C CA . PRO B 1 108 ? -15.025 -56.343 -8.502 1.00 41.55 126 PRO A CA 1
ATOM 4949 C C . PRO B 1 108 ? -15.880 -56.460 -9.765 1.00 42.01 126 PRO A C 1
ATOM 4950 O O . PRO B 1 108 ? -16.267 -57.580 -10.149 1.00 38.46 126 PRO A O 1
ATOM 4954 N N . GLU B 1 109 ? -16.144 -55.314 -10.416 1.00 42.21 127 GLU A N 1
ATOM 4955 C CA . GLU B 1 109 ? -16.881 -55.309 -11.690 1.00 42.61 127 GLU A CA 1
ATOM 4956 C C . GLU B 1 109 ? -16.026 -55.960 -12.755 1.00 44.31 127 GLU A C 1
ATOM 4957 O O . GLU B 1 109 ? -14.800 -55.824 -12.747 1.00 46.20 127 GLU A O 1
ATOM 4963 N N . PHE B 1 110 ? -16.679 -56.613 -13.706 1.00 43.28 128 PHE A N 1
ATOM 4964 C CA . PHE B 1 110 ? -16.010 -57.102 -14.886 1.00 44.02 128 PHE A CA 1
ATOM 4965 C C . PHE B 1 110 ? -16.973 -56.972 -16.059 1.00 45.98 128 PHE A C 1
ATOM 4966 O O . PHE B 1 110 ? -18.187 -56.800 -15.857 1.00 46.63 128 PHE A O 1
ATOM 4974 N N . ALA B 1 111 ? -16.443 -57.096 -17.274 1.00 44.57 129 ALA A N 1
ATOM 4975 C CA . ALA B 1 111 ? -17.263 -57.027 -18.475 1.00 43.80 129 ALA A CA 1
ATOM 4976 C C . ALA B 1 111 ? -17.521 -58.409 -19.061 1.00 43.96 129 ALA A C 1
ATOM 4977 O O . ALA B 1 111 ? -16.832 -59.368 -18.726 1.00 43.06 129 ALA A O 1
ATOM 4979 N N . ILE B 1 112 ? -18.639 -58.532 -19.777 1.00 43.89 130 ILE A N 1
ATOM 4980 C CA . ILE B 1 112 ? -18.801 -59.539 -20.810 1.00 43.84 130 ILE A CA 1
ATOM 4981 C C . ILE B 1 112 ? -18.832 -58.807 -22.145 1.00 45.73 130 ILE A C 1
ATOM 4982 O O . ILE B 1 112 ? -19.455 -57.747 -22.269 1.00 46.55 130 ILE A O 1
ATOM 4987 N N . GLY B 1 113 ? -18.085 -59.323 -23.109 1.00 47.76 131 GLY A N 1
ATOM 4988 C CA . GLY B 1 113 ? -17.877 -58.632 -24.380 1.00 50.19 131 GLY A CA 1
ATOM 4989 C C . GLY B 1 113 ? -16.601 -59.121 -25.039 1.00 51.95 131 GLY A C 1
ATOM 4990 O O . GLY B 1 113 ? -16.029 -60.128 -24.609 1.00 52.10 131 GLY A O 1
ATOM 4991 N N . PRO B 1 114 ? -16.086 -58.359 -26.021 1.00 53.11 132 PRO A N 1
ATOM 4992 C CA . PRO B 1 114 ? -14.886 -58.778 -26.753 1.00 53.44 132 PRO A CA 1
ATOM 4993 C C . PRO B 1 114 ? -13.587 -58.359 -26.010 1.00 52.51 132 PRO A C 1
ATOM 4994 O O . PRO B 1 114 ? -12.817 -57.529 -26.497 1.00 53.73 132 PRO A O 1
ATOM 4998 N N . VAL B 1 115 ? -13.385 -58.877 -24.805 1.00 51.47 133 VAL A N 1
ATOM 4999 C CA . VAL B 1 115 ? -12.416 -58.274 -23.885 1.00 49.98 133 VAL A CA 1
ATOM 5000 C C . VAL B 1 115 ? -10.970 -58.527 -24.311 1.00 48.41 133 VAL A C 1
ATOM 5001 O O . VAL B 1 115 ? -10.081 -57.778 -23.928 1.00 49.51 133 VAL A O 1
ATOM 5005 N N . TYR B 1 116 ? -10.712 -59.622 -25.011 1.00 47.18 134 TYR A N 1
ATOM 5006 C CA . TYR B 1 116 ? -9.331 -59.937 -25.357 1.00 49.14 134 TYR A CA 1
ATOM 5007 C C . TYR B 1 116 ? -8.738 -59.104 -26.480 1.00 51.13 134 TYR A C 1
ATOM 5008 O O . TYR B 1 116 ? -7.526 -59.125 -26.678 1.00 52.20 134 TYR A O 1
ATOM 5017 N N . ARG B 1 117 ? -9.581 -58.355 -27.191 1.00 51.66 135 ARG A N 1
ATOM 5018 C CA . ARG B 1 117 ? -9.094 -57.320 -28.096 1.00 52.60 135 ARG A CA 1
ATOM 5019 C C . ARG B 1 117 ? -8.371 -56.245 -27.316 1.00 50.54 135 ARG A C 1
ATOM 5020 O O . ARG B 1 117 ? -7.286 -55.822 -27.697 1.00 49.03 135 ARG A O 1
ATOM 5028 N N . ASP B 1 118 ? -8.966 -55.828 -26.205 1.00 51.37 136 ASP A N 1
ATOM 5029 C CA . ASP B 1 118 ? -8.348 -54.838 -25.329 1.00 50.60 136 ASP A CA 1
ATOM 5030 C C . ASP B 1 118 ? -7.118 -55.377 -24.594 1.00 49.73 136 ASP A C 1
ATOM 5031 O O . ASP B 1 118 ? -6.157 -54.635 -24.354 1.00 50.38 136 ASP A O 1
ATOM 5036 N N . VAL B 1 119 ? -7.150 -56.661 -24.257 1.00 45.97 137 VAL A N 1
ATOM 5037 C CA . VAL B 1 119 ? -6.049 -57.291 -23.564 1.00 45.48 137 VAL A CA 1
ATOM 5038 C C . VAL B 1 119 ? -4.866 -57.480 -24.510 1.00 45.60 137 VAL A C 1
ATOM 5039 O O . VAL B 1 119 ? -3.742 -57.086 -24.201 1.00 44.88 137 VAL A O 1
ATOM 5043 N N . LEU B 1 120 ? -5.144 -58.052 -25.676 1.00 45.26 138 LEU A N 1
ATOM 5044 C CA . LEU B 1 120 ? -4.150 -58.190 -26.733 1.00 45.11 138 LEU A CA 1
ATOM 5045 C C . LEU B 1 120 ? -3.538 -56.853 -27.084 1.00 44.52 138 LEU A C 1
ATOM 5046 O O . LEU B 1 120 ? -2.319 -56.726 -27.180 1.00 47.31 138 LEU A O 1
ATOM 5051 N N . TYR B 1 121 ? -4.383 -55.844 -27.223 1.00 41.92 139 TYR A N 1
ATOM 5052 C CA . TYR B 1 121 ? -3.908 -54.509 -27.439 1.00 42.15 139 TYR A CA 1
ATOM 5053 C C . TYR B 1 121 ? -2.839 -54.076 -26.429 1.00 43.05 139 TYR A C 1
ATOM 5054 O O . TYR B 1 121 ? -1.809 -53.537 -26.828 1.00 41.31 139 TYR A O 1
ATOM 5063 N N . ALA B 1 122 ? -3.171 -54.107 -25.140 1.00 41.96 140 ALA A N 1
ATOM 5064 C CA . ALA B 1 122 ? -2.270 -53.543 -24.126 1.00 41.92 140 ALA A CA 1
ATOM 5065 C C . ALA B 1 122 ? -0.964 -54.340 -24.062 1.00 41.53 140 ALA A C 1
ATOM 5066 O O . ALA B 1 122 ? 0.114 -53.773 -23.865 1.00 42.14 140 ALA A O 1
ATOM 5068 N N . ALA B 1 123 ? -1.083 -55.653 -24.215 1.00 38.92 141 ALA A N 1
ATOM 5069 C CA . ALA B 1 123 ? 0.045 -56.555 -24.145 1.00 39.53 141 ALA A CA 1
ATOM 5070 C C . ALA B 1 123 ? 1.066 -56.295 -25.256 1.00 38.65 141 ALA A C 1
ATOM 5071 O O . ALA B 1 123 ? 2.271 -56.363 -25.022 1.00 37.71 141 ALA A O 1
ATOM 5073 N N . ALA B 1 124 ? 0.580 -56.172 -26.488 1.00 40.33 142 ALA A N 1
ATOM 5074 C CA . ALA B 1 124 ? 1.449 -56.043 -27.653 1.00 40.08 142 ALA A CA 1
ATOM 5075 C C . ALA B 1 124 ? 2.014 -54.645 -27.725 1.00 42.15 142 ALA A C 1
ATOM 5076 O O . ALA B 1 124 ? 3.200 -54.446 -28.024 1.00 43.09 142 ALA A O 1
ATOM 5078 N N . ARG B 1 125 ? 1.200 -53.673 -27.334 1.00 41.09 143 ARG A N 1
ATOM 5079 C CA . ARG B 1 125 ? 1.647 -52.300 -27.347 1.00 39.69 143 ARG A CA 1
ATOM 5080 C C . ARG B 1 125 ? 2.696 -51.966 -26.282 1.00 38.93 143 ARG A C 1
ATOM 5081 O O . ARG B 1 125 ? 3.441 -50.997 -26.436 1.00 36.89 143 ARG A O 1
ATOM 5089 N N . SER B 1 126 ? 2.673 -52.670 -25.148 1.00 38.46 144 SER A N 1
ATOM 5090 C CA . SER B 1 126 ? 3.649 -52.392 -24.104 1.00 36.99 144 SER A CA 1
ATOM 5091 C C . SER B 1 126 ? 5.077 -52.463 -24.663 1.00 38.10 144 SER A C 1
ATOM 5092 O O . SER B 1 126 ? 5.974 -51.770 -24.165 1.00 41.10 144 SER A O 1
ATOM 5095 N N . TYR B 1 127 ? 5.294 -53.322 -25.659 1.00 38.47 145 TYR A N 1
ATOM 5096 C CA . TYR B 1 127 ? 6.601 -53.454 -26.313 1.00 41.44 145 TYR A CA 1
ATOM 5097 C C . TYR B 1 127 ? 7.072 -52.142 -26.920 1.00 43.03 145 TYR A C 1
ATOM 5098 O O . TYR B 1 127 ? 8.255 -51.817 -26.850 1.00 42.94 145 TYR A O 1
ATOM 5107 N N . TYR B 1 128 ? 6.147 -51.399 -27.521 1.00 42.53 146 TYR A N 1
ATOM 5108 C CA . TYR B 1 128 ? 6.460 -50.077 -28.034 1.00 42.65 146 TYR A CA 1
ATOM 5109 C C . TYR B 1 128 ? 6.919 -49.181 -26.885 1.00 41.47 146 TYR A C 1
ATOM 5110 O O . TYR B 1 128 ? 7.939 -48.486 -26.973 1.00 41.35 146 TYR A O 1
ATOM 5119 N N . LEU B 1 129 ? 6.240 -49.288 -25.760 1.00 40.28 147 LEU A N 1
ATOM 5120 C CA . LEU B 1 129 ? 6.585 -48.453 -24.615 1.00 40.28 147 LEU A CA 1
ATOM 5121 C C . LEU B 1 129 ? 7.916 -48.865 -23.946 1.00 39.80 147 LEU A C 1
ATOM 5122 O O . LEU B 1 129 ? 8.473 -48.120 -23.123 1.00 38.79 147 LEU A O 1
ATOM 5127 N N . GLN B 1 130 ? 8.436 -50.034 -24.333 1.00 38.54 148 GLN A N 1
ATOM 5128 C CA . GLN B 1 130 ? 9.684 -50.578 -23.768 1.00 37.77 148 GLN A CA 1
ATOM 5129 C C . GLN B 1 130 ? 10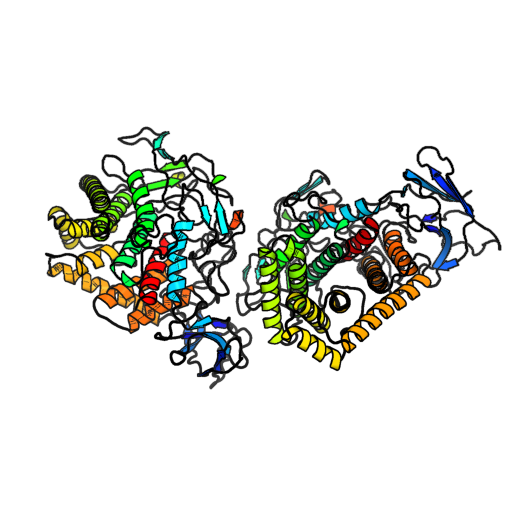.870 -50.297 -24.699 1.00 38.27 148 GLN A C 1
ATOM 5130 O O . GLN B 1 130 ? 12.005 -50.681 -24.418 1.00 38.67 148 GLN A O 1
ATOM 5136 N N . ARG B 1 131 ? 10.581 -49.673 -25.837 1.00 38.90 149 ARG A N 1
ATOM 5137 C CA . ARG B 1 131 ? 11.563 -49.451 -26.883 1.00 37.27 149 ARG A CA 1
ATOM 5138 C C . ARG B 1 131 ? 12.706 -48.585 -26.379 1.00 37.91 149 ARG A C 1
ATOM 5139 O O . ARG B 1 131 ? 12.478 -47.625 -25.631 1.00 34.39 149 ARG A O 1
ATOM 5147 N N . CYS B 1 132 ? 13.929 -48.988 -26.729 1.00 38.23 150 CYS A N 1
ATOM 5148 C CA . CYS B 1 132 ? 15.147 -48.253 -26.355 1.00 39.51 150 CYS A CA 1
ATOM 5149 C C . CYS B 1 132 ? 15.646 -47.405 -27.532 1.00 42.07 150 CYS A C 1
ATOM 5150 O O . CYS B 1 132 ? 15.574 -47.826 -28.698 1.00 41.69 150 CYS A O 1
ATOM 5153 N N . GLY B 1 133 ? 16.243 -46.264 -27.208 1.00 44.42 151 GLY A N 1
ATOM 5154 C CA . GLY B 1 133 ? 16.980 -45.470 -28.191 1.00 47.11 151 GLY A CA 1
ATOM 5155 C C . GLY B 1 133 ? 16.102 -44.491 -28.962 1.00 49.15 151 GLY A C 1
ATOM 5156 O O . GLY B 1 133 ? 16.453 -44.075 -30.058 1.00 49.27 151 GLY A O 1
ATOM 5157 N N . VAL B 1 134 ? 14.956 -44.128 -28.394 1.00 50.45 152 VAL A N 1
ATOM 5158 C CA . VAL B 1 134 ? 14.004 -43.268 -29.087 1.00 52.01 152 VAL A CA 1
ATOM 5159 C C . VAL B 1 134 ? 13.151 -42.489 -28.086 1.00 52.29 152 VAL A C 1
ATOM 5160 O O . VAL B 1 134 ? 12.915 -42.950 -26.968 1.00 52.71 152 VAL A O 1
ATOM 5164 N N . ALA B 1 135 ? 12.794 -41.260 -28.443 1.00 53.12 153 ALA A N 1
ATOM 5165 C CA . ALA B 1 135 ? 11.949 -40.430 -27.593 1.00 52.95 153 ALA A CA 1
ATOM 5166 C C . ALA B 1 135 ? 10.511 -40.937 -27.614 1.00 53.04 153 ALA A C 1
ATOM 5167 O O . ALA B 1 135 ? 10.052 -41.500 -28.611 1.00 53.74 153 ALA A O 1
ATOM 5169 N N . ILE B 1 136 ? 9.860 -40.871 -26.457 1.00 54.48 154 ILE A N 1
ATOM 5170 C CA . ILE B 1 136 ? 8.442 -41.213 -26.360 1.00 55.82 154 ILE A CA 1
ATOM 5171 C C . ILE B 1 136 ? 7.689 -40.138 -25.592 1.00 56.08 154 ILE A C 1
ATOM 5172 O O . ILE B 1 136 ? 8.175 -39.589 -24.590 1.00 53.54 154 ILE A O 1
ATOM 5177 N N . ASP B 1 137 ? 6.527 -39.794 -26.134 1.00 58.05 155 ASP A N 1
ATOM 5178 C CA . ASP B 1 137 ? 5.600 -38.862 -25.503 1.00 60.03 155 ASP A CA 1
ATOM 5179 C C . ASP B 1 137 ? 4.203 -39.323 -25.899 1.00 59.67 155 ASP A C 1
ATOM 5180 O O . ASP B 1 137 ? 3.610 -38.819 -26.853 1.00 59.95 155 ASP A O 1
ATOM 5185 N N . ASP B 1 138 ? 3.769 -40.409 -25.272 1.00 58.20 156 ASP A N 1
ATOM 5186 C CA . ASP B 1 138 ? 2.575 -41.112 -25.699 1.00 56.99 156 ASP A CA 1
ATOM 5187 C C . ASP B 1 138 ? 1.380 -40.430 -25.046 1.00 56.78 156 ASP A C 1
ATOM 5188 O O . ASP B 1 138 ? 1.306 -40.322 -23.825 1.00 56.65 156 ASP A O 1
ATOM 5193 N N . PRO B 1 139 ? 0.497 -39.849 -25.862 1.00 57.53 157 PRO A N 1
ATOM 5194 C CA . PRO B 1 139 ? -0.645 -39.254 -25.202 1.00 56.67 157 PRO A CA 1
ATOM 5195 C C . PRO B 1 139 ? -1.695 -40.310 -24.814 1.00 55.84 157 PRO A C 1
ATOM 5196 O O . PRO B 1 139 ? -2.371 -40.144 -23.806 1.00 55.18 157 PRO A O 1
ATOM 5200 N N . ILE B 1 140 ? -1.763 -41.427 -25.540 1.00 55.32 158 ILE A N 1
ATOM 5201 C CA . ILE B 1 140 ? -2.712 -42.484 -25.193 1.00 55.06 158 ILE A CA 1
ATOM 5202 C C . ILE B 1 140 ? -2.468 -42.968 -23.764 1.00 56.03 158 ILE A C 1
ATOM 5203 O O . ILE B 1 140 ? -3.410 -43.171 -22.991 1.00 55.59 158 ILE A O 1
ATOM 5208 N N . THR B 1 141 ? -1.197 -42.952 -23.373 1.00 54.58 159 THR A N 1
ATOM 5209 C CA . THR B 1 141 ? -0.728 -43.622 -22.177 1.00 53.15 159 THR A CA 1
ATOM 5210 C C . THR B 1 141 ? -0.169 -42.659 -21.097 1.00 53.44 159 THR A C 1
ATOM 5211 O O . THR B 1 141 ? -0.225 -42.939 -19.908 1.00 53.60 159 THR A O 1
ATOM 5215 N N . GLY B 1 142 ? 0.350 -41.513 -21.505 1.00 53.39 160 GLY A N 1
ATOM 5216 C CA . GLY B 1 142 ? 0.942 -40.585 -20.549 1.00 54.10 160 GLY A CA 1
ATOM 5217 C C . GLY B 1 142 ? 2.420 -40.867 -20.332 1.00 53.51 160 GLY A C 1
ATOM 5218 O O . GLY B 1 142 ? 3.083 -40.211 -19.530 1.00 52.95 160 GLY A O 1
ATOM 5219 N N . VAL B 1 143 ? 2.930 -41.858 -21.056 1.00 53.49 161 VAL A N 1
ATOM 5220 C CA . VAL B 1 143 ? 4.287 -42.355 -20.858 1.00 51.03 161 VAL A CA 1
ATOM 5221 C C . VAL B 1 143 ? 5.212 -41.531 -21.743 1.00 49.88 161 VAL A C 1
ATOM 5222 O O . VAL B 1 143 ? 4.961 -41.347 -22.944 1.00 50.25 161 VAL A O 1
ATOM 5226 N N . SER B 1 144 ? 6.238 -40.961 -21.139 1.00 48.07 162 SER A N 1
ATOM 5227 C CA . SER B 1 144 ? 7.213 -40.241 -21.930 1.00 50.28 162 SER A CA 1
ATOM 5228 C C . SER B 1 144 ? 8.609 -40.229 -21.324 1.00 49.09 162 SER A C 1
ATOM 5229 O O . SER B 1 144 ? 8.781 -40.249 -20.101 1.00 49.98 162 SER A O 1
ATOM 5232 N N . HIS B 1 145 ? 9.605 -40.191 -22.199 1.00 48.12 163 HIS A N 1
ATOM 5233 C CA . HIS B 1 145 ? 10.981 -39.919 -21.798 1.00 45.90 163 HIS A CA 1
ATOM 5234 C C . HIS B 1 145 ? 11.693 -39.404 -23.027 1.00 44.02 163 HIS A C 1
ATOM 5235 O O . HIS B 1 145 ? 11.234 -39.653 -24.149 1.00 44.21 163 HIS A O 1
ATOM 5242 N N . ALA B 1 146 ? 12.786 -38.670 -22.824 1.00 45.62 164 ALA A N 1
ATOM 5243 C CA . ALA B 1 146 ? 13.609 -38.211 -23.952 1.00 47.02 164 ALA A CA 1
ATOM 5244 C C . ALA B 1 146 ? 14.468 -39.349 -24.464 1.00 47.68 164 ALA A C 1
ATOM 5245 O O . ALA B 1 146 ? 14.553 -40.394 -23.835 1.00 45.99 164 ALA A O 1
ATOM 5247 N N . LEU B 1 147 ? 15.070 -39.150 -25.607 1.00 47.60 165 LEU A N 1
ATOM 5248 C CA . LEU B 1 147 ? 15.857 -40.156 -26.233 1.00 48.43 165 LEU A CA 1
ATOM 5249 C C . LEU B 1 147 ? 16.889 -40.705 -25.276 1.00 47.41 165 LEU A C 1
ATOM 5250 O O . LEU B 1 147 ? 17.498 -39.977 -24.531 1.00 46.28 165 LEU A O 1
ATOM 5255 N N . ASP B 1 148 ? 17.070 -42.008 -25.297 1.00 44.46 166 ASP A N 1
ATOM 5256 C CA . ASP B 1 148 ? 17.861 -42.678 -24.267 1.00 42.13 166 ASP A CA 1
ATOM 5257 C C . ASP B 1 148 ? 18.942 -43.575 -24.866 1.00 40.38 166 ASP A C 1
ATOM 5258 O O . ASP B 1 148 ? 18.781 -44.109 -25.974 1.00 39.38 166 ASP A O 1
ATOM 5263 N N . HIS B 1 149 ? 20.056 -43.733 -24.147 1.00 37.99 167 HIS A N 1
ATOM 5264 C CA . HIS B 1 149 ? 20.968 -44.825 -24.461 1.00 37.88 167 HIS A CA 1
ATOM 5265 C C . HIS B 1 149 ? 21.420 -44.698 -25.935 1.00 37.95 167 HIS A C 1
ATOM 5266 O O . HIS B 1 149 ? 21.437 -45.677 -26.680 1.00 35.21 167 HIS A O 1
ATOM 5273 N N . HIS B 1 150 ? 21.740 -43.475 -26.357 1.00 40.47 168 HIS A N 1
ATOM 5274 C CA . HIS B 1 150 ? 22.113 -43.216 -27.751 1.00 43.52 168 HIS A CA 1
ATOM 5275 C C . HIS B 1 150 ? 23.577 -43.583 -27.988 1.00 43.45 168 HIS A C 1
ATOM 5276 O O . HIS B 1 150 ? 24.014 -43.716 -29.124 1.00 42.37 168 HIS A O 1
ATOM 5283 N N . GLU B 1 151 ? 24.296 -43.886 -26.913 1.00 42.72 169 GLU A N 1
ATOM 5284 C CA . GLU B 1 151 ? 25.690 -44.330 -27.046 1.00 42.99 169 GLU A CA 1
ATOM 5285 C C . GLU B 1 151 ? 25.844 -45.841 -27.091 1.00 40.36 169 GLU A C 1
ATOM 5286 O O . GLU B 1 151 ? 26.952 -46.329 -26.906 1.00 38.22 169 GLU A O 1
ATOM 5292 N N . ASP B 1 152 ? 24.754 -46.585 -27.296 1.00 38.14 170 ASP A N 1
ATOM 5293 C CA . ASP B 1 152 ? 24.829 -48.067 -27.330 1.00 37.51 170 ASP A CA 1
ATOM 5294 C C . ASP B 1 152 ? 25.571 -48.517 -28.603 1.00 36.72 170 ASP A C 1
ATOM 5295 O O . ASP B 1 152 ? 25.154 -48.170 -29.705 1.00 35.27 170 ASP A O 1
ATOM 5300 N N . GLY B 1 153 ? 26.683 -49.247 -28.471 1.00 35.63 171 GLY A N 1
ATOM 5301 C CA . GLY B 1 153 ? 27.440 -49.353 -27.220 1.00 36.06 171 GLY A CA 1
ATOM 5302 C C . GLY B 1 153 ? 28.845 -49.848 -27.537 1.00 37.69 171 GLY A C 1
ATOM 5303 O O . GLY B 1 153 ? 29.196 -50.003 -28.707 1.00 34.40 171 GLY A O 1
ATOM 5304 N N . TYR B 1 154 ? 29.614 -50.197 -26.504 1.00 36.44 172 TYR A N 1
ATOM 5305 C CA . TYR B 1 154 ? 31.040 -50.505 -26.690 1.00 37.36 172 TYR A CA 1
ATOM 5306 C C . TYR B 1 154 ? 31.442 -51.962 -26.424 1.00 37.56 172 TYR A C 1
ATOM 5307 O O . TYR B 1 154 ? 31.104 -52.534 -25.376 1.00 35.37 172 TYR A O 1
ATOM 5316 N N . VAL B 1 155 ? 32.250 -52.512 -27.326 1.00 35.90 173 VAL A N 1
ATOM 5317 C CA . VAL B 1 155 ? 32.688 -53.897 -27.236 1.00 37.01 173 VAL A CA 1
ATOM 5318 C C . VAL B 1 155 ? 33.473 -54.138 -25.954 1.00 38.16 173 VAL A C 1
ATOM 5319 O O . VAL B 1 155 ? 34.373 -53.360 -25.613 1.00 39.09 173 VAL A O 1
ATOM 5323 N N . LEU B 1 156 ? 33.065 -55.134 -25.173 1.00 37.92 174 LEU A N 1
ATOM 5324 C CA . LEU B 1 156 ? 33.672 -55.313 -23.858 1.00 38.25 174 LEU A CA 1
ATOM 5325 C C . LEU B 1 156 ? 35.005 -56.059 -23.925 1.00 38.32 174 LEU A C 1
ATOM 5326 O O . LEU B 1 156 ? 35.937 -55.713 -23.220 1.00 36.51 174 LEU A O 1
ATOM 5331 N N . VAL B 1 157 ? 35.066 -57.127 -24.710 1.00 39.81 175 VAL A N 1
ATOM 5332 C CA . VAL B 1 157 ? 36.285 -57.904 -24.794 1.00 42.60 175 VAL A CA 1
ATOM 5333 C C . VAL B 1 157 ? 36.733 -58.021 -26.245 1.00 42.07 175 VAL A C 1
ATOM 5334 O O . VAL B 1 157 ? 35.905 -58.011 -27.152 1.00 40.69 175 VAL A O 1
ATOM 5338 N N . ASP B 1 158 ? 38.054 -58.103 -26.442 1.00 42.75 176 ASP A N 1
ATOM 5339 C CA . ASP B 1 158 ? 38.643 -58.388 -27.753 1.00 42.62 176 ASP A CA 1
ATOM 5340 C C . ASP B 1 158 ? 37.995 -59.603 -28.394 1.00 43.65 176 ASP A C 1
ATOM 5341 O O . ASP B 1 158 ? 37.892 -60.660 -27.764 1.00 43.52 176 ASP A O 1
ATOM 5346 N N . ASP B 1 159 ? 37.671 -59.493 -29.673 1.00 43.76 177 ASP A N 1
ATOM 5347 C CA . ASP B 1 159 ? 37.327 -60.680 -30.447 1.00 46.43 177 ASP A CA 1
ATOM 5348 C C . ASP B 1 159 ? 37.977 -60.616 -31.823 1.00 45.84 177 ASP A C 1
ATOM 5349 O O . ASP B 1 159 ? 38.769 -59.734 -32.062 1.00 44.54 177 ASP A O 1
ATOM 5354 N N . PRO B 1 160 ? 37.730 -61.622 -32.679 1.00 47.80 178 PRO A N 1
ATOM 5355 C CA . PRO B 1 160 ? 38.453 -61.674 -33.936 1.00 48.83 178 PRO A CA 1
ATOM 5356 C C . PRO B 1 160 ? 38.283 -60.401 -34.746 1.00 49.81 178 PRO A C 1
ATOM 5357 O O . PRO B 1 160 ? 39.100 -60.129 -35.622 1.00 49.35 178 PRO A O 1
ATOM 5361 N N . PHE B 1 161 ? 37.243 -59.621 -34.457 1.00 47.10 179 PHE A N 1
ATOM 5362 C CA . PHE B 1 161 ? 36.945 -58.459 -35.287 1.00 46.70 179 PHE A CA 1
ATOM 5363 C C . PHE B 1 161 ? 37.206 -57.111 -34.632 1.00 45.74 179 PHE A C 1
ATOM 5364 O O . PHE B 1 161 ? 37.487 -56.130 -35.317 1.00 46.84 179 PHE A O 1
ATOM 5372 N N . TYR B 1 162 ? 36.958 -57.026 -33.332 1.00 44.88 180 TYR A N 1
ATOM 5373 C CA . TYR B 1 162 ? 36.975 -55.736 -32.663 1.00 42.95 180 TYR A CA 1
ATOM 5374 C C . TYR B 1 162 ? 37.833 -55.773 -31.417 1.00 43.68 180 TYR A C 1
ATOM 5375 O O . TYR B 1 162 ? 37.786 -56.735 -30.630 1.00 42.21 180 TYR A O 1
ATOM 5384 N N . ARG B 1 163 ? 38.623 -54.717 -31.254 1.00 43.92 181 ARG A N 1
ATOM 5385 C CA . ARG B 1 163 ? 39.314 -54.435 -30.009 1.00 45.38 181 ARG A CA 1
ATOM 5386 C C . ARG B 1 163 ? 38.289 -54.106 -28.920 1.00 43.44 181 ARG A C 1
ATOM 5387 O O . ARG B 1 163 ? 37.304 -53.439 -29.183 1.00 42.68 181 ARG A O 1
ATOM 5395 N N . ALA B 1 164 ? 38.576 -54.500 -27.687 1.00 42.45 182 ALA A N 1
ATOM 5396 C CA . ALA B 1 164 ? 37.862 -53.985 -26.540 1.00 42.03 182 ALA A CA 1
ATOM 5397 C C . ALA B 1 164 ? 37.823 -52.472 -26.628 1.00 43.04 182 ALA A C 1
ATOM 5398 O O . ALA B 1 164 ? 38.863 -51.839 -26.775 1.00 43.23 182 ALA A O 1
ATOM 5400 N N . GLY B 1 165 ? 36.627 -51.900 -26.488 1.00 42.57 183 GLY A N 1
ATOM 5401 C CA . GLY B 1 165 ? 36.430 -50.459 -26.604 1.00 42.04 183 GLY A CA 1
ATOM 5402 C C . GLY B 1 165 ? 35.927 -49.979 -27.963 1.00 40.59 183 GLY A C 1
ATOM 5403 O O . GLY B 1 165 ? 35.619 -48.813 -28.120 1.00 42.44 183 GLY A O 1
ATOM 5404 N N . THR B 1 166 ? 35.871 -50.833 -28.975 1.00 41.99 184 THR A N 1
ATOM 5405 C CA . THR B 1 166 ? 35.284 -50.375 -30.248 1.00 41.80 184 THR A CA 1
ATOM 5406 C C . THR B 1 166 ? 33.800 -50.036 -30.048 1.00 43.98 184 THR A C 1
ATOM 5407 O O . THR B 1 166 ? 33.040 -50.829 -29.453 1.00 42.13 184 THR A O 1
ATOM 5411 N N . ARG B 1 167 ? 33.419 -48.827 -30.447 1.00 43.03 185 ARG A N 1
ATOM 5412 C CA . ARG B 1 167 ? 32.010 -48.427 -30.547 1.00 45.13 185 ARG A CA 1
ATOM 5413 C C . ARG B 1 167 ? 31.278 -49.191 -31.650 1.00 44.83 185 ARG A C 1
ATOM 5414 O O . ARG B 1 167 ? 31.647 -49.096 -32.814 1.00 46.27 185 ARG A O 1
ATOM 5422 N N . LEU B 1 168 ? 30.244 -49.952 -31.287 1.00 43.51 186 LEU A N 1
ATOM 5423 C CA . LEU B 1 168 ? 29.299 -50.480 -32.293 1.00 42.04 186 LEU A CA 1
ATOM 5424 C C . LEU B 1 168 ? 28.045 -49.644 -32.314 1.00 39.67 186 LEU A C 1
ATOM 5425 O O . LEU B 1 168 ? 27.598 -49.171 -31.278 1.00 39.77 186 LEU A O 1
ATOM 5430 N N . GLU B 1 169 ? 27.493 -49.455 -33.502 1.00 40.55 187 GLU A N 1
ATOM 5431 C CA . GLU B 1 169 ? 26.172 -48.843 -33.681 1.00 41.37 187 GLU A CA 1
ATOM 5432 C C . GLU B 1 169 ? 25.085 -49.868 -33.330 1.00 41.43 187 GLU A C 1
ATOM 5433 O O . GLU B 1 169 ? 24.655 -50.635 -34.199 1.00 40.87 187 GLU A O 1
ATOM 5439 N N . ALA B 1 170 ? 24.670 -49.917 -32.067 1.00 39.27 188 ALA A N 1
ATOM 5440 C CA . ALA B 1 170 ? 23.772 -51.005 -31.614 1.00 40.75 188 ALA A CA 1
ATOM 5441 C C . ALA B 1 170 ? 22.636 -50.432 -30.767 1.00 40.52 188 ALA A C 1
ATOM 5442 O O . ALA B 1 170 ? 22.301 -50.916 -29.681 1.00 37.09 188 ALA A O 1
ATOM 5444 N N . THR B 1 171 ? 22.125 -49.331 -31.275 1.00 38.76 189 THR A N 1
ATOM 5445 C CA . THR B 1 171 ? 21.040 -48.590 -30.710 1.00 40.63 189 THR A CA 1
ATOM 5446 C C . THR B 1 171 ? 19.748 -49.348 -31.034 1.00 39.98 189 THR A C 1
ATOM 5447 O O . THR B 1 171 ? 19.759 -50.250 -31.868 1.00 40.27 189 THR A O 1
ATOM 5451 N N . GLY B 1 172 ? 18.663 -49.047 -30.321 1.00 39.86 190 GLY A N 1
ATOM 5452 C CA . GLY B 1 172 ? 17.362 -49.614 -30.666 1.00 38.71 190 GLY A CA 1
ATOM 5453 C C . GLY B 1 172 ? 17.048 -50.829 -29.807 1.00 38.66 190 GLY A C 1
ATOM 5454 O O . GLY B 1 172 ? 17.650 -51.007 -28.742 1.00 34.76 190 GLY A O 1
ATOM 5455 N N . GLY B 1 173 ? 16.087 -51.644 -30.247 1.00 36.75 191 GLY A N 1
ATOM 5456 C CA . GLY B 1 173 ? 15.652 -52.815 -29.473 1.00 35.88 191 GLY A CA 1
ATOM 5457 C C . GLY B 1 173 ? 14.763 -52.479 -28.287 1.00 36.46 191 GLY A C 1
ATOM 5458 O O . GLY B 1 173 ? 14.262 -51.358 -28.186 1.00 38.13 191 GLY A O 1
ATOM 5459 N N . TRP B 1 174 ? 14.568 -53.433 -27.375 1.00 35.53 192 TRP A N 1
ATOM 5460 C CA . TRP B 1 174 ? 13.659 -53.218 -26.234 1.00 34.12 192 TRP A CA 1
ATOM 5461 C C . TRP B 1 174 ? 14.430 -53.253 -24.945 1.00 32.60 192 TRP A C 1
ATOM 5462 O O . TRP B 1 174 ? 15.162 -54.211 -24.695 1.00 34.06 192 TRP A O 1
ATOM 5473 N N . HIS B 1 175 ? 14.124 -52.334 -24.039 1.00 32.70 193 HIS A N 1
ATOM 5474 C CA . HIS B 1 175 ? 14.436 -52.586 -22.628 1.00 33.40 193 HIS A CA 1
ATOM 5475 C C . HIS B 1 175 ? 13.807 -53.909 -22.215 1.00 33.67 193 HIS A C 1
ATOM 5476 O O . HIS B 1 175 ? 12.678 -54.208 -22.584 1.00 34.73 193 HIS A O 1
ATOM 5483 N N . ASP B 1 176 ? 14.576 -54.729 -21.516 1.00 33.88 194 ASP A N 1
ATOM 5484 C CA . ASP B 1 176 ? 14.214 -56.125 -21.306 1.00 32.80 194 ASP A CA 1
ATOM 5485 C C . ASP B 1 176 ? 12.992 -56.249 -20.381 1.00 34.19 194 ASP A C 1
ATOM 5486 O O . ASP B 1 176 ? 12.207 -57.179 -20.497 1.00 33.71 194 ASP A O 1
ATOM 5491 N N . ALA B 1 177 ? 12.923 -55.396 -19.368 1.00 33.79 195 ALA A N 1
ATOM 5492 C CA . ALA B 1 177 ? 12.227 -55.774 -18.153 1.00 33.37 195 ALA A CA 1
ATOM 5493 C C . ALA B 1 177 ? 11.971 -54.499 -17.354 1.00 33.16 195 ALA A C 1
ATOM 5494 O O . ALA B 1 177 ? 11.458 -53.507 -17.914 1.00 32.00 195 ALA A O 1
ATOM 5496 N N . GLY B 1 178 ? 12.353 -54.508 -16.074 1.00 32.31 196 GLY A N 1
ATOM 5497 C CA . GLY B 1 178 ? 12.348 -53.287 -15.248 1.00 32.02 196 GLY A CA 1
ATOM 5498 C C . GLY B 1 178 ? 13.661 -52.535 -15.357 1.00 33.98 196 GLY A C 1
ATOM 5499 O O . GLY B 1 178 ? 13.799 -51.429 -14.819 1.00 33.87 196 GLY A O 1
ATOM 5500 N N . ASP B 1 179 ? 14.667 -53.187 -15.945 1.00 32.44 197 ASP A N 1
ATOM 5501 C CA . ASP B 1 179 ? 15.917 -52.522 -16.261 1.00 32.27 197 ASP A CA 1
ATOM 5502 C C . ASP B 1 179 ? 15.925 -52.044 -17.694 1.00 33.14 197 ASP A C 1
ATOM 5503 O O . ASP B 1 179 ? 14.954 -52.238 -18.449 1.00 34.35 197 ASP A O 1
ATOM 5508 N N . TYR B 1 180 ? 17.068 -51.540 -18.115 1.00 30.81 198 TYR A N 1
ATOM 5509 C CA . TYR B 1 180 ? 17.211 -50.994 -19.445 1.00 32.36 198 TYR A CA 1
ATOM 5510 C C . TYR B 1 180 ? 18.193 -51.795 -20.294 1.00 34.59 198 TYR A C 1
ATOM 5511 O O . TYR B 1 180 ? 18.445 -51.455 -21.450 1.00 32.93 198 TYR A O 1
ATOM 5520 N N . GLY B 1 181 ? 18.719 -52.882 -19.729 1.00 34.97 199 GLY A N 1
ATOM 5521 C CA . GLY B 1 181 ? 19.593 -53.754 -20.496 1.00 32.94 199 GLY A CA 1
ATOM 5522 C C . GLY B 1 181 ? 18.851 -54.321 -21.692 1.00 33.94 199 GLY A C 1
ATOM 5523 O O . GLY B 1 181 ? 17.626 -54.464 -21.665 1.00 32.39 199 GLY A O 1
ATOM 5524 N N . LYS B 1 182 ? 19.609 -54.765 -22.693 1.00 33.00 200 LYS A N 1
ATOM 5525 C CA . LYS B 1 182 ? 19.041 -55.298 -23.921 1.00 33.84 200 LYS A CA 1
ATOM 5526 C C . LYS B 1 182 ? 19.695 -56.641 -24.191 1.00 33.94 200 LYS A C 1
ATOM 5527 O O . LYS B 1 182 ? 20.931 -56.730 -24.308 1.00 32.09 200 LYS A O 1
ATOM 5533 N N . TYR B 1 183 ? 18.879 -57.690 -24.255 1.00 31.36 201 TYR A N 1
ATOM 5534 C CA . TYR B 1 183 ? 19.415 -59.038 -24.310 1.00 31.42 201 TYR A CA 1
ATOM 5535 C C . TYR B 1 183 ? 18.967 -59.808 -25.547 1.00 32.60 201 TYR A C 1
ATOM 5536 O O . TYR B 1 183 ? 17.785 -59.847 -25.898 1.00 32.89 201 TYR A O 1
ATOM 5545 N N . VAL B 1 184 ? 19.911 -60.476 -26.180 1.00 34.02 202 VAL A N 1
ATOM 5546 C CA . VAL B 1 184 ? 19.576 -61.259 -27.362 1.00 34.52 202 VAL A CA 1
ATOM 5547 C C . VAL B 1 184 ? 18.771 -62.504 -27.000 1.00 35.42 202 VAL A C 1
ATOM 5548 O O . VAL B 1 184 ? 17.906 -62.943 -27.764 1.00 33.67 202 VAL A O 1
ATOM 5552 N N . THR B 1 185 ? 19.051 -63.080 -25.835 1.00 34.74 203 THR A N 1
ATOM 5553 C CA . THR B 1 185 ? 18.470 -64.371 -25.555 1.00 38.17 203 THR A CA 1
ATOM 5554 C C . THR B 1 185 ? 16.933 -64.241 -25.467 1.00 36.64 203 THR A C 1
ATOM 5555 O O . THR B 1 185 ? 16.217 -65.024 -26.080 1.00 37.50 203 THR A O 1
ATOM 5559 N N . THR B 1 186 ? 16.450 -63.170 -24.831 1.00 35.96 204 THR A N 1
ATOM 5560 C CA . THR B 1 186 ? 15.001 -62.947 -24.664 1.00 36.20 204 THR A CA 1
ATOM 5561 C C . THR B 1 186 ? 14.425 -62.233 -25.860 1.00 35.16 204 THR A C 1
ATOM 5562 O O . THR B 1 186 ? 13.346 -62.579 -26.338 1.00 32.88 204 THR A O 1
ATOM 5566 N N . THR B 1 187 ? 15.184 -61.278 -26.385 1.00 36.35 205 THR A N 1
ATOM 5567 C CA . THR B 1 187 ? 14.747 -60.527 -27.561 1.00 36.88 205 THR A CA 1
ATOM 5568 C C . THR B 1 187 ? 14.387 -61.502 -28.675 1.00 37.01 205 THR A C 1
ATOM 5569 O O . THR B 1 187 ? 13.353 -61.363 -29.312 1.00 36.15 205 THR A O 1
ATOM 5573 N N . ALA B 1 188 ? 15.207 -62.534 -28.862 1.00 37.48 206 ALA A N 1
ATOM 5574 C CA . ALA B 1 188 ? 15.014 -63.408 -30.009 1.00 37.83 206 ALA A CA 1
ATOM 5575 C C . ALA B 1 188 ? 13.807 -64.354 -29.823 1.00 39.00 206 ALA A C 1
ATOM 5576 O O . ALA B 1 188 ? 13.012 -64.542 -30.752 1.00 39.02 206 ALA A O 1
ATOM 5578 N N . VAL B 1 189 ? 13.641 -64.922 -28.626 1.00 38.51 207 VAL A N 1
ATOM 5579 C CA . VAL B 1 189 ? 12.496 -65.797 -28.420 1.00 38.12 207 VAL A CA 1
ATOM 5580 C C . VAL B 1 189 ? 11.224 -64.992 -28.300 1.00 38.49 207 VAL A C 1
ATOM 5581 O O . VAL B 1 189 ? 10.140 -65.462 -28.648 1.00 39.23 207 VAL A O 1
ATOM 5585 N N . THR B 1 190 ? 11.379 -63.737 -27.897 1.00 38.18 208 THR A N 1
ATOM 5586 C CA . THR B 1 190 ? 10.255 -62.827 -27.823 1.00 36.07 208 THR A CA 1
ATOM 5587 C C . THR B 1 190 ? 9.768 -62.525 -29.214 1.00 39.60 208 THR A C 1
ATOM 5588 O O . THR B 1 190 ? 8.574 -62.656 -29.492 1.00 39.56 208 THR A O 1
ATOM 5592 N N . ALA B 1 191 ? 10.696 -62.212 -30.119 1.00 37.67 209 ALA A N 1
ATOM 5593 C CA . ALA B 1 191 ? 10.281 -61.855 -31.464 1.00 38.84 209 ALA A CA 1
ATOM 5594 C C . ALA B 1 191 ? 9.611 -63.058 -32.111 1.00 37.47 209 ALA A C 1
ATOM 5595 O O . ALA B 1 191 ? 8.699 -62.915 -32.910 1.00 38.35 209 ALA A O 1
ATOM 5597 N N . ALA B 1 192 ? 10.075 -64.245 -31.759 1.00 39.49 210 ALA A N 1
ATOM 5598 C CA . ALA B 1 192 ? 9.699 -65.447 -32.476 1.00 40.57 210 ALA A CA 1
ATOM 5599 C C . ALA B 1 192 ? 8.290 -65.889 -32.093 1.00 42.48 210 ALA A C 1
ATOM 5600 O O . ALA B 1 192 ? 7.530 -66.378 -32.927 1.00 45.10 210 ALA A O 1
ATOM 5602 N N . GLN B 1 193 ? 7.955 -65.724 -30.820 1.00 41.96 211 GLN A N 1
ATOM 5603 C CA . GLN B 1 193 ? 6.630 -66.072 -30.313 1.00 42.61 211 GLN A CA 1
ATOM 5604 C C . GLN B 1 193 ? 5.628 -65.044 -30.784 1.00 42.11 211 GLN A C 1
ATOM 5605 O O . GLN B 1 193 ? 4.483 -65.375 -31.115 1.00 41.68 211 GLN A O 1
ATOM 5611 N N . LEU B 1 194 ? 6.044 -63.803 -30.842 1.00 41.57 212 LEU A N 1
ATOM 5612 C CA . LEU B 1 194 ? 5.199 -62.799 -31.411 1.00 43.01 212 LEU A CA 1
ATOM 5613 C C . LEU B 1 194 ? 4.983 -63.135 -32.876 1.00 46.10 212 LEU A C 1
ATOM 5614 O O . LEU B 1 194 ? 3.917 -62.928 -33.406 1.00 43.21 212 LEU A O 1
ATOM 5619 N N . LEU B 1 195 ? 6.004 -63.660 -33.533 1.00 43.82 213 LEU A N 1
ATOM 5620 C CA . LEU B 1 195 ? 5.813 -64.034 -34.936 1.00 47.83 213 LEU A CA 1
ATOM 5621 C C . LEU B 1 195 ? 4.862 -65.228 -35.033 1.00 47.26 213 LEU A C 1
ATOM 5622 O O . LEU B 1 195 ? 3.964 -65.245 -35.856 1.00 48.65 213 LEU A O 1
ATOM 5627 N N . LYS B 1 196 ? 5.039 -66.204 -34.155 1.00 48.33 214 LYS A N 1
ATOM 5628 C CA . LYS B 1 196 ? 4.106 -67.316 -34.095 1.00 49.27 214 LYS A CA 1
ATOM 5629 C C . LYS B 1 196 ? 2.674 -66.796 -33.921 1.00 49.27 214 LYS A C 1
ATOM 5630 O O . LYS B 1 196 ? 1.783 -67.137 -34.696 1.00 49.15 214 LYS A O 1
ATOM 5636 N N . ALA B 1 197 ? 2.491 -65.855 -33.000 1.00 50.64 215 ALA A N 1
ATOM 5637 C CA . ALA B 1 197 ? 1.177 -65.249 -32.794 1.00 51.41 215 ALA A CA 1
ATOM 5638 C C . ALA B 1 197 ? 0.585 -64.849 -34.124 1.00 51.16 215 ALA A C 1
ATOM 5639 O O . ALA B 1 197 ? -0.527 -65.248 -34.460 1.00 53.15 215 ALA A O 1
ATOM 5641 N N . TYR B 1 198 ? 1.303 -64.032 -34.873 1.00 53.08 216 TYR A N 1
ATOM 5642 C CA . TYR B 1 198 ? 0.710 -63.419 -36.051 1.00 53.26 216 TYR A CA 1
ATOM 5643 C C . TYR B 1 198 ? 0.444 -64.478 -37.102 1.00 52.95 216 TYR A C 1
ATOM 5644 O O . TYR B 1 198 ? -0.503 -64.358 -37.877 1.00 53.35 216 TYR A O 1
ATOM 5653 N N . GLU B 1 199 ? 1.298 -65.502 -37.130 1.00 52.27 217 GLU A N 1
ATOM 5654 C CA . GLU B 1 199 ? 1.251 -66.493 -38.193 1.00 54.21 217 GLU A CA 1
ATOM 5655 C C . GLU B 1 199 ? 0.049 -67.417 -38.005 1.00 53.44 217 GLU A C 1
ATOM 5656 O O . GLU B 1 199 ? -0.570 -67.854 -38.974 1.00 55.07 217 GLU A O 1
ATOM 5662 N N . LEU B 1 200 ? -0.282 -67.715 -36.758 1.00 51.92 218 LEU A N 1
ATOM 5663 C CA . LEU B 1 200 ? -1.472 -68.503 -36.476 1.00 50.94 218 LEU A CA 1
ATOM 5664 C C . LEU B 1 200 ? -2.764 -67.694 -36.519 1.00 51.22 218 LEU A C 1
ATOM 5665 O O . LEU B 1 200 ? -3.808 -68.222 -36.898 1.00 53.65 218 LEU A O 1
ATOM 5670 N N . TYR B 1 201 ? -2.684 -66.405 -36.204 1.00 50.47 219 TYR A N 1
ATOM 5671 C CA . TYR B 1 201 ? -3.880 -65.621 -35.890 1.00 50.36 219 TYR A CA 1
ATOM 5672 C C . TYR B 1 201 ? -3.885 -64.304 -36.621 1.00 49.79 219 TYR A C 1
ATOM 5673 O O . TYR B 1 201 ? -4.266 -63.292 -36.052 1.00 50.36 219 TYR A O 1
ATOM 5682 N N . PRO B 1 202 ? -3.574 -64.327 -37.924 1.00 51.34 220 PRO A N 1
ATOM 5683 C CA . PRO B 1 202 ? -3.415 -63.090 -38.681 1.00 51.60 220 PRO A CA 1
ATOM 5684 C C . PRO B 1 202 ? -4.612 -62.162 -38.523 1.00 51.75 220 PRO A C 1
ATOM 5685 O O . PRO B 1 202 ? -4.462 -60.940 -38.560 1.00 50.82 220 PRO A O 1
ATOM 5689 N N . GLN B 1 203 ? -5.797 -62.748 -38.392 1.00 52.83 221 GLN A N 1
ATOM 5690 C CA . GLN B 1 203 ? -7.038 -61.976 -38.289 1.00 56.08 221 GLN A CA 1
ATOM 5691 C C . GLN B 1 203 ? -7.075 -61.066 -37.056 1.00 56.56 221 GLN A C 1
ATOM 5692 O O . GLN B 1 203 ? -7.819 -60.078 -37.019 1.00 56.42 221 GLN A O 1
ATOM 5698 N N . ALA B 1 204 ? -6.254 -61.387 -36.053 1.00 56.10 222 ALA A N 1
ATOM 5699 C CA . ALA B 1 204 ? -6.312 -60.677 -34.775 1.00 56.68 222 ALA A CA 1
ATOM 5700 C C . ALA B 1 204 ? -5.432 -59.432 -34.805 1.00 56.55 222 ALA A C 1
ATOM 5701 O O . ALA B 1 204 ? -5.455 -58.610 -33.892 1.00 57.25 222 ALA A O 1
ATOM 5703 N N . PHE B 1 205 ? -4.675 -59.292 -35.886 1.00 56.48 223 PHE A N 1
ATOM 5704 C CA . PHE B 1 205 ? -3.738 -58.194 -36.028 1.00 56.99 223 PHE A CA 1
ATOM 5705 C C . PHE B 1 205 ? -4.014 -57.439 -37.318 1.00 57.96 223 PHE A C 1
ATOM 5706 O O . PHE B 1 205 ? -4.552 -57.998 -38.270 1.00 60.29 223 PHE A O 1
ATOM 5714 N N . ALA B 1 206 ? -3.692 -56.156 -37.317 1.00 58.18 224 ALA A N 1
ATOM 5715 C CA . ALA B 1 206 ? -4.038 -55.269 -38.406 1.00 58.67 224 ALA A CA 1
ATOM 5716 C C . ALA B 1 206 ? -3.012 -54.140 -38.421 1.00 59.15 224 ALA A C 1
ATOM 5717 O O . ALA B 1 206 ? -2.504 -53.753 -37.371 1.00 59.03 224 ALA A O 1
ATOM 5719 N N . ASP B 1 207 ? -2.753 -53.576 -39.599 1.00 58.50 225 ASP A N 1
ATOM 5720 C CA . ASP B 1 207 ? -2.089 -52.277 -39.691 1.00 58.38 225 ASP A CA 1
ATOM 5721 C C . ASP B 1 207 ? -2.923 -51.215 -38.962 1.00 56.64 225 ASP A C 1
ATOM 5722 O O . ASP B 1 207 ? -4.130 -51.273 -39.002 1.00 55.36 225 ASP A O 1
ATOM 5727 N N . GLY B 1 208 ? -2.276 -50.332 -38.201 1.00 56.92 226 GLY A N 1
ATOM 5728 C CA . GLY B 1 208 ? -2.987 -49.351 -37.357 1.00 56.30 226 GLY A CA 1
ATOM 5729 C C . GLY B 1 208 ? -3.420 -49.834 -35.968 1.00 56.28 226 GLY A C 1
ATOM 5730 O O . GLY B 1 208 ? -3.756 -49.023 -35.101 1.00 55.84 226 GLY A O 1
ATOM 5731 N N . GLN B 1 209 ? -3.431 -51.149 -35.754 1.00 55.79 227 GLN A N 1
ATOM 5732 C CA . GLN B 1 209 ? -3.913 -51.733 -34.485 1.00 56.06 227 GLN A CA 1
ATOM 5733 C C . GLN B 1 209 ? -3.320 -51.085 -33.231 1.00 54.97 227 GLN A C 1
ATOM 5734 O O . GLN B 1 209 ? -4.038 -50.767 -32.283 1.00 56.05 227 GLN A O 1
ATOM 5740 N N . LEU B 1 210 ? -2.012 -50.867 -33.236 1.00 53.62 228 LEU A N 1
ATOM 5741 C CA . LEU B 1 210 ? -1.294 -50.622 -31.994 1.00 52.79 228 LEU A CA 1
ATOM 5742 C C . LEU B 1 210 ? -0.875 -49.182 -31.856 1.00 53.44 228 LEU A C 1
ATOM 5743 O O . LEU B 1 210 ? -0.236 -48.819 -30.882 1.00 55.67 228 LEU A O 1
ATOM 5748 N N . HIS B 1 211 ? -1.231 -48.352 -32.831 1.00 55.07 229 HIS A N 1
ATOM 5749 C CA . HIS B 1 211 ? -0.955 -46.907 -32.742 1.00 54.89 229 HIS A CA 1
ATOM 5750 C C . HIS B 1 211 ? 0.538 -46.620 -32.498 1.00 54.72 229 HIS A C 1
ATOM 5751 O O . HIS B 1 211 ? 0.923 -45.907 -31.561 1.00 52.48 229 HIS A O 1
ATOM 5758 N N . LEU B 1 212 ? 1.361 -47.170 -33.385 1.00 54.44 230 LEU A N 1
ATOM 5759 C CA . LEU B 1 212 ? 2.810 -47.072 -33.298 1.00 54.41 230 LEU A CA 1
ATOM 5760 C C . LEU B 1 212 ? 3.277 -46.002 -34.273 1.00 55.80 230 LEU A C 1
ATOM 5761 O O . LEU B 1 212 ? 2.466 -45.484 -35.040 1.00 56.49 230 LEU A O 1
ATOM 5766 N N . PRO B 1 213 ? 4.603 -45.741 -34.324 1.00 55.83 231 PRO A N 1
ATOM 5767 C CA . PRO B 1 213 ? 5.115 -44.872 -35.378 1.00 55.07 231 PRO A CA 1
ATOM 5768 C C . PRO B 1 213 ? 4.901 -45.468 -36.760 1.00 55.55 231 PRO A C 1
ATOM 5769 O O . PRO B 1 213 ? 4.798 -44.737 -37.735 1.00 57.41 231 PRO A O 1
ATOM 5773 N N . GLU B 1 214 ? 4.823 -46.786 -36.844 1.00 55.41 232 GLU A N 1
ATOM 5774 C CA . GLU B 1 214 ? 4.756 -47.453 -38.126 1.00 57.06 232 GLU A CA 1
ATOM 5775 C C . GLU B 1 214 ? 3.317 -47.832 -38.481 1.00 58.76 232 GLU A C 1
ATOM 5776 O O . GLU B 1 214 ? 3.073 -48.648 -39.371 1.00 59.81 232 GLU A O 1
ATOM 5782 N N . SER B 1 215 ? 2.362 -47.266 -37.754 1.00 58.86 233 SER A N 1
ATOM 5783 C CA . SER B 1 215 ? 0.959 -47.601 -37.969 1.00 59.38 233 SER A CA 1
ATOM 5784 C C . SER B 1 215 ? 0.499 -46.968 -39.283 1.00 60.92 233 SER A C 1
ATOM 5785 O O . SER B 1 215 ? 0.878 -45.836 -39.597 1.00 60.62 233 SER A O 1
ATOM 5788 N N . GLY B 1 216 ? -0.214 -47.735 -40.101 1.00 61.46 234 GLY A N 1
ATOM 5789 C CA . GLY B 1 216 ? -0.664 -47.233 -41.401 1.00 62.68 234 GLY A CA 1
ATOM 5790 C C . GLY B 1 216 ? 0.438 -47.238 -42.444 1.00 62.40 234 GLY A C 1
ATOM 5791 O O . GLY B 1 216 ? 0.475 -46.394 -43.319 1.00 62.27 234 GLY A O 1
ATOM 5792 N N . ASN B 1 217 ? 1.356 -48.189 -42.339 1.00 63.13 235 ASN A N 1
ATOM 5793 C CA . ASN B 1 217 ? 2.346 -48.384 -43.385 1.00 61.70 235 ASN A CA 1
ATOM 5794 C C . ASN B 1 217 ? 2.034 -49.621 -44.220 1.00 61.12 235 ASN A C 1
ATOM 5795 O O . ASN B 1 217 ? 2.918 -50.173 -44.868 1.00 60.46 235 ASN A O 1
ATOM 5800 N N . GLY B 1 218 ? 0.799 -50.109 -44.127 1.00 60.48 236 GLY A N 1
ATOM 5801 C CA . GLY B 1 218 ? 0.395 -51.309 -44.861 1.00 59.24 236 GLY A CA 1
ATOM 5802 C C . GLY B 1 218 ? 0.911 -52.605 -44.260 1.00 58.75 236 GLY A C 1
ATOM 5803 O O . GLY B 1 218 ? 0.591 -53.687 -44.744 1.00 59.61 236 GLY A O 1
ATOM 5804 N N . VAL B 1 219 ? 1.687 -52.505 -43.180 1.00 57.67 237 VAL A N 1
ATOM 5805 C CA . VAL B 1 219 ? 2.094 -53.697 -42.422 1.00 55.60 237 VAL A CA 1
ATOM 5806 C C . VAL B 1 219 ? 1.297 -53.855 -41.118 1.00 54.62 237 VAL A C 1
ATOM 5807 O O . VAL B 1 219 ? 1.028 -52.870 -40.431 1.00 55.30 237 VAL A O 1
ATOM 5811 N N . PRO B 1 220 ? 0.886 -55.093 -40.798 1.00 52.79 238 PRO A N 1
ATOM 5812 C CA . PRO B 1 220 ? 0.378 -55.371 -39.442 1.00 52.30 238 PRO A CA 1
ATOM 5813 C C . PRO B 1 220 ? 1.371 -54.878 -38.374 1.00 51.00 238 PRO A C 1
ATOM 5814 O O . PRO B 1 220 ? 2.548 -55.280 -38.379 1.00 52.03 238 PRO A O 1
ATOM 5818 N N . ASP B 1 221 ? 0.939 -53.933 -37.551 1.00 48.32 239 ASP A N 1
ATOM 5819 C CA . ASP B 1 221 ? 1.803 -53.378 -36.519 1.00 48.72 239 ASP A CA 1
ATOM 5820 C C . ASP B 1 221 ? 2.588 -54.440 -35.774 1.00 47.72 239 ASP A C 1
ATOM 5821 O O . ASP B 1 221 ? 3.752 -54.257 -35.481 1.00 46.40 239 ASP A O 1
ATOM 5826 N N . ILE B 1 222 ? 1.927 -55.509 -35.370 1.00 47.14 240 ILE A N 1
ATOM 5827 C CA . ILE B 1 222 ? 2.635 -56.481 -34.576 1.00 47.87 240 ILE A CA 1
ATOM 5828 C C . ILE B 1 222 ? 3.958 -56.816 -35.295 1.00 48.06 240 ILE A C 1
ATOM 5829 O O . ILE B 1 222 ? 4.988 -56.979 -34.665 1.00 46.77 240 ILE A O 1
ATOM 5834 N N . LEU B 1 223 ? 3.941 -56.835 -36.625 1.00 48.72 241 LEU A N 1
ATOM 5835 C CA . LEU B 1 223 ? 5.147 -57.215 -37.365 1.00 47.62 241 LEU A CA 1
ATOM 5836 C C . LEU B 1 223 ? 6.147 -56.065 -37.388 1.00 45.66 241 LEU A C 1
ATOM 5837 O O . LEU B 1 223 ? 7.349 -56.271 -37.242 1.00 45.51 241 LEU A O 1
ATOM 5842 N N . ASP B 1 224 ? 5.625 -54.849 -37.388 1.00 43.10 242 ASP A N 1
ATOM 5843 C CA . ASP B 1 224 ? 6.445 -53.690 -37.149 1.00 45.02 242 ASP A CA 1
ATOM 5844 C C . ASP B 1 224 ? 7.201 -53.790 -35.826 1.00 45.34 242 ASP A C 1
ATOM 5845 O O . ASP B 1 224 ? 8.402 -53.463 -35.765 1.00 45.58 242 ASP A O 1
ATOM 5850 N N . GLU B 1 225 ? 6.503 -54.207 -34.764 1.00 43.87 243 GLU A N 1
ATOM 5851 C CA . GLU B 1 225 ? 7.099 -54.182 -33.432 1.00 43.00 243 GLU A CA 1
ATOM 5852 C C . GLU B 1 225 ? 8.186 -55.232 -33.424 1.00 42.75 243 GLU A C 1
ATOM 5853 O O . GLU B 1 225 ? 9.312 -54.978 -33.001 1.00 43.25 243 GLU A O 1
ATOM 5859 N N . VAL B 1 226 ? 7.897 -56.341 -34.084 1.00 41.92 244 VAL A N 1
ATOM 5860 C CA . VAL B 1 226 ? 8.875 -57.391 -34.250 1.00 44.45 244 VAL A CA 1
ATOM 5861 C C . VAL B 1 226 ? 10.117 -56.858 -34.974 1.00 45.18 244 VAL A C 1
ATOM 5862 O O . VAL B 1 226 ? 11.235 -56.998 -34.480 1.00 44.66 244 VAL A O 1
ATOM 5866 N N . ARG B 1 227 ? 9.894 -56.122 -36.057 1.00 46.40 245 ARG A N 1
ATOM 5867 C CA . ARG B 1 227 ? 10.984 -55.599 -36.875 1.00 47.00 245 ARG A CA 1
ATOM 5868 C C . ARG B 1 227 ? 11.940 -54.737 -36.067 1.00 46.13 245 ARG A C 1
ATOM 5869 O O . ARG B 1 227 ? 13.154 -54.938 -36.127 1.00 45.51 245 ARG A O 1
ATOM 5877 N N . TRP B 1 228 ? 11.398 -53.808 -35.285 1.00 44.23 246 TRP A N 1
ATOM 5878 C CA . TRP B 1 228 ? 12.213 -53.081 -34.325 1.00 43.95 246 TRP A CA 1
ATOM 5879 C C . TRP B 1 228 ? 13.179 -53.995 -33.569 1.00 44.02 246 TRP A C 1
ATOM 5880 O O . TRP B 1 228 ? 14.384 -53.713 -33.455 1.00 44.28 246 TRP A O 1
ATOM 5891 N N . GLY B 1 229 ? 12.665 -55.118 -33.095 1.00 42.17 247 GLY A N 1
ATOM 5892 C CA . GLY B 1 229 ? 13.488 -56.032 -32.322 1.00 40.82 247 GLY A CA 1
ATOM 5893 C C . GLY B 1 229 ? 14.540 -56.721 -33.191 1.00 40.50 247 GLY A C 1
ATOM 5894 O O . GLY B 1 229 ? 15.702 -56.849 -32.785 1.00 38.94 247 GLY A O 1
ATOM 5895 N N . LEU B 1 230 ? 14.127 -57.210 -34.362 1.00 38.39 248 LEU A N 1
ATOM 5896 C CA . LEU B 1 230 ? 15.014 -58.020 -35.200 1.00 40.04 248 LEU A CA 1
ATOM 5897 C C . LEU B 1 230 ? 16.085 -57.132 -35.814 1.00 40.39 248 LEU A C 1
ATOM 5898 O O . LEU B 1 230 ? 17.214 -57.573 -36.041 1.00 41.30 248 LEU A O 1
ATOM 5903 N N . GLU B 1 231 ? 15.732 -55.869 -36.019 1.00 38.57 249 GLU A N 1
ATOM 5904 C CA . GLU B 1 231 ? 16.672 -54.883 -36.499 1.00 42.31 249 GLU A CA 1
ATOM 5905 C C . GLU B 1 231 ? 17.764 -54.614 -35.471 1.00 40.67 249 GLU A C 1
ATOM 5906 O O . GLU B 1 231 ? 18.933 -54.560 -35.824 1.00 43.10 249 GLU A O 1
ATOM 5912 N N . TRP B 1 232 ? 17.422 -54.594 -34.188 1.00 39.04 250 TRP A N 1
ATOM 5913 C CA . TRP B 1 232 ? 18.473 -54.503 -33.200 1.00 36.57 250 TRP A CA 1
ATOM 5914 C C . TRP B 1 232 ? 19.378 -55.745 -33.193 1.00 38.69 250 TRP A C 1
ATOM 5915 O O . TRP B 1 232 ? 20.605 -55.614 -33.143 1.00 39.17 250 TRP A O 1
ATOM 5926 N N . LEU B 1 233 ? 18.794 -56.938 -33.394 1.00 37.50 251 LEU A N 1
ATOM 5927 C CA . LEU B 1 233 ? 19.596 -58.158 -33.529 1.00 36.60 251 LEU A CA 1
ATOM 5928 C C . LEU B 1 233 ? 20.664 -58.052 -34.639 1.00 37.29 251 LEU A C 1
ATOM 5929 O O . LEU B 1 233 ? 21.775 -58.611 -34.507 1.00 32.00 251 LEU A O 1
ATOM 5934 N N . PHE B 1 234 ? 20.272 -57.480 -35.780 1.00 37.86 252 PHE A N 1
ATOM 5935 C CA . PHE B 1 234 ? 21.215 -57.309 -36.874 1.00 40.25 252 PHE A CA 1
ATOM 5936 C C . PHE B 1 234 ? 22.451 -56.565 -36.347 1.00 41.18 252 PHE A C 1
ATOM 5937 O O . PHE B 1 234 ? 23.579 -56.934 -36.653 1.00 43.98 252 PHE A O 1
ATOM 5945 N N . ARG B 1 235 ? 22.232 -55.522 -35.550 1.00 41.30 253 ARG A N 1
ATOM 5946 C CA . ARG B 1 235 ? 23.339 -54.722 -35.005 1.00 40.25 253 ARG A CA 1
ATOM 5947 C C . ARG B 1 235 ? 24.215 -55.492 -34.014 1.00 38.87 253 ARG A C 1
ATOM 5948 O O . ARG B 1 235 ? 25.338 -55.082 -33.748 1.00 36.43 253 ARG A O 1
ATOM 5956 N N . MET B 1 236 ? 23.737 -56.648 -33.546 1.00 37.27 254 MET A N 1
ATOM 5957 C CA . MET B 1 236 ? 24.476 -57.464 -32.581 1.00 35.78 254 MET A CA 1
ATOM 5958 C C . MET B 1 236 ? 25.209 -58.634 -33.237 1.00 36.61 254 MET A C 1
ATOM 5959 O O . MET B 1 236 ? 25.731 -59.511 -32.547 1.00 35.68 254 MET A O 1
ATOM 5964 N N . GLN B 1 237 ? 25.159 -58.706 -34.567 1.00 37.65 255 GLN A N 1
ATOM 5965 C CA . GLN B 1 237 ? 25.844 -59.766 -35.291 1.00 38.56 255 GLN A CA 1
ATOM 5966 C C . GLN B 1 237 ? 27.207 -59.300 -35.816 1.00 39.38 255 GLN A C 1
ATOM 5967 O O . GLN B 1 237 ? 27.275 -58.283 -36.498 1.00 36.58 255 GLN A O 1
ATOM 5973 N N . ARG B 1 238 ? 28.285 -60.018 -35.474 1.00 40.39 256 ARG A N 1
ATOM 5974 C CA . ARG B 1 238 ? 29.578 -59.722 -36.077 1.00 41.78 256 ARG A CA 1
ATOM 5975 C C . ARG B 1 238 ? 29.704 -60.297 -37.469 1.00 42.60 256 ARG A C 1
ATOM 5976 O O . ARG B 1 238 ? 28.837 -61.063 -37.902 1.00 40.90 256 ARG A O 1
ATOM 5984 N N . PRO B 1 239 ? 30.804 -59.949 -38.171 1.00 40.51 257 PRO A N 1
ATOM 5985 C CA . PRO B 1 239 ? 30.859 -60.316 -39.584 1.00 40.52 257 PRO A CA 1
ATOM 5986 C C . PRO B 1 239 ? 30.997 -61.828 -39.853 1.00 40.29 257 PRO A C 1
ATOM 5987 O O . PRO B 1 239 ? 30.647 -62.281 -40.930 1.00 42.16 257 PRO A O 1
ATOM 5991 N N . ASP B 1 240 ? 31.442 -62.620 -38.890 1.00 40.92 258 ASP A N 1
ATOM 5992 C CA . ASP B 1 240 ? 31.486 -64.062 -39.101 1.00 42.12 258 ASP A CA 1
ATOM 5993 C C . ASP B 1 240 ? 30.127 -64.728 -38.876 1.00 43.41 258 ASP A C 1
ATOM 5994 O O . ASP B 1 240 ? 29.987 -65.952 -39.029 1.00 43.34 258 ASP A O 1
ATOM 5999 N N . GLY B 1 241 ? 29.124 -63.929 -38.536 1.00 41.97 259 GLY A N 1
ATOM 6000 C CA . GLY B 1 241 ? 27.805 -64.474 -38.214 1.00 43.73 259 GLY A CA 1
ATOM 6001 C C . GLY B 1 241 ? 27.486 -64.714 -36.733 1.00 42.97 259 GLY A C 1
ATOM 6002 O O . GLY B 1 241 ? 26.344 -64.989 -36.393 1.00 45.31 259 GLY A O 1
ATOM 6003 N N . ALA B 1 242 ? 28.473 -64.663 -35.852 1.00 41.86 260 ALA A N 1
ATOM 6004 C CA . ALA B 1 242 ? 28.187 -64.812 -34.419 1.00 42.65 260 ALA A CA 1
ATOM 6005 C C . ALA B 1 242 ? 27.359 -63.632 -33.913 1.00 41.39 260 ALA A C 1
ATOM 6006 O O . ALA B 1 242 ? 27.296 -62.584 -34.557 1.00 42.85 260 ALA A O 1
ATOM 6008 N N . VAL B 1 243 ? 26.690 -63.810 -32.783 1.00 39.78 261 VAL A N 1
ATOM 6009 C CA . VAL B 1 243 ? 25.769 -62.794 -32.295 1.00 36.98 261 VAL A CA 1
ATOM 6010 C C . VAL B 1 243 ? 26.059 -62.532 -30.844 1.00 37.47 261 VAL A C 1
ATOM 6011 O O . VAL B 1 243 ? 26.176 -63.462 -30.051 1.00 38.93 261 VAL A O 1
ATOM 6015 N N . TYR B 1 244 ? 26.343 -61.273 -30.529 1.00 37.98 262 TYR A N 1
ATOM 6016 C CA . TYR B 1 244 ? 26.693 -60.878 -29.169 1.00 35.41 262 TYR A CA 1
ATOM 6017 C C . TYR B 1 244 ? 25.540 -61.134 -28.193 1.00 35.77 262 TYR A C 1
ATOM 6018 O O . TYR B 1 244 ? 24.363 -61.036 -28.555 1.00 36.61 262 TYR A O 1
ATOM 6027 N N . HIS B 1 245 ? 25.887 -61.352 -26.934 1.00 35.37 263 HIS A N 1
ATOM 6028 C CA . HIS B 1 245 ? 24.961 -61.893 -25.947 1.00 33.15 263 HIS A CA 1
ATOM 6029 C C . HIS B 1 245 ? 23.984 -60.798 -25.486 1.00 33.57 263 HIS A C 1
ATOM 6030 O O . HIS B 1 245 ? 22.782 -60.988 -25.512 1.00 33.98 263 HIS A O 1
ATOM 6037 N N . LYS B 1 246 ? 24.501 -59.622 -25.132 1.00 33.74 264 LYS A N 1
ATOM 6038 C CA . LYS B 1 246 ? 23.672 -58.583 -24.523 1.00 33.58 264 LYS A CA 1
ATOM 6039 C C . LYS B 1 246 ? 24.366 -57.216 -24.568 1.00 33.39 264 LYS A C 1
ATOM 6040 O O . LYS B 1 246 ? 25.554 -57.128 -24.862 1.00 35.12 264 LYS A O 1
ATOM 6046 N N . LEU B 1 247 ? 23.633 -56.163 -24.221 1.00 33.65 265 LEU A N 1
ATOM 6047 C CA . LEU B 1 247 ? 24.182 -54.807 -24.160 1.00 32.97 265 LEU A CA 1
ATOM 6048 C C . LEU B 1 247 ? 23.641 -54.083 -22.927 1.00 33.61 265 LEU A C 1
ATOM 6049 O O . LEU B 1 247 ? 22.413 -53.958 -22.757 1.00 32.88 265 LEU A O 1
ATOM 6054 N N . ALA B 1 248 ? 24.548 -53.672 -22.039 1.00 31.91 266 ALA A N 1
ATOM 6055 C CA . ALA B 1 248 ? 24.173 -53.117 -20.746 1.00 31.48 266 ALA A CA 1
ATOM 6056 C C . ALA B 1 248 ? 25.330 -52.329 -20.169 1.00 34.15 266 ALA A C 1
ATOM 6057 O O . ALA B 1 248 ? 26.457 -52.395 -20.681 1.00 34.17 266 ALA A O 1
ATOM 6059 N N . GLY B 1 249 ? 25.058 -51.649 -19.056 1.00 34.52 267 GLY A N 1
ATOM 6060 C CA . GLY B 1 249 ? 26.064 -50.873 -18.339 1.00 35.31 267 GLY A CA 1
ATOM 6061 C C . GLY B 1 249 ? 26.725 -51.761 -17.313 1.00 37.98 267 GLY A C 1
ATOM 6062 O O . GLY B 1 249 ? 26.259 -52.885 -17.080 1.00 38.39 267 GLY A O 1
ATOM 6063 N N . LEU B 1 250 ? 27.875 -51.324 -16.793 1.00 36.72 268 LEU A N 1
ATOM 6064 C CA . LEU B 1 250 ? 28.616 -52.124 -15.835 1.00 37.63 268 LEU A CA 1
ATOM 6065 C C . LEU B 1 250 ? 27.895 -52.103 -14.505 1.00 37.83 268 LEU A C 1
ATOM 6066 O O . LEU B 1 250 ? 28.126 -52.953 -13.659 1.00 38.26 268 LEU A O 1
ATOM 6071 N N . ARG B 1 251 ? 27.034 -51.115 -14.314 1.00 37.98 269 ARG A N 1
ATOM 6072 C CA . ARG B 1 251 ? 26.278 -50.995 -13.068 1.00 39.50 269 ARG A CA 1
ATOM 6073 C C . ARG B 1 251 ? 24.782 -51.023 -13.363 1.00 38.19 269 ARG A C 1
ATOM 6074 O O . ARG B 1 251 ? 24.339 -50.584 -14.424 1.00 38.85 269 ARG A O 1
ATOM 6082 N N . TRP B 1 252 ? 24.014 -51.545 -12.417 1.00 37.84 270 TRP A N 1
ATOM 6083 C CA . TRP B 1 252 ? 22.566 -51.415 -12.427 1.00 38.45 270 TRP A CA 1
ATOM 6084 C C . TRP B 1 252 ? 22.204 -49.943 -12.201 1.00 37.32 270 TRP A C 1
ATOM 6085 O O . TRP B 1 252 ? 22.713 -49.321 -11.268 1.00 34.44 270 TRP A O 1
ATOM 6096 N N . PRO B 1 253 ? 21.305 -49.390 -13.037 1.00 38.20 271 PRO A N 1
ATOM 6097 C CA . PRO B 1 253 ? 20.782 -48.041 -12.782 1.00 38.12 271 PRO A CA 1
ATOM 6098 C C . PRO B 1 253 ? 19.950 -48.027 -11.497 1.00 39.47 271 PRO A C 1
ATOM 6099 O O . PRO B 1 253 ? 19.392 -49.060 -11.097 1.00 39.48 271 PRO A O 1
ATOM 6103 N N . GLY B 1 254 ? 19.855 -46.862 -10.857 1.00 38.87 272 GLY A N 1
ATOM 6104 C CA . GLY B 1 254 ? 18.853 -46.650 -9.806 1.00 36.10 272 GLY A CA 1
ATOM 6105 C C . GLY B 1 254 ? 17.455 -46.644 -10.397 1.00 35.27 272 GLY A C 1
ATOM 6106 O O . GLY B 1 254 ? 17.279 -46.917 -11.579 1.00 33.31 272 GLY A O 1
ATOM 6107 N N . MET B 1 255 ? 16.455 -46.347 -9.568 1.00 36.91 273 MET A N 1
ATOM 6108 C CA . MET B 1 255 ? 15.115 -46.097 -10.062 1.00 37.92 273 MET A CA 1
ATOM 6109 C C . MET B 1 255 ? 15.051 -44.727 -10.740 1.00 39.66 273 MET A C 1
ATOM 6110 O O . MET B 1 255 ? 14.544 -43.765 -10.165 1.00 37.92 273 MET A O 1
ATOM 6115 N N . ILE B 1 256 ? 15.620 -44.633 -11.946 1.00 38.69 274 ILE A N 1
ATOM 6116 C CA . ILE B 1 256 ? 15.759 -43.362 -12.651 1.00 38.68 274 ILE A CA 1
ATOM 6117 C C . ILE B 1 256 ? 15.193 -43.557 -14.040 1.00 39.15 274 ILE A C 1
ATOM 6118 O O . ILE B 1 256 ? 14.909 -44.689 -14.427 1.00 40.91 274 ILE A O 1
ATOM 6123 N N . ARG B 1 257 ? 15.028 -42.472 -14.799 1.00 38.63 275 ARG A N 1
ATOM 6124 C CA . ARG B 1 257 ? 14.496 -42.569 -16.164 1.00 39.67 275 ARG A CA 1
ATOM 6125 C C . ARG B 1 257 ? 15.628 -42.983 -17.076 1.00 39.11 275 ARG A C 1
ATOM 6126 O O . ARG B 1 257 ? 16.771 -42.732 -16.744 1.00 39.72 275 ARG A O 1
ATOM 6134 N N . PRO B 1 258 ? 15.317 -43.597 -18.238 1.00 38.91 276 PRO A N 1
ATOM 6135 C CA . PRO B 1 258 ? 16.361 -44.103 -19.124 1.00 39.83 276 PRO A CA 1
ATOM 6136 C C . PRO B 1 258 ? 17.322 -42.997 -19.634 1.00 44.78 276 PRO A C 1
ATOM 6137 O O . PRO B 1 258 ? 18.540 -43.268 -19.817 1.00 41.26 276 PRO A O 1
ATOM 6141 N N . GLU B 1 259 ? 16.801 -41.770 -19.818 1.00 44.04 277 GLU A N 1
ATOM 6142 C CA . GLU B 1 259 ? 17.614 -40.646 -20.321 1.00 44.39 277 GLU A CA 1
ATOM 6143 C C . GLU B 1 259 ? 18.654 -40.299 -19.302 1.00 43.85 277 GLU A C 1
ATOM 6144 O O . GLU B 1 259 ? 19.715 -39.772 -19.640 1.00 46.19 277 GLU A O 1
ATOM 6150 N N . GLN B 1 260 ? 18.345 -40.560 -18.044 1.00 43.87 278 GLN A N 1
ATOM 6151 C CA . GLN B 1 260 ? 19.286 -40.275 -16.982 1.00 44.22 278 GLN A CA 1
ATOM 6152 C C . GLN B 1 260 ? 20.285 -41.418 -16.815 1.00 44.18 278 GLN A C 1
ATOM 6153 O O . GLN B 1 260 ? 21.208 -41.318 -15.998 1.00 44.74 278 GLN A O 1
ATOM 6159 N N . ASP B 1 261 ? 20.031 -42.548 -17.474 1.00 41.99 279 ASP A N 1
ATOM 6160 C CA . ASP B 1 261 ? 20.962 -43.689 -17.406 1.00 42.65 279 ASP A CA 1
ATOM 6161 C C . ASP B 1 261 ? 22.104 -43.533 -18.414 1.00 42.44 279 ASP A C 1
ATOM 6162 O O . ASP B 1 261 ? 22.101 -44.141 -19.486 1.00 44.13 279 ASP A O 1
ATOM 6167 N N . VAL B 1 262 ? 23.146 -42.833 -17.980 1.00 43.25 280 VAL A N 1
ATOM 6168 C CA . VAL B 1 262 ? 24.050 -42.105 -18.871 1.00 43.27 280 VAL A CA 1
ATOM 6169 C C . VAL B 1 262 ? 25.428 -42.828 -18.912 1.00 42.52 280 VAL A C 1
ATOM 6170 O O . VAL B 1 262 ? 26.190 -42.719 -19.868 1.00 42.35 280 VAL A O 1
ATOM 6174 N N . GLN B 1 263 ? 25.660 -43.691 -17.935 1.00 41.09 281 GLN A N 1
ATOM 6175 C CA . GLN B 1 263 ? 26.789 -44.625 -17.971 1.00 40.54 281 GLN A CA 1
ATOM 6176 C C . GLN B 1 263 ? 27.061 -45.261 -19.344 1.00 40.38 281 GLN A C 1
ATOM 6177 O O . GLN B 1 263 ? 26.155 -45.547 -20.125 1.00 38.68 281 GLN A O 1
ATOM 6183 N N . ARG B 1 264 ? 28.331 -45.509 -19.618 1.00 40.06 282 ARG A N 1
ATOM 6184 C CA . ARG B 1 264 ? 28.723 -46.144 -20.866 1.00 40.19 282 ARG A CA 1
ATOM 6185 C C . ARG B 1 264 ? 28.225 -47.592 -20.867 1.00 39.04 282 ARG A C 1
ATOM 6186 O O . ARG B 1 264 ? 28.082 -48.212 -19.812 1.00 37.30 282 ARG A O 1
ATOM 6194 N N . ARG B 1 265 ? 27.848 -48.085 -22.037 1.00 37.56 283 ARG A N 1
ATOM 6195 C CA . ARG B 1 265 ? 27.186 -49.368 -22.106 1.00 37.65 283 ARG A CA 1
ATOM 6196 C C . ARG B 1 265 ? 27.946 -50.278 -23.068 1.00 37.52 283 ARG A C 1
ATOM 6197 O O . ARG B 1 265 ? 28.540 -49.831 -24.054 1.00 37.94 283 ARG A O 1
ATOM 6205 N N . TYR B 1 266 ? 27.959 -51.560 -22.750 1.00 37.90 284 TYR A N 1
ATOM 6206 C CA . TYR B 1 266 ? 28.907 -52.461 -23.357 1.00 37.22 284 TYR A CA 1
ATOM 6207 C C . TYR B 1 266 ? 28.233 -53.646 -24.028 1.00 37.01 284 TYR A C 1
ATOM 6208 O O . TYR B 1 266 ? 27.201 -54.152 -23.564 1.00 36.64 284 TYR A O 1
ATOM 6217 N N . VAL B 1 267 ? 28.822 -54.076 -25.138 1.00 35.86 285 VAL A N 1
ATOM 6218 C CA . VAL B 1 267 ? 28.321 -55.197 -25.876 1.00 33.36 285 VAL A CA 1
ATOM 6219 C C . VAL B 1 267 ? 29.081 -56.432 -25.417 1.00 35.18 285 VAL A C 1
ATOM 6220 O O . VAL B 1 267 ? 30.297 -56.525 -25.625 1.00 33.95 285 VAL A O 1
ATOM 6224 N N . TYR B 1 268 ? 28.359 -57.408 -24.856 1.00 35.40 286 TYR A N 1
ATOM 6225 C CA . TYR B 1 268 ? 28.998 -58.576 -24.250 1.00 34.86 286 TYR A CA 1
ATOM 6226 C C . TYR B 1 268 ? 29.254 -59.694 -25.252 1.00 35.26 286 TYR A C 1
ATOM 6227 O O . TYR B 1 268 ? 28.703 -59.691 -26.360 1.00 34.56 286 TYR A O 1
ATOM 6236 N N . ARG B 1 269 ? 30.100 -60.642 -24.859 1.00 36.59 287 ARG A N 1
ATOM 6237 C CA . ARG B 1 269 ? 30.663 -61.620 -25.791 1.00 39.23 287 ARG A CA 1
ATOM 6238 C C . ARG B 1 269 ? 29.578 -62.460 -26.466 1.00 39.75 287 ARG A C 1
ATOM 6239 O O . ARG B 1 269 ? 28.454 -62.603 -25.960 1.00 39.88 287 ARG A O 1
ATOM 6247 N N . ILE B 1 270 ? 29.910 -63.000 -27.630 1.00 38.89 288 ILE A N 1
ATOM 6248 C CA . ILE B 1 270 ? 28.990 -63.848 -28.350 1.00 38.36 288 ILE A CA 1
ATOM 6249 C C . ILE B 1 270 ? 28.700 -65.146 -27.604 1.00 36.74 288 ILE A C 1
ATOM 6250 O O . ILE B 1 270 ? 29.377 -65.521 -26.652 1.00 39.23 288 ILE A O 1
ATOM 6255 N N . THR B 1 271 ? 27.706 -65.838 -28.109 1.00 36.41 289 THR A N 1
ATOM 6256 C CA . THR B 1 271 ? 27.272 -67.099 -27.575 1.00 38.40 289 THR A CA 1
ATOM 6257 C C . THR B 1 271 ? 26.737 -67.881 -28.788 1.00 37.66 289 THR A C 1
ATOM 6258 O O . THR B 1 271 ? 26.174 -67.287 -29.726 1.00 35.16 289 THR A O 1
ATOM 6262 N N . THR B 1 272 ? 26.942 -69.196 -28.778 1.00 38.10 290 THR A N 1
ATOM 6263 C CA . THR B 1 272 ? 26.260 -70.085 -29.729 1.00 40.18 290 THR A CA 1
ATOM 6264 C C . THR B 1 272 ? 24.737 -70.135 -29.619 1.00 40.92 290 THR A C 1
ATOM 6265 O O . THR B 1 272 ? 24.041 -70.179 -30.643 1.00 41.46 290 THR A O 1
ATOM 6269 N N . GLN B 1 273 ? 24.204 -70.103 -28.396 1.00 40.96 291 GLN A N 1
ATOM 6270 C CA . GLN B 1 273 ? 22.741 -70.141 -28.248 1.00 39.19 291 GLN A CA 1
ATOM 6271 C C . GLN B 1 273 ? 22.058 -68.895 -28.767 1.00 36.85 291 GLN A C 1
ATOM 6272 O O . GLN B 1 273 ? 21.043 -68.996 -29.435 1.00 37.80 291 GLN A O 1
ATOM 6278 N N . ASP B 1 274 ? 22.646 -67.721 -28.514 1.00 38.95 292 ASP A N 1
ATOM 6279 C CA . ASP B 1 274 ? 22.184 -66.446 -29.120 1.00 38.34 292 ASP A CA 1
ATOM 6280 C C . ASP B 1 274 ? 22.241 -66.426 -30.637 1.00 38.89 292 ASP A C 1
ATOM 6281 O O . ASP B 1 274 ? 21.327 -65.933 -31.301 1.00 37.26 292 ASP A O 1
ATOM 6286 N N . THR B 1 275 ? 23.378 -66.860 -31.176 1.00 40.52 293 THR A N 1
ATOM 6287 C CA . THR B 1 275 ? 23.545 -66.956 -32.619 1.00 41.68 293 THR A CA 1
ATOM 6288 C C . THR B 1 275 ? 22.452 -67.857 -33.201 1.00 41.95 293 THR A C 1
ATOM 6289 O O . THR B 1 275 ? 21.777 -67.496 -34.169 1.00 42.98 293 THR A O 1
ATOM 6293 N N . ALA B 1 276 ? 22.228 -68.994 -32.551 1.00 42.09 294 ALA A N 1
ATOM 6294 C CA . ALA B 1 276 ? 21.224 -69.946 -33.009 1.00 41.53 294 ALA A CA 1
ATOM 6295 C C . ALA B 1 276 ? 19.819 -69.355 -32.898 1.00 42.02 294 ALA A C 1
ATOM 6296 O O . ALA B 1 276 ? 19.064 -69.309 -33.886 1.00 40.04 294 ALA A O 1
ATOM 6298 N N . LYS B 1 277 ? 19.496 -68.852 -31.698 1.00 41.03 295 LYS A N 1
ATOM 6299 C CA . LYS B 1 277 ? 18.191 -68.223 -31.448 1.00 40.22 295 LYS A CA 1
ATOM 6300 C C . LYS B 1 277 ? 17.899 -67.144 -32.475 1.00 39.20 295 LYS A C 1
ATOM 6301 O O . LYS B 1 277 ? 16.792 -67.056 -33.012 1.00 40.32 295 LYS A O 1
ATOM 6307 N N . ALA B 1 278 ? 18.900 -66.326 -32.764 1.00 40.63 296 ALA A N 1
ATOM 6308 C CA . ALA B 1 278 ? 18.740 -65.253 -33.741 1.00 39.29 296 ALA A CA 1
ATOM 6309 C C . ALA B 1 278 ? 18.541 -65.792 -35.156 1.00 39.87 296 ALA A C 1
ATOM 6310 O O . ALA B 1 278 ? 17.690 -65.296 -35.899 1.00 40.06 296 ALA A O 1
ATOM 6312 N N . ALA B 1 279 ? 19.365 -66.769 -35.541 1.00 40.99 297 ALA A N 1
ATOM 6313 C CA . ALA B 1 279 ? 19.192 -67.467 -36.826 1.00 42.83 297 ALA A CA 1
ATOM 6314 C C . ALA B 1 279 ? 17.740 -67.887 -36.979 1.00 43.05 297 ALA A C 1
ATOM 6315 O O . ALA B 1 279 ? 17.034 -67.380 -37.850 1.00 46.05 297 ALA A O 1
ATOM 6317 N N . ALA B 1 280 ? 17.257 -68.665 -36.009 1.00 41.15 298 ALA A N 1
ATOM 6318 C CA . ALA B 1 280 ? 15.856 -69.115 -35.975 1.00 40.32 298 ALA A CA 1
ATOM 6319 C C . ALA B 1 280 ? 14.821 -67.999 -36.171 1.00 40.44 298 ALA A C 1
ATOM 6320 O O . ALA B 1 280 ? 13.909 -68.121 -36.995 1.00 40.51 298 ALA A O 1
ATOM 6322 N N . ALA B 1 281 ? 15.014 -66.882 -35.470 1.00 41.18 299 ALA A N 1
ATOM 6323 C CA . ALA B 1 281 ? 14.021 -65.809 -35.427 1.00 40.72 299 ALA A CA 1
ATOM 6324 C C . ALA B 1 281 ? 14.038 -65.107 -36.760 1.00 42.20 299 ALA A C 1
ATOM 6325 O O . ALA B 1 281 ? 12.996 -64.695 -37.283 1.00 42.98 299 ALA A O 1
ATOM 6327 N N . TRP B 1 282 ? 15.252 -64.864 -37.252 1.00 44.45 300 TRP A N 1
ATOM 6328 C CA . TRP B 1 282 ? 15.436 -64.258 -38.562 1.00 45.39 300 TRP A CA 1
ATOM 6329 C C . TRP B 1 282 ? 14.802 -65.170 -39.601 1.00 44.61 300 TRP A C 1
ATOM 6330 O O . TRP B 1 282 ? 14.005 -64.730 -40.443 1.00 44.21 300 TRP A O 1
ATOM 6341 N N . ALA B 1 283 ? 15.103 -66.462 -39.493 1.00 47.18 301 ALA A N 1
ATOM 6342 C CA . ALA B 1 283 ? 14.598 -67.413 -40.475 1.00 49.16 301 ALA A CA 1
ATOM 6343 C C . ALA B 1 283 ? 13.074 -67.389 -40.479 1.00 50.66 301 ALA A C 1
ATOM 6344 O O . ALA B 1 283 ? 12.458 -67.253 -41.539 1.00 51.77 301 ALA A O 1
ATOM 6346 N N . MET B 1 284 ? 12.471 -67.382 -39.285 1.00 51.28 302 MET A N 1
ATOM 6347 C CA . MET B 1 284 ? 11.010 -67.293 -39.181 1.00 50.92 302 MET A CA 1
ATOM 6348 C C . MET B 1 284 ? 10.508 -66.039 -39.854 1.00 48.63 302 MET A C 1
ATOM 6349 O O . MET B 1 284 ? 9.504 -66.068 -40.547 1.00 49.53 302 MET A O 1
ATOM 6354 N N . ALA B 1 285 ? 11.213 -64.935 -39.653 1.00 49.16 303 ALA A N 1
ATOM 6355 C CA . ALA B 1 285 ? 10.752 -63.655 -40.196 1.00 49.46 303 ALA A CA 1
ATOM 6356 C C . ALA B 1 285 ? 10.960 -63.594 -41.712 1.00 49.60 303 ALA A C 1
ATOM 6357 O O . ALA B 1 285 ? 10.232 -62.891 -42.426 1.00 49.02 303 ALA A O 1
ATOM 6359 N N . ALA B 1 286 ? 11.919 -64.364 -42.213 1.00 49.08 304 ALA A N 1
ATOM 6360 C CA . ALA B 1 286 ? 12.092 -64.432 -43.659 1.00 50.42 304 ALA A CA 1
ATOM 6361 C C . ALA B 1 286 ? 10.817 -65.006 -44.284 1.00 50.25 304 ALA A C 1
ATOM 6362 O O . ALA B 1 286 ? 10.273 -64.436 -45.236 1.00 49.68 304 ALA A O 1
ATOM 6364 N N . ARG B 1 287 ? 10.287 -66.061 -43.666 1.00 50.07 305 ARG A N 1
ATOM 6365 C CA . ARG B 1 287 ? 9.024 -66.657 -44.103 1.00 51.24 305 ARG A CA 1
ATOM 6366 C C . ARG B 1 287 ? 7.874 -65.659 -43.974 1.00 50.80 305 ARG A C 1
ATOM 6367 O O . ARG B 1 287 ? 7.235 -65.319 -44.960 1.00 51.00 305 ARG A O 1
ATOM 6375 N N . ILE B 1 288 ? 7.710 -65.085 -42.789 1.00 50.34 306 ILE A N 1
ATOM 6376 C CA . ILE B 1 288 ? 6.483 -64.362 -42.478 1.00 49.14 306 ILE A CA 1
ATOM 6377 C C . ILE B 1 288 ? 6.405 -62.994 -43.142 1.00 48.26 306 ILE A C 1
ATOM 6378 O O . ILE B 1 288 ? 5.320 -62.508 -43.444 1.00 48.67 306 ILE A O 1
ATOM 6383 N N . PHE B 1 289 ? 7.552 -62.348 -43.318 1.00 50.54 307 PHE A N 1
ATOM 6384 C CA . PHE B 1 289 ? 7.584 -61.031 -43.950 1.00 52.92 307 PHE A CA 1
ATOM 6385 C C . PHE B 1 289 ? 7.501 -61.108 -45.482 1.00 53.44 307 PHE A C 1
ATOM 6386 O O . PHE B 1 289 ? 7.201 -60.113 -46.134 1.00 52.90 307 PHE A O 1
ATOM 6394 N N . ALA B 1 290 ? 7.721 -62.296 -46.043 1.00 55.55 308 ALA A N 1
ATOM 6395 C CA . ALA B 1 290 ? 7.667 -62.475 -47.508 1.00 58.82 308 ALA A CA 1
ATOM 6396 C C . ALA B 1 290 ? 6.633 -61.553 -48.162 1.00 60.07 308 ALA A C 1
ATOM 6397 O O . ALA B 1 290 ? 7.000 -60.692 -48.958 1.00 62.20 308 ALA A O 1
ATOM 6399 N N . PRO B 1 291 ? 5.358 -61.643 -47.735 1.00 61.71 309 PRO A N 1
ATOM 6400 C CA . PRO B 1 291 ? 4.280 -60.891 -48.388 1.00 61.42 309 PRO A CA 1
ATOM 6401 C C . PRO B 1 291 ? 4.409 -59.384 -48.264 1.00 61.15 309 PRO A C 1
ATOM 6402 O O . PRO B 1 291 ? 3.626 -58.645 -48.874 1.00 60.92 309 PRO A O 1
ATOM 6406 N N . PHE B 1 292 ? 5.330 -58.928 -47.425 1.00 60.83 310 PHE A N 1
ATOM 6407 C CA . PHE B 1 292 ? 5.202 -57.605 -46.820 1.00 61.24 310 PHE A CA 1
ATOM 6408 C C . PHE B 1 292 ? 6.369 -56.657 -47.145 1.00 61.23 310 PHE A C 1
ATOM 6409 O O . PHE B 1 292 ? 6.184 -55.439 -47.329 1.00 60.38 310 PHE A O 1
ATOM 6417 N N . ASP B 1 293 ? 7.577 -57.211 -47.140 1.00 61.07 311 ASP A N 1
ATOM 6418 C CA . ASP B 1 293 ? 8.796 -56.439 -47.380 1.00 61.80 311 ASP A CA 1
ATOM 6419 C C . ASP B 1 293 ? 9.863 -57.436 -47.792 1.00 62.98 311 ASP A C 1
ATOM 6420 O O . ASP B 1 293 ? 10.478 -58.106 -46.939 1.00 62.95 311 ASP A O 1
ATOM 6425 N N . ALA B 1 294 ? 9.987 -57.627 -49.104 1.00 63.39 312 ALA A N 1
ATOM 6426 C CA . ALA B 1 294 ? 10.860 -58.665 -49.645 1.00 63.31 312 ALA A CA 1
ATOM 6427 C C . ALA B 1 294 ? 12.306 -58.398 -49.239 1.00 62.53 312 ALA A C 1
ATOM 6428 O O . ALA B 1 294 ? 13.034 -59.321 -48.880 1.00 63.42 312 ALA A O 1
ATOM 6430 N N . ALA B 1 295 ? 12.689 -57.123 -49.255 1.00 61.37 313 ALA A N 1
ATOM 6431 C CA . ALA B 1 295 ? 14.041 -56.686 -48.882 1.00 60.17 313 ALA A CA 1
ATOM 6432 C C . ALA B 1 295 ? 14.365 -57.063 -47.435 1.00 58.70 313 ALA A C 1
ATOM 6433 O O . ALA B 1 295 ? 15.354 -57.753 -47.157 1.00 59.55 313 ALA A O 1
ATOM 6435 N N . PHE B 1 296 ? 13.492 -56.664 -46.522 1.00 57.79 314 PHE A N 1
ATOM 6436 C CA . PHE B 1 296 ? 13.621 -57.103 -45.142 1.00 55.37 314 PHE A CA 1
ATOM 6437 C C . PHE B 1 296 ? 13.760 -58.615 -45.016 1.00 54.79 314 PHE A C 1
ATOM 6438 O O . PHE B 1 296 ? 14.636 -59.110 -44.295 1.00 54.03 314 PHE A O 1
ATOM 6446 N N . ALA B 1 297 ? 12.915 -59.353 -45.729 1.00 53.29 315 ALA A N 1
ATOM 6447 C CA . ALA B 1 297 ? 12.934 -60.811 -45.624 1.00 53.08 315 ALA A CA 1
ATOM 6448 C C . ALA B 1 297 ? 14.277 -61.369 -46.067 1.00 53.22 315 ALA A C 1
ATOM 6449 O O . ALA B 1 297 ? 14.867 -62.233 -45.389 1.00 52.24 315 ALA A O 1
ATOM 6451 N N . ARG B 1 298 ? 14.776 -60.862 -47.196 1.00 52.78 316 ARG A N 1
ATOM 6452 C CA . ARG B 1 298 ? 16.067 -61.325 -47.703 1.00 53.76 316 ARG A CA 1
ATOM 6453 C C . ARG B 1 298 ? 17.240 -60.972 -46.768 1.00 50.98 316 ARG A C 1
ATOM 6454 O O . ARG B 1 298 ? 18.021 -61.847 -46.374 1.00 52.09 316 ARG A O 1
ATOM 6462 N N . LYS B 1 299 ? 17.258 -59.742 -46.277 1.00 48.82 317 LYS A N 1
ATOM 6463 C CA . LYS B 1 299 ? 18.145 -59.388 -45.152 1.00 47.29 317 LYS A CA 1
ATOM 6464 C C . LYS B 1 299 ? 18.123 -60.407 -43.995 1.00 45.82 317 LYS A C 1
ATOM 6465 O O . LYS B 1 299 ? 19.179 -60.917 -43.558 1.00 39.34 317 LYS A O 1
ATOM 6471 N N . ALA B 1 300 ? 16.917 -60.665 -43.473 1.00 45.13 318 ALA A N 1
ATOM 6472 C CA . ALA B 1 300 ? 16.743 -61.599 -42.352 1.00 44.59 318 ALA A CA 1
ATOM 6473 C C . ALA B 1 300 ? 17.314 -62.961 -42.684 1.00 44.02 318 ALA A C 1
ATOM 6474 O O . ALA B 1 300 ? 18.077 -63.536 -41.917 1.00 43.38 318 ALA A O 1
ATOM 6476 N N . LEU B 1 301 ? 17.056 -63.401 -43.907 1.00 46.13 319 LEU A N 1
ATOM 6477 C CA . LEU B 1 301 ? 17.587 -64.663 -44.391 1.00 46.17 319 LEU A CA 1
ATOM 6478 C C . LEU B 1 301 ? 19.116 -64.669 -44.354 1.00 45.91 319 LEU A C 1
ATOM 6479 O O . LEU B 1 301 ? 19.736 -65.524 -43.703 1.00 46.95 319 LEU A O 1
ATOM 6484 N N . ALA B 1 302 ? 19.740 -63.696 -45.011 1.00 46.86 320 ALA A N 1
ATOM 6485 C CA . ALA B 1 302 ? 21.208 -63.744 -45.153 1.00 46.71 320 ALA A CA 1
ATOM 6486 C C . ALA B 1 302 ? 21.889 -63.779 -43.776 1.00 45.33 320 ALA A C 1
ATOM 6487 O O . ALA B 1 302 ? 22.834 -64.576 -43.528 1.00 44.63 320 ALA A O 1
ATOM 6489 N N . ALA B 1 303 ? 21.319 -63.002 -42.854 1.00 43.57 321 ALA A N 1
ATOM 6490 C CA . ALA B 1 303 ? 21.716 -63.009 -41.445 1.00 40.60 321 ALA A CA 1
ATOM 6491 C C . ALA B 1 303 ? 21.594 -64.392 -40.801 1.00 41.96 321 ALA A C 1
ATOM 6492 O O . ALA B 1 303 ? 22.544 -64.884 -40.160 1.00 41.92 321 ALA A O 1
ATOM 6494 N N . ALA B 1 304 ? 20.464 -65.061 -41.027 1.00 42.54 322 ALA A N 1
ATOM 6495 C CA . ALA B 1 304 ? 20.283 -66.412 -40.486 1.00 42.40 322 ALA A CA 1
ATOM 6496 C C . ALA B 1 304 ? 21.327 -67.371 -41.046 1.00 42.84 322 ALA A C 1
ATOM 6497 O O . ALA B 1 304 ? 22.099 -68.008 -40.307 1.00 41.83 322 ALA A O 1
ATOM 6499 N N . GLU B 1 305 ? 21.461 -67.340 -42.365 1.00 45.85 323 GLU A N 1
ATOM 6500 C CA . GLU B 1 305 ? 22.441 -68.173 -43.061 1.00 45.14 323 GLU A CA 1
ATOM 6501 C C . GLU B 1 305 ? 23.847 -67.958 -42.532 1.00 44.69 323 GLU A C 1
ATOM 6502 O O . GLU B 1 305 ? 24.544 -68.922 -42.155 1.00 43.57 323 GLU A O 1
ATOM 6508 N N . GLN B 1 306 ? 24.236 -66.690 -42.418 1.00 46.35 324 GLN A N 1
ATOM 6509 C CA . GLN B 1 306 ? 25.566 -66.345 -41.889 1.00 45.68 324 GLN A CA 1
ATOM 6510 C C . GLN B 1 306 ? 25.733 -66.869 -40.463 1.00 46.12 324 GLN A C 1
ATOM 6511 O O . GLN B 1 306 ? 26.763 -67.480 -40.113 1.00 45.61 324 GLN A O 1
ATOM 6517 N N . ALA B 1 307 ? 24.653 -66.777 -39.691 1.00 46.13 325 ALA A N 1
ATOM 6518 C CA . ALA B 1 307 ? 24.648 -67.281 -38.320 1.00 44.60 325 ALA A CA 1
ATOM 6519 C C . ALA B 1 307 ? 24.808 -68.811 -38.275 1.00 45.19 325 ALA A C 1
ATOM 6520 O O . ALA B 1 307 ? 25.603 -69.346 -37.487 1.00 42.47 325 ALA A O 1
ATOM 6522 N N . TRP B 1 308 ? 24.137 -69.499 -39.199 1.00 47.19 326 TRP A N 1
ATOM 6523 C CA . TRP B 1 308 ? 24.294 -70.950 -39.350 1.00 49.71 326 TRP A CA 1
ATOM 6524 C C . TRP B 1 308 ? 25.729 -71.333 -39.761 1.00 49.06 326 TRP A C 1
ATOM 6525 O O . TRP B 1 308 ? 26.328 -72.297 -39.231 1.00 48.39 326 TRP A O 1
ATOM 6536 N N . ARG B 1 309 ? 26.318 -70.511 -40.622 1.00 50.77 327 ARG A N 1
ATOM 6537 C CA . ARG B 1 309 ? 27.697 -70.750 -41.075 1.00 51.05 327 ARG A CA 1
ATOM 6538 C C . ARG B 1 309 ? 28.656 -70.651 -39.908 1.00 50.14 327 ARG A C 1
ATOM 6539 O O . ARG B 1 309 ? 29.487 -71.537 -39.697 1.00 50.05 327 ARG A O 1
ATOM 6547 N N . PHE B 1 310 ? 28.461 -69.647 -39.066 1.00 48.97 328 PHE A N 1
ATOM 6548 C CA . PHE B 1 310 ? 29.192 -69.642 -37.816 1.00 47.19 328 PHE A CA 1
ATOM 6549 C C . PHE B 1 310 ? 28.988 -70.964 -37.064 1.00 48.30 328 PHE A C 1
ATOM 6550 O O . PHE B 1 310 ? 29.961 -71.610 -36.610 1.00 49.12 328 PHE A O 1
ATOM 6558 N N . LEU B 1 311 ? 27.724 -71.353 -36.905 1.00 47.44 329 LEU A N 1
ATOM 6559 C CA . LEU B 1 311 ? 27.385 -72.459 -36.008 1.00 47.83 329 LEU A CA 1
ATOM 6560 C C . LEU B 1 311 ? 27.964 -73.773 -36.519 1.00 48.43 329 LEU A C 1
ATOM 6561 O O . LEU B 1 311 ? 28.614 -74.487 -35.761 1.00 51.00 329 LEU A O 1
ATOM 6566 N N . ALA B 1 312 ? 27.811 -74.025 -37.822 1.00 50.45 330 ALA A N 1
ATOM 6567 C CA . ALA B 1 312 ? 28.485 -75.154 -38.518 1.00 51.77 330 ALA A CA 1
ATOM 6568 C C . ALA B 1 312 ? 29.961 -75.317 -38.162 1.00 52.19 330 ALA A C 1
ATOM 6569 O O . ALA B 1 312 ? 30.452 -76.436 -37.988 1.00 50.41 330 ALA A O 1
ATOM 6571 N N . ALA B 1 313 ? 30.668 -74.197 -38.036 1.00 53.43 331 ALA A N 1
ATOM 6572 C CA . ALA B 1 313 ? 32.089 -74.253 -37.753 1.00 53.00 331 ALA A CA 1
ATOM 6573 C C . ALA B 1 313 ? 32.417 -74.409 -36.271 1.00 53.37 331 ALA A C 1
ATOM 6574 O O . ALA B 1 313 ? 33.578 -74.585 -35.909 1.00 54.29 331 ALA A O 1
ATOM 6576 N N . SER B 1 314 ? 31.419 -74.332 -35.398 1.00 51.95 332 SER A N 1
ATOM 6577 C CA . SER B 1 314 ? 31.731 -73.965 -34.031 1.00 50.41 332 SER A CA 1
ATOM 6578 C C . SER B 1 314 ? 31.225 -74.950 -32.966 1.00 50.27 332 SER A C 1
ATOM 6579 O O . SER B 1 314 ? 30.100 -75.426 -33.025 1.00 49.89 332 SER A O 1
ATOM 6582 N N . GLY B 1 315 ? 32.108 -75.325 -32.052 1.00 50.97 333 GLY A N 1
ATOM 6583 C CA . GLY B 1 315 ? 31.686 -75.936 -30.802 1.00 54.65 333 GLY A CA 1
ATOM 6584 C C . GLY B 1 315 ? 30.647 -75.069 -30.101 1.00 56.18 333 GLY A C 1
ATOM 6585 O O . GLY B 1 315 ? 30.262 -74.009 -30.616 1.00 57.42 333 GLY A O 1
ATOM 6586 N N . PRO B 1 316 ? 30.140 -75.544 -28.953 1.00 55.46 334 PRO A N 1
ATOM 6587 C CA . PRO B 1 316 ? 29.444 -74.672 -28.013 1.00 53.93 334 PRO A CA 1
ATOM 6588 C C . PRO B 1 316 ? 30.337 -73.534 -27.556 1.00 51.26 334 PRO A C 1
ATOM 6589 O O . PRO B 1 316 ? 31.474 -73.773 -27.147 1.00 50.46 334 PRO A O 1
ATOM 6593 N N . ILE B 1 317 ? 29.825 -72.304 -27.638 1.00 48.08 335 ILE A N 1
ATOM 6594 C CA . ILE B 1 317 ? 30.398 -71.169 -26.912 1.00 44.61 335 ILE A CA 1
ATOM 6595 C C . ILE B 1 317 ? 29.348 -70.566 -25.985 1.00 44.11 335 ILE A C 1
ATOM 6596 O O . ILE B 1 317 ? 28.344 -69.988 -26.420 1.00 41.26 335 ILE A O 1
ATOM 6601 N N . LEU B 1 318 ? 29.496 -70.875 -24.711 1.00 44.03 336 LEU A N 1
ATOM 6602 C CA . LEU B 1 318 ? 28.406 -70.716 -23.774 1.00 44.77 336 LEU A CA 1
ATOM 6603 C C . LEU B 1 318 ? 28.962 -70.231 -22.459 1.00 43.30 336 LEU A C 1
ATOM 6604 O O . LEU B 1 318 ? 28.675 -70.804 -21.416 1.00 42.18 336 LEU A O 1
ATOM 6609 N N . ASP B 1 319 ? 29.828 -69.220 -22.522 1.00 44.66 337 ASP A N 1
ATOM 6610 C CA . ASP B 1 319 ? 30.475 -68.709 -21.330 1.00 42.45 337 ASP A CA 1
ATOM 6611 C C . ASP B 1 319 ? 29.688 -67.532 -20.775 1.00 43.08 337 ASP A C 1
ATOM 6612 O O . ASP B 1 319 ? 29.403 -66.559 -21.483 1.00 39.79 337 ASP A O 1
ATOM 6617 N N . TYR B 1 320 ? 29.384 -67.621 -19.486 1.00 42.35 338 TYR A N 1
ATOM 6618 C CA . TYR B 1 320 ? 28.651 -66.593 -18.789 1.00 43.38 338 TYR A CA 1
ATOM 6619 C C . TYR B 1 320 ? 29.393 -66.277 -17.515 1.00 44.12 338 TYR A C 1
ATOM 6620 O O . TYR B 1 320 ? 29.001 -66.743 -16.442 1.00 44.16 338 TYR A O 1
ATOM 6629 N N . PRO B 1 321 ? 30.487 -65.500 -17.635 1.00 44.98 339 PRO A N 1
ATOM 6630 C CA . PRO B 1 321 ? 31.277 -65.156 -16.464 1.00 44.64 339 PRO A CA 1
ATOM 6631 C C . PRO B 1 321 ? 30.461 -64.331 -15.486 1.00 45.29 339 PRO A C 1
ATOM 6632 O O . PRO B 1 321 ? 29.687 -63.448 -15.895 1.00 44.30 339 PRO A O 1
ATOM 6636 N N . ALA B 1 322 ? 30.671 -64.601 -14.201 1.00 44.62 340 ALA A N 1
ATOM 6637 C CA . ALA B 1 322 ? 29.948 -63.952 -13.138 1.00 43.25 340 ALA A CA 1
ATOM 6638 C C . ALA B 1 322 ? 30.081 -62.436 -13.261 1.00 44.11 340 ALA A C 1
ATOM 6639 O O . ALA B 1 322 ? 29.103 -61.694 -13.059 1.00 39.59 340 ALA A O 1
ATOM 6641 N N . GLU B 1 323 ? 31.283 -61.993 -13.640 1.00 42.68 341 GLU A N 1
ATOM 6642 C CA . GLU B 1 323 ? 31.613 -60.581 -13.674 1.00 42.60 341 GLU A CA 1
ATOM 6643 C C . GLU B 1 323 ? 30.758 -59.847 -14.710 1.00 40.95 341 GLU A C 1
ATOM 6644 O O . GLU B 1 323 ? 30.511 -58.652 -14.587 1.00 40.42 341 GLU A O 1
ATOM 6650 N N . ASP B 1 324 ? 30.256 -60.578 -15.703 1.00 41.40 342 ASP A N 1
ATOM 6651 C CA . ASP B 1 324 ? 29.402 -59.967 -16.727 1.00 39.90 342 ASP A CA 1
ATOM 6652 C C . ASP B 1 324 ? 27.983 -59.591 -16.230 1.00 40.05 342 ASP A C 1
ATOM 6653 O O . ASP B 1 324 ? 27.243 -58.895 -16.920 1.00 40.15 342 ASP A O 1
ATOM 6658 N N . ASN B 1 325 ? 27.637 -60.019 -15.015 1.00 37.51 343 ASN A N 1
ATOM 6659 C CA . ASN B 1 325 ? 26.353 -59.714 -14.420 1.00 36.75 343 ASN A CA 1
ATOM 6660 C C . ASN B 1 325 ? 26.419 -58.525 -13.475 1.00 36.93 343 ASN A C 1
ATOM 6661 O O . ASN B 1 325 ? 25.487 -58.311 -12.691 1.00 35.51 343 ASN A O 1
ATOM 6666 N N . SER B 1 326 ? 27.495 -57.738 -13.565 1.00 35.80 344 SER A N 1
ATOM 6667 C CA . SER B 1 326 ? 27.664 -56.573 -12.693 1.00 35.19 344 SER A CA 1
ATOM 6668 C C . SER B 1 326 ? 26.593 -55.488 -12.877 1.00 35.89 344 SER A C 1
ATOM 6669 O O . SER B 1 326 ? 26.325 -54.738 -11.943 1.00 35.57 344 SER A O 1
ATOM 6672 N N . GLY B 1 327 ? 25.990 -55.395 -14.068 1.00 34.66 345 GLY A N 1
ATOM 6673 C CA . GLY B 1 327 ? 24.943 -54.384 -14.318 1.00 33.99 345 GLY A CA 1
ATOM 6674 C C . GLY B 1 327 ? 23.725 -54.926 -15.063 1.00 35.54 345 GLY A C 1
ATOM 6675 O O . GLY B 1 327 ? 22.963 -54.170 -15.680 1.00 36.17 345 GLY A O 1
ATOM 6676 N N . SER B 1 328 ? 23.561 -56.246 -15.057 1.00 32.79 346 SER A N 1
ATOM 6677 C CA . SER B 1 328 ? 22.589 -56.883 -15.926 1.00 33.82 346 SER A CA 1
ATOM 6678 C C . SER B 1 328 ? 22.509 -58.385 -15.621 1.00 35.17 346 SER A C 1
ATOM 6679 O O . SER B 1 328 ? 23.363 -58.923 -14.904 1.00 35.97 346 SER A O 1
ATOM 6682 N N . GLY B 1 329 ? 21.426 -59.019 -16.064 1.00 32.76 347 GLY A N 1
ATOM 6683 C CA . GLY B 1 329 ? 21.215 -60.439 -15.813 1.00 32.79 347 GLY A CA 1
ATOM 6684 C C . GLY B 1 329 ? 22.026 -61.332 -16.742 1.00 34.18 347 GLY A C 1
ATOM 6685 O O . GLY B 1 329 ? 22.415 -60.902 -17.838 1.00 34.36 347 GLY A O 1
ATOM 6686 N N . PRO B 1 330 ? 22.188 -62.617 -16.370 1.00 35.58 348 PRO A N 1
ATOM 6687 C CA . PRO B 1 330 ? 23.007 -63.541 -17.175 1.00 35.07 348 PRO A CA 1
ATOM 6688 C C . PRO B 1 330 ? 22.337 -64.111 -18.416 1.00 36.53 348 PRO A C 1
ATOM 6689 O O . PRO B 1 330 ? 23.014 -64.341 -19.421 1.00 36.46 348 PRO A O 1
ATOM 6693 N N . TYR B 1 331 ? 21.061 -64.469 -18.317 1.00 34.04 349 TYR A N 1
ATOM 6694 C CA . TYR B 1 331 ? 20.468 -65.349 -19.306 1.00 37.29 349 TYR A CA 1
ATOM 6695 C C . TYR B 1 331 ? 21.421 -66.475 -19.745 1.00 37.45 349 TYR A C 1
ATOM 6696 O O . TYR B 1 331 ? 21.710 -66.644 -20.934 1.00 37.51 349 TYR A O 1
ATOM 6705 N N . ASP B 1 332 ? 21.824 -67.292 -18.779 1.00 36.60 350 ASP A N 1
ATOM 6706 C CA . ASP B 1 332 ? 22.913 -68.224 -18.978 1.00 41.00 350 ASP A CA 1
ATOM 6707 C C . ASP B 1 332 ? 22.397 -69.578 -19.450 1.00 40.71 350 ASP A C 1
ATOM 6708 O O . ASP B 1 332 ? 22.238 -70.496 -18.654 1.00 42.83 350 ASP A O 1
ATOM 6713 N N . ASP B 1 333 ? 21.984 -69.640 -20.706 1.00 39.35 351 ASP A N 1
ATOM 6714 C CA . ASP B 1 333 ? 21.460 -70.872 -21.307 1.00 42.42 351 ASP A CA 1
ATOM 6715 C C . ASP B 1 333 ? 22.654 -71.736 -21.686 1.00 44.80 351 ASP A C 1
ATOM 6716 O O . ASP B 1 333 ? 23.513 -71.298 -22.455 1.00 44.34 351 ASP A O 1
ATOM 6721 N N . ARG B 1 334 ? 22.809 -72.869 -21.002 1.00 48.88 352 ARG A N 1
ATOM 6722 C CA . ARG B 1 334 ? 24.097 -73.576 -20.994 1.00 50.68 352 ARG A CA 1
ATOM 6723 C C . ARG B 1 334 ? 24.036 -74.817 -21.877 1.00 51.12 352 ARG A C 1
ATOM 6724 O O . ARG B 1 334 ? 24.824 -75.750 -21.736 1.00 51.26 352 ARG A O 1
ATOM 6732 N N . ASP B 1 335 ? 23.150 -74.771 -22.858 1.00 50.98 353 ASP A N 1
ATOM 6733 C CA . ASP B 1 335 ? 23.089 -75.815 -23.843 1.00 51.74 353 ASP A CA 1
ATOM 6734 C C . ASP B 1 335 ? 22.489 -75.226 -25.103 1.00 50.00 353 ASP A C 1
ATOM 6735 O O . ASP B 1 335 ? 21.398 -74.666 -25.050 1.00 51.25 353 ASP A O 1
ATOM 6740 N N . ASP B 1 336 ? 23.185 -75.335 -26.234 1.00 47.72 354 ASP A N 1
ATOM 6741 C CA . ASP B 1 336 ? 22.662 -74.765 -27.480 1.00 47.25 354 ASP A CA 1
ATOM 6742 C C . ASP B 1 336 ? 22.018 -75.793 -28.367 1.00 47.40 354 ASP A C 1
ATOM 6743 O O . ASP B 1 336 ? 21.668 -75.496 -29.517 1.00 45.53 354 ASP A O 1
ATOM 6748 N N . ALA B 1 337 ? 21.867 -77.007 -27.845 1.00 46.66 355 ALA A N 1
ATOM 6749 C CA . ALA B 1 337 ? 21.444 -78.118 -28.697 1.00 47.49 355 ALA A CA 1
ATOM 6750 C C . ALA B 1 337 ? 20.025 -77.889 -29.204 1.00 45.49 355 ALA A C 1
ATOM 6751 O O . ALA B 1 337 ? 19.758 -78.004 -30.399 1.00 42.99 355 ALA A O 1
ATOM 6753 N N . ASP B 1 338 ? 19.125 -77.526 -28.289 1.00 45.23 356 ASP A N 1
ATOM 6754 C CA . ASP B 1 338 ? 17.731 -77.266 -28.663 1.00 44.77 356 ASP A CA 1
ATOM 6755 C C . ASP B 1 338 ? 17.620 -75.996 -29.480 1.00 42.19 356 ASP A C 1
ATOM 6756 O O . ASP B 1 338 ? 16.695 -75.831 -30.263 1.00 44.85 356 ASP A O 1
ATOM 6761 N N . ASP B 1 339 ? 18.541 -75.065 -29.255 1.00 43.56 357 ASP A N 1
ATOM 6762 C CA . ASP B 1 339 ? 18.594 -73.831 -30.068 1.00 43.29 357 ASP A CA 1
ATOM 6763 C C . ASP B 1 339 ? 19.024 -74.085 -31.515 1.00 43.79 357 ASP A C 1
ATOM 6764 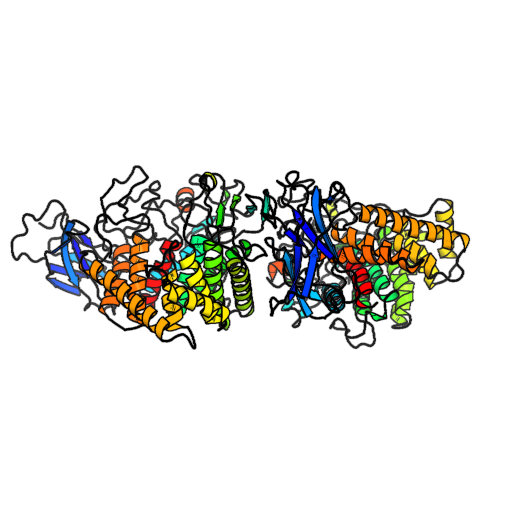O O . ASP B 1 339 ? 18.375 -73.617 -32.471 1.00 41.46 357 ASP A O 1
ATOM 6769 N N . ARG B 1 340 ? 20.110 -74.845 -31.673 1.00 45.48 358 ARG A N 1
ATOM 6770 C CA . ARG B 1 340 ? 20.591 -75.196 -33.021 1.00 47.70 358 ARG A CA 1
ATOM 6771 C C . ARG B 1 340 ? 19.492 -75.905 -33.780 1.00 47.22 358 ARG A C 1
ATOM 6772 O O . ARG B 1 340 ? 19.178 -75.561 -34.911 1.00 48.47 358 ARG A O 1
ATOM 6780 N N . PHE B 1 341 ? 18.853 -76.860 -33.110 1.00 50.30 359 PHE A N 1
ATOM 6781 C CA . PHE B 1 341 ? 17.755 -77.612 -33.719 1.00 50.97 359 PHE A CA 1
ATOM 6782 C C . PHE B 1 341 ? 16.654 -76.679 -34.217 1.00 49.87 359 PHE A C 1
ATOM 6783 O O . PHE B 1 341 ? 16.093 -76.881 -35.293 1.00 48.91 359 PHE A O 1
ATOM 6791 N N . TRP B 1 342 ? 16.321 -75.670 -33.413 1.00 49.51 360 TRP A N 1
ATOM 6792 C CA . TRP B 1 342 ? 15.242 -74.764 -33.770 1.00 48.45 360 TRP A CA 1
ATOM 6793 C C . TRP B 1 342 ? 15.609 -73.944 -35.005 1.00 48.36 360 TRP A C 1
ATOM 6794 O O . TRP B 1 342 ? 14.790 -73.689 -35.884 1.00 48.98 360 TRP A O 1
ATOM 6805 N N . ALA B 1 343 ? 16.874 -73.568 -35.087 1.00 49.86 361 ALA A N 1
ATOM 6806 C CA . ALA B 1 343 ? 17.363 -72.792 -36.213 1.00 49.13 361 ALA A CA 1
ATOM 6807 C C . ALA B 1 343 ? 17.350 -73.667 -37.459 1.00 49.70 361 ALA A C 1
ATOM 6808 O O . ALA B 1 343 ? 16.833 -73.280 -38.530 1.00 47.35 361 ALA A O 1
ATOM 6810 N N . ALA B 1 344 ? 17.891 -74.871 -37.305 1.00 50.83 362 ALA A N 1
ATOM 6811 C CA . ALA B 1 344 ? 17.932 -75.805 -38.433 1.00 51.48 362 ALA A CA 1
ATOM 6812 C C . ALA B 1 344 ? 16.532 -75.971 -39.003 1.00 51.56 362 ALA A C 1
ATOM 6813 O O . ALA B 1 344 ? 16.304 -75.779 -40.207 1.00 53.40 362 ALA A O 1
ATOM 6815 N N . VAL B 1 345 ? 15.567 -76.219 -38.120 1.00 51.42 363 VAL A N 1
ATOM 6816 C CA . VAL B 1 345 ? 14.174 -76.300 -38.554 1.00 49.35 363 VAL A CA 1
ATOM 6817 C C . VAL B 1 345 ? 13.740 -75.072 -39.352 1.00 48.55 363 VAL A C 1
ATOM 6818 O O . VAL B 1 345 ? 13.233 -75.205 -40.458 1.00 50.35 363 VAL A O 1
ATOM 6822 N N . GLU B 1 346 ? 13.949 -73.876 -38.816 1.00 47.26 364 GLU A N 1
ATOM 6823 C CA . GLU B 1 346 ? 13.401 -72.678 -39.464 1.00 47.40 364 GLU A CA 1
ATOM 6824 C C . GLU B 1 346 ? 14.119 -72.319 -40.767 1.00 48.24 364 GLU A C 1
ATOM 6825 O O . GLU B 1 346 ? 13.567 -71.633 -41.632 1.00 45.90 364 GLU A O 1
ATOM 6831 N N . LEU B 1 347 ? 15.386 -72.700 -40.866 1.00 51.12 365 LEU A N 1
ATOM 6832 C CA . LEU B 1 347 ? 16.135 -72.461 -42.110 1.00 54.86 365 LEU A CA 1
ATOM 6833 C C . LEU B 1 347 ? 15.705 -73.453 -43.197 1.00 56.48 365 LEU A C 1
ATOM 6834 O O . LEU B 1 347 ? 15.361 -73.047 -44.312 1.00 57.77 365 LEU A O 1
ATOM 6839 N N . TRP B 1 348 ? 15.556 -74.716 -42.800 1.00 58.76 366 TRP A N 1
ATOM 6840 C CA . TRP B 1 348 ? 14.934 -75.739 -43.644 1.00 61.43 366 TRP A CA 1
ATOM 6841 C C . TRP B 1 348 ? 13.556 -75.365 -44.152 1.00 61.53 366 TRP A C 1
ATOM 6842 O O . TRP B 1 348 ? 13.195 -75.717 -45.275 1.00 63.73 366 TRP A O 1
ATOM 6853 N N . VAL B 1 349 ? 12.773 -74.680 -43.323 1.00 61.80 367 VAL A N 1
ATOM 6854 C CA . VAL B 1 349 ? 11.414 -74.325 -43.710 1.00 60.52 367 VAL A CA 1
ATOM 6855 C C . VAL B 1 349 ? 11.435 -73.266 -44.789 1.00 60.35 367 VAL A C 1
ATOM 6856 O O . VAL B 1 349 ? 10.632 -73.296 -45.703 1.00 60.78 367 VAL A O 1
ATOM 6860 N N . VAL B 1 350 ? 12.332 -72.301 -44.675 1.00 61.18 368 VAL A N 1
ATOM 6861 C CA . VAL B 1 350 ? 12.291 -71.176 -45.601 1.00 61.75 368 VAL A CA 1
ATOM 6862 C C . VAL B 1 350 ? 13.210 -71.343 -46.830 1.00 61.65 368 VAL A C 1
ATOM 6863 O O . VAL B 1 350 ? 13.067 -70.635 -47.831 1.00 61.09 368 VAL A O 1
ATOM 6867 N N . THR B 1 351 ? 14.125 -72.305 -46.773 1.00 62.47 369 THR A N 1
ATOM 6868 C CA . THR B 1 351 ? 14.996 -72.570 -47.913 1.00 63.32 369 THR A CA 1
ATOM 6869 C C . THR B 1 351 ? 14.713 -73.915 -48.606 1.00 65.31 369 THR A C 1
ATOM 6870 O O . THR B 1 351 ? 14.967 -74.076 -49.797 1.00 65.21 369 THR A O 1
ATOM 6874 N N . GLY B 1 352 ? 14.201 -74.883 -47.858 1.00 67.23 370 GLY A N 1
ATOM 6875 C CA . GLY B 1 352 ? 14.029 -76.231 -48.387 1.00 68.77 370 GLY A CA 1
ATOM 6876 C C . GLY B 1 352 ? 15.351 -76.966 -48.531 1.00 70.04 370 GLY A C 1
ATOM 6877 O O . GLY B 1 352 ? 15.374 -78.141 -48.884 1.00 71.08 370 GLY A O 1
ATOM 6878 N N . ARG B 1 353 ? 16.450 -76.291 -48.204 1.00 70.01 371 ARG A N 1
ATOM 6879 C CA . ARG B 1 353 ? 17.782 -76.791 -48.512 1.00 70.26 371 ARG A CA 1
ATOM 6880 C C . ARG B 1 353 ? 18.101 -78.049 -47.720 1.00 70.61 371 ARG A C 1
ATOM 6881 O O . ARG B 1 353 ? 17.887 -78.112 -46.509 1.00 70.07 371 ARG A O 1
ATOM 6889 N N . ALA B 1 354 ? 18.683 -79.029 -48.400 1.00 71.16 372 ALA A N 1
ATOM 6890 C CA . ALA B 1 354 ? 19.133 -80.248 -47.740 1.00 71.22 372 ALA A CA 1
ATOM 6891 C C . ALA B 1 354 ? 20.013 -79.964 -46.520 1.00 70.55 372 ALA A C 1
ATOM 6892 O O . ALA B 1 354 ? 19.841 -80.580 -45.466 1.00 69.72 372 ALA A O 1
ATOM 6894 N N . GLU B 1 355 ? 20.964 -79.040 -46.671 1.00 70.30 373 GLU A N 1
ATOM 6895 C CA . GLU B 1 355 ? 22.022 -78.850 -45.669 1.00 68.53 373 GLU A CA 1
ATOM 6896 C C . GLU B 1 355 ? 21.420 -78.689 -44.269 1.00 69.35 373 GLU A C 1
ATOM 6897 O O . GLU B 1 355 ? 21.994 -79.148 -43.271 1.00 68.05 373 GLU A O 1
ATOM 6903 N N . TYR B 1 356 ? 20.230 -78.087 -44.217 1.00 68.74 374 TYR A N 1
ATOM 6904 C CA . TYR B 1 356 ? 19.537 -77.835 -42.951 1.00 69.46 374 TYR A CA 1
ATOM 6905 C C . TYR B 1 356 ? 18.867 -79.088 -42.354 1.00 68.63 374 TYR A C 1
ATOM 6906 O O . TYR B 1 356 ? 19.110 -79.463 -41.200 1.00 67.40 374 TYR A O 1
ATOM 6915 N N . HIS B 1 357 ? 18.114 -79.792 -43.190 1.00 69.71 375 HIS A N 1
ATOM 6916 C CA . HIS B 1 357 ? 17.460 -81.031 -42.785 1.00 69.57 375 HIS A CA 1
ATOM 6917 C C . HIS B 1 357 ? 18.439 -82.093 -42.274 1.00 69.71 375 HIS A C 1
ATOM 6918 O O . HIS B 1 357 ? 18.124 -82.836 -41.338 1.00 69.84 375 HIS A O 1
ATOM 6925 N N . ASP B 1 358 ? 19.629 -82.153 -42.873 1.00 68.71 376 ASP A N 1
ATOM 6926 C CA . ASP B 1 358 ? 20.687 -83.061 -42.408 1.00 68.10 376 ASP A CA 1
ATOM 6927 C C . ASP B 1 358 ? 20.939 -82.914 -40.921 1.00 66.77 376 ASP A C 1
ATOM 6928 O O . ASP B 1 358 ? 21.087 -83.912 -40.212 1.00 65.53 376 ASP A O 1
ATOM 6933 N N . TYR B 1 359 ? 21.086 -81.672 -40.461 1.00 66.22 377 TYR A N 1
ATOM 6934 C CA . TYR B 1 359 ? 21.322 -81.442 -39.037 1.00 64.94 377 TYR A CA 1
ATOM 6935 C C . TYR B 1 359 ? 20.174 -82.010 -38.204 1.00 64.39 377 TYR A C 1
ATOM 6936 O O . TYR B 1 359 ? 20.401 -82.654 -37.177 1.00 64.64 377 TYR A O 1
ATOM 6945 N N . ILE B 1 360 ? 18.950 -81.793 -38.668 1.00 64.36 378 ILE A N 1
ATOM 6946 C CA . ILE B 1 360 ? 17.772 -82.407 -38.048 1.00 65.88 378 ILE A CA 1
ATOM 6947 C C . ILE B 1 360 ? 17.939 -83.924 -37.945 1.00 67.15 378 ILE A C 1
ATOM 6948 O O . ILE B 1 360 ? 18.032 -84.493 -36.839 1.00 66.00 378 ILE A O 1
ATOM 6953 N N . ALA B 1 361 ? 18.003 -84.561 -39.115 1.00 68.45 379 ALA A N 1
ATOM 6954 C CA . ALA B 1 361 ? 18.118 -86.011 -39.219 1.00 68.93 379 ALA A CA 1
ATOM 6955 C C . ALA B 1 361 ? 19.241 -86.554 -38.337 1.00 70.05 379 ALA A C 1
ATOM 6956 O O . ALA B 1 361 ? 19.076 -87.575 -37.664 1.00 71.30 379 ALA A O 1
ATOM 6958 N N . ARG B 1 362 ? 20.361 -85.845 -38.288 1.00 70.88 380 ARG A N 1
ATOM 6959 C CA . ARG B 1 362 ? 21.495 -86.310 -37.495 1.00 73.44 380 ARG A CA 1
ATOM 6960 C C . ARG B 1 362 ? 21.157 -86.335 -35.997 1.00 74.46 380 ARG A C 1
ATOM 6961 O O . ARG B 1 362 ? 21.460 -87.309 -35.297 1.00 74.05 380 ARG A O 1
ATOM 6969 N N . MET B 1 363 ? 20.484 -85.295 -35.519 1.00 75.69 381 MET A N 1
ATOM 6970 C CA . MET B 1 363 ? 20.055 -85.189 -34.119 1.00 76.17 381 MET A CA 1
ATOM 6971 C C . MET B 1 363 ? 18.914 -86.173 -33.856 1.00 75.51 381 MET A C 1
ATOM 6972 O O . MET B 1 363 ? 18.804 -86.770 -32.792 1.00 74.17 381 MET A O 1
ATOM 6977 N N . ALA B 1 364 ? 18.070 -86.342 -34.858 1.00 75.86 382 ALA A N 1
ATOM 6978 C CA . ALA B 1 364 ? 17.028 -87.366 -34.761 1.00 77.20 382 ALA A CA 1
ATOM 6979 C C . ALA B 1 364 ? 17.667 -88.719 -34.446 1.00 78.26 382 ALA A C 1
ATOM 6980 O O . ALA B 1 364 ? 17.292 -89.390 -33.478 1.00 78.98 382 ALA A O 1
ATOM 6982 N N . ARG B 1 365 ? 18.639 -89.115 -35.262 1.00 78.53 383 ARG A N 1
ATOM 6983 C CA . ARG B 1 365 ? 19.323 -90.385 -35.051 1.00 79.16 383 ARG A CA 1
ATOM 6984 C C . ARG B 1 365 ? 19.830 -90.466 -33.607 1.00 78.52 383 ARG A C 1
ATOM 6985 O O . ARG B 1 365 ? 19.600 -91.453 -32.914 1.00 78.26 383 ARG A O 1
ATOM 6993 N N . THR B 1 366 ? 20.481 -89.403 -33.142 1.00 77.97 384 THR A N 1
ATOM 6994 C CA . THR B 1 366 ? 21.076 -89.406 -31.805 1.00 76.53 384 THR A CA 1
ATOM 6995 C C . THR B 1 366 ? 20.112 -88.839 -30.768 1.00 76.09 384 THR A C 1
ATOM 6996 O O . THR B 1 366 ? 20.377 -88.904 -29.565 1.00 76.06 384 THR A O 1
ATOM 7000 N N . GLY B 1 367 ? 18.971 -88.339 -31.233 1.00 74.31 385 GLY A N 1
ATOM 7001 C CA . GLY B 1 367 ? 17.911 -87.910 -30.341 1.00 72.51 385 GLY A CA 1
ATOM 7002 C C . GLY B 1 367 ? 17.555 -86.443 -30.459 1.00 70.59 385 GLY A C 1
ATOM 7003 O O . GLY B 1 367 ? 18.435 -85.583 -30.486 1.00 70.42 385 GLY A O 1
ATOM 7004 N N . LEU B 1 368 ? 16.259 -86.155 -30.524 1.00 68.00 386 LEU A N 1
ATOM 7005 C CA . LEU B 1 368 ? 15.800 -84.766 -30.575 1.00 65.51 386 LEU A CA 1
ATOM 7006 C C . LEU B 1 368 ? 15.889 -84.030 -29.223 1.00 62.48 386 LEU A C 1
ATOM 7007 O O . LEU B 1 368 ? 16.212 -84.627 -28.188 1.00 61.32 386 LEU A O 1
ATOM 7012 N N . PRO B 1 369 ? 15.639 -82.710 -29.235 1.00 60.45 387 PRO A N 1
ATOM 7013 C CA . PRO B 1 369 ? 15.667 -81.961 -27.962 1.00 58.42 387 PRO A CA 1
ATOM 7014 C C . PRO B 1 369 ? 14.434 -82.261 -27.106 1.00 54.98 387 PRO A C 1
ATOM 7015 O O . PRO B 1 369 ? 13.386 -82.611 -27.638 1.00 54.02 387 PRO A O 1
ATOM 7019 N N . ALA B 1 370 ? 14.582 -82.183 -25.791 1.00 53.72 388 ALA A N 1
ATOM 7020 C CA . ALA B 1 370 ? 13.426 -82.209 -24.898 1.00 53.75 388 ALA A CA 1
ATOM 7021 C C . ALA B 1 370 ? 12.268 -81.337 -25.426 1.00 53.03 388 ALA A C 1
ATOM 7022 O O . ALA B 1 370 ? 12.485 -80.298 -26.058 1.00 52.13 388 ALA A O 1
ATOM 7024 N N . TYR B 1 371 ? 11.044 -81.837 -25.305 1.00 52.09 389 TYR A N 1
ATOM 7025 C CA . TYR B 1 371 ? 9.879 -81.035 -25.663 1.00 52.30 389 TYR A CA 1
ATOM 7026 C C . TYR B 1 371 ? 9.347 -80.358 -24.418 1.00 52.81 389 TYR A C 1
ATOM 7027 O O . TYR B 1 371 ? 9.199 -81.002 -23.375 1.00 52.86 389 TYR A O 1
ATOM 7036 N N . ALA B 1 372 ? 9.265 -79.032 -24.476 1.00 52.70 390 ALA A N 1
ATOM 7037 C CA . ALA B 1 372 ? 8.993 -78.234 -23.280 1.00 51.11 390 ALA A CA 1
ATOM 7038 C C . ALA B 1 372 ? 8.334 -76.937 -23.685 1.00 48.99 390 ALA A C 1
ATOM 7039 O O . ALA B 1 372 ? 8.281 -76.631 -24.874 1.00 50.16 390 ALA A O 1
ATOM 7041 N N . PRO B 1 373 ? 7.740 -76.216 -22.711 1.00 47.63 391 PRO A N 1
ATOM 7042 C CA . PRO B 1 373 ? 7.204 -74.886 -23.010 1.00 46.47 391 PRO A CA 1
ATOM 7043 C C . PRO B 1 373 ? 8.291 -73.980 -23.608 1.00 44.93 391 PRO A C 1
ATOM 7044 O O . PRO B 1 373 ? 9.454 -74.045 -23.187 1.00 44.27 391 PRO A O 1
ATOM 7048 N N . VAL B 1 374 ? 7.908 -73.120 -24.547 1.00 42.65 392 VAL A N 1
ATOM 7049 C CA . VAL B 1 374 ? 8.851 -72.188 -25.122 1.00 41.46 392 VAL A CA 1
ATOM 7050 C C . VAL B 1 374 ? 9.400 -71.306 -24.023 1.00 41.82 392 VAL A C 1
ATOM 7051 O O . VAL B 1 374 ? 8.637 -70.630 -23.300 1.00 39.79 392 VAL A O 1
ATOM 7055 N N . SER B 1 375 ? 10.717 -71.390 -23.853 1.00 41.71 393 SER A N 1
ATOM 7056 C CA . SER B 1 375 ? 11.444 -70.544 -22.916 1.00 41.57 393 SER A CA 1
ATOM 7057 C C . SER B 1 375 ? 12.694 -69.958 -23.584 1.00 43.67 393 SER A C 1
ATOM 7058 O O . SER B 1 375 ? 12.978 -70.265 -24.763 1.00 41.10 393 SER A O 1
ATOM 7061 N N . TRP B 1 376 ? 13.384 -69.070 -22.858 1.00 41.17 394 TRP A N 1
ATOM 7062 C CA . TRP B 1 376 ? 14.675 -68.538 -23.297 1.00 41.95 394 TRP A CA 1
ATOM 7063 C C . TRP B 1 376 ? 15.785 -69.580 -23.139 1.00 43.79 394 TRP A C 1
ATOM 7064 O O . TRP B 1 376 ? 16.865 -69.418 -23.702 1.00 43.07 394 TRP A O 1
ATOM 7075 N N . VAL B 1 377 ? 15.531 -70.630 -22.351 1.00 42.52 395 VAL A N 1
ATOM 7076 C CA . VAL B 1 377 ? 16.438 -71.784 -22.284 1.00 40.70 395 VAL A CA 1
ATOM 7077 C C . VAL B 1 377 ? 16.180 -72.753 -23.429 1.00 43.73 395 VAL A C 1
ATOM 7078 O O . VAL B 1 377 ? 17.071 -73.002 -24.257 1.00 45.74 395 VAL A O 1
ATOM 7082 N N . ASN B 1 378 ? 14.928 -73.194 -23.556 1.00 44.32 396 ASN A N 1
ATOM 7083 C CA . ASN B 1 378 ? 14.526 -74.143 -24.597 1.00 44.92 396 ASN A CA 1
ATOM 7084 C C . ASN B 1 378 ? 13.365 -73.624 -25.428 1.00 43.51 396 ASN A C 1
ATOM 7085 O O . ASN B 1 378 ? 12.202 -73.746 -25.023 1.00 45.31 396 ASN A O 1
ATOM 7090 N N . PRO B 1 379 ? 13.664 -73.119 -26.630 1.00 41.24 397 PRO A N 1
ATOM 7091 C CA . PRO B 1 379 ? 12.640 -72.663 -27.535 1.00 40.35 397 PRO A CA 1
ATOM 7092 C C . PRO B 1 379 ? 12.337 -73.748 -28.563 1.00 41.76 397 PRO A C 1
ATOM 7093 O O . PRO B 1 379 ? 11.729 -73.450 -29.596 1.00 37.57 397 PRO A O 1
ATOM 7097 N N . ALA B 1 380 ? 12.797 -74.977 -28.302 1.00 44.70 398 ALA A N 1
ATOM 7098 C CA . ALA B 1 380 ? 12.737 -76.025 -29.326 1.00 48.90 398 ALA A CA 1
ATOM 7099 C C . ALA B 1 380 ? 11.310 -76.315 -29.710 1.00 50.85 398 ALA A C 1
ATOM 7100 O O . ALA B 1 380 ? 11.038 -76.653 -30.861 1.00 51.66 398 ALA A O 1
ATOM 7102 N N . ALA B 1 381 ? 10.382 -76.113 -28.773 1.00 52.34 399 ALA A N 1
ATOM 7103 C CA . ALA B 1 381 ? 8.967 -76.357 -29.057 1.00 54.05 399 ALA A CA 1
ATOM 7104 C C . ALA B 1 381 ? 8.516 -75.730 -30.370 1.00 53.10 399 ALA A C 1
ATOM 7105 O O . ALA B 1 381 ? 7.750 -76.341 -31.122 1.00 53.07 399 ALA A O 1
ATOM 7107 N N . LEU B 1 382 ? 8.978 -74.516 -30.653 1.00 52.91 400 LEU A N 1
ATOM 7108 C CA . LEU B 1 382 ? 8.604 -73.845 -31.906 1.00 52.09 400 LEU A CA 1
ATOM 7109 C C . LEU B 1 382 ? 9.205 -74.606 -33.088 1.00 51.48 400 LEU A C 1
ATOM 7110 O O . LEU B 1 382 ? 8.730 -74.506 -34.221 1.00 49.01 400 LEU A O 1
ATOM 7115 N N . GLY B 1 383 ? 10.308 -75.296 -32.825 1.00 51.01 401 GLY A N 1
ATOM 7116 C CA . GLY B 1 383 ? 10.966 -76.096 -33.855 1.00 54.35 401 GLY A CA 1
ATOM 7117 C C . GLY B 1 383 ? 10.109 -77.290 -34.230 1.00 54.29 401 GLY A C 1
ATOM 7118 O O . GLY B 1 383 ? 9.718 -77.452 -35.392 1.00 54.98 401 GLY A O 1
ATOM 7119 N N . TYR B 1 384 ? 9.772 -78.089 -33.222 1.00 54.95 402 TYR A N 1
ATOM 7120 C CA . TYR B 1 384 ? 8.728 -79.098 -33.347 1.00 54.85 402 TYR A CA 1
ATOM 7121 C C . TYR B 1 384 ? 7.554 -78.602 -34.165 1.00 54.61 402 TYR A C 1
ATOM 7122 O O . TYR B 1 384 ? 7.348 -79.045 -35.300 1.00 56.43 402 TYR A O 1
ATOM 7131 N N . PHE B 1 385 ? 6.801 -77.657 -33.620 1.00 54.28 403 PHE A N 1
ATOM 7132 C CA . PHE B 1 385 ? 5.583 -77.220 -34.282 1.00 53.67 403 PHE A CA 1
ATOM 7133 C C . PHE B 1 385 ? 5.835 -76.920 -35.740 1.00 54.76 403 PHE A C 1
ATOM 7134 O O . PHE B 1 385 ? 4.978 -77.192 -36.568 1.00 55.50 403 PHE A O 1
ATOM 7142 N N . ASP B 1 386 ? 6.949 -76.248 -36.040 1.00 56.60 404 ASP A N 1
ATOM 7143 C CA . ASP B 1 386 ? 7.132 -75.640 -37.363 1.00 57.25 404 ASP A CA 1
ATOM 7144 C C . ASP B 1 386 ? 7.563 -76.637 -38.460 1.00 57.20 404 ASP A C 1
ATOM 7145 O O . ASP B 1 386 ? 7.064 -76.589 -39.571 1.00 53.81 404 ASP A O 1
ATOM 7150 N N . TYR B 1 387 ? 8.438 -77.574 -38.103 1.00 58.69 405 TYR A N 1
ATOM 7151 C CA . TYR B 1 387 ? 8.737 -78.730 -38.950 1.00 60.96 405 TYR A CA 1
ATOM 7152 C C . TYR B 1 387 ? 7.450 -79.449 -39.329 1.00 60.84 405 TYR A C 1
ATOM 7153 O O . TYR B 1 387 ? 7.271 -79.858 -40.467 1.00 60.13 405 TYR A O 1
ATOM 7162 N N . VAL B 1 388 ? 6.540 -79.554 -38.361 1.00 61.49 406 VAL A N 1
ATOM 7163 C CA . VAL B 1 388 ? 5.278 -80.282 -38.528 1.00 59.98 406 VAL A CA 1
ATOM 7164 C C . VAL B 1 388 ? 4.235 -79.544 -39.387 1.00 60.96 406 VAL A C 1
ATOM 7165 O O . VAL B 1 388 ? 3.672 -80.115 -40.319 1.00 60.30 406 VAL A O 1
ATOM 7169 N N . THR B 1 389 ? 4.002 -78.271 -39.094 1.00 62.21 407 THR A N 1
ATOM 7170 C CA . THR B 1 389 ? 2.931 -77.534 -39.756 1.00 63.98 407 THR A CA 1
ATOM 7171 C C . THR B 1 389 ? 3.352 -76.899 -41.051 1.00 65.28 407 THR A C 1
ATOM 7172 O O . THR B 1 389 ? 2.517 -76.336 -41.749 1.00 66.82 407 THR A O 1
ATOM 7176 N N . LEU B 1 390 ? 4.658 -76.825 -41.290 1.00 67.45 408 LEU A N 1
ATOM 7177 C CA . LEU B 1 390 ? 5.164 -75.895 -42.290 1.00 69.76 408 LEU A CA 1
ATOM 7178 C C . LEU B 1 390 ? 6.036 -76.541 -43.368 1.00 72.58 408 LEU A C 1
ATOM 7179 O O . LEU B 1 390 ? 5.909 -76.208 -44.547 1.00 72.98 408 LEU A O 1
ATOM 7184 N N . GLY B 1 391 ? 6.917 -77.456 -42.960 1.00 75.70 409 GLY A N 1
ATOM 7185 C CA . GLY B 1 391 ? 7.831 -78.123 -43.892 1.00 79.87 409 GLY A CA 1
ATOM 7186 C C . GLY B 1 391 ? 7.091 -78.758 -45.057 1.00 82.74 409 GLY A C 1
ATOM 7187 O O . GLY B 1 391 ? 6.057 -79.402 -44.862 1.00 82.91 409 GLY A O 1
ATOM 7188 N N . GLN B 1 392 ? 7.598 -78.561 -46.274 1.00 85.66 410 GLN A N 1
ATOM 7189 C CA . GLN B 1 392 ? 6.912 -79.077 -47.466 1.00 87.93 410 GLN A CA 1
ATOM 7190 C C . GLN B 1 392 ? 7.265 -80.529 -47.817 1.00 89.25 410 GLN A C 1
ATOM 7191 O O . GLN B 1 392 ? 6.465 -81.439 -47.584 1.00 90.06 410 GLN A O 1
ATOM 7197 N N . LYS B 1 393 ? 8.464 -80.757 -48.343 1.00 90.48 411 LYS A N 1
ATOM 7198 C CA . LYS B 1 393 ? 8.931 -82.125 -48.563 1.00 91.06 411 LYS A CA 1
ATOM 7199 C C . LYS B 1 393 ? 9.557 -82.705 -47.289 1.00 91.11 411 LYS A C 1
ATOM 7200 O O . LYS B 1 393 ? 10.675 -83.244 -47.316 1.00 91.09 411 LYS A O 1
ATOM 7206 N N . GLY B 1 394 ? 8.825 -82.594 -46.181 1.00 90.38 412 GLY A N 1
ATOM 7207 C CA . GLY B 1 394 ? 9.237 -83.186 -44.912 1.00 89.89 412 GLY A CA 1
ATOM 7208 C C . GLY B 1 394 ? 9.517 -84.666 -45.054 1.00 89.51 412 GLY A C 1
ATOM 7209 O O . GLY B 1 394 ? 9.114 -85.283 -46.038 1.00 90.54 412 GLY A O 1
ATOM 7210 N N . ASP B 1 395 ? 10.273 -85.226 -44.116 1.00 88.35 413 ASP A N 1
ATOM 7211 C CA . ASP B 1 395 ? 10.288 -86.668 -43.929 1.00 88.01 413 ASP A CA 1
ATOM 7212 C C . ASP B 1 395 ? 9.092 -87.081 -43.070 1.00 88.01 413 ASP A C 1
ATOM 7213 O O . ASP B 1 395 ? 9.137 -86.943 -41.844 1.00 87.78 413 ASP A O 1
ATOM 7218 N N . PRO B 1 396 ? 8.013 -87.579 -43.714 1.00 87.94 414 PRO A N 1
ATOM 7219 C CA . PRO B 1 396 ? 6.815 -88.034 -43.009 1.00 87.17 414 PRO A CA 1
ATOM 7220 C C . PRO B 1 396 ? 7.109 -88.841 -41.737 1.00 86.06 414 PRO A C 1
ATOM 7221 O O . PRO B 1 396 ? 6.338 -88.765 -40.775 1.00 85.98 414 PRO A O 1
ATOM 7225 N N . ALA B 1 397 ? 8.231 -89.562 -41.718 1.00 84.73 415 ALA A N 1
ATOM 7226 C CA . ALA B 1 397 ? 8.593 -90.419 -40.584 1.00 84.24 415 ALA A CA 1
ATOM 7227 C C . ALA B 1 397 ? 9.129 -89.639 -39.380 1.00 84.40 415 ALA A C 1
ATOM 7228 O O . ALA B 1 397 ? 9.167 -90.154 -38.256 1.00 84.15 415 ALA A O 1
ATOM 7230 N N . ILE B 1 398 ? 9.594 -88.415 -39.629 1.00 84.22 416 ILE A N 1
ATOM 7231 C CA . ILE B 1 398 ? 9.878 -87.476 -38.544 1.00 83.17 416 ILE A CA 1
ATOM 7232 C C . ILE B 1 398 ? 8.725 -86.488 -38.331 1.00 82.17 416 ILE A C 1
ATOM 7233 O O . ILE B 1 398 ? 8.414 -86.149 -37.193 1.00 81.48 416 ILE A O 1
ATOM 7238 N N . ARG B 1 399 ? 8.032 -86.125 -39.415 1.00 81.82 417 ARG A N 1
ATOM 7239 C CA . ARG B 1 399 ? 6.911 -85.169 -39.361 1.00 81.44 417 ARG A CA 1
ATOM 7240 C C . ARG B 1 399 ? 5.787 -85.625 -38.439 1.00 81.30 417 ARG A C 1
ATOM 7241 O O . ARG B 1 399 ? 4.850 -84.872 -38.167 1.00 80.57 417 ARG A O 1
ATOM 7249 N N . ALA B 1 400 ? 5.899 -86.855 -37.952 1.00 81.30 418 ALA A N 1
ATOM 7250 C CA . ALA B 1 400 ? 4.906 -87.419 -37.052 1.00 80.42 418 ALA A CA 1
ATOM 7251 C C . ALA B 1 400 ? 5.559 -87.943 -35.772 1.00 79.39 418 ALA A C 1
ATOM 7252 O O . ALA B 1 400 ? 4.877 -88.156 -34.768 1.00 79.44 418 ALA A O 1
ATOM 7254 N N . ARG B 1 401 ? 6.874 -88.162 -35.812 1.00 77.51 419 ARG A N 1
ATOM 7255 C CA . ARG B 1 401 ? 7.666 -88.316 -34.589 1.00 75.58 419 ARG A CA 1
ATOM 7256 C C . ARG B 1 401 ? 7.478 -87.070 -33.721 1.00 74.51 419 ARG A C 1
ATOM 7257 O O . ARG B 1 401 ? 7.482 -87.126 -32.485 1.00 74.35 419 ARG A O 1
ATOM 7265 N N . LEU B 1 402 ? 7.321 -85.936 -34.382 1.00 72.61 420 LEU A N 1
ATOM 7266 C CA . LEU B 1 402 ? 7.288 -84.685 -33.674 1.00 71.88 420 LEU A CA 1
ATOM 7267 C C . LEU B 1 402 ? 5.876 -84.440 -33.156 1.00 72.75 420 LEU A C 1
ATOM 7268 O O . LEU B 1 402 ? 5.690 -83.985 -32.016 1.00 71.91 420 LEU A O 1
ATOM 7273 N N . VAL B 1 403 ? 4.888 -84.829 -33.963 1.00 72.38 421 VAL A N 1
ATOM 7274 C CA . VAL B 1 403 ? 3.495 -84.805 -33.538 1.00 71.82 421 VAL A CA 1
ATOM 7275 C C . VAL B 1 403 ? 3.300 -85.530 -32.205 1.00 71.85 421 VAL A C 1
ATOM 7276 O O . VAL B 1 403 ? 2.840 -84.939 -31.231 1.00 71.57 421 VAL A O 1
ATOM 7280 N N . GLN B 1 404 ? 3.734 -86.784 -32.140 1.00 72.00 422 GLN A N 1
ATOM 7281 C CA . GLN B 1 404 ? 3.674 -87.559 -30.897 1.00 72.30 422 GLN A CA 1
ATOM 7282 C C . GLN B 1 404 ? 4.144 -86.764 -29.684 1.00 71.31 422 GLN A C 1
ATOM 7283 O O . GLN B 1 404 ? 3.610 -86.910 -28.584 1.00 71.98 422 GLN A O 1
ATOM 7289 N N . ARG B 1 405 ? 5.203 -85.989 -29.871 1.00 69.83 423 ARG A N 1
ATOM 7290 C CA . ARG B 1 405 ? 5.833 -85.293 -28.767 1.00 67.20 423 ARG A CA 1
ATOM 7291 C C . ARG B 1 405 ? 5.075 -84.011 -28.384 1.00 64.43 423 ARG A C 1
ATOM 7292 O O . ARG B 1 405 ? 5.087 -83.603 -27.226 1.00 63.90 423 ARG A O 1
ATOM 7300 N N . ILE B 1 406 ? 4.423 -83.397 -29.367 1.00 61.56 424 ILE A N 1
ATOM 7301 C CA . ILE B 1 406 ? 3.532 -82.256 -29.157 1.00 60.41 424 ILE A CA 1
ATOM 7302 C C . ILE B 1 406 ? 2.258 -82.629 -28.388 1.00 60.60 424 ILE A C 1
ATOM 7303 O O . ILE B 1 406 ? 1.878 -81.939 -27.434 1.00 59.41 424 ILE A O 1
ATOM 7308 N N . LEU B 1 407 ? 1.579 -83.690 -28.838 1.00 59.61 425 LEU A N 1
ATOM 7309 C CA . LEU B 1 407 ? 0.354 -84.174 -28.190 1.00 58.89 425 LEU A CA 1
ATOM 7310 C C . LEU B 1 407 ? 0.631 -84.647 -26.776 1.00 59.38 425 LEU A C 1
ATOM 7311 O O . LEU B 1 407 ? -0.095 -84.297 -25.833 1.00 60.43 425 LEU A O 1
ATOM 7316 N N . GLU B 1 408 ? 1.721 -85.392 -26.621 1.00 58.59 426 GLU A N 1
ATOM 7317 C CA . GLU B 1 408 ? 2.167 -85.832 -25.310 1.00 59.53 426 GLU A CA 1
ATOM 7318 C C . GLU B 1 408 ? 2.522 -84.662 -24.386 1.00 59.02 426 GLU A C 1
ATOM 7319 O O . GLU B 1 408 ? 2.526 -84.806 -23.161 1.00 58.71 426 GLU A O 1
ATOM 7325 N N . GLY B 1 409 ? 2.842 -83.514 -24.977 1.00 58.75 427 GLY A N 1
ATOM 7326 C CA . GLY B 1 409 ? 3.233 -82.345 -24.198 1.00 58.03 427 GLY A CA 1
ATOM 7327 C C . GLY B 1 409 ? 1.980 -81.617 -23.758 1.00 57.11 427 GLY A C 1
ATOM 7328 O O . GLY B 1 409 ? 1.819 -81.294 -22.592 1.00 55.92 427 GLY A O 1
ATOM 7329 N N . ALA B 1 410 ? 1.053 -81.442 -24.692 1.00 57.43 428 ALA A N 1
ATOM 7330 C CA . ALA B 1 410 ? -0.254 -80.891 -24.384 1.00 58.05 428 ALA A CA 1
ATOM 7331 C C . ALA B 1 410 ? -0.972 -81.737 -23.331 1.00 59.32 428 ALA A C 1
ATOM 7332 O O . ALA B 1 410 ? -1.738 -81.211 -22.528 1.00 59.57 428 ALA A O 1
ATOM 7334 N N . ARG B 1 411 ? -0.615 -83.015 -23.253 1.00 58.50 429 ARG A N 1
ATOM 7335 C CA . ARG B 1 411 ? -1.306 -83.947 -22.376 1.00 58.62 429 ARG A CA 1
ATOM 7336 C C . ARG B 1 411 ? -0.798 -83.901 -20.938 1.00 56.81 429 ARG A C 1
ATOM 7337 O O . ARG B 1 411 ? -1.566 -84.079 -20.005 1.00 56.14 429 ARG A O 1
ATOM 7345 N N . SER B 1 412 ? 0.500 -83.725 -20.748 1.00 56.42 430 SER A N 1
ATOM 7346 C CA . SER B 1 412 ? 1.017 -83.571 -19.395 1.00 56.17 430 SER A CA 1
ATOM 7347 C C . SER B 1 412 ? 0.636 -82.201 -18.842 1.00 54.65 430 SER A C 1
ATOM 7348 O O . SER B 1 412 ? 0.469 -82.037 -17.629 1.00 54.23 430 SER A O 1
ATOM 7351 N N . VAL B 1 413 ? 0.508 -81.224 -19.736 1.00 52.42 431 VAL A N 1
ATOM 7352 C CA . VAL B 1 413 ? -0.003 -79.910 -19.352 1.00 51.86 431 VAL A CA 1
ATOM 7353 C C . VAL B 1 413 ? -1.472 -79.969 -18.909 1.00 51.04 431 VAL A C 1
ATOM 7354 O O . VAL B 1 413 ? -1.787 -79.561 -17.796 1.00 49.99 431 VAL A O 1
ATOM 7358 N N . PHE B 1 414 ? -2.346 -80.523 -19.754 1.00 50.49 432 PHE A N 1
ATOM 7359 C CA . PHE B 1 414 ? -3.760 -80.726 -19.390 1.00 50.45 432 PHE A CA 1
ATOM 7360 C C . PHE B 1 414 ? -3.924 -81.557 -18.123 1.00 49.80 432 PHE A C 1
ATOM 7361 O O . PHE B 1 414 ? -4.773 -81.264 -17.296 1.00 48.05 432 PHE A O 1
ATOM 7369 N N . GLN B 1 415 ? -3.043 -82.535 -17.936 1.00 50.63 433 GLN A N 1
ATOM 7370 C CA . GLN B 1 415 ? -3.002 -83.298 -16.696 1.00 52.12 433 GLN A CA 1
ATOM 7371 C C . GLN B 1 415 ? -2.620 -82.465 -15.474 1.00 51.63 433 GLN A C 1
ATOM 7372 O O . GLN B 1 415 ? -3.129 -82.701 -14.381 1.00 52.91 433 GLN A O 1
ATOM 7378 N N . THR B 1 416 ? -1.656 -81.562 -15.610 1.00 49.23 434 THR A N 1
ATOM 7379 C CA . THR B 1 416 ? -1.332 -80.730 -14.466 1.00 47.63 434 THR A CA 1
ATOM 7380 C C . THR B 1 416 ? -2.457 -79.747 -14.215 1.00 45.85 434 THR A C 1
ATOM 7381 O O . THR B 1 416 ? -2.788 -79.460 -13.081 1.00 46.88 434 THR A O 1
ATOM 7385 N N . TYR B 1 417 ? -3.089 -79.292 -15.283 1.00 44.59 435 TYR A N 1
ATOM 7386 C CA . TYR B 1 417 ? -4.192 -78.338 -15.171 1.00 46.21 435 TYR A CA 1
ATOM 7387 C C . TYR B 1 417 ? -5.323 -78.933 -14.340 1.00 46.96 435 TYR A C 1
ATOM 7388 O O . TYR B 1 417 ? -5.815 -78.308 -13.381 1.00 45.33 435 TYR A O 1
ATOM 7397 N N . GLU B 1 418 ? -5.622 -80.200 -14.620 1.00 47.06 436 GLU A N 1
ATOM 7398 C CA . GLU B 1 418 ? -6.705 -80.899 -13.939 1.00 48.09 436 GLU A CA 1
ATOM 7399 C C . GLU B 1 418 ? -6.460 -81.088 -12.456 1.00 48.25 436 GLU A C 1
ATOM 7400 O O . GLU B 1 418 ? -7.411 -81.210 -11.697 1.00 49.03 436 GLU A O 1
ATOM 7406 N N . GLN B 1 419 ? -5.199 -81.044 -12.028 1.00 49.02 437 GLN A N 1
ATOM 7407 C CA . GLN B 1 419 ? -4.890 -81.204 -10.606 1.00 49.10 437 GLN A CA 1
ATOM 7408 C C . GLN B 1 419 ? -4.847 -79.887 -9.858 1.00 48.23 437 GLN A C 1
ATOM 7409 O O . GLN B 1 419 ? -4.370 -79.834 -8.720 1.00 46.95 437 GLN A O 1
ATOM 7415 N N . SER B 1 420 ? -5.232 -78.804 -10.521 1.00 46.99 438 SER A N 1
ATOM 7416 C CA . SER B 1 420 ? -4.978 -77.463 -9.967 1.00 45.07 438 SER A CA 1
ATOM 7417 C C . SER B 1 420 ? -6.268 -76.660 -9.917 1.00 43.23 438 SER A C 1
ATOM 7418 O O . SER B 1 420 ? -6.886 -76.400 -10.946 1.00 42.19 438 SER A O 1
ATOM 7421 N N . GLY B 1 421 ? -6.661 -76.248 -8.723 1.00 43.86 439 GLY A N 1
ATOM 7422 C CA . GLY B 1 421 ? -8.003 -75.720 -8.525 1.00 43.46 439 GLY A CA 1
ATOM 7423 C C . GLY B 1 421 ? -8.195 -74.381 -9.202 1.00 43.98 439 GLY A C 1
ATOM 7424 O O . GLY B 1 421 ? -9.292 -74.059 -9.662 1.00 43.37 439 GLY A O 1
ATOM 7425 N N . TYR B 1 422 ? -7.141 -73.565 -9.205 1.00 41.81 440 TYR A N 1
ATOM 7426 C CA . TYR B 1 422 ? -7.191 -72.268 -9.863 1.00 38.93 440 TYR A CA 1
ATOM 7427 C C . TYR B 1 422 ? -6.876 -72.352 -11.353 1.00 40.30 440 TYR A C 1
ATOM 7428 O O . TYR B 1 422 ? -7.003 -71.349 -12.062 1.00 40.36 440 TYR A O 1
ATOM 7437 N N . GLY B 1 423 ? -6.434 -73.522 -11.818 1.00 37.83 441 GLY A N 1
ATOM 7438 C CA . GLY B 1 423 ? -6.211 -73.753 -13.249 1.00 39.25 441 GLY A CA 1
ATOM 7439 C C . GLY B 1 423 ? -4.743 -73.663 -13.681 1.00 41.22 441 GLY A C 1
ATOM 7440 O O . GLY B 1 423 ? -4.377 -74.132 -14.761 1.00 43.42 441 GLY A O 1
ATOM 7441 N N . VAL B 1 424 ? -3.902 -73.057 -12.847 1.00 38.82 442 VAL A N 1
ATOM 7442 C CA . VAL B 1 424 ? -2.492 -72.868 -13.190 1.00 36.80 442 VAL A CA 1
ATOM 7443 C C . VAL B 1 424 ? -1.752 -74.199 -13.176 1.00 36.67 442 VAL A C 1
ATOM 7444 O O . VAL B 1 424 ? -1.716 -74.895 -12.151 1.00 35.88 442 VAL A O 1
ATOM 7448 N N . PRO B 1 425 ? -1.194 -74.581 -14.333 1.00 37.02 443 PRO A N 1
ATOM 7449 C CA . PRO B 1 425 ? -0.599 -75.906 -14.514 1.00 36.84 443 PRO A CA 1
ATOM 7450 C C . PRO B 1 425 ? 0.789 -75.960 -13.934 1.00 39.17 443 PRO A C 1
ATOM 7451 O O . PRO B 1 425 ? 1.752 -76.290 -14.626 1.00 42.49 443 PRO A O 1
ATOM 7455 N N . ILE B 1 426 ? 0.872 -75.672 -12.645 1.00 38.66 444 ILE A N 1
ATOM 7456 C CA . ILE B 1 426 ? 2.129 -75.635 -11.905 1.00 40.56 444 ILE A CA 1
ATOM 7457 C C . ILE B 1 426 ? 1.833 -76.130 -10.494 1.00 40.17 444 ILE A C 1
ATOM 7458 O O . ILE B 1 426 ? 0.859 -75.714 -9.875 1.00 41.29 444 ILE A O 1
ATOM 7463 N N . LEU B 1 427 ? 2.639 -77.052 -9.996 1.00 41.87 445 LEU A N 1
ATOM 7464 C CA . LEU B 1 427 ? 2.397 -77.621 -8.676 1.00 42.21 445 LEU A CA 1
ATOM 7465 C C . LEU B 1 427 ? 3.246 -76.911 -7.629 1.00 41.21 445 LEU A C 1
ATOM 7466 O O . LEU B 1 427 ? 4.226 -76.272 -7.972 1.00 40.90 445 LEU A O 1
ATOM 7471 N N . ALA B 1 428 ? 2.806 -76.941 -6.375 1.00 39.84 446 ALA A N 1
ATOM 7472 C CA . ALA B 1 428 ? 3.564 -76.400 -5.270 1.00 41.22 446 ALA A CA 1
ATOM 7473 C C . ALA B 1 428 ? 4.969 -77.002 -5.264 1.00 43.06 446 ALA A C 1
ATOM 7474 O O . ALA B 1 428 ? 5.123 -78.189 -5.529 1.00 44.80 446 ALA A O 1
ATOM 7476 N N . GLY B 1 429 ? 5.974 -76.197 -4.916 1.00 42.51 447 GLY A N 1
ATOM 7477 C CA . GLY B 1 429 ? 7.375 -76.610 -5.001 1.00 43.43 447 GLY A CA 1
ATOM 7478 C C . GLY B 1 429 ? 8.021 -76.269 -6.347 1.00 45.23 447 GLY A C 1
ATOM 7479 O O . GLY B 1 429 ? 9.245 -76.157 -6.448 1.00 48.05 447 GLY A O 1
ATOM 7480 N N . SER B 1 430 ? 7.205 -76.051 -7.372 1.00 41.73 448 SER A N 1
ATOM 7481 C CA . SER B 1 430 ? 7.733 -75.742 -8.693 1.00 41.00 448 SER A CA 1
ATOM 7482 C C . SER B 1 430 ? 7.238 -74.395 -9.220 1.00 38.87 448 SER A C 1
ATOM 7483 O O . SER B 1 430 ? 7.221 -74.153 -10.439 1.00 36.88 448 SER A O 1
ATOM 7486 N N . PHE B 1 431 ? 6.929 -73.477 -8.311 1.00 35.98 449 PHE A N 1
ATOM 7487 C CA . PHE B 1 431 ? 6.707 -72.103 -8.756 1.00 35.76 449 PHE A CA 1
ATOM 7488 C C . PHE B 1 431 ? 8.051 -71.406 -8.895 1.00 33.70 449 PHE A C 1
ATOM 7489 O O . PHE B 1 431 ? 8.779 -71.260 -7.931 1.00 32.52 449 PHE A O 1
ATOM 7497 N N . HIS B 1 432 ? 8.389 -71.039 -10.119 1.00 33.71 450 HIS A N 1
ATOM 7498 C CA . HIS B 1 432 ? 9.669 -70.397 -10.377 1.00 36.90 450 HIS A CA 1
ATOM 7499 C C . HIS B 1 432 ? 9.500 -68.922 -10.727 1.00 36.12 450 HIS A C 1
ATOM 7500 O O . HIS B 1 432 ? 8.400 -68.463 -11.060 1.00 36.58 450 HIS A O 1
ATOM 7507 N N . TRP B 1 433 ? 10.615 -68.207 -10.692 1.00 34.44 451 TRP A N 1
ATOM 7508 C CA . TRP B 1 433 ? 10.690 -66.840 -11.169 1.00 33.29 451 TRP A CA 1
ATOM 7509 C C . TRP B 1 433 ? 10.136 -66.801 -12.602 1.00 33.70 451 TRP A C 1
ATOM 7510 O O . TRP B 1 433 ? 10.654 -67.468 -13.486 1.00 33.93 451 TRP A O 1
ATOM 7521 N N . GLY B 1 434 ? 9.056 -66.057 -12.820 1.00 33.10 452 GLY A N 1
ATOM 7522 C CA . GLY B 1 434 ? 8.428 -66.006 -14.152 1.00 32.93 452 GLY A CA 1
ATOM 7523 C C . GLY B 1 434 ? 7.342 -67.066 -14.305 1.00 32.82 452 GLY A C 1
ATOM 7524 O O . GLY B 1 434 ? 7.014 -67.459 -15.408 1.00 31.88 452 GLY A O 1
ATOM 7525 N N . SER B 1 435 ? 6.843 -67.587 -13.182 1.00 34.26 453 SER A N 1
ATOM 7526 C CA . SER B 1 435 ? 5.772 -68.612 -13.208 1.00 34.39 453 SER A CA 1
ATOM 7527 C C . SER B 1 435 ? 4.566 -68.201 -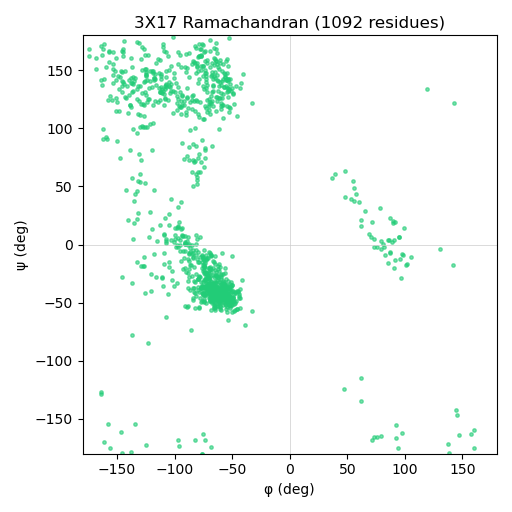14.051 1.00 32.83 453 SER A C 1
ATOM 7528 O O . SER B 1 435 ? 3.985 -69.039 -14.731 1.00 32.93 453 SER A O 1
ATOM 7531 N N . ASN B 1 436 ? 4.208 -66.917 -14.047 1.00 31.57 454 ASN A N 1
ATOM 7532 C CA . ASN B 1 436 ? 3.097 -66.452 -14.898 1.00 29.63 454 ASN A CA 1
ATOM 7533 C C . ASN B 1 436 ? 3.359 -66.691 -16.369 1.00 32.28 454 ASN A C 1
ATOM 7534 O O . ASN B 1 436 ? 2.449 -67.049 -17.110 1.00 32.72 454 ASN A O 1
ATOM 7539 N N . LYS B 1 437 ? 4.600 -66.474 -16.798 1.00 31.65 455 LYS A N 1
ATOM 7540 C CA . LYS B 1 437 ? 5.003 -66.777 -18.180 1.00 33.53 455 LYS A CA 1
ATOM 7541 C C . LYS B 1 437 ? 4.988 -68.286 -18.441 1.00 34.12 455 LYS A C 1
ATOM 7542 O O . LYS B 1 437 ? 4.579 -68.739 -19.513 1.00 35.34 455 LYS A O 1
ATOM 7548 N N . GLU B 1 438 ? 5.421 -69.047 -17.452 1.00 32.94 456 GLU A N 1
ATOM 7549 C CA . GLU B 1 438 ? 5.341 -70.485 -17.531 1.00 37.65 456 GLU A CA 1
ATOM 7550 C C . GLU B 1 438 ? 3.889 -70.966 -17.800 1.00 37.85 456 GLU A C 1
ATOM 7551 O O . GLU B 1 438 ? 3.645 -71.718 -18.757 1.00 35.39 456 GLU A O 1
ATOM 7557 N N . ALA B 1 439 ? 2.933 -70.432 -17.031 1.00 38.05 457 ALA A N 1
ATOM 7558 C CA . ALA B 1 439 ? 1.505 -70.731 -17.229 1.00 38.42 457 ALA A CA 1
ATOM 7559 C C . ALA B 1 439 ? 1.067 -70.454 -18.651 1.00 40.54 457 ALA A C 1
ATOM 7560 O O . ALA B 1 439 ? 0.407 -71.297 -19.271 1.00 39.25 457 ALA A O 1
ATOM 7562 N N . LEU B 1 440 ? 1.404 -69.269 -19.164 1.00 39.68 458 LEU A N 1
ATOM 7563 C CA . LEU B 1 440 ? 0.974 -68.915 -20.500 1.00 42.17 458 LEU A CA 1
ATOM 7564 C C . LEU B 1 440 ? 1.704 -69.728 -21.578 1.00 42.11 458 LEU A C 1
ATOM 7565 O O . LEU B 1 440 ? 1.111 -70.115 -22.585 1.00 41.17 458 LEU A O 1
ATOM 7570 N N . ALA B 1 441 ? 2.937 -70.115 -21.290 1.00 43.00 459 ALA A N 1
ATOM 7571 C CA . ALA B 1 441 ? 3.711 -70.909 -22.242 1.00 44.90 459 ALA A CA 1
ATOM 7572 C C . ALA B 1 441 ? 3.125 -72.333 -22.361 1.00 45.05 459 ALA A C 1
ATOM 7573 O O . ALA B 1 441 ? 2.947 -72.858 -23.465 1.00 47.14 459 ALA A O 1
ATOM 7575 N N . LYS B 1 442 ? 2.831 -72.941 -21.219 1.00 44.76 460 LYS A N 1
ATOM 7576 C CA . LYS B 1 442 ? 1.994 -74.152 -21.145 1.00 43.77 460 LYS A CA 1
ATOM 7577 C C . LYS B 1 442 ? 0.662 -74.026 -21.880 1.00 44.51 460 LYS A C 1
ATOM 7578 O O . LYS B 1 442 ? 0.272 -74.927 -22.619 1.00 46.83 460 LYS A O 1
ATOM 7584 N N . GLY B 1 443 ? 0.014 -72.872 -21.773 1.00 42.73 461 GLY A N 1
ATOM 7585 C CA . GLY B 1 443 ? -1.182 -72.647 -22.542 1.00 43.07 461 GLY A CA 1
ATOM 7586 C C . GLY B 1 443 ? -0.928 -72.811 -24.032 1.00 46.22 461 GLY A C 1
ATOM 7587 O O . GLY B 1 443 ? -1.772 -73.365 -24.781 1.00 44.35 461 GLY A O 1
ATOM 7588 N N . MET B 1 444 ? 0.170 -72.200 -24.487 1.00 46.80 462 MET A N 1
ATOM 7589 C CA . MET B 1 444 ? 0.572 -72.253 -25.890 1.00 45.93 462 MET A CA 1
ATOM 7590 C C . MET B 1 444 ? 0.742 -73.712 -26.306 1.00 44.95 462 MET A C 1
ATOM 7591 O O . MET B 1 444 ? 0.343 -74.086 -27.392 1.00 48.87 462 MET A O 1
ATOM 7596 N N . LEU B 1 445 ? 1.336 -74.527 -25.448 1.00 45.60 463 LEU A N 1
ATOM 7597 C CA . LEU B 1 445 ? 1.518 -75.933 -25.772 1.00 48.78 463 LEU A CA 1
ATOM 7598 C C . LEU B 1 445 ? 0.172 -76.589 -26.014 1.00 51.10 463 LEU A C 1
ATOM 7599 O O . LEU B 1 445 ? 0.034 -77.425 -26.916 1.00 53.28 463 LEU A O 1
ATOM 7604 N N . LEU B 1 446 ? -0.817 -76.208 -25.200 1.00 52.19 464 LEU A N 1
ATOM 7605 C CA . LEU B 1 446 ? -2.183 -76.687 -25.356 1.00 51.06 464 LEU A CA 1
ATOM 7606 C C . LEU B 1 446 ? -2.758 -76.245 -26.685 1.00 52.11 464 LEU A C 1
ATOM 7607 O O . LEU B 1 446 ? -3.412 -77.047 -27.373 1.00 53.06 464 LEU A O 1
ATOM 7612 N N . LEU B 1 447 ? -2.520 -74.986 -27.051 1.00 50.75 465 LEU A N 1
ATOM 7613 C CA . LEU B 1 447 ? -3.057 -74.462 -28.304 1.00 51.80 465 LEU A CA 1
ATOM 7614 C C . LEU B 1 447 ? -2.343 -75.035 -29.520 1.00 53.54 465 LEU A C 1
ATOM 7615 O O . LEU B 1 447 ? -2.912 -75.070 -30.618 1.00 52.66 465 LEU A O 1
ATOM 7620 N N . PHE B 1 448 ? -1.090 -75.464 -29.326 1.00 54.65 466 PHE A N 1
ATOM 7621 C CA . PHE B 1 448 ? -0.346 -76.132 -30.403 1.00 54.83 466 PHE A CA 1
ATOM 7622 C C . PHE B 1 448 ? -1.040 -77.451 -30.730 1.00 54.86 466 PHE A C 1
ATOM 7623 O O . PHE B 1 448 ? -1.432 -77.680 -31.871 1.00 55.44 466 PHE A O 1
ATOM 7631 N N . ALA B 1 449 ? -1.200 -78.295 -29.715 1.00 55.42 467 ALA A N 1
ATOM 7632 C CA . ALA B 1 449 ? -1.892 -79.577 -29.864 1.00 56.49 467 ALA A CA 1
ATOM 7633 C C . ALA B 1 449 ? -3.297 -79.431 -30.433 1.00 56.87 467 ALA A C 1
ATOM 7634 O O . ALA B 1 449 ? -3.684 -80.146 -31.368 1.00 58.25 467 ALA A O 1
ATOM 7636 N N . HIS B 1 450 ? -4.025 -78.450 -29.912 1.00 56.87 468 HIS A N 1
ATOM 7637 C CA . HIS B 1 450 ? -5.346 -78.097 -30.400 1.00 57.19 468 HIS A CA 1
ATOM 7638 C C . HIS B 1 450 ? -5.373 -77.792 -31.894 1.00 59.45 468 HIS A C 1
ATOM 7639 O O . HIS B 1 450 ? -6.398 -77.987 -32.556 1.00 60.19 468 HIS A O 1
ATOM 7646 N N . HIS B 1 451 ? -4.298 -77.200 -32.406 1.00 60.63 469 HIS A N 1
ATOM 7647 C CA . HIS B 1 451 ? -4.270 -76.806 -33.808 1.00 61.81 469 HIS A CA 1
ATOM 7648 C C . HIS B 1 451 ? -4.108 -78.052 -34.668 1.00 60.63 469 HIS A C 1
ATOM 7649 O O . HIS B 1 451 ? -4.566 -78.096 -35.787 1.00 59.92 469 HIS A O 1
ATOM 7656 N N . LEU B 1 452 ? -3.440 -79.059 -34.119 1.00 61.62 470 LEU A N 1
ATOM 7657 C CA . LEU B 1 452 ? -3.203 -80.311 -34.818 1.00 62.48 470 LEU A CA 1
ATOM 7658 C C . LEU B 1 452 ? -4.447 -81.200 -34.786 1.00 63.01 470 LEU A C 1
ATOM 7659 O O . LEU B 1 452 ? -4.895 -81.693 -35.818 1.00 63.58 470 LEU A O 1
ATOM 7664 N N . GLU B 1 453 ? -4.959 -81.438 -33.581 1.00 63.50 471 GLU A N 1
ATOM 7665 C CA . GLU B 1 453 ? -6.156 -82.240 -33.377 1.00 64.05 471 GLU A CA 1
ATOM 7666 C C . GLU B 1 453 ? -7.101 -81.496 -32.418 1.00 62.64 471 GLU A C 1
ATOM 7667 O O . GLU B 1 453 ? -6.876 -81.463 -31.198 1.00 62.47 471 GLU A O 1
ATOM 7673 N N . PRO B 1 454 ? -8.074 -80.767 -32.986 1.00 61.30 472 PRO A N 1
ATOM 7674 C CA . PRO B 1 454 ? -8.902 -79.860 -32.186 1.00 61.33 472 PRO A CA 1
ATOM 7675 C C . PRO B 1 454 ? -9.508 -80.555 -30.971 1.00 62.38 472 PRO A C 1
ATOM 7676 O O . PRO B 1 454 ? -9.846 -81.737 -31.036 1.00 62.61 472 PRO A O 1
ATOM 7680 N N . ARG B 1 455 ? -9.590 -79.838 -29.852 1.00 62.58 473 ARG A N 1
ATOM 7681 C CA . ARG B 1 455 ? -9.969 -80.440 -28.583 1.00 63.06 473 ARG A CA 1
ATOM 7682 C C . ARG B 1 455 ? -10.417 -79.392 -27.570 1.00 64.12 473 ARG A C 1
ATOM 7683 O O . ARG B 1 455 ? -9.593 -78.852 -26.826 1.00 64.64 473 ARG A O 1
ATOM 7691 N N . PRO B 1 456 ? -11.728 -79.096 -27.537 1.00 64.11 474 PRO A N 1
ATOM 7692 C CA . PRO B 1 456 ? -12.170 -77.860 -26.901 1.00 63.00 474 PRO A CA 1
ATOM 7693 C C . PRO B 1 456 ? -11.831 -77.780 -25.408 1.00 61.46 474 PRO A C 1
ATOM 7694 O O . PRO B 1 456 ? -11.787 -76.679 -24.858 1.00 61.29 474 PRO A O 1
ATOM 7698 N N . GLU B 1 457 ? -11.510 -78.914 -24.787 1.00 58.38 475 GLU A N 1
ATOM 7699 C CA . GLU B 1 457 ? -11.032 -78.912 -23.405 1.00 58.16 475 GLU A CA 1
ATOM 7700 C C . GLU B 1 457 ? -9.600 -78.359 -23.290 1.00 57.12 475 GLU A C 1
ATOM 7701 O O . GLU B 1 457 ? -9.172 -77.920 -22.216 1.00 57.55 475 GLU A O 1
ATOM 7707 N N . TYR B 1 458 ? -8.842 -78.451 -24.380 1.00 54.22 476 TYR A N 1
ATOM 7708 C CA . TYR B 1 458 ? -7.522 -77.854 -24.437 1.00 51.83 476 TYR A CA 1
ATOM 7709 C C . TYR B 1 458 ? -7.643 -76.348 -24.592 1.00 51.35 476 TYR A C 1
ATOM 7710 O O . TYR B 1 458 ? -7.008 -75.579 -23.873 1.00 51.85 476 TYR A O 1
ATOM 7719 N N . GLU B 1 459 ? -8.569 -75.939 -25.439 1.00 50.60 477 GLU A N 1
ATOM 7720 C CA . GLU B 1 459 ? -8.885 -74.541 -25.615 1.00 52.12 477 GLU A CA 1
ATOM 7721 C C . GLU B 1 459 ? -9.385 -73.928 -24.318 1.00 52.85 477 GLU A C 1
ATOM 7722 O O . GLU B 1 459 ? -9.196 -72.731 -24.088 1.00 52.16 477 GLU A O 1
ATOM 7728 N N . ARG B 1 460 ? -10.129 -74.715 -23.538 1.00 51.99 478 ARG A N 1
ATOM 7729 C CA . ARG B 1 460 ? -10.687 -74.224 -22.290 1.00 51.74 478 ARG A CA 1
ATOM 7730 C C . ARG B 1 460 ? -9.561 -73.994 -21.305 1.00 48.21 478 ARG A C 1
ATOM 7731 O O . ARG B 1 460 ? -9.516 -72.956 -20.661 1.00 47.64 478 ARG A O 1
ATOM 7739 N N . ALA B 1 461 ? -8.685 -74.989 -21.173 1.00 45.87 479 ALA A N 1
ATOM 7740 C CA . ALA B 1 461 ? -7.531 -74.903 -20.279 1.00 44.48 479 ALA A CA 1
ATOM 7741 C C . ALA B 1 461 ? -6.539 -73.776 -20.659 1.00 45.69 479 ALA A C 1
ATOM 7742 O O . ALA B 1 461 ? -5.840 -73.245 -19.787 1.00 43.87 479 ALA A O 1
ATOM 7744 N N . ALA B 1 462 ? -6.477 -73.419 -21.943 1.00 42.99 480 ALA A N 1
ATOM 7745 C CA . ALA B 1 462 ? -5.651 -72.282 -22.365 1.00 43.35 480 ALA A CA 1
ATOM 7746 C C . ALA B 1 462 ? -6.270 -70.985 -21.892 1.00 43.02 480 ALA A C 1
ATOM 7747 O O . ALA B 1 462 ? -5.577 -70.096 -21.415 1.00 43.91 480 ALA A O 1
ATOM 7749 N N . LEU B 1 463 ? -7.589 -70.895 -21.958 1.00 43.18 481 LEU A N 1
ATOM 7750 C CA . LEU B 1 463 ? -8.265 -69.662 -21.570 1.00 42.46 481 LEU A CA 1
ATOM 7751 C C . LEU B 1 463 ? -8.202 -69.468 -20.045 1.00 40.67 481 LEU A C 1
ATOM 7752 O O . LEU B 1 463 ? -8.236 -68.352 -19.541 1.00 42.94 481 LEU A O 1
ATOM 7757 N N . ALA B 1 464 ? -8.127 -70.574 -19.330 1.00 39.85 482 ALA A N 1
ATOM 7758 C CA . ALA B 1 464 ? -7.929 -70.577 -17.895 1.00 39.16 482 ALA A CA 1
ATOM 7759 C C . ALA B 1 464 ? -6.620 -69.886 -17.488 1.00 38.63 482 ALA A C 1
ATOM 7760 O O . ALA B 1 464 ? -6.482 -69.432 -16.351 1.00 38.75 482 ALA A O 1
ATOM 7762 N N . GLN B 1 465 ? -5.634 -69.858 -18.378 1.00 38.97 483 GLN A N 1
ATOM 7763 C CA . GLN B 1 465 ? -4.360 -69.231 -18.014 1.00 38.65 483 GLN A CA 1
ATOM 7764 C C . GLN B 1 465 ? -4.510 -67.725 -18.076 1.00 36.20 483 GLN A C 1
ATOM 7765 O O . GLN B 1 465 ? -4.068 -67.014 -17.173 1.00 37.47 483 GLN A O 1
ATOM 7771 N N . LEU B 1 466 ? -5.285 -67.250 -19.042 1.00 34.21 484 LEU A N 1
ATOM 7772 C CA . LEU B 1 466 ? -5.667 -65.846 -19.045 1.00 35.86 484 LEU A CA 1
ATOM 7773 C C . LEU B 1 466 ? -6.502 -65.455 -17.831 1.00 35.91 484 LEU A C 1
ATOM 7774 O O . LEU B 1 466 ? -6.255 -64.412 -17.235 1.00 37.64 484 LEU A O 1
ATOM 7779 N N . ASP B 1 467 ? -7.499 -66.269 -17.477 1.00 35.38 485 ASP A N 1
ATOM 7780 C CA . ASP B 1 467 ? -8.299 -65.987 -16.279 1.00 34.83 485 ASP A CA 1
ATOM 7781 C C . ASP B 1 467 ? -7.380 -65.935 -15.093 1.00 32.06 485 ASP A C 1
ATOM 7782 O O . ASP B 1 467 ? -7.559 -65.121 -14.201 1.00 33.25 485 ASP A O 1
ATOM 7787 N N . TYR B 1 468 ? -6.422 -66.856 -15.064 1.00 33.05 486 TYR A N 1
ATOM 7788 C CA . TYR B 1 468 ? -5.510 -66.950 -13.921 1.00 33.69 486 TYR A CA 1
ATOM 7789 C C . TYR B 1 468 ? -4.669 -65.680 -13.755 1.00 32.19 486 TYR A C 1
ATOM 7790 O O . TYR B 1 468 ? -4.626 -65.116 -12.666 1.00 31.67 486 TYR A O 1
ATOM 7799 N N . VAL B 1 469 ? -4.059 -65.193 -14.833 1.00 31.31 487 VAL A N 1
ATOM 7800 C CA . VAL B 1 469 ? -3.196 -64.003 -14.721 1.00 32.15 487 VAL A CA 1
ATOM 7801 C C . VAL B 1 469 ? -3.994 -62.724 -14.575 1.00 33.34 487 VAL A C 1
ATOM 7802 O O . VAL B 1 469 ? -3.445 -61.701 -14.171 1.00 32.93 487 VAL A O 1
ATOM 7806 N N . LEU B 1 470 ? -5.314 -62.814 -14.787 1.00 34.45 488 LEU A N 1
ATOM 7807 C CA . LEU B 1 470 ? -6.182 -61.631 -14.751 1.00 33.78 488 LEU A CA 1
ATOM 7808 C C . LEU B 1 470 ? -7.102 -61.607 -13.529 1.00 36.03 488 LEU A C 1
ATOM 7809 O O . LEU B 1 470 ? -7.955 -60.727 -13.400 1.00 35.44 488 LEU A O 1
ATOM 7814 N N . GLY B 1 471 ? -6.881 -62.522 -12.593 1.00 35.33 489 GLY A N 1
ATOM 7815 C CA . GLY B 1 471 ? -7.566 -62.438 -11.307 1.00 34.52 489 GLY A CA 1
ATOM 7816 C C . GLY B 1 471 ? -8.006 -63.757 -10.693 1.00 33.72 489 GLY A C 1
ATOM 7817 O O . GLY B 1 471 ? -8.325 -63.815 -9.505 1.00 36.14 489 GLY A O 1
ATOM 7818 N N . VAL B 1 472 ? -8.073 -64.819 -11.488 1.00 33.49 490 VAL A N 1
ATOM 7819 C CA . VAL B 1 472 ? -8.548 -66.085 -10.943 1.00 33.94 490 VAL A CA 1
ATOM 7820 C C . VAL B 1 472 ? -7.414 -66.826 -10.261 1.00 36.04 490 VAL A C 1
ATOM 7821 O O . VAL B 1 472 ? -6.857 -67.798 -10.817 1.00 34.67 490 VAL A O 1
ATOM 7825 N N . ASN B 1 473 ? -7.018 -66.318 -9.094 1.00 34.64 491 ASN A N 1
ATOM 7826 C CA . ASN B 1 473 ? -5.848 -66.838 -8.399 1.00 35.16 491 ASN A CA 1
ATOM 7827 C C . ASN B 1 473 ? -5.987 -66.507 -6.933 1.00 34.51 491 ASN A C 1
ATOM 7828 O O . ASN B 1 473 ? -6.847 -65.714 -6.563 1.00 35.07 491 ASN A O 1
ATOM 7833 N N . PRO B 1 474 ? -5.177 -67.148 -6.078 1.00 33.04 492 PRO A N 1
ATOM 7834 C CA . PRO B 1 474 ? -5.455 -67.047 -4.650 1.00 31.99 492 PRO A CA 1
ATOM 7835 C C . PRO B 1 474 ? -5.186 -65.659 -4.076 1.00 32.03 492 PRO A C 1
ATOM 7836 O O . PRO B 1 474 ? -5.470 -65.430 -2.911 1.00 32.67 492 PRO A O 1
ATOM 7840 N N . LEU B 1 475 ? -4.620 -64.755 -4.878 1.00 31.57 493 LEU A N 1
ATOM 7841 C CA . LEU B 1 475 ? -4.297 -63.409 -4.418 1.00 31.01 493 LEU A CA 1
ATOM 7842 C C . LEU B 1 475 ? -5.305 -62.372 -4.926 1.00 32.02 493 LEU A C 1
ATOM 7843 O O . LEU B 1 475 ? -5.162 -61.145 -4.696 1.00 31.19 493 LEU A O 1
ATOM 7848 N N . ALA B 1 476 ? -6.327 -62.860 -5.618 1.00 32.17 494 ALA A N 1
ATOM 7849 C CA . ALA B 1 476 ? -7.263 -61.970 -6.298 1.00 33.93 494 ALA A CA 1
ATOM 7850 C C . ALA B 1 476 ? -6.515 -60.899 -7.120 1.00 33.75 494 ALA A C 1
ATOM 7851 O O . ALA B 1 476 ? -6.863 -59.722 -7.077 1.00 34.95 494 ALA A O 1
ATOM 7853 N N . LYS B 1 477 ? -5.433 -61.286 -7.792 1.00 33.49 495 LYS A N 1
ATOM 7854 C CA . LYS B 1 477 ? -4.469 -60.295 -8.302 1.00 30.80 495 LYS A CA 1
ATOM 7855 C C . LYS B 1 477 ? -4.515 -60.291 -9.826 1.00 31.68 495 LYS A C 1
ATOM 7856 O O . LYS B 1 477 ? -4.531 -61.344 -10.453 1.00 30.77 495 LYS A O 1
ATOM 7862 N N . SER B 1 478 ? -4.623 -59.109 -10.421 1.00 31.46 496 SER A N 1
ATOM 7863 C CA . SER B 1 478 ? -4.268 -58.957 -11.826 1.00 33.34 496 SER A CA 1
ATOM 7864 C C . SER B 1 478 ? -2.757 -58.765 -11.916 1.00 33.37 496 SER A C 1
ATOM 7865 O O . SER B 1 478 ? -2.224 -57.858 -11.299 1.00 34.88 496 SER A O 1
ATOM 7868 N N . TYR B 1 479 ? -2.089 -59.624 -12.681 1.00 32.43 497 TYR A N 1
ATOM 7869 C CA . TYR B 1 479 ? -0.643 -59.578 -12.828 1.00 32.58 497 TYR A CA 1
ATOM 7870 C C . TYR B 1 479 ? -0.243 -58.755 -14.047 1.00 33.25 497 TYR A C 1
ATOM 7871 O O . TYR B 1 479 ? 0.925 -58.755 -14.440 1.00 33.36 497 TYR A O 1
ATOM 7880 N N . VAL B 1 480 ? -1.206 -58.091 -14.679 1.00 32.04 498 VAL A N 1
ATOM 7881 C CA . VAL B 1 480 ? -0.891 -57.268 -15.850 1.00 30.09 498 VAL A CA 1
ATOM 7882 C C . VAL B 1 480 ? -1.143 -55.793 -15.551 1.00 32.62 498 VAL A C 1
ATOM 7883 O O . VAL B 1 480 ? -2.263 -55.408 -15.159 1.00 31.74 498 VAL A O 1
ATOM 7887 N N . THR B 1 481 ? -0.107 -54.970 -15.703 1.00 32.04 499 THR A N 1
ATOM 7888 C CA . THR B 1 481 ? -0.209 -53.582 -15.276 1.00 32.16 499 THR A CA 1
ATOM 7889 C C . THR B 1 481 ? -1.320 -52.898 -16.045 1.00 34.06 499 THR A C 1
ATOM 7890 O O . THR B 1 481 ? -1.590 -53.227 -17.218 1.00 31.62 499 THR A O 1
ATOM 7894 N N . GLY B 1 482 ? -2.066 -52.074 -15.319 1.00 37.64 500 GLY A N 1
ATOM 7895 C CA . GLY B 1 482 ? -3.133 -51.257 -15.906 1.00 39.33 500 GLY A CA 1
ATOM 7896 C C . GLY B 1 482 ? -4.356 -52.016 -16.420 1.00 41.14 500 GLY A C 1
ATOM 7897 O O . GLY B 1 482 ? -5.209 -51.418 -17.079 1.00 44.70 500 GLY A O 1
ATOM 7898 N N . LEU B 1 483 ? -4.454 -53.313 -16.138 1.00 38.38 501 LEU A N 1
ATOM 7899 C CA . LEU B 1 483 ? -5.662 -54.070 -16.456 1.00 37.33 501 LEU A CA 1
ATOM 7900 C C . LEU B 1 483 ? -6.318 -54.638 -15.200 1.00 38.58 501 LEU A C 1
ATOM 7901 O O . LEU B 1 483 ? -5.639 -55.067 -14.265 1.00 36.65 501 LEU A O 1
ATOM 7906 N N . GLY B 1 484 ? -7.645 -54.658 -15.196 1.00 38.41 502 GLY A N 1
ATOM 7907 C CA . GLY B 1 484 ? -8.412 -55.223 -14.090 1.00 34.97 502 GLY A CA 1
ATOM 7908 C C . GLY B 1 484 ? -8.510 -54.272 -12.908 1.00 36.94 502 GLY A C 1
ATOM 7909 O O . GLY B 1 484 ? -8.235 -53.082 -13.034 1.00 37.88 502 GLY A O 1
ATOM 7910 N N . SER B 1 485 ? -8.901 -54.785 -11.747 1.00 34.15 503 SER A N 1
ATOM 7911 C CA . SER B 1 485 ? -9.190 -53.912 -10.632 1.00 33.89 503 SER A CA 1
ATOM 7912 C C . SER B 1 485 ? -8.040 -53.929 -9.650 1.00 32.54 503 SER A C 1
ATOM 7913 O O . SER B 1 485 ? -7.855 -52.971 -8.897 1.00 32.21 503 SER A O 1
ATOM 7916 N N . ASN B 1 486 ? -7.243 -55.000 -9.673 1.00 33.13 504 ASN A N 1
ATOM 7917 C CA . ASN B 1 486 ? -6.141 -55.127 -8.699 1.00 33.37 504 ASN A CA 1
ATOM 7918 C C . ASN B 1 486 ? -4.819 -55.465 -9.378 1.00 35.09 504 ASN A C 1
ATOM 7919 O O . ASN B 1 486 ? -4.263 -56.555 -9.135 1.00 34.68 504 ASN A O 1
ATOM 7924 N N . PRO B 1 487 ? -4.351 -54.575 -10.283 1.00 33.49 505 PRO A N 1
ATOM 7925 C CA . PRO B 1 487 ? -3.118 -54.819 -11.033 1.00 31.58 505 PRO A CA 1
ATOM 7926 C C . PRO B 1 487 ? -1.937 -54.428 -10.157 1.00 31.98 505 PRO A C 1
ATOM 7927 O O . PRO B 1 487 ? -2.139 -53.868 -9.074 1.00 30.33 505 PRO A O 1
ATOM 7931 N N . PRO B 1 488 ? -0.704 -54.748 -10.600 1.00 32.37 506 PRO A N 1
ATOM 7932 C CA . PRO B 1 488 ? 0.507 -54.412 -9.837 1.00 33.32 506 PRO A CA 1
ATOM 7933 C C . PRO B 1 488 ? 0.706 -52.919 -9.873 1.00 33.08 506 PRO A C 1
ATOM 7934 O O . PRO B 1 488 ? 0.878 -52.353 -10.965 1.00 32.46 506 PRO A O 1
ATOM 7938 N N . ARG B 1 489 ? 0.629 -52.277 -8.712 1.00 33.35 507 ARG A N 1
ATOM 7939 C CA . ARG B 1 489 ? 0.759 -50.820 -8.644 1.00 34.88 507 ARG A CA 1
ATOM 7940 C C . ARG B 1 489 ? 2.218 -50.460 -8.439 1.00 35.12 507 ARG A C 1
ATOM 7941 O O . ARG B 1 489 ? 2.621 -49.313 -8.676 1.00 35.07 507 ARG A O 1
ATOM 7949 N N . ASN B 1 490 ? 2.980 -51.406 -7.886 1.00 32.75 508 ASN A N 1
ATOM 7950 C CA . ASN B 1 490 ? 4.367 -51.162 -7.520 1.00 34.51 508 ASN A CA 1
ATOM 7951 C C . ASN B 1 490 ? 5.313 -52.068 -8.303 1.00 33.64 508 ASN A C 1
ATOM 7952 O O . ASN B 1 490 ? 6.137 -52.765 -7.722 1.00 31.52 508 ASN A O 1
ATOM 7957 N N . PRO B 1 491 ? 5.106 -52.162 -9.615 1.00 33.59 509 PRO A N 1
ATOM 7958 C CA . PRO B 1 491 ? 6.020 -53.044 -10.346 1.00 32.05 509 PRO A CA 1
ATOM 7959 C C . PRO B 1 491 ? 7.496 -52.632 -10.202 1.00 32.62 509 PRO A C 1
ATOM 7960 O O . PRO B 1 491 ? 7.823 -51.442 -10.121 1.00 32.16 509 PRO A O 1
ATOM 7964 N N . HIS B 1 492 ? 8.378 -53.621 -10.245 1.00 30.91 510 HIS A N 1
ATOM 7965 C CA . HIS B 1 492 ? 9.802 -53.360 -10.313 1.00 31.67 510 HIS A CA 1
ATOM 7966 C C . HIS B 1 492 ? 10.146 -52.859 -11.716 1.00 31.88 510 HIS A C 1
ATOM 7967 O O . HIS B 1 492 ? 10.418 -53.654 -12.612 1.00 31.15 510 HIS A O 1
ATOM 7974 N N . HIS B 1 493 ? 9.946 -51.561 -11.941 1.00 31.49 511 HIS A N 1
ATOM 7975 C CA . HIS B 1 493 ? 10.115 -50.965 -13.274 1.00 33.51 511 HIS A CA 1
ATOM 7976 C C . HIS B 1 493 ? 10.604 -49.531 -13.127 1.00 34.44 511 HIS A C 1
ATOM 7977 O O . HIS B 1 493 ? 9.931 -48.713 -12.504 1.00 34.05 511 HIS A O 1
ATOM 7984 N N . ARG B 1 494 ? 11.823 -49.273 -13.595 1.00 33.54 512 ARG A N 1
ATOM 7985 C CA . ARG B 1 494 ? 12.529 -48.019 -13.306 1.00 35.44 512 ARG A CA 1
ATOM 7986 C C . ARG B 1 494 ? 11.770 -46.799 -13.806 1.00 35.96 512 ARG A C 1
ATOM 7987 O O . ARG B 1 494 ? 11.602 -45.841 -13.069 1.00 36.06 512 ARG A O 1
ATOM 7995 N N . LEU B 1 495 ? 11.339 -46.830 -15.060 1.00 36.05 513 LEU A N 1
ATOM 7996 C CA . LEU B 1 495 ? 10.590 -45.715 -15.631 1.00 38.65 513 LEU A CA 1
ATOM 7997 C C . LEU B 1 495 ? 9.241 -45.446 -14.915 1.00 40.86 513 LEU A C 1
ATOM 7998 O O . LEU B 1 495 ? 8.953 -44.303 -14.523 1.00 39.84 513 LEU A O 1
ATOM 8003 N N . VAL B 1 496 ? 8.430 -46.490 -14.729 1.00 39.85 514 VAL A N 1
ATOM 8004 C CA . VAL B 1 496 ? 7.244 -46.370 -13.873 1.00 40.27 514 VAL A CA 1
ATOM 8005 C C . VAL B 1 496 ? 7.563 -45.760 -12.490 1.00 41.30 514 VAL A C 1
ATOM 8006 O O . VAL B 1 496 ? 6.886 -44.829 -12.027 1.00 38.85 514 VAL A O 1
ATOM 8010 N N . LYS B 1 497 ? 8.589 -46.284 -11.825 1.00 40.65 515 LYS A N 1
ATOM 8011 C CA . LYS B 1 497 ? 8.877 -45.833 -10.480 1.00 41.01 515 LYS A CA 1
ATOM 8012 C C . LYS B 1 497 ? 9.423 -44.394 -10.480 1.00 42.17 515 LYS A C 1
ATOM 8013 O O . LYS B 1 497 ? 9.145 -43.607 -9.568 1.00 41.85 515 LYS A O 1
ATOM 8019 N N . ALA B 1 498 ? 10.237 -44.066 -11.475 1.00 41.73 516 ALA A N 1
ATOM 8020 C CA . ALA B 1 498 ? 10.845 -42.742 -11.534 1.00 42.66 516 ALA A CA 1
ATOM 8021 C C . ALA B 1 498 ? 9.811 -41.695 -11.968 1.00 43.63 516 ALA A C 1
ATOM 8022 O O . ALA B 1 498 ? 9.803 -40.602 -11.445 1.00 44.50 516 ALA A O 1
ATOM 8024 N N . SER B 1 499 ? 8.910 -42.060 -12.882 1.00 44.35 517 SER A N 1
ATOM 8025 C CA . SER B 1 499 ? 7.974 -41.109 -13.459 1.00 45.05 517 SER A CA 1
ATOM 8026 C C . SER B 1 499 ? 6.704 -40.979 -12.624 1.00 46.38 517 SER A C 1
ATOM 8027 O O . SER B 1 499 ? 6.032 -39.965 -12.685 1.00 44.43 517 SER A O 1
ATOM 8030 N N . GLY B 1 500 ? 6.347 -42.037 -11.902 1.00 46.72 518 GLY A N 1
ATOM 8031 C CA . GLY B 1 500 ? 5.024 -42.150 -11.304 1.00 45.72 518 GLY A CA 1
ATOM 8032 C C . GLY B 1 500 ? 3.916 -42.386 -12.319 1.00 46.18 518 GLY A C 1
ATOM 8033 O O . GLY B 1 500 ? 2.747 -42.399 -11.958 1.00 48.25 518 GLY A O 1
ATOM 8034 N N . VAL B 1 501 ? 4.271 -42.586 -13.586 1.00 45.27 519 VAL A N 1
ATOM 8035 C CA . VAL B 1 501 ? 3.285 -42.940 -14.610 1.00 42.32 519 VAL A CA 1
ATOM 8036 C C . VAL B 1 501 ? 3.364 -44.427 -14.953 1.00 42.45 519 VAL A C 1
ATOM 8037 O O . VAL B 1 501 ? 4.463 -44.961 -15.200 1.00 41.40 519 VAL A O 1
ATOM 8041 N N . MET B 1 502 ? 2.203 -45.085 -14.982 1.00 40.13 520 MET A N 1
ATOM 8042 C CA . MET B 1 502 ? 2.122 -46.510 -15.272 1.00 40.29 520 MET A CA 1
ATOM 8043 C C . MET B 1 502 ? 2.342 -46.804 -16.748 1.00 41.28 520 MET A C 1
ATOM 8044 O O . MET B 1 502 ? 1.772 -46.142 -17.616 1.00 41.15 520 MET A O 1
ATOM 8049 N N . VAL B 1 503 ? 3.178 -47.806 -17.023 1.00 38.94 521 VAL A N 1
ATOM 8050 C CA . VAL B 1 503 ? 3.205 -48.455 -18.325 1.00 38.35 521 VAL A CA 1
ATOM 8051 C C . VAL B 1 503 ? 2.228 -49.647 -18.361 1.00 38.85 521 VAL A C 1
ATOM 8052 O O . VAL B 1 503 ? 2.435 -50.641 -17.669 1.00 36.05 521 VAL A O 1
ATOM 8056 N N . PRO B 1 504 ? 1.165 -49.546 -19.181 1.00 40.11 522 PRO A N 1
ATOM 8057 C CA . PRO B 1 504 ? 0.138 -50.590 -19.105 1.00 38.39 522 PRO A CA 1
ATOM 8058 C C . PRO B 1 504 ? 0.477 -51.780 -19.950 1.00 35.31 522 PRO A C 1
ATOM 8059 O O . PRO B 1 504 ? 1.167 -51.645 -20.965 1.00 35.55 522 PRO A O 1
ATOM 8063 N N . GLY B 1 505 ? -0.075 -52.929 -19.586 1.00 32.50 523 GLY A N 1
ATOM 8064 C CA . GLY B 1 505 ? -0.050 -54.080 -20.463 1.00 30.96 523 GLY A CA 1
ATOM 8065 C C . GLY B 1 505 ? 1.120 -55.018 -20.169 1.00 32.90 523 GLY A C 1
ATOM 8066 O O . GLY B 1 505 ? 1.350 -55.984 -20.919 1.00 32.90 523 GLY A O 1
ATOM 8067 N N . LEU B 1 506 ? 1.863 -54.728 -19.096 1.00 30.46 524 LEU A N 1
ATOM 8068 C CA . LEU B 1 506 ? 3.041 -55.523 -18.737 1.00 30.61 524 LEU A CA 1
ATOM 8069 C C . LEU B 1 506 ? 2.682 -56.644 -17.773 1.00 32.26 524 LEU A C 1
ATOM 8070 O O . LEU B 1 506 ? 2.154 -56.403 -16.688 1.00 32.64 524 LEU A O 1
ATOM 8075 N N . LEU B 1 507 ? 3.009 -57.872 -18.167 1.00 32.35 525 LEU A N 1
ATOM 8076 C CA . LEU B 1 507 ? 2.853 -59.018 -17.298 1.00 33.12 525 LEU A CA 1
ATOM 8077 C C . LEU B 1 507 ? 4.031 -59.089 -16.314 1.00 33.85 525 LEU A C 1
ATOM 8078 O O . LEU B 1 507 ? 5.185 -59.182 -16.743 1.00 35.13 525 LEU A O 1
ATOM 8083 N N . VAL B 1 508 ? 3.751 -59.099 -15.008 1.00 33.74 526 VAL A N 1
ATOM 8084 C CA . VAL B 1 508 ? 4.811 -59.300 -14.018 1.00 31.26 526 VAL A CA 1
ATOM 8085 C C . VAL B 1 508 ? 5.117 -60.787 -13.812 1.00 31.18 526 VAL A C 1
ATOM 8086 O O . VAL B 1 508 ? 4.305 -61.660 -14.145 1.00 29.67 526 VAL A O 1
ATOM 8090 N N . GLY B 1 509 ? 6.317 -61.075 -13.329 1.00 31.07 527 GLY A N 1
ATOM 8091 C CA . GLY B 1 509 ? 6.759 -62.448 -13.167 1.00 30.19 527 GLY A CA 1
ATOM 8092 C C . GLY B 1 509 ? 5.764 -63.387 -12.505 1.00 30.26 527 GLY A C 1
ATOM 8093 O O . GLY B 1 509 ? 5.560 -64.518 -12.970 1.00 29.90 527 GLY A O 1
ATOM 8094 N N . GLY B 1 510 ? 5.198 -62.956 -11.380 1.00 31.98 528 GLY A N 1
ATOM 8095 C CA . GLY B 1 510 ? 4.278 -63.783 -10.617 1.00 31.11 528 GLY A CA 1
ATOM 8096 C C . GLY B 1 510 ? 4.892 -64.591 -9.483 1.00 32.55 528 GLY A C 1
ATOM 8097 O O . GLY B 1 510 ? 6.044 -64.382 -9.082 1.00 30.02 528 GLY A O 1
ATOM 8098 N N . PRO B 1 511 ? 4.070 -65.427 -8.843 1.00 31.79 529 PRO A N 1
ATOM 8099 C CA . PRO B 1 511 ? 4.521 -66.028 -7.587 1.00 32.82 529 PRO A CA 1
ATOM 8100 C C . PRO B 1 511 ? 5.700 -67.015 -7.802 1.00 32.19 529 PRO A C 1
ATOM 8101 O O . PRO B 1 511 ? 5.831 -67.598 -8.871 1.00 32.89 529 PRO A O 1
ATOM 8105 N N . ASN B 1 512 ? 6.488 -67.226 -6.762 1.00 32.38 530 ASN A N 1
ATOM 8106 C CA . ASN B 1 512 ? 7.863 -67.752 -6.866 1.00 35.00 530 ASN A CA 1
ATOM 8107 C C . ASN B 1 512 ? 8.215 -68.358 -5.496 1.00 35.82 530 ASN A C 1
ATOM 8108 O O . ASN B 1 512 ? 8.143 -67.669 -4.476 1.00 34.54 530 ASN A O 1
ATOM 8113 N N . ASP B 1 513 ? 8.600 -69.637 -5.493 1.00 38.25 531 ASP A N 1
ATOM 8114 C CA . ASP B 1 513 ? 8.899 -70.393 -4.267 1.00 38.69 531 ASP A CA 1
ATOM 8115 C C . ASP B 1 513 ? 10.220 -69.988 -3.630 1.00 40.43 531 ASP A C 1
ATOM 8116 O O . ASP B 1 513 ? 10.440 -70.256 -2.441 1.00 41.40 531 ASP A O 1
ATOM 8121 N N . HIS B 1 514 ? 11.071 -69.293 -4.388 1.00 40.92 532 HIS A N 1
ATOM 8122 C CA . HIS B 1 514 ? 12.424 -68.945 -3.916 1.00 42.29 532 HIS A CA 1
ATOM 8123 C C . HIS B 1 514 ? 12.708 -67.445 -3.830 1.00 39.11 532 HIS A C 1
ATOM 8124 O O . HIS B 1 514 ? 13.015 -66.803 -4.837 1.00 39.76 532 HIS A O 1
ATOM 8131 N N . PRO B 1 515 ? 12.720 -66.900 -2.615 1.00 36.48 533 PRO A N 1
ATOM 8132 C CA . PRO B 1 515 ? 12.943 -65.473 -2.467 1.00 36.15 533 PRO A CA 1
ATOM 8133 C C . PRO B 1 515 ? 14.345 -65.022 -2.922 1.00 37.46 533 PRO A C 1
ATOM 8134 O O . PRO B 1 515 ? 15.311 -65.743 -2.721 1.00 36.49 533 PRO A O 1
ATOM 8138 N N . GLN B 1 516 ? 14.427 -63.838 -3.533 1.00 35.64 534 GLN A N 1
ATOM 8139 C CA . GLN B 1 516 ? 15.678 -63.105 -3.767 1.00 36.31 534 GLN A CA 1
ATOM 8140 C C . GLN B 1 516 ? 15.788 -61.857 -2.877 1.00 36.46 534 GLN A C 1
ATOM 8141 O O . GLN B 1 516 ? 16.812 -61.174 -2.887 1.00 36.22 534 GLN A O 1
ATOM 8147 N N . THR B 1 517 ? 14.712 -61.534 -2.164 1.00 34.80 535 THR A N 1
ATOM 8148 C CA . THR B 1 517 ? 14.553 -60.242 -1.520 1.00 36.51 535 THR A CA 1
ATOM 8149 C C . THR B 1 517 ? 13.817 -60.483 -0.199 1.00 37.11 535 THR A C 1
ATOM 8150 O O . THR B 1 517 ? 13.417 -61.607 0.102 1.00 38.76 535 THR A O 1
ATOM 8154 N N . LYS B 1 518 ? 13.649 -59.438 0.597 1.00 36.70 536 LYS A N 1
ATOM 8155 C CA . LYS B 1 518 ? 12.870 -59.576 1.820 1.00 38.53 536 LYS A CA 1
ATOM 8156 C C . LYS B 1 518 ? 11.358 -59.654 1.597 1.00 37.74 536 LYS A C 1
ATOM 8157 O O . LYS B 1 518 ? 10.608 -59.889 2.545 1.00 37.38 536 LYS A O 1
ATOM 8163 N N . ALA B 1 519 ? 10.902 -59.492 0.354 1.00 37.19 537 ALA A N 1
ATOM 8164 C CA . ALA B 1 519 ? 9.472 -59.236 0.118 1.00 36.65 537 ALA A CA 1
ATOM 8165 C C . ALA B 1 519 ? 8.603 -60.493 0.095 1.00 37.60 537 ALA A C 1
ATOM 8166 O O . ALA B 1 519 ? 7.376 -60.416 0.231 1.00 35.19 537 ALA A O 1
ATOM 8168 N N . ILE B 1 520 ? 9.218 -61.661 -0.115 1.00 37.62 538 ILE A N 1
ATOM 8169 C CA . ILE B 1 520 ? 8.482 -62.911 0.073 1.00 36.63 538 ILE A CA 1
ATOM 8170 C C . ILE B 1 520 ? 9.218 -63.910 0.979 1.00 39.03 538 ILE A C 1
ATOM 8171 O O . ILE B 1 520 ? 10.443 -63.851 1.150 1.00 37.95 538 ILE A O 1
ATOM 8176 N N . ARG B 1 521 ? 8.454 -64.848 1.518 1.00 38.15 539 ARG A N 1
ATOM 8177 C CA . ARG B 1 521 ? 8.974 -65.945 2.303 1.00 40.36 539 ARG A CA 1
ATOM 8178 C C . ARG B 1 521 ? 9.150 -67.127 1.364 1.00 37.14 539 ARG A C 1
ATOM 8179 O O . ARG B 1 521 ? 8.518 -67.189 0.319 1.00 37.64 539 ARG A O 1
ATOM 8187 N N . PRO B 1 522 ? 9.920 -68.126 1.780 1.00 36.16 540 PRO A N 1
ATOM 8188 C CA . PRO B 1 522 ? 10.125 -69.265 0.887 1.00 38.65 540 PRO A CA 1
ATOM 8189 C C . PRO B 1 522 ? 8.942 -70.240 0.813 1.00 38.12 540 PRO A C 1
ATOM 8190 O O . PRO B 1 522 ? 8.254 -70.445 1.806 1.00 39.67 540 PRO A O 1
ATOM 8194 N N . HIS B 1 523 ? 8.778 -70.888 -0.337 1.00 38.55 541 HIS A N 1
ATOM 8195 C CA . HIS B 1 523 ? 7.808 -71.987 -0.519 1.00 41.85 541 HIS A CA 1
ATOM 8196 C C . HIS B 1 523 ? 6.324 -71.626 -0.262 1.00 41.55 541 HIS A C 1
ATOM 8197 O O . HIS B 1 523 ? 5.539 -72.463 0.172 1.00 41.74 541 HIS A O 1
ATOM 8204 N N . MET B 1 524 ? 5.922 -70.413 -0.631 1.00 40.08 542 MET A N 1
ATOM 8205 C CA . MET B 1 524 ? 4.523 -70.034 -0.543 1.00 38.13 542 MET A CA 1
ATOM 8206 C C . MET B 1 524 ? 3.718 -70.357 -1.812 1.00 36.44 542 MET A C 1
ATOM 8207 O O . MET B 1 524 ? 2.508 -70.140 -1.862 1.00 35.54 542 MET A O 1
ATOM 8212 N N . GLY B 1 525 ? 4.349 -70.982 -2.794 1.00 32.83 543 GLY A N 1
ATOM 8213 C CA . GLY B 1 525 ? 3.586 -71.488 -3.927 1.00 34.86 543 GLY A CA 1
ATOM 8214 C C . GLY B 1 525 ? 2.894 -70.352 -4.676 1.00 34.61 543 GLY A C 1
ATOM 8215 O O . GLY B 1 525 ? 3.506 -69.319 -4.934 1.00 33.85 543 GLY A O 1
ATOM 8216 N N . PRO B 1 526 ? 1.611 -70.532 -5.025 1.00 33.75 544 PRO A N 1
ATOM 8217 C CA . PRO B 1 526 ? 0.934 -69.508 -5.807 1.00 33.50 544 PRO A CA 1
ATOM 8218 C C . PRO B 1 526 ? 0.684 -68.196 -5.041 1.00 31.83 544 PRO A C 1
ATOM 8219 O O . PRO B 1 526 ? 0.314 -67.211 -5.665 1.00 33.48 544 PRO A O 1
ATOM 8223 N N . ARG B 1 527 ? 0.917 -68.170 -3.728 1.00 29.86 545 ARG A N 1
ATOM 8224 C CA . ARG B 1 527 ? 0.833 -66.933 -2.954 1.00 32.54 545 ARG A CA 1
ATOM 8225 C C . ARG B 1 527 ? 2.185 -66.236 -2.757 1.00 34.77 545 ARG A C 1
ATOM 8226 O O . ARG B 1 527 ? 2.258 -65.209 -2.063 1.00 34.46 545 ARG A O 1
ATOM 8234 N N . GLY B 1 528 ? 3.241 -66.775 -3.374 1.00 33.18 546 GLY A N 1
ATOM 8235 C CA . GLY B 1 528 ? 4.596 -66.251 -3.205 1.00 34.32 546 GLY A CA 1
ATOM 8236 C C . GLY B 1 528 ? 4.880 -65.022 -4.059 1.00 35.37 546 GLY A C 1
ATOM 8237 O O . GLY B 1 528 ? 5.818 -64.998 -4.838 1.00 33.42 546 GLY A O 1
ATOM 8238 N N . TYR B 1 529 ? 4.036 -64.002 -3.905 1.00 34.66 547 TYR A N 1
ATOM 8239 C CA . TYR B 1 529 ? 4.078 -62.824 -4.735 1.00 33.37 547 TYR A CA 1
ATOM 8240 C C . TYR B 1 529 ? 3.835 -61.618 -3.835 1.00 34.12 547 TYR A C 1
ATOM 8241 O O . TYR B 1 529 ? 3.004 -61.689 -2.928 1.00 35.11 547 TYR A O 1
ATOM 8250 N N . ALA B 1 530 ? 4.542 -60.510 -4.088 1.00 32.51 548 ALA A N 1
ATOM 8251 C CA . ALA B 1 530 ? 4.296 -59.267 -3.340 1.00 30.84 548 ALA A CA 1
ATOM 8252 C C . ALA B 1 530 ? 4.299 -58.056 -4.300 1.00 31.52 548 ALA A C 1
ATOM 8253 O O . ALA B 1 530 ? 5.193 -57.916 -5.145 1.00 29.06 548 ALA A O 1
ATOM 8255 N N . ASP B 1 531 ? 3.287 -57.197 -4.201 1.00 33.54 549 ASP A N 1
ATOM 8256 C CA . ASP B 1 531 ? 3.216 -56.016 -5.076 1.00 32.34 549 ASP A CA 1
ATOM 8257 C C . ASP B 1 531 ? 4.079 -54.889 -4.517 1.00 33.79 549 ASP A C 1
ATOM 8258 O O . ASP B 1 531 ? 3.573 -53.943 -3.891 1.00 34.37 549 ASP A O 1
ATOM 8263 N N . VAL B 1 532 ? 5.394 -55.069 -4.624 1.00 32.63 550 VAL A N 1
ATOM 8264 C CA . VAL B 1 532 ? 6.356 -54.249 -3.900 1.00 31.74 550 VAL A CA 1
ATOM 8265 C C . VAL B 1 532 ? 7.479 -53.978 -4.878 1.00 32.38 550 VAL A C 1
ATOM 8266 O O . VAL B 1 532 ? 7.935 -54.889 -5.565 1.00 32.87 550 VAL A O 1
ATOM 8270 N N . THR B 1 533 ? 7.837 -52.716 -5.027 1.00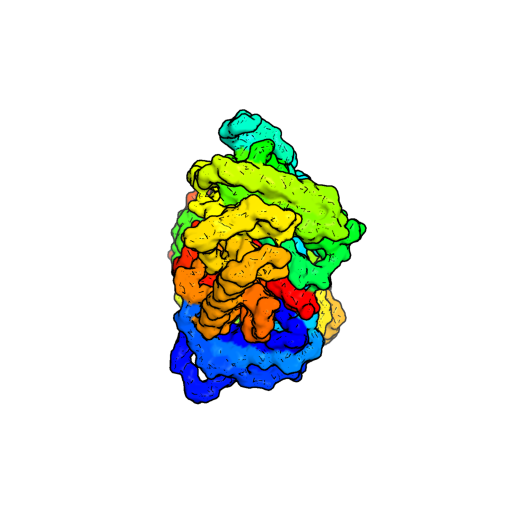 31.56 551 THR A N 1
ATOM 8271 C CA . THR B 1 533 ? 8.781 -52.294 -6.038 1.00 32.48 551 THR A CA 1
ATOM 8272 C C . THR B 1 533 ? 10.066 -53.122 -5.946 1.00 31.89 551 THR A C 1
ATOM 8273 O O . THR B 1 533 ? 10.638 -53.501 -6.957 1.00 32.29 551 THR A O 1
ATOM 8277 N N . ASP B 1 534 ? 10.491 -53.414 -4.725 1.00 30.89 552 ASP A N 1
ATOM 8278 C CA . ASP B 1 534 ? 11.740 -54.120 -4.467 1.00 34.30 552 ASP A CA 1
ATOM 8279 C C . ASP B 1 534 ? 11.710 -55.597 -4.879 1.00 33.88 552 ASP A C 1
ATOM 8280 O O . ASP B 1 534 ? 12.753 -56.180 -5.111 1.00 33.79 552 ASP A O 1
ATOM 8285 N N . SER B 1 535 ? 10.528 -56.202 -4.939 1.00 32.76 553 SER A N 1
ATOM 8286 C CA . SER B 1 535 ? 10.428 -57.650 -5.216 1.00 31.76 553 SER A CA 1
ATOM 8287 C C . SER B 1 535 ? 10.599 -57.964 -6.706 1.00 32.31 553 SER A C 1
ATOM 8288 O O . SER B 1 535 ? 9.627 -58.291 -7.379 1.00 32.05 553 SER A O 1
ATOM 8291 N N . TYR B 1 536 ? 11.832 -57.962 -7.223 1.00 32.17 554 TYR A N 1
ATOM 8292 C CA . TYR B 1 536 ? 11.995 -58.163 -8.674 1.00 33.29 554 TYR A CA 1
ATOM 8293 C C . TYR B 1 536 ? 11.804 -59.607 -9.099 1.00 32.53 554 TYR A C 1
ATOM 8294 O O . TYR B 1 536 ? 11.545 -59.895 -10.274 1.00 34.48 554 TYR A O 1
ATOM 8303 N N . GLU B 1 537 ? 11.890 -60.503 -8.152 1.00 31.17 555 GLU A N 1
ATOM 8304 C CA . GLU B 1 537 ? 11.691 -61.907 -8.413 1.00 32.50 555 GLU A CA 1
ATOM 8305 C C . GLU B 1 537 ? 10.221 -62.302 -8.478 1.00 33.37 555 GLU A C 1
ATOM 8306 O O . GLU B 1 537 ? 9.897 -63.432 -8.639 1.00 33.55 555 GLU A O 1
ATOM 8312 N N . THR B 1 538 ? 9.348 -61.327 -8.390 1.00 31.84 556 THR A N 1
ATOM 8313 C CA . THR B 1 538 ? 7.913 -61.589 -8.201 1.00 30.96 556 THR A CA 1
ATOM 8314 C C . THR B 1 538 ? 7.057 -60.522 -8.946 1.00 30.88 556 THR A C 1
ATOM 8315 O O . THR B 1 538 ? 6.066 -60.854 -9.595 1.00 29.13 556 THR A O 1
ATOM 8319 N N . ASN B 1 539 ? 7.628 -59.330 -9.104 1.00 29.65 557 ASN A N 1
ATOM 8320 C CA . ASN B 1 539 ? 6.890 -58.164 -9.527 1.00 31.06 557 ASN A CA 1
ATOM 8321 C C . ASN B 1 539 ? 7.541 -57.350 -10.656 1.00 32.39 557 ASN A C 1
ATOM 8322 O O . ASN B 1 539 ? 7.312 -56.132 -10.750 1.00 32.05 557 ASN A O 1
ATOM 8327 N N . GLU B 1 540 ? 8.430 -57.978 -11.429 1.00 31.43 558 GLU A N 1
ATOM 8328 C CA . GLU B 1 540 ? 9.120 -57.296 -12.537 1.00 30.77 558 GLU A CA 1
ATOM 8329 C C . GLU B 1 540 ? 8.601 -57.871 -13.848 1.00 30.01 558 GLU A C 1
ATOM 8330 O O . GLU B 1 540 ? 8.452 -59.081 -13.967 1.00 34.06 558 GLU A O 1
ATOM 8336 N N . PRO B 1 541 ? 8.211 -57.007 -14.780 1.00 29.99 559 PRO A N 1
ATOM 8337 C CA . PRO B 1 541 ? 7.826 -57.413 -16.138 1.00 31.84 559 PRO A CA 1
ATOM 8338 C C . PRO B 1 541 ? 9.015 -58.012 -16.857 1.00 32.30 559 PRO A C 1
ATOM 8339 O O . PRO B 1 541 ? 10.135 -57.858 -16.398 1.00 33.65 559 PRO A O 1
ATOM 8343 N N . ALA B 1 542 ? 8.793 -58.544 -18.056 1.00 33.69 560 ALA A N 1
ATOM 8344 C CA . ALA B 1 542 ? 9.885 -58.848 -18.977 1.00 31.83 560 ALA A CA 1
ATOM 8345 C C . ALA B 1 542 ? 9.331 -59.162 -20.360 1.00 33.39 560 ALA A C 1
ATOM 8346 O O . ALA B 1 542 ? 8.205 -59.688 -20.497 1.00 31.30 560 ALA A O 1
ATOM 8348 N N . ILE B 1 543 ? 10.127 -58.866 -21.386 1.00 30.66 561 ILE A N 1
ATOM 8349 C CA . ILE B 1 543 ? 9.657 -59.066 -22.734 1.00 33.24 561 ILE A CA 1
ATOM 8350 C C . ILE B 1 543 ? 9.270 -60.501 -23.027 1.00 31.97 561 ILE A C 1
ATOM 8351 O O . ILE B 1 543 ? 8.312 -60.729 -23.747 1.00 34.74 561 ILE A O 1
ATOM 8356 N N . ASP B 1 544 ? 9.964 -61.473 -22.452 1.00 33.35 562 ASP A N 1
ATOM 8357 C CA . ASP B 1 544 ? 9.577 -62.864 -22.696 1.00 34.73 562 ASP A CA 1
ATOM 8358 C C . ASP B 1 544 ? 8.317 -63.293 -21.932 1.00 34.56 562 ASP A C 1
ATOM 8359 O O . ASP B 1 544 ? 7.805 -64.364 -22.160 1.00 33.09 562 ASP A O 1
ATOM 8364 N N . TYR B 1 545 ? 7.874 -62.485 -20.976 1.00 35.46 563 TYR A N 1
ATOM 8365 C CA . TYR B 1 545 ? 6.617 -62.760 -20.273 1.00 33.02 563 TYR A CA 1
ATOM 8366 C C . TYR B 1 545 ? 5.458 -62.335 -21.168 1.00 34.49 563 TYR A C 1
ATOM 8367 O O . TYR B 1 545 ? 4.431 -63.026 -21.282 1.00 32.92 563 TYR A O 1
ATOM 8376 N N . ASN B 1 546 ? 5.586 -61.146 -21.746 1.00 33.55 564 ASN A N 1
ATOM 8377 C CA . ASN B 1 546 ? 4.528 -60.637 -22.573 1.00 34.33 564 ASN A CA 1
ATOM 8378 C C . ASN B 1 546 ? 4.313 -61.425 -23.846 1.00 34.96 564 ASN A C 1
ATOM 8379 O O . ASN B 1 546 ? 3.258 -61.285 -24.471 1.00 33.34 564 ASN A O 1
ATOM 8384 N N . ALA B 1 547 ? 5.338 -62.182 -24.260 1.00 33.55 565 ALA A N 1
ATOM 8385 C CA . ALA B 1 547 ? 5.308 -62.884 -25.545 1.00 36.15 565 ALA A CA 1
ATOM 8386 C C . ALA B 1 547 ? 4.243 -63.992 -25.616 1.00 35.52 565 ALA A C 1
ATOM 8387 O O . ALA B 1 547 ? 3.405 -64.007 -26.509 1.00 35.67 565 ALA A O 1
ATOM 8389 N N . PRO B 1 548 ? 4.268 -64.926 -24.665 1.00 34.80 566 PRO A N 1
ATOM 8390 C CA . PRO B 1 548 ? 3.229 -65.957 -24.729 1.00 35.05 566 PRO A CA 1
ATOM 8391 C C . PRO B 1 548 ? 1.886 -65.409 -24.267 1.00 36.69 566 PRO A C 1
ATOM 8392 O O . PRO B 1 548 ? 0.845 -65.898 -24.709 1.00 39.73 566 PRO A O 1
ATOM 8396 N N . LEU B 1 549 ? 1.896 -64.337 -23.480 1.00 36.69 567 LEU A N 1
ATOM 8397 C CA . LEU B 1 549 ? 0.649 -63.590 -23.237 1.00 37.65 567 LEU A CA 1
ATOM 8398 C C . LEU B 1 549 ? -0.029 -63.148 -24.523 1.00 40.58 567 LEU A C 1
ATOM 8399 O O . LEU B 1 549 ? -1.250 -63.294 -24.670 1.00 38.89 567 LEU A O 1
ATOM 8404 N N . VAL B 1 550 ? 0.751 -62.525 -25.409 1.00 40.39 568 VAL A N 1
ATOM 8405 C CA . VAL B 1 550 ? 0.248 -62.087 -26.714 1.00 39.30 568 VAL A CA 1
ATOM 8406 C C . VAL B 1 550 ? -0.317 -63.231 -27.540 1.00 39.88 568 VAL A C 1
ATOM 8407 O O . VAL B 1 550 ? -1.321 -63.056 -28.195 1.00 41.35 568 VAL A O 1
ATOM 8411 N N . PHE B 1 551 ? 0.327 -64.397 -27.490 1.00 41.47 569 PHE A N 1
ATOM 8412 C CA . PHE B 1 551 ? -0.054 -65.558 -28.299 1.00 42.32 569 PHE A CA 1
ATOM 8413 C C . PHE B 1 551 ? -1.392 -66.186 -27.849 1.00 43.95 569 PHE A C 1
ATOM 8414 O O . PHE B 1 551 ? -2.228 -66.589 -28.671 1.00 45.43 569 PHE A O 1
ATOM 8422 N N . VAL B 1 552 ? -1.584 -66.282 -26.544 1.00 42.36 570 VAL A N 1
ATOM 8423 C CA . VAL B 1 552 ? -2.830 -66.798 -26.005 1.00 41.11 570 VAL A CA 1
ATOM 8424 C C . VAL B 1 552 ? -3.992 -65.814 -26.109 1.00 39.61 570 VAL A C 1
ATOM 8425 O O . VAL B 1 552 ? -5.093 -66.193 -26.471 1.00 43.16 570 VAL A O 1
ATOM 8429 N N . ALA B 1 553 ? -3.739 -64.548 -25.825 1.00 39.30 571 ALA A N 1
ATOM 8430 C CA . ALA B 1 553 ? -4.722 -63.493 -26.040 1.00 40.58 571 ALA A CA 1
ATOM 8431 C C . ALA B 1 553 ? -5.094 -63.271 -27.517 1.00 44.56 571 ALA A C 1
ATOM 8432 O O . ALA B 1 553 ? -6.221 -62.861 -27.825 1.00 44.31 571 ALA A O 1
ATOM 8434 N N . ALA B 1 554 ? -4.136 -63.474 -28.421 1.00 44.45 572 ALA A N 1
ATOM 8435 C CA . ALA B 1 554 ? -4.444 -63.455 -29.855 1.00 47.55 572 ALA A CA 1
ATOM 8436 C C . ALA B 1 554 ? -5.436 -64.573 -30.218 1.00 47.98 572 ALA A C 1
ATOM 8437 O O . ALA B 1 554 ? -6.416 -64.334 -30.923 1.00 49.58 572 ALA A O 1
ATOM 8439 N N . HIS B 1 555 ? -5.206 -65.772 -29.705 1.00 48.61 573 HIS A N 1
ATOM 8440 C CA . HIS B 1 555 ? -6.136 -66.854 -29.955 1.00 52.03 573 HIS A CA 1
ATOM 8441 C C . HIS B 1 555 ? -7.562 -66.457 -29.588 1.00 52.03 573 HIS A C 1
ATOM 8442 O O . HIS B 1 555 ? -8.478 -66.632 -30.382 1.00 52.95 573 HIS A O 1
ATOM 8449 N N . PHE B 1 556 ? -7.727 -65.844 -28.422 1.00 52.98 574 PHE A N 1
ATOM 8450 C CA . PHE B 1 556 ? -9.057 -65.567 -27.895 1.00 55.10 574 PHE A CA 1
ATOM 8451 C C . PHE B 1 556 ? -9.677 -64.264 -28.355 1.00 56.46 574 PHE A C 1
ATOM 8452 O O . PHE B 1 556 ? -10.900 -64.099 -28.297 1.00 59.16 574 PHE A O 1
ATOM 8460 N N . ALA B 1 557 ? -8.853 -63.365 -28.869 1.00 57.72 575 ALA A N 1
ATOM 8461 C CA . ALA B 1 557 ? -9.346 -62.113 -29.412 1.00 59.62 575 ALA A CA 1
ATOM 8462 C C . ALA B 1 557 ? -10.017 -62.335 -30.773 1.00 62.42 575 ALA A C 1
ATOM 8463 O O . ALA B 1 557 ? -10.824 -61.516 -31.219 1.00 62.78 575 ALA A O 1
ATOM 8465 N N . SER B 1 558 ? -9.672 -63.439 -31.430 1.00 65.30 576 SER A N 1
ATOM 8466 C CA . SER B 1 558 ? -9.938 -63.596 -32.859 1.00 69.32 576 SER A CA 1
ATOM 8467 C C . SER B 1 558 ? -11.065 -64.599 -33.153 1.00 71.39 576 SER A C 1
ATOM 8468 O O . SER B 1 558 ? -12.095 -64.233 -33.735 1.00 71.92 576 SER A O 1
ATOM 8471 N N . LEU B 1 559 ? -10.856 -65.856 -32.763 1.00 72.63 577 LEU A N 1
ATOM 8472 C CA . LEU B 1 559 ? -11.920 -66.867 -32.746 1.00 74.31 577 LEU A CA 1
ATOM 8473 C C . LEU B 1 559 ? -11.925 -67.808 -33.970 1.00 76.35 577 LEU A C 1
ATOM 8474 O O . LEU B 1 559 ? -11.293 -67.547 -35.007 1.00 77.36 577 LEU A O 1
#

CATH classification: 2.60.40.10 (+1 more: 1.50.10.10)

InterPro domains:
  IPR001701 Glycoside hydrolase family 9 [PF00759] (134-570)
  IPR004197 Cellulase, Ig-like domain [PF02927] (32-119)
  IPR004197 Cellulase, Ig-like domain [cd02850] (35-130)
  IPR008928 Six-hairpin glycosidase superfamily [SSF48208] (133-575)
  IPR012341 Six-hairpin glycosidase-like superfamily [G3DSA:1.50.10.10] (132-577)
  IPR013783 Immunoglobulin-like fold [G3DSA:2.60.40.10] (19-131)
  IPR014756 Immunoglobulin E-set [SSF81296] (28-130)
  IPR018221 Glycoside hydrolase family 9, His active site [PS00592] (486-512)
  IPR033126 Glycosyl hydrolases family 9, Asp/Glu active sites [PS00698] (547-565)

B-factor: mean 43.62, std 11.79, range [18.54, 99.62]

Organism: NCBI:txid77133